Protein AF-0000000079827276 (afdb_homodimer)

Structure (mmCIF, N/CA/C/O backbone):
data_AF-0000000079827276-model_v1
#
loop_
_entity.id
_entity.type
_entity.pdbx_description
1 polymer 'Leucine rich repeat containing 24'
#
loop_
_atom_site.group_PDB
_atom_site.id
_atom_site.type_symbol
_atom_site.label_atom_id
_atom_site.label_alt_id
_atom_site.label_comp_id
_atom_site.label_asym_id
_atom_site.label_entity_id
_atom_site.label_seq_id
_atom_site.pdbx_PDB_ins_code
_atom_site.Cartn_x
_atom_site.Cartn_y
_atom_site.Cartn_z
_atom_site.occupancy
_atom_site.B_iso_or_equiv
_atom_site.auth_seq_id
_atom_site.auth_comp_id
_atom_site.auth_asym_id
_atom_site.auth_atom_id
_atom_site.pdbx_PDB_model_num
ATOM 1 N N . MET A 1 1 ? -15.25 110.125 53.156 1 31.41 1 MET A N 1
ATOM 2 C CA . MET A 1 1 ? -14.461 109.688 52 1 31.41 1 MET A CA 1
ATOM 3 C C . MET A 1 1 ? -13.805 108.312 52.281 1 31.41 1 MET A C 1
ATOM 5 O O . MET A 1 1 ? -13.383 107.625 51.344 1 31.41 1 MET A O 1
ATOM 9 N N . ALA A 1 2 ? -13.516 108.062 53.594 1 39.53 2 ALA A N 1
ATOM 10 C CA . ALA A 1 2 ? -12.688 106.938 53.969 1 39.53 2 ALA A CA 1
ATOM 11 C C . ALA A 1 2 ? -13.453 105.625 53.844 1 39.53 2 ALA A C 1
ATOM 13 O O . ALA A 1 2 ? -12.859 104.562 53.562 1 39.53 2 ALA A O 1
ATOM 14 N N . VAL A 1 3 ? -14.758 105.562 54.125 1 43.97 3 VAL A N 1
ATOM 15 C CA . VAL A 1 3 ? -15.516 104.312 54.219 1 43.97 3 VAL A CA 1
ATOM 16 C C . VAL A 1 3 ? -15.672 103.688 52.844 1 43.97 3 VAL A C 1
ATOM 18 O O . VAL A 1 3 ? -15.922 102.5 52.719 1 43.97 3 VAL A O 1
ATOM 21 N N . MET A 1 4 ? -15.609 104.562 51.75 1 40.81 4 MET A N 1
ATOM 22 C CA . MET A 1 4 ? -15.891 104.062 50.438 1 40.81 4 MET A CA 1
ATOM 23 C C . MET A 1 4 ? -14.734 103.188 49.938 1 40.81 4 MET A C 1
ATOM 25 O O . MET A 1 4 ? -14.852 102.5 48.906 1 40.81 4 MET A O 1
ATOM 29 N N . LEU A 1 5 ? -13.492 103.438 50.5 1 40.62 5 LEU A N 1
ATOM 30 C CA . LEU A 1 5 ? -12.336 102.75 49.906 1 40.62 5 LEU A CA 1
ATOM 31 C C . LEU A 1 5 ? -12.289 101.312 50.344 1 40.62 5 LEU A C 1
ATOM 33 O O . LEU A 1 5 ? -11.688 100.438 49.656 1 40.62 5 LEU A O 1
ATOM 37 N N . VAL A 1 6 ? -12.844 101 51.562 1 41.75 6 VAL A N 1
ATOM 38 C CA . VAL A 1 6 ? -12.57 99.625 52.094 1 41.75 6 VAL A CA 1
ATOM 39 C C . VAL A 1 6 ? -13.344 98.625 51.281 1 41.75 6 VAL A C 1
ATOM 41 O O . VAL A 1 6 ? -12.914 97.438 51.188 1 41.75 6 VAL A O 1
ATOM 44 N N . LEU A 1 7 ? -14.562 99 50.75 1 37.12 7 LEU A N 1
ATOM 45 C CA . LEU A 1 7 ? -15.391 97.938 50.188 1 37.12 7 LEU A CA 1
ATOM 46 C C . LEU A 1 7 ? -14.812 97.438 48.875 1 37.12 7 LEU A C 1
ATOM 48 O O . LEU A 1 7 ? -15.305 96.438 48.312 1 37.12 7 LEU A O 1
ATOM 52 N N . LEU A 1 8 ? -13.984 98.312 48.188 1 38.62 8 LEU A N 1
ATOM 53 C CA . LEU A 1 8 ? -13.57 97.875 46.875 1 38.62 8 LEU A CA 1
ATOM 54 C C . LEU A 1 8 ? -12.547 96.75 46.969 1 38.62 8 LEU A C 1
ATOM 56 O O . LEU A 1 8 ? -12.07 96.25 45.969 1 38.62 8 LEU A O 1
ATOM 60 N N . LEU A 1 9 ? -11.945 96.562 48.188 1 39.47 9 LEU A N 1
ATOM 61 C CA . LEU A 1 9 ? -10.859 95.625 48.188 1 39.47 9 LEU A CA 1
ATOM 62 C C . LEU A 1 9 ? -11.391 94.188 48.062 1 39.47 9 LEU A C 1
ATOM 64 O O . LEU A 1 9 ? -10.617 93.25 48 1 39.47 9 LEU A O 1
ATOM 68 N N . SER A 1 10 ? -12.625 94 48.531 1 36.31 10 SER A N 1
ATOM 69 C CA . SER A 1 10 ? -12.906 92.562 48.812 1 36.31 10 SER A CA 1
ATOM 70 C C . SER A 1 10 ? -12.852 91.75 47.562 1 36.31 10 SER A C 1
ATOM 72 O O . SER A 1 10 ? -12.406 90.562 47.594 1 36.31 10 SER A O 1
ATOM 74 N N . THR A 1 11 ? -13.719 92.062 46.625 1 41.22 11 THR A N 1
ATOM 75 C CA . THR A 1 11 ? -14.172 90.938 45.844 1 41.22 11 THR A CA 1
ATOM 76 C C . THR A 1 11 ? -13.117 90.5 44.812 1 41.22 11 THR A C 1
ATOM 78 O O . THR A 1 11 ? -13.219 90.812 43.625 1 41.22 11 THR A O 1
ATOM 81 N N . LEU A 1 12 ? -11.859 90.875 45.031 1 39.84 12 LEU A N 1
ATOM 82 C CA . LEU A 1 12 ? -11.047 90.188 44.031 1 39.84 12 LEU A CA 1
ATOM 83 C C . LEU A 1 12 ? -11.234 88.688 44.125 1 39.84 12 LEU A C 1
ATOM 85 O O . LEU A 1 12 ? -10.766 88 45.062 1 39.84 12 LEU A O 1
ATOM 89 N N . LEU A 1 13 ? -12.516 88.188 43.938 1 37.62 13 LEU A N 1
ATOM 90 C CA . LEU A 1 13 ? -12.734 86.812 43.688 1 37.62 13 LEU A CA 1
ATOM 91 C C . LEU A 1 13 ? -11.68 86.25 42.719 1 37.62 13 LEU A C 1
ATOM 93 O O . LEU A 1 13 ? -11.609 86.688 41.562 1 37.62 13 LEU A O 1
ATOM 97 N N . VAL A 1 14 ? -10.484 85.938 43.25 1 43.59 14 VAL A N 1
ATOM 98 C CA . VAL A 1 14 ? -9.57 85.062 42.531 1 43.59 14 VAL A CA 1
ATOM 99 C C . VAL A 1 14 ? -10.344 83.875 41.906 1 43.59 14 VAL A C 1
ATOM 101 O O . VAL A 1 14 ? -10.867 83.062 42.625 1 43.59 14 VAL A O 1
ATOM 104 N N . SER A 1 15 ? -11.109 84.188 40.844 1 41.59 15 SER A N 1
ATOM 105 C CA . SER A 1 15 ? -11.523 83.062 40.031 1 41.59 15 SER A CA 1
ATOM 106 C C . SER A 1 15 ? -10.367 82.062 39.812 1 41.59 15 SER A C 1
ATOM 108 O O . SER A 1 15 ? -9.43 82.375 39.094 1 41.59 15 SER A O 1
ATOM 110 N N . ILE A 1 16 ? -10.008 81.375 40.844 1 42.72 16 ILE A N 1
ATOM 111 C CA . ILE A 1 16 ? -9.219 80.188 40.594 1 42.72 16 ILE A CA 1
ATOM 112 C C . ILE A 1 16 ? -9.812 79.438 39.406 1 42.72 16 ILE A C 1
ATOM 114 O O . ILE A 1 16 ? -10.906 78.875 39.5 1 42.72 16 ILE A O 1
ATOM 118 N N . HIS A 1 17 ? -9.625 80 38.188 1 42.53 17 HIS A N 1
ATOM 119 C CA . HIS A 1 17 ? -9.828 79.125 37.062 1 42.53 17 HIS A CA 1
ATOM 120 C C . HIS A 1 17 ? -9.266 77.75 37.344 1 42.53 17 HIS A C 1
ATOM 122 O O . HIS A 1 17 ? -8.07 77.562 37.625 1 42.53 17 HIS A O 1
ATOM 128 N N . THR A 1 18 ? -10.016 76.875 38.125 1 45.19 18 THR A N 1
ATOM 129 C CA . THR A 1 18 ? -9.648 75.5 38.094 1 45.19 18 THR A CA 1
ATOM 130 C C . THR A 1 18 ? -9.195 75.062 36.719 1 45.19 18 THR A C 1
ATOM 132 O O . THR A 1 18 ? -9.875 75.312 35.719 1 45.19 18 THR A O 1
ATOM 135 N N . PRO A 1 19 ? -7.922 75 36.469 1 43.31 19 PRO A N 1
ATOM 136 C CA . PRO A 1 19 ? -7.609 74.375 35.188 1 43.31 19 PRO A CA 1
ATOM 137 C C . PRO A 1 19 ? -8.578 73.312 34.781 1 43.31 19 PRO A C 1
ATOM 139 O O . PRO A 1 19 ? -8.93 72.438 35.625 1 43.31 19 PRO A O 1
ATOM 142 N N . GLY A 1 20 ? -9.688 73.625 34.094 1 41.31 20 GLY A N 1
ATOM 143 C CA . GLY A 1 20 ? -10.453 72.562 33.5 1 41.31 20 GLY A CA 1
ATOM 144 C C . GLY A 1 20 ? -9.633 71.312 33.281 1 41.31 20 GLY A C 1
ATOM 145 O O . GLY A 1 20 ? -8.453 71.375 32.906 1 41.31 20 GLY A O 1
ATOM 146 N N . ARG A 1 21 ? -9.805 70.312 34.062 1 44.25 21 ARG A N 1
ATOM 147 C CA . ARG A 1 21 ? -9.289 69 33.75 1 44.25 21 ARG A CA 1
ATOM 148 C C . ARG A 1 21 ? -9.148 68.812 32.25 1 44.25 21 ARG A C 1
ATOM 150 O O . ARG A 1 21 ? -10.125 68.938 31.5 1 44.25 21 ARG A O 1
ATOM 157 N N . ALA A 1 22 ? -8.102 69.188 31.641 1 44.5 22 ALA A N 1
ATOM 158 C CA . ALA A 1 22 ? -7.758 68.875 30.266 1 44.5 22 ALA A CA 1
ATOM 159 C C . ALA A 1 22 ? -8.344 67.5 29.891 1 44.5 22 ALA A C 1
ATOM 161 O O . ALA A 1 22 ? -8.18 66.5 30.609 1 44.5 22 ALA A O 1
ATOM 162 N N . SER A 1 23 ? -9.57 67.375 29.422 1 50 23 SER A N 1
ATOM 163 C CA . SER A 1 23 ? -10.117 66.188 28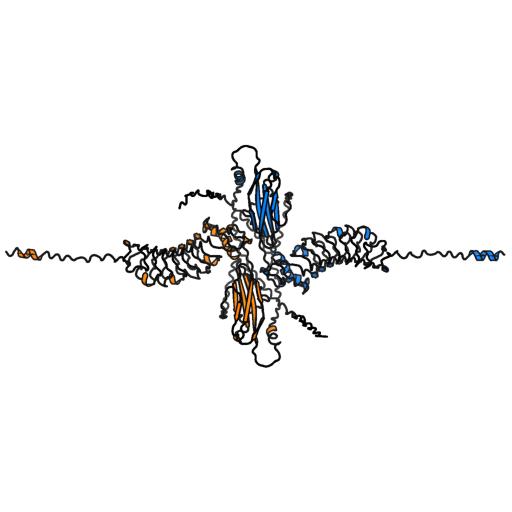.812 1 50 23 SER A CA 1
ATOM 164 C C . SER A 1 23 ? -9.008 65.312 28.219 1 50 23 SER A C 1
ATOM 166 O O . SER A 1 23 ? -8.078 65.812 27.609 1 50 23 SER A O 1
ATOM 168 N N . PRO A 1 24 ? -8.586 64.188 28.844 1 58.78 24 PRO A N 1
ATOM 169 C CA . PRO A 1 24 ? -7.555 63.344 28.234 1 58.78 24 PRO A CA 1
ATOM 170 C C . PRO A 1 24 ? -7.59 63.406 26.703 1 58.78 24 PRO A C 1
ATOM 172 O O . PRO A 1 24 ? -8.664 63.531 26.109 1 58.78 24 PRO A O 1
ATOM 175 N N . SER A 1 25 ? -6.559 64 26.062 1 77.25 25 SER A N 1
ATOM 176 C CA . SER A 1 25 ? -6.398 64.188 24.625 1 77.25 25 SER A CA 1
ATOM 177 C C . SER A 1 25 ? -6.707 62.906 23.859 1 77.25 25 SER A C 1
ATOM 179 O O . SER A 1 25 ? -6.242 61.812 24.25 1 77.25 25 SER A O 1
ATOM 181 N N . CYS A 1 26 ? -7.828 62.812 23.266 1 89 26 CYS A N 1
ATOM 182 C CA . CYS A 1 26 ? -8.258 61.781 22.344 1 89 26 CYS A CA 1
ATOM 183 C C . CYS A 1 26 ? -7.672 62.031 20.953 1 89 26 CYS A C 1
ATOM 185 O O . CYS A 1 26 ? -7.676 63.156 20.453 1 89 26 CYS A O 1
ATOM 187 N N . PRO A 1 27 ? -7.121 61.062 20.516 1 90.38 27 PRO A N 1
ATOM 188 C CA . PRO A 1 27 ? -6.57 61.25 19.156 1 90.38 27 PRO A CA 1
ATOM 189 C C . PRO A 1 27 ? -7.609 61.719 18.156 1 90.38 27 PRO A C 1
ATOM 191 O O . PRO A 1 27 ? -8.789 61.406 18.281 1 90.38 27 PRO A O 1
ATOM 194 N N . VAL A 1 28 ? -7.258 62.562 17.188 1 84.94 28 VAL A N 1
ATOM 195 C CA . VAL A 1 28 ? -8.117 63.344 16.297 1 84.94 28 VAL A CA 1
ATOM 196 C C . VAL A 1 28 ? -9.055 62.406 15.539 1 84.94 28 VAL A C 1
ATOM 198 O O . VAL A 1 28 ? -10.258 62.688 15.445 1 84.94 28 VAL A O 1
ATOM 201 N N . SER A 1 29 ? -8.727 61.156 15.062 1 88.38 29 SER A N 1
ATOM 202 C CA . SER A 1 29 ? -9.531 60.281 14.219 1 88.38 29 SER A CA 1
ATOM 203 C C . SER A 1 29 ? -10.227 59.188 15.047 1 88.38 29 SER A C 1
ATOM 205 O O . SER A 1 29 ? -10.883 58.312 14.492 1 88.38 29 SER A O 1
ATOM 207 N N . CYS A 1 30 ? -10.297 59.438 16.312 1 94.75 30 CYS A N 1
ATOM 208 C CA . CYS A 1 30 ? -10.852 58.406 17.188 1 94.75 30 CYS A CA 1
ATOM 209 C C . CYS A 1 30 ? -11.953 58.969 18.062 1 94.75 30 CYS A C 1
ATOM 211 O O . CYS A 1 30 ? -12.117 60.188 18.156 1 94.75 30 CYS A O 1
ATOM 213 N N . ARG A 1 31 ? -12.758 58.062 18.531 1 94.44 31 ARG A N 1
ATOM 214 C CA . ARG A 1 31 ? -13.758 58.406 19.531 1 94.44 31 ARG A CA 1
ATOM 215 C C . ARG A 1 31 ? -13.398 57.781 20.875 1 94.44 31 ARG A C 1
ATOM 217 O O . ARG A 1 31 ? -13.148 56.562 20.969 1 94.44 31 ARG A O 1
ATOM 224 N N . CYS A 1 32 ? -13.352 58.688 21.922 1 92.88 32 CYS A N 1
ATOM 225 C CA . CYS A 1 32 ? -12.961 58.188 23.234 1 92.88 32 CYS A CA 1
ATOM 226 C C . CYS A 1 32 ? -14.125 58.281 24.219 1 92.88 32 CYS A C 1
ATOM 228 O O . CYS A 1 32 ? -14.812 59.312 24.281 1 92.88 32 CYS A O 1
ATOM 230 N N . TYR A 1 33 ? -14.422 57.094 24.766 1 89.75 33 TYR A N 1
ATOM 231 C CA . TYR A 1 33 ? -15.438 57 25.797 1 89.75 33 TYR A CA 1
ATOM 232 C C . TYR A 1 33 ? -14.875 56.375 27.062 1 89.75 33 TYR A C 1
ATOM 234 O O . TYR A 1 33 ? -14.672 55.156 27.094 1 89.75 33 TYR A O 1
ATOM 242 N N . SER A 1 34 ? -14.602 57.094 28.141 1 88.94 34 SER A N 1
ATOM 243 C CA . SER A 1 34 ? -14.133 56.531 29.406 1 88.94 34 SER A CA 1
ATOM 244 C C . SER A 1 34 ? -12.898 55.656 29.188 1 88.94 34 SER A C 1
ATOM 246 O O . SER A 1 34 ? -11.812 56.156 28.891 1 88.94 34 SER A O 1
ATOM 248 N N . LEU A 1 35 ? -13.156 54.281 29.203 1 94.38 35 LEU A N 1
ATOM 249 C CA . LEU A 1 35 ? -12.031 53.344 29.141 1 94.38 35 LEU A CA 1
ATOM 250 C C . LEU A 1 35 ? -11.93 52.688 27.781 1 94.38 35 LEU A C 1
ATOM 252 O O . LEU A 1 35 ? -11.148 51.75 27.578 1 94.38 35 LEU A O 1
ATOM 256 N N . THR A 1 36 ? -12.656 53.188 26.781 1 96.5 36 THR A N 1
ATOM 257 C CA . THR A 1 36 ? -12.711 52.594 25.453 1 96.5 36 THR A CA 1
ATOM 258 C C . THR A 1 36 ? -12.359 53.656 24.391 1 96.5 36 THR A C 1
ATOM 260 O O . THR A 1 36 ? -12.789 54.812 24.484 1 96.5 36 THR A O 1
ATOM 263 N N . VAL A 1 37 ? -11.5 53.281 23.438 1 96.19 37 VAL A N 1
ATOM 264 C CA . VAL A 1 37 ? -11.156 54.125 22.297 1 96.19 37 VAL A CA 1
ATOM 265 C C . VAL A 1 37 ? -11.531 53.438 21 1 96.19 37 VAL A C 1
ATOM 267 O O . VAL A 1 37 ? -11.172 52.281 20.766 1 96.19 37 VAL A O 1
ATOM 270 N N . GLU A 1 38 ? -12.352 54.094 20.156 1 96.75 38 GLU A N 1
ATOM 271 C CA . GLU A 1 38 ? -12.797 53.531 18.875 1 96.75 38 GLU A CA 1
ATOM 272 C C . GLU A 1 38 ? -12.156 54.281 17.703 1 96.75 38 GLU A C 1
ATOM 274 O O . GLU A 1 38 ? -12.43 55.469 17.5 1 96.75 38 GLU A O 1
ATOM 279 N N . CYS A 1 39 ? -11.344 53.625 16.984 1 96.81 39 CYS A N 1
ATOM 280 C CA . CYS A 1 39 ? -10.633 54.219 15.867 1 96.81 39 CYS A CA 1
ATOM 281 C C . CYS A 1 39 ? -10.836 53.438 14.594 1 96.81 39 CYS A C 1
ATOM 283 O O . CYS A 1 39 ? -10.031 53.5 13.664 1 96.81 39 CYS A O 1
ATOM 285 N N . GLY A 1 40 ? -11.867 52.625 14.539 1 97.06 40 GLY A N 1
ATOM 286 C CA . GLY A 1 40 ? -12.117 51.75 13.391 1 97.06 40 GLY A CA 1
ATOM 287 C C . GLY A 1 40 ? -12.516 52.531 12.141 1 97.06 40 GLY A C 1
ATOM 288 O O . GLY A 1 40 ? -13.172 53.562 12.234 1 97.06 40 GLY A O 1
ATOM 289 N N . SER A 1 41 ? -12.141 52.031 10.992 1 96.38 41 SER A N 1
ATOM 290 C CA . SER A 1 41 ? -12.562 52.531 9.68 1 96.38 41 SER A CA 1
ATOM 291 C C . SER A 1 41 ? -12.25 54 9.531 1 96.38 41 SER A C 1
ATOM 293 O O . SER A 1 41 ? -13.109 54.781 9.109 1 96.38 41 SER A O 1
ATOM 295 N N . THR A 1 42 ? -11.078 54.406 9.984 1 95.31 42 THR A N 1
ATOM 296 C CA . THR A 1 42 ? -10.68 55.781 9.898 1 95.31 42 THR A CA 1
ATOM 297 C C . THR A 1 42 ? -9.445 55.938 9.016 1 95.31 42 THR A C 1
ATOM 299 O O . THR A 1 42 ? -8.781 57 9.047 1 95.31 42 THR A O 1
ATOM 302 N N . ALA A 1 43 ? -9.117 54.875 8.281 1 95 43 ALA A N 1
ATOM 303 C CA . ALA A 1 43 ? -8.023 54.844 7.309 1 95 43 ALA A CA 1
ATOM 304 C C . ALA A 1 43 ? -6.68 55.094 7.996 1 95 43 ALA A C 1
ATOM 306 O O . ALA A 1 43 ? -5.809 55.781 7.453 1 95 43 ALA A O 1
ATOM 307 N N . LEU A 1 44 ? -6.574 54.531 9.234 1 95.75 44 LEU A N 1
ATOM 308 C CA . LEU A 1 44 ? -5.32 54.656 9.969 1 95.75 44 LEU A CA 1
ATOM 309 C C . LEU A 1 44 ? -4.23 53.812 9.32 1 95.75 44 LEU A C 1
ATOM 311 O O . LEU A 1 44 ? -4.484 52.688 8.875 1 95.75 44 LEU A O 1
ATOM 315 N N . ARG A 1 45 ? -3.059 54.344 9.234 1 96.19 45 ARG A N 1
ATOM 316 C CA . ARG A 1 45 ? -1.911 53.625 8.711 1 96.19 45 ARG A CA 1
ATOM 317 C C . ARG A 1 45 ? -1.01 53.125 9.836 1 96.19 45 ARG A C 1
ATOM 319 O O . ARG A 1 45 ? -0.196 52.219 9.633 1 96.19 45 ARG A O 1
ATOM 326 N N . ASP A 1 46 ? -1.202 53.844 10.938 1 95.06 46 ASP A N 1
ATOM 327 C CA . ASP A 1 46 ? -0.451 53.469 12.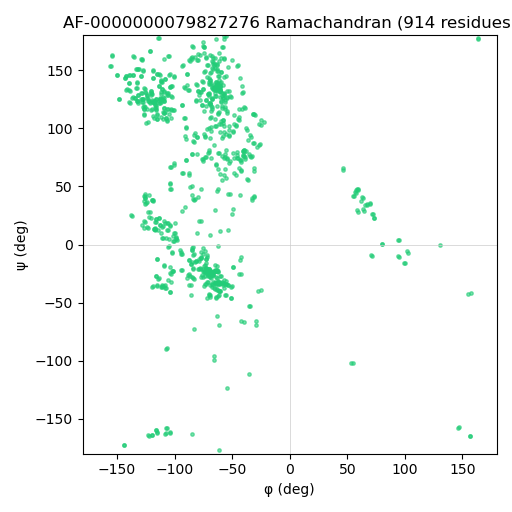133 1 95.06 46 ASP A CA 1
ATOM 328 C C . ASP A 1 46 ? -1.351 53.469 13.367 1 95.06 46 ASP A C 1
ATOM 330 O O . ASP A 1 46 ? -2.441 54.062 13.344 1 95.06 46 ASP A O 1
ATOM 334 N N . ILE A 1 47 ? -0.874 52.812 14.305 1 95.06 47 ILE A N 1
ATOM 335 C CA . ILE A 1 47 ? -1.579 52.906 15.578 1 95.06 47 ILE A CA 1
ATOM 336 C C . ILE A 1 47 ? -1.525 54.312 16.125 1 95.06 47 ILE A C 1
ATOM 338 O O . ILE A 1 47 ? -0.455 54.938 16.172 1 95.06 47 ILE A O 1
ATOM 342 N N . PRO A 1 48 ? -2.66 54.844 16.453 1 93.19 48 PRO A N 1
ATOM 343 C CA . PRO A 1 48 ? -2.711 56.25 16.875 1 93.19 48 PRO A CA 1
ATOM 344 C C . PRO A 1 48 ? -1.861 56.531 18.109 1 93.19 48 PRO A C 1
ATOM 346 O O . PRO A 1 48 ? -1.786 55.688 19.016 1 93.19 48 PRO A O 1
ATOM 349 N N . LYS A 1 49 ? -1.334 57.781 18.141 1 89.19 49 LYS A N 1
ATOM 350 C CA . LYS A 1 49 ? -0.545 58.25 19.266 1 89.19 49 LYS A CA 1
ATOM 351 C C . LYS A 1 49 ? -1.423 58.969 20.297 1 89.19 49 LYS A C 1
ATOM 353 O O . LYS A 1 49 ? -2.551 59.375 19.984 1 89.19 49 LYS A O 1
ATOM 358 N N . HIS A 1 50 ? -1.038 59 21.5 1 87.94 50 HIS A N 1
ATOM 359 C CA . HIS A 1 50 ? -1.634 59.781 22.578 1 87.94 50 HIS A CA 1
ATOM 360 C C . HIS A 1 50 ? -2.99 59.219 22.984 1 87.94 50 HIS A C 1
ATOM 362 O O . HIS A 1 50 ? -3.936 59.969 23.219 1 87.94 50 HIS A O 1
ATOM 368 N N . VAL A 1 51 ? -3.109 57.969 22.75 1 92.5 51 VAL A N 1
ATOM 369 C CA . VAL A 1 51 ? -4.254 57.281 23.359 1 92.5 51 VAL A CA 1
ATOM 370 C C . VAL A 1 51 ? -4.16 57.406 24.891 1 92.5 51 VAL A C 1
ATOM 372 O O . VAL A 1 51 ? -3.08 57.219 25.453 1 92.5 51 VAL A O 1
ATOM 375 N N . PRO A 1 52 ? -5.242 57.75 25.516 1 92.38 52 PRO A N 1
ATOM 376 C CA . PRO A 1 52 ? -5.188 57.844 26.969 1 92.38 52 PRO A CA 1
ATOM 377 C C . PRO A 1 52 ? -4.637 56.562 27.625 1 92.38 52 PRO A C 1
ATOM 379 O O . PRO A 1 52 ? -5.055 55.469 27.281 1 92.38 52 PRO A O 1
ATOM 382 N N . PRO A 1 53 ? -3.713 56.688 28.531 1 91.94 53 PRO A N 1
ATOM 383 C CA . PRO A 1 53 ? -3.062 55.5 29.141 1 91.94 53 PRO A CA 1
ATOM 384 C C . PRO A 1 53 ? -4.031 54.656 29.953 1 91.94 53 PRO A C 1
ATOM 386 O O . PRO A 1 53 ? -3.738 53.5 30.234 1 91.94 53 PRO A O 1
ATOM 389 N N . SER A 1 54 ? -5.184 55.125 30.359 1 92.31 54 SER A N 1
ATOM 390 C CA . SER A 1 54 ? -6.156 54.406 31.172 1 92.31 54 SER A CA 1
ATOM 391 C C . SER A 1 54 ? -7.047 53.531 30.297 1 92.31 54 SER A C 1
ATOM 393 O O . SER A 1 54 ? -7.859 52.75 30.828 1 92.31 54 SER A O 1
ATOM 395 N N . THR A 1 55 ? -6.812 53.625 28.969 1 95 55 THR A N 1
ATOM 396 C CA . THR A 1 55 ? -7.664 52.906 28.031 1 95 55 THR A CA 1
ATOM 397 C C . THR A 1 55 ? -7.566 51.406 28.266 1 95 55 THR A C 1
ATOM 399 O O . THR A 1 55 ? -6.473 50.875 28.469 1 95 55 THR A O 1
ATOM 402 N N . GLN A 1 56 ? -8.742 50.688 28.219 1 97.56 56 GLN A N 1
ATOM 403 C CA . GLN A 1 56 ? -8.789 49.25 28.453 1 97.56 56 GLN A CA 1
ATOM 404 C C . GLN A 1 56 ? -9.203 48.5 27.188 1 97.56 56 GLN A C 1
ATOM 406 O O . GLN A 1 56 ? -8.906 47.312 27.047 1 97.56 56 GLN A O 1
ATOM 411 N N . THR A 1 57 ? -9.977 49.156 26.375 1 97.88 57 THR A N 1
ATOM 412 C CA . THR A 1 57 ? -10.43 48.562 25.109 1 97.88 57 THR A CA 1
ATOM 413 C C . THR A 1 57 ? -10.133 49.5 23.953 1 97.88 57 THR A C 1
ATOM 415 O O . THR A 1 57 ? -10.477 50.688 24 1 97.88 57 THR A O 1
ATOM 418 N N . ILE A 1 58 ? -9.414 49 22.938 1 96.75 58 ILE A N 1
ATOM 419 C CA . ILE A 1 58 ? -9.156 49.812 21.75 1 96.75 58 ILE A CA 1
ATOM 420 C C . ILE A 1 58 ? -9.648 49.062 20.5 1 96.75 58 ILE A C 1
ATOM 422 O O . ILE A 1 58 ? -9.375 47.875 20.328 1 96.75 58 ILE A O 1
ATOM 426 N N . PHE A 1 59 ? -10.422 49.719 19.719 1 97.69 59 PHE A N 1
ATOM 427 C CA . PHE A 1 59 ? -10.891 49.188 18.422 1 97.69 59 PHE A CA 1
ATOM 428 C C . PHE A 1 59 ? -10.133 49.875 17.281 1 97.69 59 PHE A C 1
ATOM 430 O O . PHE A 1 59 ? -10.273 51.062 17.047 1 97.69 59 PHE A O 1
ATOM 437 N N . LEU A 1 60 ? -9.328 49.125 16.609 1 97.81 60 LEU A N 1
ATOM 438 C CA . LEU A 1 60 ? -8.523 49.625 15.5 1 97.81 60 LEU A CA 1
ATOM 439 C C . LEU A 1 60 ? -8.82 48.844 14.211 1 97.81 60 LEU A C 1
ATOM 441 O O . LEU A 1 60 ? -7.98 48.812 13.312 1 97.81 60 LEU A O 1
ATOM 445 N N . GLN A 1 61 ? -9.984 48.219 14.078 1 98.19 61 GLN A N 1
ATOM 446 C CA . GLN A 1 61 ? -10.328 47.344 12.969 1 98.19 61 GLN A CA 1
ATOM 447 C C . GLN A 1 61 ? -10.578 48.125 11.688 1 98.19 61 GLN A C 1
ATOM 449 O O . GLN A 1 61 ? -10.844 49.344 11.75 1 98.19 61 GLN A O 1
ATOM 454 N N . ASP A 1 62 ? -10.523 47.469 10.531 1 98.06 62 ASP A N 1
ATOM 455 C CA . ASP A 1 62 ? -10.891 48 9.219 1 98.06 62 ASP A CA 1
ATOM 456 C C . ASP A 1 62 ? -10.094 49.281 8.891 1 98.06 62 ASP A C 1
ATOM 458 O O . ASP A 1 62 ? -10.672 50.281 8.5 1 98.06 62 ASP A O 1
ATOM 462 N N . ASN A 1 63 ? -8.812 49.219 9.148 1 98.25 63 ASN A N 1
ATOM 463 C CA . ASN A 1 63 ? -7.871 50.25 8.734 1 98.25 63 ASN A CA 1
ATOM 464 C C . ASN A 1 63 ? -6.793 49.688 7.812 1 98.25 63 ASN A C 1
ATOM 466 O O . ASN A 1 63 ? -6.996 48.656 7.168 1 98.25 63 ASN A O 1
ATOM 470 N N . VAL A 1 64 ? -5.695 50.375 7.594 1 98.12 64 VAL A N 1
ATOM 471 C CA . VAL A 1 64 ? -4.621 49.938 6.719 1 98.12 64 VAL A CA 1
ATOM 472 C C . VAL A 1 64 ? -3.295 49.938 7.473 1 98.12 64 VAL A C 1
ATOM 474 O O . VAL A 1 64 ? -2.264 50.344 6.922 1 98.12 64 VAL A O 1
ATOM 477 N N . ILE A 1 65 ? -3.428 49.594 8.742 1 97.75 65 ILE A N 1
ATOM 478 C CA . ILE A 1 65 ? -2.225 49.5 9.57 1 97.75 65 ILE A CA 1
ATOM 479 C C . ILE A 1 65 ? -1.306 48.406 9.039 1 97.75 65 ILE A C 1
ATOM 481 O O . ILE A 1 65 ? -1.745 47.281 8.82 1 97.75 65 ILE A O 1
ATOM 485 N N . GLY A 1 66 ? -0.021 48.688 8.906 1 97.44 66 GLY A N 1
ATOM 486 C CA . GLY A 1 66 ? 0.866 47.75 8.219 1 97.44 66 GLY A CA 1
ATOM 487 C C . GLY A 1 66 ? 1.734 46.938 9.172 1 97.44 66 GLY A C 1
ATOM 488 O O . GLY A 1 66 ? 2.219 45.875 8.82 1 97.44 66 GLY A O 1
ATOM 489 N N . GLN A 1 67 ? 1.938 47.562 10.32 1 96.56 67 GLN A N 1
ATOM 490 C CA . GLN A 1 67 ? 2.84 46.906 11.266 1 96.56 67 GLN A CA 1
ATOM 491 C C . GLN A 1 67 ? 2.549 47.344 12.695 1 96.56 67 GLN A C 1
ATOM 493 O O . GLN A 1 67 ? 1.974 48.406 12.922 1 96.56 67 GLN A O 1
ATOM 498 N N . ILE A 1 68 ? 2.902 46.438 13.594 1 96.38 68 ILE A N 1
ATOM 499 C CA . ILE A 1 68 ? 2.871 46.812 15.008 1 96.38 68 ILE A CA 1
ATOM 500 C C . ILE A 1 68 ? 4.297 46.938 15.539 1 96.38 68 ILE A C 1
ATOM 502 O O . ILE A 1 68 ? 5.09 46 15.461 1 96.38 68 ILE A O 1
ATOM 506 N N . ARG A 1 69 ? 4.59 48.062 16.062 1 94.69 69 ARG A N 1
ATOM 507 C CA . ARG A 1 69 ? 5.926 48.375 16.562 1 94.69 69 ARG A CA 1
ATOM 508 C C . ARG A 1 69 ? 5.945 48.344 18.094 1 94.69 69 ARG A C 1
ATOM 510 O O . ARG A 1 69 ? 4.902 48.5 18.734 1 94.69 69 ARG A O 1
ATOM 517 N N . ARG A 1 70 ? 7.102 48.25 18.625 1 92.12 70 ARG A N 1
ATOM 518 C CA . ARG A 1 70 ? 7.297 48.156 20.062 1 92.12 70 ARG A CA 1
ATOM 519 C C . ARG A 1 70 ? 6.801 49.438 20.766 1 92.12 70 ARG A C 1
ATOM 521 O O . ARG A 1 70 ? 6.23 49.375 21.859 1 92.12 70 ARG A O 1
ATOM 528 N N . GLN A 1 71 ? 6.926 50.594 20.109 1 92.88 71 GLN A N 1
ATOM 529 C CA . GLN A 1 71 ? 6.613 51.875 20.719 1 92.88 71 GLN A CA 1
ATOM 530 C C . GLN A 1 71 ? 5.113 52.156 20.688 1 92.88 71 GLN A C 1
ATOM 532 O O . GLN A 1 71 ? 4.625 53.031 21.406 1 92.88 71 GLN A O 1
ATOM 537 N N . ASP A 1 72 ? 4.41 51.406 19.906 1 94.5 72 ASP A N 1
ATOM 538 C CA . ASP A 1 72 ? 3.01 51.719 19.641 1 94.5 72 ASP A CA 1
ATOM 539 C C . ASP A 1 72 ? 2.164 51.531 20.906 1 94.5 72 ASP A C 1
ATOM 541 O O . ASP A 1 72 ? 1.242 52.312 21.172 1 94.5 72 ASP A O 1
ATOM 545 N N . LEU A 1 73 ? 2.553 50.469 21.703 1 94.19 73 LEU A N 1
ATOM 546 C CA . LEU A 1 73 ? 1.665 50.094 22.797 1 94.19 73 LEU A CA 1
ATOM 547 C C . LEU A 1 73 ? 2.35 50.281 24.141 1 94.19 73 LEU A C 1
ATOM 549 O O . LEU A 1 73 ? 1.819 49.875 25.172 1 94.19 73 LEU A O 1
ATOM 553 N N . ILE A 1 74 ? 3.438 50.938 24.219 1 92 74 ILE A N 1
ATOM 554 C CA . ILE A 1 74 ? 4.301 51.031 25.391 1 92 74 ILE A CA 1
ATOM 555 C C . ILE A 1 74 ? 3.562 51.719 26.531 1 92 74 ILE A C 1
ATOM 557 O O . ILE A 1 74 ? 3.717 51.375 27.703 1 92 74 ILE A O 1
ATOM 561 N N . LEU A 1 75 ? 2.699 52.688 26.266 1 90.5 75 LEU A N 1
ATOM 562 C CA . LEU A 1 75 ? 2.066 53.5 27.281 1 90.5 75 LEU A CA 1
ATOM 563 C C . LEU A 1 75 ? 0.704 52.938 27.672 1 90.5 75 LEU A C 1
ATOM 565 O O . LEU A 1 75 ? 0.083 53.406 28.625 1 90.5 75 LEU A O 1
ATOM 569 N N . LEU A 1 76 ? 0.297 51.969 26.984 1 93.25 76 LEU A N 1
ATOM 570 C CA . LEU A 1 76 ? -1.037 51.438 27.203 1 93.25 76 LEU A CA 1
ATOM 571 C C . LEU A 1 76 ? -0.972 50.156 28.062 1 93.25 76 LEU A C 1
ATOM 573 O O . LEU A 1 76 ? -1.338 49.094 27.609 1 93.25 76 LEU A O 1
ATOM 577 N N . ARG A 1 77 ? -0.659 50.219 29.266 1 93.75 77 ARG A N 1
ATOM 578 C CA . ARG A 1 77 ? -0.355 49.094 30.141 1 93.75 77 ARG A CA 1
ATOM 579 C C . ARG A 1 77 ? -1.632 48.5 30.703 1 93.75 77 ARG A C 1
ATOM 581 O O . ARG A 1 77 ? -1.605 47.375 31.25 1 93.75 77 ARG A O 1
ATOM 588 N N . HIS A 1 78 ? -2.818 49.094 30.531 1 95.12 78 HIS A N 1
ATOM 589 C CA . HIS A 1 78 ? -4.055 48.625 31.156 1 95.12 78 HIS A CA 1
ATOM 590 C C . HIS A 1 78 ? -5.004 48.031 30.109 1 95.12 78 HIS A C 1
ATOM 592 O O . HIS A 1 78 ? -6.188 47.812 30.406 1 95.12 78 HIS A O 1
ATOM 598 N N . LEU A 1 79 ? -4.438 47.75 28.938 1 96.5 79 LEU A N 1
ATOM 599 C CA . LEU A 1 79 ? -5.285 47.219 27.875 1 96.5 79 LEU A CA 1
ATOM 600 C C . LEU A 1 79 ? -5.777 45.812 28.219 1 96.5 79 LEU A C 1
ATOM 602 O O . LEU A 1 79 ? -5.004 44.969 28.688 1 96.5 79 LEU A O 1
ATOM 606 N N . HIS A 1 80 ? -7.082 45.5 28.031 1 98.25 80 HIS A N 1
ATOM 607 C CA . HIS A 1 80 ? -7.695 44.188 28.156 1 98.25 80 HIS A CA 1
ATOM 608 C C . HIS A 1 80 ? -8.086 43.625 26.797 1 98.25 80 HIS A C 1
ATOM 610 O O . HIS A 1 80 ? -8.031 42.406 26.594 1 98.25 80 HIS A O 1
ATOM 616 N N . TYR A 1 81 ? -8.484 44.5 25.969 1 98.31 81 TYR A N 1
ATOM 617 C CA . TYR A 1 81 ? -9 44.125 24.656 1 98.31 81 TYR A CA 1
ATOM 618 C C . TYR A 1 81 ? -8.367 44.969 23.547 1 98.31 81 TYR A C 1
ATOM 620 O O . TYR A 1 81 ? -8.43 46.188 23.578 1 98.31 81 TYR A O 1
ATOM 628 N N . LEU A 1 82 ? -7.746 44.312 22.625 1 98.12 82 LEU A N 1
ATOM 629 C CA . LEU A 1 82 ? -7.121 44.969 21.5 1 98.12 82 LEU A CA 1
ATOM 630 C C . LEU A 1 82 ? -7.613 44.375 20.172 1 98.12 82 LEU A C 1
ATOM 632 O O . LEU A 1 82 ? -7.301 43.25 19.859 1 98.12 82 LEU A O 1
ATOM 636 N N . TYR A 1 83 ? -8.352 45.125 19.375 1 98.62 83 TYR A N 1
ATOM 637 C CA . TYR A 1 83 ? -8.969 44.625 18.156 1 98.62 83 TYR A CA 1
ATOM 638 C C . TYR A 1 83 ? -8.32 45.25 16.922 1 98.62 83 TYR A C 1
ATOM 640 O O . TYR A 1 83 ? -8.484 46.469 16.688 1 98.62 83 TYR A O 1
ATOM 648 N N . LEU A 1 84 ? -7.594 44.5 16.188 1 98.38 84 LEU A N 1
ATOM 649 C CA . LEU A 1 84 ? -6.84 44.969 15.031 1 98.38 84 LEU A CA 1
ATOM 650 C C . LEU A 1 84 ? -7.242 44.188 13.781 1 98.38 84 LEU A C 1
ATOM 652 O O . LEU A 1 84 ? -6.43 44 12.867 1 98.38 84 LEU A O 1
ATOM 656 N N . GLN A 1 85 ? -8.469 43.688 13.711 1 98.31 85 GLN A N 1
ATOM 657 C CA . GLN A 1 85 ? -8.906 42.844 12.594 1 98.31 85 GLN A CA 1
ATOM 658 C C . GLN A 1 85 ? -8.977 43.656 11.297 1 98.31 85 GLN A C 1
ATOM 660 O O . GLN A 1 85 ? -9.234 44.875 11.328 1 98.31 85 GLN A O 1
ATOM 665 N N . ASN A 1 86 ? -8.789 43 10.164 1 98.38 86 ASN A N 1
ATOM 666 C CA . ASN A 1 86 ? -8.969 43.562 8.82 1 98.38 86 ASN A CA 1
ATOM 667 C C . ASN A 1 86 ? -8.109 44.781 8.594 1 98.38 86 ASN A C 1
ATOM 669 O O . ASN A 1 86 ? -8.617 45.844 8.188 1 98.38 86 ASN A O 1
ATOM 673 N N . ASN A 1 87 ? -6.891 44.688 8.945 1 98.56 87 ASN A N 1
ATOM 674 C CA . ASN A 1 87 ? -5.844 45.625 8.539 1 98.56 87 ASN A CA 1
ATOM 675 C C . ASN A 1 87 ? -4.91 45 7.5 1 98.56 87 ASN A C 1
ATOM 677 O O . ASN A 1 87 ? -5.312 44.125 6.758 1 98.56 87 ASN A O 1
ATOM 681 N N . THR A 1 88 ? -3.697 45.5 7.348 1 98.25 88 THR A N 1
ATOM 682 C CA . THR A 1 88 ? -2.697 44.938 6.438 1 98.25 88 THR A CA 1
ATOM 683 C C . THR A 1 88 ? -1.403 44.625 7.18 1 98.25 88 THR A C 1
ATOM 685 O O . THR A 1 88 ? -0.31 44.812 6.641 1 98.25 88 THR A O 1
ATOM 688 N N . ILE A 1 89 ? -1.579 44.188 8.414 1 98.19 89 ILE A N 1
ATOM 689 C CA . ILE A 1 89 ? -0.423 43.969 9.273 1 98.19 89 ILE A CA 1
ATOM 690 C C . ILE A 1 89 ? 0.373 42.781 8.75 1 98.19 89 ILE A C 1
ATOM 692 O O . ILE A 1 89 ? -0.152 41.656 8.656 1 98.19 89 ILE A O 1
ATOM 696 N N . SER A 1 90 ? 1.596 42.969 8.43 1 96.69 90 SER A N 1
ATOM 697 C CA . SER A 1 90 ? 2.434 41.906 7.887 1 96.69 90 SER A CA 1
ATOM 698 C C . SER A 1 90 ? 3.479 41.469 8.906 1 96.69 90 SER A C 1
ATOM 700 O O . SER A 1 90 ? 4.047 40.375 8.781 1 96.69 90 SER A O 1
ATOM 702 N N . ALA A 1 91 ? 3.666 42.344 9.891 1 93.25 91 ALA A N 1
ATOM 703 C CA . ALA A 1 91 ? 4.707 42.031 10.859 1 93.25 91 ALA A CA 1
ATOM 704 C C . ALA A 1 91 ? 4.391 42.594 12.234 1 93.25 91 ALA A C 1
ATOM 706 O O . ALA A 1 91 ? 3.797 43.688 12.328 1 93.25 91 ALA A O 1
ATOM 707 N N . VAL A 1 92 ? 4.789 41.875 13.195 1 94.88 92 VAL A N 1
ATOM 708 C CA . VAL A 1 92 ? 4.742 42.312 14.586 1 94.88 92 VAL A CA 1
ATOM 709 C C . VAL A 1 92 ? 6.148 42.312 15.18 1 94.88 92 VAL A C 1
ATOM 711 O O . VAL A 1 92 ? 6.793 41.25 15.25 1 94.88 92 VAL A O 1
ATOM 714 N N . GLU A 1 93 ? 6.609 43.438 15.531 1 94.19 93 GLU A N 1
ATOM 715 C CA . GLU A 1 93 ? 7.945 43.531 16.109 1 94.19 93 GLU A CA 1
ATOM 716 C C . GLU A 1 93 ? 8.031 42.781 17.438 1 94.19 93 GLU A C 1
ATOM 718 O O . GLU A 1 93 ? 7.129 42.875 18.266 1 94.19 93 GLU A O 1
ATOM 723 N N . PRO A 1 94 ? 9.148 42.031 17.609 1 92 94 PRO A N 1
ATOM 724 C CA . PRO A 1 94 ? 9.312 41.344 18.891 1 92 94 PRO A CA 1
ATOM 725 C C . PRO A 1 94 ? 9.281 42.312 20.078 1 92 94 PRO A C 1
ATOM 727 O O . PRO A 1 94 ? 9.891 43.375 20.031 1 92 94 PRO A O 1
ATOM 730 N N . GLY A 1 95 ? 8.477 42 20.984 1 91.12 95 GLY A N 1
ATOM 731 C CA . GLY A 1 95 ? 8.398 42.812 22.188 1 91.12 95 GLY A CA 1
ATOM 732 C C . GLY A 1 95 ? 7.305 43.875 22.125 1 91.12 95 GLY A C 1
ATOM 733 O O . GLY A 1 95 ? 7.156 44.656 23.047 1 91.12 95 GLY A O 1
ATOM 734 N N . SER A 1 96 ? 6.566 43.875 21.109 1 94.44 96 SER A N 1
ATOM 735 C CA . SER A 1 96 ? 5.52 44.875 20.938 1 94.44 96 SER A CA 1
ATOM 736 C C . SER A 1 96 ? 4.477 44.781 22.047 1 94.44 96 SER A C 1
ATOM 738 O O . SER A 1 96 ? 3.846 45.781 22.406 1 94.44 96 SER A O 1
ATOM 740 N N . PHE A 1 97 ? 4.387 43.594 22.641 1 96.06 97 PHE A N 1
ATOM 741 C CA . PHE A 1 97 ? 3.363 43.375 23.656 1 96.06 97 PHE A CA 1
ATOM 742 C C . PHE A 1 97 ? 3.996 43.188 25.031 1 96.06 97 PHE A C 1
ATOM 744 O O . PHE A 1 97 ? 3.357 42.656 25.953 1 96.06 97 PHE A O 1
ATOM 751 N N . GLN A 1 98 ? 5.16 43.531 25.234 1 93.38 98 GLN A N 1
ATOM 752 C CA . GLN A 1 98 ? 5.93 43.25 26.438 1 93.38 98 GLN A CA 1
ATOM 753 C C . GLN A 1 98 ? 5.234 43.844 27.672 1 93.38 98 GLN A C 1
ATOM 755 O O . GLN A 1 98 ? 5.285 43.25 28.75 1 93.38 98 GLN A O 1
ATOM 760 N N . ASN A 1 99 ? 4.523 44.969 27.562 1 92 99 ASN A N 1
ATOM 761 C CA . ASN A 1 99 ? 3.895 45.625 28.688 1 92 99 ASN A CA 1
ATOM 762 C C . ASN A 1 99 ? 2.389 45.375 28.719 1 92 99 ASN A C 1
ATOM 764 O O . ASN A 1 99 ? 1.652 46.094 29.422 1 92 99 ASN A O 1
ATOM 768 N N . GLN A 1 100 ? 1.997 44.406 27.984 1 94.69 100 GLN A N 1
ATOM 769 C CA . GLN A 1 100 ? 0.564 44.156 27.906 1 94.69 100 GLN A CA 1
ATOM 770 C C . GLN A 1 100 ? 0.171 42.938 28.734 1 94.69 100 GLN A C 1
ATOM 772 O O . GLN A 1 100 ? -0.508 42.031 28.234 1 94.69 100 GLN A O 1
ATOM 777 N N . GLY A 1 101 ? 0.543 42.906 30 1 95.06 101 GLY A N 1
ATOM 778 C CA . GLY A 1 101 ? 0.314 41.781 30.891 1 95.06 101 GLY A CA 1
ATOM 779 C C . GLY A 1 101 ? -1.141 41.625 31.297 1 95.06 101 GLY A C 1
ATOM 780 O O . GLY A 1 101 ? -1.537 40.594 31.797 1 95.06 101 GLY A O 1
ATOM 781 N N . GLN A 1 102 ? -1.998 42.625 30.953 1 96.5 102 GLN A N 1
ATOM 782 C CA . GLN A 1 102 ? -3.402 42.562 31.344 1 96.5 102 GLN A CA 1
ATOM 783 C C . GLN A 1 102 ? -4.293 42.219 30.156 1 96.5 102 GLN A C 1
ATOM 785 O O . GLN A 1 102 ? -5.508 42.094 30.297 1 96.5 102 GLN A O 1
ATOM 790 N N . LEU A 1 103 ? -3.621 42.094 29.031 1 98 103 LEU A N 1
ATOM 791 C CA . LEU A 1 103 ? -4.391 41.875 27.828 1 98 103 LEU A CA 1
ATOM 792 C C . LEU A 1 103 ? -5.078 40.5 27.891 1 98 103 LEU A C 1
ATOM 794 O O . LEU A 1 103 ? -4.445 39.5 28.203 1 98 103 LEU A O 1
ATOM 798 N N . LEU A 1 104 ? -6.402 40.375 27.547 1 98.56 104 LEU A N 1
ATOM 799 C CA . LEU A 1 104 ? -7.207 39.156 27.609 1 98.56 104 LEU A CA 1
ATOM 800 C C . LEU A 1 104 ? -7.57 38.688 26.219 1 98.56 104 LEU A C 1
ATOM 802 O O . LEU A 1 104 ? -7.676 37.469 25.984 1 98.56 104 LEU A O 1
ATOM 806 N N . GLU A 1 105 ? -7.805 39.594 25.375 1 98.75 105 GLU A N 1
ATOM 807 C CA . GLU A 1 105 ? -8.234 39.281 24.016 1 98.75 105 GLU A CA 1
ATOM 808 C C . GLU A 1 105 ? -7.469 40.094 22.984 1 98.75 105 GLU A C 1
ATOM 810 O O . GLU A 1 105 ? -7.352 41.312 23.109 1 98.75 105 GLU A O 1
ATOM 815 N N . LEU A 1 106 ? -6.891 39.438 22.047 1 98.56 106 LEU A N 1
ATOM 816 C CA . LEU A 1 106 ? -6.152 40.031 20.953 1 98.56 106 LEU A CA 1
ATOM 817 C C . LEU A 1 106 ? -6.684 39.594 19.609 1 98.56 106 LEU A C 1
ATOM 819 O O . LEU A 1 106 ? -6.641 38.375 19.297 1 98.56 106 LEU A O 1
ATOM 823 N N . ALA A 1 107 ? -7.195 40.438 18.797 1 98.75 107 ALA A N 1
ATOM 824 C CA . ALA A 1 107 ? -7.75 40.125 17.484 1 98.75 107 ALA A CA 1
ATOM 825 C C . ALA A 1 107 ? -6.828 40.594 16.375 1 98.75 107 ALA A C 1
ATOM 827 O O . ALA A 1 107 ? -6.715 41.781 16.109 1 98.75 107 ALA A O 1
ATOM 828 N N . LEU A 1 108 ? -6.188 39.688 15.75 1 98.44 108 LEU A N 1
ATOM 829 C CA . LEU A 1 108 ? -5.293 39.969 14.641 1 98.44 108 LEU A CA 1
ATOM 830 C C . LEU A 1 108 ? -5.781 39.312 13.359 1 98.44 108 LEU A C 1
ATOM 832 O O . LEU A 1 108 ? -5.004 39.094 12.422 1 98.44 108 LEU A O 1
ATOM 836 N N . ASN A 1 109 ? -7.031 38.812 13.273 1 98.62 109 ASN A N 1
ATOM 837 C CA . ASN A 1 109 ? -7.574 38.125 12.109 1 98.62 109 ASN A CA 1
ATOM 838 C C . ASN A 1 109 ? -7.699 39.062 10.914 1 98.62 109 ASN A C 1
ATOM 840 O O . ASN A 1 109 ? -7.836 40.281 11.078 1 98.62 109 ASN A O 1
ATOM 844 N N . GLY A 1 110 ? -7.676 38.562 9.766 1 98.5 110 GLY A N 1
ATOM 845 C CA . GLY A 1 110 ? -7.844 39.344 8.539 1 98.5 110 GLY A CA 1
ATOM 846 C C . GLY A 1 110 ? -6.676 40.25 8.25 1 98.5 110 GLY A C 1
ATOM 847 O O . GLY A 1 110 ? -6.867 41.406 7.859 1 98.5 110 GLY A O 1
ATOM 848 N N . ASN A 1 111 ? -5.461 39.875 8.531 1 98.62 111 ASN A N 1
ATOM 849 C CA . ASN A 1 111 ? -4.242 40.594 8.219 1 98.62 111 ASN A CA 1
ATOM 850 C C . ASN A 1 111 ? -3.348 39.844 7.254 1 98.62 111 ASN A C 1
ATOM 852 O O . ASN A 1 111 ? -3.834 39.031 6.445 1 98.62 111 ASN A O 1
ATOM 856 N N . ARG A 1 112 ? -2.035 40.188 7.223 1 98.38 112 ARG A N 1
ATOM 857 C CA . ARG A 1 112 ? -1.114 39.562 6.285 1 98.38 112 ARG A CA 1
ATOM 858 C C . ARG A 1 112 ? 0.098 38.969 7.008 1 98.38 112 ARG A C 1
ATOM 860 O O . ARG A 1 112 ? 1.227 39.094 6.523 1 98.38 112 ARG A O 1
ATOM 867 N N . ILE A 1 113 ? -0.174 38.375 8.148 1 97.38 113 ILE A N 1
ATOM 868 C CA . ILE A 1 113 ? 0.913 37.812 8.938 1 97.38 113 ILE A CA 1
ATOM 869 C C . ILE A 1 113 ? 1.355 36.5 8.336 1 97.38 113 ILE A C 1
ATOM 871 O O . ILE A 1 113 ? 0.529 35.625 8.078 1 97.38 113 ILE A O 1
ATOM 875 N N . HIS A 1 114 ? 2.646 36.312 8.148 1 95.44 114 HIS A N 1
ATOM 876 C CA . HIS A 1 114 ? 3.158 35.125 7.496 1 95.44 114 HIS A CA 1
ATOM 877 C C . HIS A 1 114 ? 3.855 34.188 8.5 1 95.44 114 HIS A C 1
ATOM 879 O O . HIS A 1 114 ? 3.818 32.969 8.359 1 95.44 114 HIS A O 1
ATOM 885 N N . LEU A 1 115 ? 4.52 34.844 9.398 1 91.62 115 LEU A N 1
ATOM 886 C CA . LEU A 1 115 ? 5.305 34.094 10.367 1 91.62 115 LEU A CA 1
ATOM 887 C C . LEU A 1 115 ? 4.918 34.469 11.797 1 91.62 115 LEU A C 1
ATOM 889 O O . LEU A 1 115 ? 4.785 35.625 12.117 1 91.62 115 LEU A O 1
ATOM 893 N N . VAL A 1 116 ? 4.68 33.438 12.562 1 94.06 116 VAL A N 1
ATOM 894 C CA . VAL A 1 116 ? 4.379 33.625 13.977 1 94.06 116 VAL A CA 1
ATOM 895 C C . VAL A 1 116 ? 5.449 32.938 14.828 1 94.06 116 VAL A C 1
ATOM 897 O O . VAL A 1 116 ? 5.73 31.766 14.664 1 94.06 116 VAL A O 1
ATOM 900 N N . THR A 1 117 ? 6.09 33.688 15.664 1 93.62 117 THR A N 1
ATOM 901 C CA . THR A 1 117 ? 7.129 33.156 16.547 1 93.62 117 THR A CA 1
ATOM 902 C C . THR A 1 117 ? 6.777 33.406 18 1 93.62 117 THR A C 1
ATOM 904 O O . THR A 1 117 ? 5.906 34.219 18.312 1 93.62 117 THR A O 1
ATOM 907 N N . ALA A 1 118 ? 7.477 32.75 18.859 1 93.81 118 ALA A N 1
ATOM 908 C CA . ALA A 1 118 ? 7.223 32.875 20.297 1 93.81 118 ALA A CA 1
ATOM 909 C C . ALA A 1 118 ? 7.508 34.281 20.797 1 93.81 118 ALA A C 1
ATOM 911 O O . ALA A 1 118 ? 6.816 34.781 21.688 1 93.81 118 ALA A O 1
ATOM 912 N N . ASP A 1 119 ? 8.469 34.938 20.219 1 93 119 ASP A N 1
ATOM 913 C CA . ASP A 1 119 ? 8.898 36.25 20.641 1 93 119 ASP A CA 1
ATOM 914 C C . ASP A 1 119 ? 7.805 37.281 20.391 1 93 119 ASP A C 1
ATOM 916 O O . ASP A 1 119 ? 7.754 38.312 21.078 1 93 119 ASP A O 1
ATOM 920 N N . MET A 1 120 ? 6.992 37.031 19.484 1 92.62 120 MET A N 1
ATOM 921 C CA . MET A 1 120 ? 5.902 37.938 19.141 1 92.62 120 MET A CA 1
ATOM 922 C C . MET A 1 120 ? 4.914 38.062 20.297 1 92.62 120 MET A C 1
ATOM 924 O O . MET A 1 120 ? 4.23 39.094 20.438 1 92.62 120 MET A O 1
ATOM 928 N N . PHE A 1 121 ? 4.879 37.062 21.203 1 94.69 121 PHE A N 1
ATOM 929 C CA . PHE A 1 121 ? 3.826 37 22.219 1 94.69 121 PHE A CA 1
ATOM 930 C C . PHE A 1 121 ? 4.398 37.25 23.609 1 94.69 121 PHE A C 1
ATOM 932 O O . PHE A 1 121 ? 3.715 37 24.609 1 94.69 121 PHE A O 1
ATOM 939 N N . HIS A 1 122 ? 5.617 37.656 23.578 1 94 122 HIS A N 1
ATOM 940 C CA . HIS A 1 122 ? 6.203 38 24.875 1 94 122 HIS A CA 1
ATOM 941 C C . HIS A 1 122 ? 5.406 39.094 25.594 1 94 122 HIS A C 1
ATOM 943 O O . HIS A 1 122 ? 5.121 40.125 25 1 94 122 HIS A O 1
ATOM 949 N N . GLY A 1 123 ? 5.012 38.812 26.828 1 94.5 123 GLY A N 1
ATOM 950 C CA . GLY A 1 123 ? 4.266 39.781 27.609 1 94.5 123 GLY A CA 1
ATOM 951 C C . GLY A 1 123 ? 2.781 39.5 27.672 1 94.5 123 GLY A C 1
ATOM 952 O O . GLY A 1 123 ? 2.043 40.156 28.406 1 94.5 123 GLY A O 1
ATOM 953 N N . LEU A 1 124 ? 2.34 38.531 26.953 1 96.75 124 LEU A N 1
ATOM 954 C CA . LEU A 1 124 ? 0.916 38.219 26.875 1 96.75 124 LEU A CA 1
ATOM 955 C C . LEU A 1 124 ? 0.575 37 27.703 1 96.75 124 LEU A C 1
ATOM 957 O O . LEU A 1 124 ? -0.145 36.125 27.25 1 96.75 124 LEU A O 1
ATOM 961 N N . GLU A 1 125 ? 1.027 36.938 28.891 1 95 125 GLU A N 1
ATOM 962 C CA . GLU A 1 125 ? 0.885 35.75 29.75 1 95 125 GLU A CA 1
ATOM 963 C C . GLU A 1 125 ? -0.565 35.562 30.188 1 95 125 GLU A C 1
ATOM 965 O O . GLU A 1 125 ? -0.974 34.469 30.516 1 95 125 GLU A O 1
ATOM 970 N N . HIS A 1 126 ? -1.421 36.625 30.156 1 97 126 HIS A N 1
ATOM 971 C CA . HIS A 1 126 ? -2.789 36.531 30.656 1 97 126 HIS A CA 1
ATOM 972 C C . HIS A 1 126 ? -3.789 36.469 29.5 1 97 126 HIS A C 1
ATOM 974 O O . HIS A 1 126 ? -5 36.5 29.734 1 97 126 HIS A O 1
ATOM 980 N N . LEU A 1 127 ? -3.203 36.406 28.312 1 98.31 127 LEU A N 1
ATOM 981 C CA . LEU A 1 127 ? -4.074 36.375 27.156 1 98.31 127 LEU A CA 1
ATOM 982 C C . LEU A 1 127 ? -4.996 35.156 27.203 1 98.31 127 LEU A C 1
ATOM 984 O O . LEU A 1 127 ? -4.555 34.062 27.531 1 98.31 127 LEU A O 1
ATOM 988 N N . ARG A 1 128 ? -6.297 35.281 26.828 1 98.75 128 ARG A N 1
ATOM 989 C CA . ARG A 1 128 ? -7.285 34.219 26.891 1 98.75 128 ARG A CA 1
ATOM 990 C C . ARG A 1 128 ? -7.773 33.844 25.5 1 98.75 128 ARG A C 1
ATOM 992 O O . ARG A 1 128 ? -8.062 32.656 25.219 1 98.75 128 ARG A O 1
ATOM 999 N N . ILE A 1 129 ? -7.883 34.781 24.641 1 98.81 129 ILE A N 1
ATOM 1000 C CA . ILE A 1 129 ? -8.391 34.562 23.297 1 98.81 129 ILE A CA 1
ATOM 1001 C C . ILE A 1 129 ? -7.465 35.219 22.281 1 98.81 129 ILE A C 1
ATOM 1003 O O . ILE A 1 129 ? -7.109 36.375 22.406 1 98.81 129 ILE A O 1
ATOM 1007 N N . LEU A 1 130 ? -7.039 34.5 21.297 1 98.75 130 LEU A N 1
ATOM 1008 C CA . LEU A 1 130 ? -6.188 35 20.219 1 98.75 130 LEU A CA 1
ATOM 1009 C C . LEU A 1 130 ? -6.797 34.688 18.859 1 98.75 130 LEU A C 1
ATOM 1011 O O . LEU A 1 130 ? -7.012 33.5 18.516 1 98.75 130 LEU A O 1
ATOM 1015 N N . TYR A 1 131 ? -7.098 35.688 18.094 1 98.81 131 TYR A N 1
ATOM 1016 C CA . TYR A 1 131 ? -7.637 35.531 16.734 1 98.81 131 TYR A CA 1
ATOM 1017 C C . TYR A 1 131 ? -6.547 35.75 15.688 1 98.81 131 TYR A C 1
ATOM 1019 O O . TYR A 1 131 ? -6.016 36.844 15.547 1 98.81 131 TYR A O 1
ATOM 1027 N N . LEU A 1 132 ? -6.258 34.75 14.984 1 98.56 132 LEU A N 1
ATOM 1028 C CA . LEU A 1 132 ? -5.246 34.844 13.938 1 98.56 132 LEU A CA 1
ATOM 1029 C C . LEU A 1 132 ? -5.797 34.312 12.609 1 98.56 132 LEU A C 1
ATOM 1031 O O . LEU A 1 132 ? -5.035 34.031 11.688 1 98.56 132 LEU A O 1
ATOM 1035 N N . ALA A 1 133 ? -7.105 34.188 12.492 1 98.75 133 ALA A N 1
ATOM 1036 C CA . ALA A 1 133 ? -7.754 33.656 11.289 1 98.75 133 ALA A CA 1
ATOM 1037 C C . ALA A 1 133 ? -7.516 34.594 10.102 1 98.75 133 ALA A C 1
ATOM 1039 O O . ALA A 1 133 ? -7.422 35.812 10.266 1 98.75 133 ALA A O 1
ATOM 1040 N N . GLY A 1 134 ? -7.508 34.062 8.961 1 98.5 134 GLY A N 1
ATOM 1041 C CA . GLY A 1 134 ? -7.473 34.844 7.738 1 98.5 134 GLY A CA 1
ATOM 1042 C C . GLY A 1 134 ? -6.164 35.594 7.555 1 98.5 134 GLY A C 1
ATOM 1043 O O . GLY A 1 134 ? -6.16 36.75 7.152 1 98.5 134 GLY A O 1
ATOM 1044 N N . ASN A 1 135 ? -5.043 35.062 7.961 1 98.56 135 ASN A N 1
ATOM 1045 C CA . ASN A 1 135 ? -3.701 35.562 7.672 1 98.56 135 ASN A CA 1
ATOM 1046 C C . ASN A 1 135 ? -3.006 34.719 6.609 1 98.56 135 ASN A C 1
ATOM 1048 O O . ASN A 1 135 ? -3.664 34.062 5.82 1 98.56 135 ASN A O 1
ATOM 1052 N N . ASP A 1 136 ? -1.663 34.812 6.496 1 98.06 136 ASP A N 1
ATOM 1053 C CA . ASP A 1 136 ? -0.895 34.062 5.504 1 98.06 136 ASP A CA 1
ATOM 1054 C C . ASP A 1 136 ? 0.108 33.125 6.18 1 98.06 136 ASP A C 1
ATOM 1056 O O . ASP A 1 136 ? 1.231 32.969 5.695 1 98.06 136 ASP A O 1
ATOM 1060 N N . ILE A 1 137 ? -0.345 32.562 7.277 1 98.12 137 ILE A N 1
ATOM 1061 C CA . ILE A 1 137 ? 0.55 31.703 8.039 1 98.12 137 ILE A CA 1
ATOM 1062 C C . ILE A 1 137 ? 0.7 30.359 7.324 1 98.12 137 ILE A C 1
ATOM 1064 O O . ILE A 1 137 ? -0.292 29.75 6.922 1 98.12 137 ILE A O 1
ATOM 1068 N N . THR A 1 138 ? 1.952 29.844 7.184 1 97.31 138 THR A N 1
ATOM 1069 C CA . THR A 1 138 ? 2.17 28.625 6.422 1 97.31 138 THR A CA 1
ATOM 1070 C C . THR A 1 138 ? 2.697 27.516 7.324 1 97.31 138 THR A C 1
ATOM 1072 O O . THR A 1 138 ? 2.488 26.328 7.051 1 97.31 138 THR A O 1
ATOM 1075 N N . ARG A 1 139 ? 3.381 27.938 8.398 1 96.88 139 ARG A N 1
ATOM 1076 C CA . ARG A 1 139 ? 3.992 26.938 9.266 1 96.88 139 ARG A CA 1
ATOM 1077 C C . ARG A 1 139 ? 3.896 27.359 10.734 1 96.88 139 ARG A C 1
ATOM 1079 O O . ARG A 1 139 ? 3.965 28.547 11.047 1 96.88 139 ARG A O 1
ATOM 1086 N N . LEU A 1 140 ? 3.721 26.406 11.562 1 97.06 140 LEU A N 1
ATOM 1087 C CA . LEU A 1 140 ? 3.82 26.594 13.008 1 97.06 140 LEU A CA 1
ATOM 1088 C C . LEU A 1 140 ? 4.992 25.797 13.578 1 97.06 140 LEU A C 1
ATOM 1090 O O . LEU A 1 140 ? 4.953 24.562 13.602 1 97.06 140 LEU A O 1
ATOM 1094 N N . LEU A 1 141 ? 5.961 26.516 14.016 1 96.31 141 LEU A N 1
ATOM 1095 C CA . LEU A 1 141 ? 7.188 25.906 14.508 1 96.31 141 LEU A CA 1
ATOM 1096 C C . LEU A 1 141 ? 7.039 25.484 15.969 1 96.31 141 LEU A C 1
ATOM 1098 O O . LEU A 1 141 ? 6.055 25.828 16.625 1 96.31 141 LEU A O 1
ATOM 1102 N N . ASP A 1 142 ? 8.008 24.75 16.422 1 96.88 142 ASP A N 1
ATOM 1103 C CA . ASP A 1 142 ? 7.996 24.297 17.812 1 96.88 142 ASP A CA 1
ATOM 1104 C C . ASP A 1 142 ? 8 25.469 18.781 1 96.88 142 ASP A C 1
ATOM 1106 O O . ASP A 1 142 ? 8.695 26.469 18.562 1 96.88 142 ASP A O 1
ATOM 1110 N N . TYR A 1 143 ? 7.117 25.438 19.766 1 96.81 143 TYR A N 1
ATOM 1111 C CA . TYR A 1 143 ? 7.094 26.328 20.938 1 96.81 143 TYR A CA 1
ATOM 1112 C C . TYR A 1 143 ? 6.625 27.719 20.547 1 96.81 143 TYR A C 1
ATOM 1114 O O . TYR A 1 143 ? 6.977 28.703 21.188 1 96.81 143 TYR A O 1
ATOM 1122 N N . THR A 1 144 ? 5.934 27.781 19.484 1 96.44 144 THR A N 1
ATOM 1123 C CA . THR A 1 144 ? 5.422 29.062 19 1 96.44 144 THR A CA 1
ATOM 1124 C C . THR A 1 144 ? 4.559 29.734 20.047 1 96.44 144 THR A C 1
ATOM 1126 O O . THR A 1 144 ? 4.625 30.953 20.219 1 96.44 144 THR A O 1
ATOM 1129 N N . PHE A 1 145 ? 3.793 29 20.875 1 97.25 145 PHE A N 1
ATOM 1130 C CA . PHE A 1 145 ? 2.832 29.578 21.797 1 97.25 145 PHE A CA 1
ATOM 1131 C C . PHE A 1 145 ? 3.217 29.266 23.25 1 97.25 145 PHE A C 1
ATOM 1133 O O . PHE A 1 145 ? 2.365 29.266 24.141 1 97.25 145 PHE A O 1
ATOM 1140 N N . ARG A 1 146 ? 4.355 28.938 23.531 1 95.31 146 ARG A N 1
ATOM 1141 C CA . ARG A 1 146 ? 4.824 28.438 24.812 1 95.31 146 ARG A CA 1
ATOM 1142 C C . ARG A 1 146 ? 4.516 29.438 25.938 1 95.31 146 ARG A C 1
ATOM 1144 O O . ARG A 1 146 ? 4.227 29.031 27.062 1 95.31 146 ARG A O 1
ATOM 1151 N N . GLY A 1 147 ? 4.496 30.703 25.656 1 94.06 147 GLY A N 1
ATOM 1152 C CA . GLY A 1 147 ? 4.293 31.719 26.656 1 94.06 147 GLY A CA 1
ATOM 1153 C C . GLY A 1 147 ? 2.83 32 26.953 1 94.06 147 GLY A C 1
ATOM 1154 O O . GLY A 1 147 ? 2.502 32.75 27.875 1 94.06 147 GLY A O 1
ATOM 1155 N N . LEU A 1 148 ? 1.927 31.406 26.266 1 97.19 148 LEU A N 1
ATOM 1156 C CA . LEU A 1 148 ? 0.504 31.703 26.406 1 97.19 148 LEU A CA 1
ATOM 1157 C C . LEU A 1 148 ? -0.198 30.609 27.203 1 97.19 148 LEU A C 1
ATOM 1159 O O . LEU A 1 148 ? -1.131 29.969 26.719 1 97.19 148 LEU A O 1
ATOM 1163 N N . GLN A 1 149 ? 0.127 30.5 28.438 1 96 149 GLN A N 1
ATOM 1164 C CA . GLN A 1 149 ? -0.299 29.391 29.281 1 96 149 GLN A CA 1
ATOM 1165 C C . GLN A 1 149 ? -1.771 29.516 29.656 1 96 149 GLN A C 1
ATOM 1167 O O . GLN A 1 149 ? -2.43 28.516 29.969 1 96 149 GLN A O 1
ATOM 1172 N N . ARG A 1 150 ? -2.297 30.688 29.625 1 97.94 150 ARG A N 1
ATOM 1173 C CA . ARG A 1 150 ? -3.674 30.906 30.062 1 97.94 150 ARG A CA 1
ATOM 1174 C C . ARG A 1 150 ? -4.613 31 28.859 1 97.94 150 ARG A C 1
ATOM 1176 O O . ARG A 1 150 ? -5.809 31.266 29.016 1 97.94 150 ARG A O 1
ATOM 1183 N N . LEU A 1 151 ? -4.039 30.812 27.656 1 98.56 151 LEU A N 1
ATOM 1184 C CA . LEU A 1 151 ? -4.848 30.922 26.453 1 98.56 151 LEU A CA 1
ATOM 1185 C C . LEU A 1 151 ? -5.973 29.891 26.453 1 98.56 151 LEU A C 1
ATOM 1187 O O . LEU A 1 151 ? -5.73 28.703 26.703 1 98.56 151 LEU A O 1
ATOM 1191 N N . GLN A 1 152 ? -7.223 30.297 26.125 1 98.62 152 GLN A N 1
ATOM 1192 C CA . GLN A 1 152 ? -8.391 29.422 26.141 1 98.62 152 GLN A CA 1
ATOM 1193 C C . GLN A 1 152 ? -8.898 29.156 24.734 1 98.62 152 GLN A C 1
ATOM 1195 O O . GLN A 1 152 ? -9.383 28.062 24.438 1 98.62 152 GLN A O 1
ATOM 1200 N N . GLU A 1 153 ? -8.82 30.156 23.891 1 98.75 153 GLU A N 1
ATOM 1201 C CA . GLU A 1 153 ? -9.258 30.016 22.516 1 98.75 153 GLU A CA 1
ATOM 1202 C C . GLU A 1 153 ? -8.18 30.469 21.531 1 98.75 153 GLU A C 1
ATOM 1204 O O . GLU A 1 153 ? -7.621 31.562 21.688 1 98.75 153 GLU A O 1
ATOM 1209 N N . LEU A 1 154 ? -7.887 29.672 20.562 1 98.69 154 LEU A N 1
ATOM 1210 C CA . LEU A 1 154 ? -6.945 29.984 19.5 1 98.69 154 LEU A CA 1
ATOM 1211 C C . LEU A 1 154 ? -7.59 29.781 18.125 1 98.69 154 LEU A C 1
ATOM 1213 O O . LEU A 1 154 ? -7.957 28.656 17.766 1 98.69 154 LEU A O 1
ATOM 1217 N N . HIS A 1 155 ? -7.723 30.812 17.375 1 98.75 155 HIS A N 1
ATOM 1218 C CA . HIS A 1 155 ? -8.375 30.781 16.062 1 98.75 155 HIS A CA 1
ATOM 1219 C C . HIS A 1 155 ? -7.355 30.922 14.938 1 98.75 155 HIS A C 1
ATOM 1221 O O . HIS A 1 155 ? -6.82 32 14.711 1 98.75 155 HIS A O 1
ATOM 1227 N N . LEU A 1 156 ? -7.141 29.859 14.242 1 98.62 156 LEU A N 1
ATOM 1228 C CA . LEU A 1 156 ? -6.129 29.844 13.188 1 98.62 156 LEU A CA 1
ATOM 1229 C C . LEU A 1 156 ? -6.742 29.453 11.852 1 98.62 156 LEU A C 1
ATOM 1231 O O . LEU A 1 156 ? -6.023 29.078 10.914 1 98.62 156 LEU A O 1
ATOM 1235 N N . GLN A 1 157 ? -8.062 29.469 11.734 1 98.12 157 GLN A N 1
ATOM 1236 C CA . GLN A 1 157 ? -8.727 29.031 10.508 1 98.12 157 GLN A CA 1
ATOM 1237 C C . GLN A 1 157 ? -8.422 29.969 9.344 1 98.12 157 GLN A C 1
ATOM 1239 O O . GLN A 1 157 ? -8.023 31.109 9.555 1 98.12 157 GLN A O 1
ATOM 1244 N N . HIS A 1 158 ? -8.539 29.531 8.156 1 98.31 158 HIS A N 1
ATOM 1245 C CA . HIS A 1 158 ? -8.406 30.312 6.926 1 98.31 158 HIS A CA 1
ATOM 1246 C C . HIS A 1 158 ? -7 30.875 6.781 1 98.31 158 HIS A C 1
ATOM 1248 O O . HIS A 1 158 ? -6.832 32.062 6.465 1 98.31 158 HIS A O 1
ATOM 1254 N N . ASN A 1 159 ? -6.012 30.125 7.117 1 98.56 159 ASN A N 1
ATOM 1255 C CA . ASN A 1 159 ? -4.617 30.344 6.754 1 98.56 159 ASN A CA 1
ATOM 1256 C C . ASN A 1 159 ? -4.145 29.344 5.707 1 98.56 159 ASN A C 1
ATOM 1258 O O . ASN A 1 159 ? -4.953 28.781 4.969 1 98.56 159 ASN A O 1
ATOM 1262 N N . SER A 1 160 ? -2.867 29.141 5.504 1 98.19 160 SER A N 1
ATOM 1263 C CA . SER A 1 160 ? -2.295 28.156 4.594 1 98.19 160 SER A CA 1
ATOM 1264 C C . SER A 1 160 ? -1.286 27.266 5.309 1 98.19 160 SER A C 1
ATOM 1266 O O . SER A 1 160 ? -0.217 26.969 4.766 1 98.19 160 SER A O 1
ATOM 1268 N N . ILE A 1 161 ? -1.725 26.938 6.496 1 98.12 161 ILE A N 1
ATOM 1269 C CA . ILE A 1 161 ? -0.8 26.156 7.305 1 98.12 161 ILE A CA 1
ATOM 1270 C C . ILE A 1 161 ? -0.655 24.75 6.711 1 98.12 161 ILE A C 1
ATOM 1272 O O . ILE A 1 161 ? -1.644 24.031 6.555 1 98.12 161 ILE A O 1
ATOM 1276 N N . ASP A 1 162 ? 0.538 24.375 6.355 1 96.5 162 ASP A N 1
ATOM 1277 C CA . ASP A 1 162 ? 0.771 23.062 5.758 1 96.5 162 ASP A CA 1
ATOM 1278 C C . ASP A 1 162 ? 1.65 22.203 6.66 1 96.5 162 ASP A C 1
ATOM 1280 O O . ASP A 1 162 ? 1.773 21 6.441 1 96.5 162 ASP A O 1
ATOM 1284 N N . MET A 1 163 ? 2.246 22.891 7.652 1 94.19 163 MET A N 1
ATOM 1285 C CA . MET A 1 163 ? 3.117 22.141 8.555 1 94.19 163 MET A CA 1
ATOM 1286 C C . MET A 1 163 ? 2.869 22.547 10.008 1 94.19 163 MET A C 1
ATOM 1288 O O . MET A 1 163 ? 2.889 23.734 10.336 1 94.19 163 MET A O 1
ATOM 1292 N N . LEU A 1 164 ? 2.617 21.625 10.812 1 96.12 164 LEU A N 1
ATOM 1293 C CA . LEU A 1 164 ? 2.477 21.75 12.258 1 96.12 164 LEU A CA 1
ATOM 1294 C C . LEU A 1 164 ? 3.525 20.922 12.992 1 96.12 164 LEU A C 1
ATOM 1296 O O . LEU A 1 164 ? 3.453 19.703 13 1 96.12 164 LEU A O 1
ATOM 1300 N N . ALA A 1 165 ? 4.445 21.625 13.57 1 95.88 165 ALA A N 1
ATOM 1301 C CA . ALA A 1 165 ? 5.496 20.922 14.289 1 95.88 165 ALA A CA 1
ATOM 1302 C C . ALA A 1 165 ? 4.926 20.172 15.5 1 95.88 165 ALA A C 1
ATOM 1304 O O . ALA A 1 165 ? 3.873 20.547 16.016 1 95.88 165 ALA A O 1
ATOM 1305 N N . ASP A 1 166 ? 5.613 19.203 16.031 1 94.88 166 ASP A N 1
ATOM 1306 C CA . ASP A 1 166 ? 5.156 18.312 17.094 1 94.88 166 ASP A CA 1
ATOM 1307 C C . ASP A 1 166 ? 4.93 19.094 18.391 1 94.88 166 ASP A C 1
ATOM 1309 O O . ASP A 1 166 ? 3.979 18.828 19.125 1 94.88 166 ASP A O 1
ATOM 1313 N N . GLN A 1 167 ? 5.77 20.141 18.578 1 96.81 167 GLN A N 1
ATOM 1314 C CA . GLN A 1 167 ? 5.676 20.891 19.828 1 96.81 167 GLN A CA 1
ATOM 1315 C C . GLN A 1 167 ? 5.191 22.312 19.562 1 96.81 167 GLN A C 1
ATOM 1317 O O . GLN A 1 167 ? 5.484 23.219 20.344 1 96.81 167 GLN A O 1
ATOM 1322 N N . ALA A 1 168 ? 4.535 22.469 18.469 1 97.12 168 ALA A N 1
ATOM 1323 C CA . ALA A 1 168 ? 4.078 23.812 18.094 1 97.12 168 ALA A CA 1
ATOM 1324 C C . ALA A 1 168 ? 3.111 24.359 19.141 1 97.12 168 ALA A C 1
ATOM 1326 O O . ALA A 1 168 ? 3.105 25.562 19.422 1 97.12 168 ALA A O 1
ATOM 1327 N N . LEU A 1 169 ? 2.32 23.469 19.781 1 97.88 169 LEU A N 1
ATOM 1328 C CA . LEU A 1 169 ? 1.264 23.906 20.688 1 97.88 169 LEU A CA 1
ATOM 1329 C C . LEU A 1 169 ? 1.656 23.641 22.141 1 97.88 169 LEU A C 1
ATOM 1331 O O . LEU A 1 169 ? 0.805 23.656 23.031 1 97.88 169 LEU A O 1
ATOM 1335 N N . ALA A 1 170 ? 2.904 23.453 22.312 1 97.06 170 ALA A N 1
ATOM 1336 C CA . ALA A 1 170 ? 3.396 23.25 23.672 1 97.06 170 ALA A CA 1
ATOM 1337 C C . ALA A 1 170 ? 3.1 24.469 24.547 1 97.06 170 ALA A C 1
ATOM 1339 O O . ALA A 1 170 ? 3.236 25.609 24.109 1 97.06 170 ALA A O 1
ATOM 1340 N N . GLY A 1 171 ? 2.627 24.234 25.812 1 95.56 171 GLY A N 1
ATOM 1341 C CA . GLY A 1 171 ? 2.355 25.312 26.75 1 95.56 171 GLY A CA 1
ATOM 1342 C C . GLY A 1 171 ? 0.887 25.688 26.828 1 95.56 171 GLY A C 1
ATOM 1343 O O . GLY A 1 171 ? 0.462 26.359 27.766 1 95.56 171 GLY A O 1
ATOM 1344 N N . LEU A 1 172 ? 0.123 25.25 25.859 1 97.75 172 LEU A N 1
ATOM 1345 C CA . LEU A 1 172 ? -1.285 25.625 25.797 1 97.75 172 LEU A CA 1
ATOM 1346 C C . LEU A 1 172 ? -2.139 24.656 26.609 1 97.75 172 LEU A C 1
ATOM 1348 O O . LEU A 1 172 ? -3.088 24.078 26.078 1 97.75 172 LEU A O 1
ATOM 1352 N N . THR A 1 173 ? -1.888 24.547 27.859 1 96.75 173 THR A N 1
ATOM 1353 C CA . THR A 1 173 ? -2.549 23.594 28.75 1 96.75 173 THR A CA 1
ATOM 1354 C C . THR A 1 173 ? -3.977 24.031 29.047 1 96.75 173 THR A C 1
ATOM 1356 O O . THR A 1 173 ? -4.836 23.203 29.359 1 96.75 173 THR A O 1
ATOM 1359 N N . SER A 1 174 ? -4.27 25.328 28.922 1 97.88 174 SER A N 1
ATOM 1360 C CA . SER A 1 174 ? -5.586 25.859 29.266 1 97.88 174 SER A CA 1
ATOM 1361 C C . SER A 1 174 ? -6.461 26.016 28.031 1 97.88 174 SER A C 1
ATOM 1363 O O . SER A 1 174 ? -7.598 26.484 28.125 1 97.88 174 SER A O 1
ATOM 1365 N N . LEU A 1 175 ? -5.941 25.594 26.906 1 97.88 175 LEU A N 1
ATOM 1366 C CA . LEU A 1 175 ? -6.656 25.812 25.656 1 97.88 175 LEU A CA 1
ATOM 1367 C C . LEU A 1 175 ? -7.934 24.984 25.609 1 97.88 175 LEU A C 1
ATOM 1369 O O . LEU A 1 175 ? -7.895 23.766 25.766 1 97.88 175 LEU A O 1
ATOM 1373 N N . ALA A 1 176 ? -9.07 25.656 25.375 1 96.94 176 ALA A N 1
ATOM 1374 C CA . ALA A 1 176 ? -10.367 24.984 25.312 1 96.94 176 ALA A CA 1
ATOM 1375 C C . ALA A 1 176 ? -10.844 24.828 23.859 1 96.94 176 ALA A C 1
ATOM 1377 O O . ALA A 1 176 ? -11.547 23.875 23.531 1 96.94 176 ALA A O 1
ATOM 1378 N N . LEU A 1 177 ? -10.492 25.75 23.031 1 96.81 177 LEU A N 1
ATOM 1379 C CA . LEU A 1 177 ? -10.93 25.734 21.641 1 96.81 177 LEU A CA 1
ATOM 1380 C C . LEU A 1 177 ? -9.758 25.984 20.703 1 96.81 177 LEU A C 1
ATOM 1382 O O . LEU A 1 177 ? -9.047 26.984 20.844 1 96.81 177 LEU A O 1
ATOM 1386 N N . LEU A 1 178 ? -9.531 25.078 19.797 1 96.81 178 LEU A N 1
ATOM 1387 C CA . LEU A 1 178 ? -8.547 25.219 18.734 1 96.81 178 LEU A CA 1
ATOM 1388 C C . LEU A 1 178 ? -9.211 25.094 17.359 1 96.81 178 LEU A C 1
ATOM 1390 O O . LEU A 1 178 ? -9.828 24.062 17.062 1 96.81 178 LEU A O 1
ATOM 1394 N N . ASP A 1 179 ? -9.055 26.078 16.578 1 97.19 179 ASP A N 1
ATOM 1395 C CA . ASP A 1 179 ? -9.625 26.047 15.234 1 97.19 179 ASP A CA 1
ATOM 1396 C C . ASP A 1 179 ? -8.531 26.062 14.172 1 97.19 179 ASP A C 1
ATOM 1398 O O . ASP A 1 179 ? -7.891 27.094 13.945 1 97.19 179 ASP A O 1
ATOM 1402 N N . LEU A 1 180 ? -8.344 25.016 13.562 1 96.88 180 LEU A N 1
ATOM 1403 C CA . LEU A 1 180 ? -7.367 24.859 12.492 1 96.88 180 LEU A CA 1
ATOM 1404 C C . LEU A 1 180 ? -8.055 24.531 11.172 1 96.88 180 LEU A C 1
ATOM 1406 O O . LEU A 1 180 ? -7.441 23.953 10.266 1 96.88 180 LEU A O 1
ATOM 1410 N N . SER A 1 181 ? -9.328 24.844 11.008 1 96.06 181 SER A N 1
ATOM 1411 C CA . SER A 1 181 ? -10.078 24.516 9.797 1 96.06 181 SER A CA 1
ATOM 1412 C C . SER A 1 181 ? -9.641 25.375 8.617 1 96.06 181 SER A C 1
ATOM 1414 O O . SER A 1 181 ? -9.055 26.438 8.805 1 96.06 181 SER A O 1
ATOM 1416 N N . ARG A 1 182 ? -9.828 24.891 7.438 1 97 182 ARG A N 1
ATOM 1417 C CA . ARG A 1 182 ? -9.586 25.625 6.195 1 97 182 ARG A CA 1
ATOM 1418 C C . ARG A 1 182 ? -8.133 26.078 6.098 1 97 182 ARG A C 1
ATOM 1420 O O . ARG A 1 182 ? -7.863 27.25 5.871 1 97 182 ARG A O 1
ATOM 1427 N N . ASN A 1 183 ? -7.227 25.172 6.367 1 98.12 183 ASN A N 1
ATOM 1428 C CA . ASN A 1 183 ? -5.793 25.297 6.125 1 98.12 183 ASN A CA 1
ATOM 1429 C C . ASN A 1 183 ? -5.305 24.297 5.082 1 98.12 183 ASN A C 1
ATOM 1431 O O . ASN A 1 183 ? -6.062 23.906 4.195 1 98.12 183 ASN A O 1
ATOM 1435 N N . ASN A 1 184 ? -4.012 24.031 5.035 1 98.12 184 ASN A N 1
ATOM 1436 C CA . ASN A 1 184 ? -3.434 23.109 4.07 1 98.12 184 ASN A CA 1
ATOM 1437 C C . ASN A 1 184 ? -2.738 21.938 4.766 1 98.12 184 ASN A C 1
ATOM 1439 O O . ASN A 1 184 ? -1.668 21.5 4.336 1 98.12 184 ASN A O 1
ATOM 1443 N N . LEU A 1 185 ? -3.359 21.516 5.816 1 97.19 185 LEU A N 1
ATOM 1444 C CA . LEU A 1 185 ? -2.785 20.406 6.559 1 97.19 185 LEU A CA 1
ATOM 1445 C C . LEU A 1 185 ? -3.104 19.078 5.879 1 97.19 185 LEU A C 1
ATOM 1447 O O . LEU A 1 185 ? -4.258 18.812 5.531 1 97.19 185 LEU A O 1
ATOM 1451 N N . HIS A 1 186 ? -2.051 18.25 5.723 1 96.44 186 HIS A N 1
ATOM 1452 C CA . HIS A 1 186 ? -2.244 16.922 5.137 1 96.44 186 HIS A CA 1
ATOM 1453 C C . HIS A 1 186 ? -2.264 15.844 6.215 1 96.44 186 HIS A C 1
ATOM 1455 O O . HIS A 1 186 ? -2.717 14.719 5.965 1 96.44 186 HIS A O 1
ATOM 1461 N N . THR A 1 187 ? -1.707 16.156 7.262 1 95.62 187 THR A N 1
ATOM 1462 C CA . THR A 1 187 ? -1.615 15.211 8.367 1 95.62 187 THR A CA 1
ATOM 1463 C C . THR A 1 187 ? -1.487 15.945 9.695 1 95.62 187 THR A C 1
ATOM 1465 O O . THR A 1 187 ? -1.237 17.141 9.727 1 95.62 187 THR A O 1
ATOM 1468 N N . ILE A 1 188 ? -1.752 15.211 10.82 1 94.56 188 ILE A N 1
ATOM 1469 C CA . ILE A 1 188 ? -1.573 15.711 12.18 1 94.56 188 ILE A CA 1
ATOM 1470 C C . ILE A 1 188 ? -1.187 14.57 13.109 1 94.56 188 ILE A C 1
ATOM 1472 O O . ILE A 1 188 ? -1.817 13.508 13.094 1 94.56 188 ILE A O 1
ATOM 1476 N N . GLY A 1 189 ? -0.109 14.758 13.781 1 93.44 189 GLY A N 1
ATOM 1477 C CA . GLY A 1 189 ? 0.35 13.719 14.688 1 93.44 189 GLY A CA 1
ATOM 1478 C C . GLY A 1 189 ? -0.25 13.828 16.078 1 93.44 189 GLY A C 1
ATOM 1479 O O . GLY A 1 189 ? -0.713 14.898 16.469 1 93.44 189 GLY A O 1
ATOM 1480 N N . PRO A 1 190 ? -0.241 12.719 16.797 1 92.31 190 PRO A N 1
ATOM 1481 C CA . PRO A 1 190 ? -0.761 12.75 18.172 1 92.31 190 PRO A CA 1
ATOM 1482 C C . PRO A 1 190 ? 0.055 13.648 19.094 1 92.31 190 PRO A C 1
ATOM 1484 O O . PRO A 1 190 ? -0.492 14.234 20.031 1 92.31 190 PRO A O 1
ATOM 1487 N N . ALA A 1 191 ? 1.313 13.812 18.812 1 94.31 191 ALA A N 1
ATOM 1488 C CA . ALA A 1 191 ? 2.199 14.617 19.641 1 94.31 191 ALA A CA 1
ATOM 1489 C C . ALA A 1 191 ? 1.746 16.078 19.672 1 94.31 191 ALA A C 1
ATOM 1491 O O . ALA A 1 191 ? 1.904 16.766 20.688 1 94.31 191 ALA A O 1
ATOM 1492 N N . SER A 1 192 ? 1.177 16.531 18.625 1 93.06 192 SER A N 1
ATOM 1493 C CA . SER A 1 192 ? 0.77 17.938 18.516 1 93.06 192 SER A CA 1
ATOM 1494 C C . SER A 1 192 ? -0.398 18.234 19.438 1 93.06 192 SER A C 1
ATOM 1496 O O . SER A 1 192 ? -0.566 19.391 19.875 1 93.06 192 SER A O 1
ATOM 1498 N N . LEU A 1 193 ? -1.204 17.234 19.797 1 91.19 193 LEU A N 1
ATOM 1499 C CA . LEU A 1 193 ? -2.406 17.484 20.578 1 91.19 193 LEU A CA 1
ATOM 1500 C C . LEU A 1 193 ? -2.182 17.109 22.047 1 91.19 193 LEU A C 1
ATOM 1502 O O . LEU A 1 193 ? -2.994 17.453 22.906 1 91.19 193 LEU A O 1
ATOM 1506 N N . ARG A 1 194 ? -1.118 16.531 22.359 1 92.56 194 ARG A N 1
ATOM 1507 C CA . ARG A 1 194 ? -0.831 16.016 23.688 1 92.56 194 ARG A CA 1
ATOM 1508 C C . ARG A 1 194 ? -0.849 17.125 24.734 1 92.56 194 ARG A C 1
ATOM 1510 O O . ARG A 1 194 ? -1.421 16.953 25.812 1 92.56 194 ARG A O 1
ATOM 1517 N N . PRO A 1 195 ? -0.313 18.281 24.391 1 94.31 195 PRO A N 1
ATOM 1518 C CA . PRO A 1 195 ? -0.257 19.328 25.406 1 94.31 195 PRO A CA 1
ATOM 1519 C C . PRO A 1 195 ? -1.626 19.938 25.703 1 94.31 195 PRO A C 1
ATOM 1521 O O . PRO A 1 195 ? -1.784 20.672 26.688 1 94.31 195 PRO A O 1
ATOM 1524 N N . LEU A 1 196 ? -2.598 19.672 24.891 1 94.12 196 LEU A N 1
ATOM 1525 C CA . LEU A 1 196 ? -3.896 20.328 25 1 94.12 196 LEU A CA 1
ATOM 1526 C C . LEU A 1 196 ? -4.832 19.547 25.906 1 94.12 196 LEU A C 1
ATOM 1528 O O . LEU A 1 196 ? -5.875 19.047 25.469 1 94.12 196 LEU A O 1
ATOM 1532 N N . VAL A 1 197 ? -4.605 19.562 27.219 1 92.94 197 VAL A N 1
ATOM 1533 C CA . VAL A 1 197 ? -5.289 18.719 28.188 1 92.94 197 VAL A CA 1
ATOM 1534 C C . VAL A 1 197 ? -6.695 19.266 28.438 1 92.94 197 VAL A C 1
ATOM 1536 O O . VAL A 1 197 ? -7.613 18.5 28.734 1 92.94 197 VAL A O 1
ATOM 1539 N N . SER A 1 198 ? -6.91 20.578 28.25 1 94.44 198 SER A N 1
ATOM 1540 C CA . SER A 1 198 ? -8.203 21.188 28.562 1 94.44 198 SER A CA 1
ATOM 1541 C C . SER A 1 198 ? -9.039 21.375 27.297 1 94.44 198 SER A C 1
ATOM 1543 O O . SER A 1 198 ? -10.07 22.047 27.328 1 94.44 198 SER A O 1
ATOM 1545 N N . LEU A 1 199 ? -8.578 20.812 26.25 1 92.69 199 LEU A N 1
ATOM 1546 C CA . LEU A 1 199 ? -9.234 21.031 24.953 1 92.69 199 LEU A CA 1
ATOM 1547 C C . LEU A 1 199 ? -10.664 20.484 24.984 1 92.69 199 LEU A C 1
ATOM 1549 O O . LEU A 1 199 ? -10.898 19.359 25.422 1 92.69 199 LEU A O 1
ATOM 1553 N N . GLN A 1 200 ? -11.617 21.297 24.484 1 90.38 200 GLN A N 1
ATOM 1554 C CA . GLN A 1 200 ? -13.023 20.922 24.438 1 90.38 200 GLN A CA 1
ATOM 1555 C C . GLN A 1 200 ? -13.539 20.891 23 1 90.38 200 GLN A C 1
ATOM 1557 O O . GLN A 1 200 ? -14.391 20.062 22.656 1 90.38 200 GLN A O 1
ATOM 1562 N N . VAL A 1 201 ? -13.031 21.797 22.266 1 91.56 201 VAL A N 1
ATOM 1563 C CA . VAL A 1 201 ? -13.469 21.891 20.875 1 91.56 201 VAL A CA 1
ATOM 1564 C C . VAL A 1 201 ? -12.25 21.922 19.953 1 91.56 201 VAL A C 1
ATOM 1566 O O . VAL A 1 201 ? -11.352 22.734 20.109 1 91.56 201 VAL A O 1
ATOM 1569 N N . LEU A 1 202 ? -12.242 21.016 19.016 1 92.5 202 LEU A N 1
ATOM 1570 C CA . LEU A 1 202 ? -11.219 20.953 17.984 1 92.5 202 LEU A CA 1
ATOM 1571 C C . LEU A 1 202 ? -11.852 21.031 16.594 1 92.5 202 LEU A C 1
ATOM 1573 O O . LEU A 1 202 ? -12.727 20.219 16.266 1 92.5 202 LEU A O 1
ATOM 1577 N N . ARG A 1 203 ? -11.422 22 15.812 1 93.62 203 ARG A N 1
ATOM 1578 C CA . ARG A 1 203 ? -11.898 22.125 14.445 1 93.62 203 ARG A CA 1
ATOM 1579 C C . ARG A 1 203 ? -10.766 21.938 13.445 1 93.62 203 ARG A C 1
ATOM 1581 O O . ARG A 1 203 ? -9.82 22.734 13.406 1 93.62 203 ARG A O 1
ATOM 1588 N N . ILE A 1 204 ? -10.867 20.938 12.656 1 93.5 204 ILE A N 1
ATOM 1589 C CA . ILE A 1 204 ? -9.789 20.641 11.711 1 93.5 204 ILE A CA 1
ATOM 1590 C C . ILE A 1 204 ? -10.391 20.266 10.359 1 93.5 204 ILE A C 1
ATOM 1592 O O . ILE A 1 204 ? -9.734 19.609 9.547 1 93.5 204 ILE A O 1
ATOM 1596 N N . THR A 1 205 ? -11.562 20.688 10.016 1 93.38 205 THR A N 1
ATOM 1597 C CA . THR A 1 205 ? -12.227 20.344 8.766 1 93.38 205 THR A CA 1
ATOM 1598 C C . THR A 1 205 ? -11.68 21.188 7.613 1 93.38 205 THR A C 1
ATOM 1600 O O . THR A 1 205 ? -10.953 22.156 7.84 1 93.38 205 THR A O 1
ATOM 1603 N N . ASP A 1 206 ? -11.953 20.766 6.445 1 94.38 206 ASP A N 1
ATOM 1604 C CA . ASP A 1 206 ? -11.633 21.484 5.219 1 94.38 206 ASP A CA 1
ATOM 1605 C C . ASP A 1 206 ? -10.117 21.641 5.051 1 94.38 206 ASP A C 1
ATOM 1607 O O . ASP A 1 206 ? -9.633 22.719 4.711 1 94.38 206 ASP A O 1
ATOM 1611 N N . ASN A 1 207 ? -9.383 20.766 5.52 1 96.44 207 ASN A N 1
ATOM 1612 C CA . ASN A 1 207 ? -7.977 20.531 5.184 1 96.44 207 ASN A CA 1
ATOM 1613 C C . ASN A 1 207 ? -7.812 19.375 4.203 1 96.44 207 ASN A C 1
ATOM 1615 O O . ASN A 1 207 ? -8.648 18.484 4.156 1 96.44 207 ASN A O 1
ATOM 1619 N N . PRO A 1 208 ? -6.863 19.5 3.32 1 96.94 208 PRO A N 1
ATOM 1620 C CA . PRO A 1 208 ? -6.656 18.391 2.379 1 96.94 208 PRO A CA 1
ATOM 1621 C C . PRO A 1 208 ? -6.008 17.172 3.033 1 96.94 208 PRO A C 1
ATOM 1623 O O . PRO A 1 208 ? -4.875 16.812 2.693 1 96.94 208 PRO A O 1
ATOM 1626 N N . TRP A 1 209 ? -6.734 16.453 3.775 1 96.5 209 TRP A N 1
ATOM 1627 C CA . TRP A 1 209 ? -6.246 15.352 4.586 1 96.5 209 TRP A CA 1
ATOM 1628 C C . TRP A 1 209 ? -5.828 14.172 3.705 1 96.5 209 TRP A C 1
ATOM 1630 O O . TRP A 1 209 ? -6.547 13.805 2.773 1 96.5 209 TRP A O 1
ATOM 1640 N N . ARG A 1 210 ? -4.652 13.688 3.963 1 97.06 210 ARG A N 1
ATOM 1641 C CA . ARG A 1 210 ? -4.188 12.438 3.367 1 97.06 210 ARG A CA 1
ATOM 1642 C C . ARG A 1 210 ? -4.52 11.25 4.262 1 97.06 210 ARG A C 1
ATOM 1644 O O . ARG A 1 210 ? -3.895 11.055 5.309 1 97.06 210 ARG A O 1
ATOM 1651 N N . CYS A 1 211 ? -5.441 10.453 3.846 1 96.19 211 CYS A N 1
ATOM 1652 C CA . CYS A 1 211 ? -5.926 9.344 4.656 1 96.19 211 CYS A CA 1
ATOM 1653 C C . CYS A 1 211 ? -5.043 8.117 4.48 1 96.19 211 CYS A C 1
ATOM 1655 O O . CYS A 1 211 ? -5.422 7.164 3.793 1 96.19 211 CYS A O 1
ATOM 1657 N N . ASP A 1 212 ? -3.951 8.156 5.117 1 95.69 212 ASP A N 1
ATOM 1658 C CA . ASP A 1 212 ? -2.969 7.074 5.117 1 95.69 212 ASP A CA 1
ATOM 1659 C C . ASP A 1 212 ? -2.697 6.578 6.535 1 95.69 212 ASP A C 1
ATOM 1661 O O . ASP A 1 212 ? -3.48 6.84 7.453 1 95.69 212 ASP A O 1
ATOM 1665 N N . CYS A 1 213 ? -1.591 5.828 6.68 1 94.94 213 CYS A N 1
ATOM 1666 C CA . CYS A 1 213 ? -1.312 5.18 7.957 1 94.94 213 CYS A CA 1
ATOM 1667 C C . CYS A 1 213 ? -1.026 6.211 9.039 1 94.94 213 CYS A C 1
ATOM 1669 O O . CYS A 1 213 ? -1.206 5.938 10.227 1 94.94 213 CYS A O 1
ATOM 1671 N N . ALA A 1 214 ? -0.568 7.379 8.68 1 95.5 214 ALA A N 1
ATOM 1672 C CA . ALA A 1 214 ? -0.234 8.422 9.641 1 95.5 214 ALA A CA 1
ATOM 1673 C C . ALA A 1 214 ? -1.481 8.914 10.375 1 95.5 214 ALA A C 1
ATOM 1675 O O . ALA A 1 214 ? -1.387 9.477 11.469 1 95.5 214 ALA A O 1
ATOM 1676 N N . LEU A 1 215 ? -2.65 8.742 9.805 1 95.31 215 LEU A N 1
ATOM 1677 C CA . LEU A 1 215 ? -3.889 9.234 10.398 1 95.31 215 LEU A CA 1
ATOM 1678 C C . LEU A 1 215 ? -4.621 8.117 11.133 1 95.31 215 LEU A C 1
ATOM 1680 O O . LEU A 1 215 ? -5.777 8.289 11.531 1 95.31 215 LEU A O 1
ATOM 1684 N N . HIS A 1 216 ? -3.998 6.938 11.242 1 94 216 HIS A N 1
ATOM 1685 C CA . HIS A 1 216 ? -4.582 5.836 11.992 1 94 216 HIS A CA 1
ATOM 1686 C C . HIS A 1 216 ? -5 6.281 13.391 1 94 216 HIS A C 1
ATOM 1688 O O . HIS A 1 216 ? -6.113 5.992 13.836 1 94 216 HIS A O 1
ATOM 1694 N N . TRP A 1 217 ? -4.148 6.992 14.078 1 92.56 217 TRP A N 1
ATOM 1695 C CA . TRP A 1 217 ? -4.398 7.438 15.445 1 92.56 217 TRP A CA 1
ATOM 1696 C C . TRP A 1 217 ? -5.617 8.352 15.516 1 92.56 217 TRP A C 1
ATOM 1698 O O . TRP A 1 217 ? -6.434 8.242 16.438 1 92.56 217 TRP A O 1
ATOM 1708 N N . LEU A 1 218 ? -5.652 9.242 14.555 1 91.81 218 LEU A N 1
ATOM 1709 C CA . LEU A 1 218 ? -6.75 10.203 14.539 1 91.81 218 LEU A CA 1
ATOM 1710 C C . LEU A 1 218 ? -8.086 9.5 14.328 1 91.81 218 LEU A C 1
ATOM 1712 O O . LEU A 1 218 ? -9.078 9.828 14.984 1 91.81 218 LEU A O 1
ATOM 1716 N N . ARG A 1 219 ? -8.094 8.578 13.344 1 91.25 219 ARG A N 1
ATOM 1717 C CA . ARG A 1 219 ? -9.297 7.789 13.094 1 91.25 219 ARG A CA 1
ATOM 1718 C C . ARG A 1 219 ? -9.758 7.062 14.352 1 91.25 219 ARG A C 1
ATOM 1720 O O . ARG A 1 219 ? -10.945 7.043 14.664 1 91.25 219 ARG A O 1
ATOM 1727 N N . SER A 1 220 ? -8.867 6.484 15.07 1 88.88 220 SER A N 1
ATOM 1728 C CA . SER A 1 220 ? -9.164 5.773 16.312 1 88.88 220 SER A CA 1
ATOM 1729 C C . SER A 1 220 ? -9.578 6.738 17.406 1 88.88 220 SER A C 1
ATOM 1731 O O . SER A 1 220 ? -10.492 6.445 18.188 1 88.88 220 SER A O 1
ATOM 1733 N N . TRP A 1 221 ? -8.867 7.793 17.469 1 87.25 221 TRP A N 1
ATOM 1734 C CA . TRP A 1 221 ? -9.133 8.82 18.469 1 87.25 221 TRP A CA 1
ATOM 1735 C C . TRP A 1 221 ? -10.539 9.391 18.312 1 87.25 221 TRP A C 1
ATOM 1737 O O . TRP A 1 221 ? -11.227 9.648 19.297 1 87.25 221 TRP A O 1
ATOM 1747 N N . ILE A 1 222 ? -10.984 9.594 17.109 1 84.56 222 ILE A N 1
ATOM 1748 C CA . ILE A 1 222 ? -12.312 10.125 16.828 1 84.56 222 ILE A CA 1
ATOM 1749 C C . ILE A 1 222 ? -13.375 9.156 17.344 1 84.56 222 ILE A C 1
ATOM 1751 O O . ILE A 1 222 ? -14.406 9.586 17.859 1 84.56 222 ILE A O 1
ATOM 1755 N N . ASP A 1 223 ? -13.125 7.941 17.203 1 80.06 223 ASP A N 1
ATOM 1756 C CA . ASP A 1 223 ? -14.07 6.918 17.641 1 80.06 223 ASP A CA 1
ATOM 1757 C C . ASP A 1 223 ? -14.148 6.863 19.156 1 80.06 223 ASP A C 1
ATOM 1759 O O . ASP A 1 223 ? -15.164 6.445 19.719 1 80.06 223 ASP A O 1
ATOM 1763 N N . GLU A 1 224 ? -13.172 7.285 19.781 1 81.69 224 GLU A N 1
ATOM 1764 C CA . GLU A 1 224 ? -13.102 7.184 21.234 1 81.69 224 GLU A CA 1
ATOM 1765 C C . GLU A 1 224 ? -13.305 8.547 21.891 1 81.69 224 GLU A C 1
ATOM 1767 O O . GLU A 1 224 ? -14.438 9.008 22.031 1 81.69 224 GLU A O 1
ATOM 1772 N N . ALA A 1 225 ? -12.164 9.281 22.078 1 66.88 225 ALA A N 1
ATOM 1773 C CA . ALA A 1 225 ? -12.109 10.547 22.812 1 66.88 225 ALA A CA 1
ATOM 1774 C C . ALA A 1 225 ? -12.586 11.711 21.938 1 66.88 225 ALA A C 1
ATOM 1776 O O . ALA A 1 225 ? -13.086 12.711 22.453 1 66.88 225 ALA A O 1
ATOM 1777 N N . GLY A 1 226 ? -12.555 11.531 20.719 1 67.69 226 GLY A N 1
ATOM 1778 C CA . GLY A 1 226 ? -12.812 12.617 19.797 1 67.69 226 GLY A CA 1
ATOM 1779 C C . GLY A 1 226 ? -14.289 12.938 19.641 1 67.69 226 GLY A C 1
ATOM 1780 O O . GLY A 1 226 ? -14.648 14.039 19.234 1 67.69 226 GLY A O 1
ATOM 1781 N N . GLN A 1 227 ? -15.062 12.039 19.969 1 68.06 227 GLN A N 1
ATOM 1782 C CA . GLN A 1 227 ? -16.5 12.266 19.812 1 68.06 227 GLN A CA 1
ATOM 1783 C C . GLN A 1 227 ? -16.953 13.461 20.641 1 68.06 227 GLN A C 1
ATOM 1785 O O . GLN A 1 227 ? -17.859 14.195 20.234 1 68.06 227 GLN A O 1
ATOM 1790 N N . ARG A 1 228 ? -16.219 13.703 21.703 1 68.56 228 ARG A N 1
ATOM 1791 C CA . ARG A 1 228 ? -16.594 14.805 22.578 1 68.56 228 ARG A CA 1
ATOM 1792 C C . ARG A 1 228 ? -16.047 16.125 22.047 1 68.56 228 ARG A C 1
ATOM 1794 O O . ARG A 1 228 ? -16.656 17.188 22.25 1 68.56 228 ARG A O 1
ATOM 1801 N N . LEU A 1 229 ? -15 16.047 21.406 1 71.88 229 LEU A N 1
ATOM 1802 C CA . LEU A 1 229 ? -14.273 17.25 21.031 1 71.88 229 LEU A CA 1
ATOM 1803 C C . LEU A 1 229 ? -14.672 17.703 19.625 1 71.88 229 LEU A C 1
ATOM 1805 O O . LEU A 1 229 ? -14.516 18.875 19.281 1 71.88 229 LEU A O 1
ATOM 1809 N N . LEU A 1 230 ? -15.188 16.766 18.859 1 71.69 230 LEU A N 1
ATOM 1810 C CA . LEU A 1 230 ? -15.555 17.078 17.484 1 71.69 230 LEU A CA 1
ATOM 1811 C C . LEU A 1 230 ? -17.062 17.172 17.328 1 71.69 230 LEU A C 1
ATOM 1813 O O . LEU A 1 230 ? -17.797 16.297 17.797 1 71.69 230 LEU A O 1
ATOM 1817 N N . SER A 1 231 ? -17.469 18.375 16.969 1 66.75 231 SER A N 1
ATOM 1818 C CA . SER A 1 231 ? -18.875 18.469 16.641 1 66.75 231 SER A CA 1
ATOM 1819 C C . SER A 1 231 ? -19.266 17.5 15.539 1 66.75 231 SER A C 1
ATOM 1821 O O . SER A 1 231 ? -18.391 16.938 14.867 1 66.75 231 SER A O 1
ATOM 1823 N N . SER A 1 232 ? -20.562 17.203 15.43 1 62.75 232 SER A N 1
ATOM 1824 C CA . SER A 1 232 ? -21.062 16.297 14.406 1 62.75 232 SER A CA 1
ATOM 1825 C C . SER A 1 232 ? -20.562 16.688 13.023 1 62.75 232 SER A C 1
ATOM 1827 O O . SER A 1 232 ? -20.234 15.828 12.203 1 62.75 232 SER A O 1
ATOM 1829 N N . ALA A 1 233 ? -20.484 17.969 12.852 1 58.75 233 ALA A N 1
ATOM 1830 C CA . ALA A 1 233 ? -20.016 18.484 11.57 1 58.75 233 ALA A CA 1
ATOM 1831 C C . ALA A 1 233 ? -18.516 18.266 11.406 1 58.75 233 ALA A C 1
ATOM 1833 O O . ALA A 1 233 ? -18.047 17.984 10.305 1 58.75 233 ALA A O 1
ATOM 1834 N N . GLU A 1 234 ? -17.906 18.375 12.547 1 63.19 234 GLU A N 1
ATOM 1835 C CA . GLU A 1 234 ? -16.453 18.312 12.5 1 63.19 234 GLU A CA 1
ATOM 1836 C C . GLU A 1 234 ? -15.969 16.875 12.367 1 63.19 234 GLU A C 1
ATOM 1838 O O . GLU A 1 234 ? -14.844 16.625 11.938 1 63.19 234 GLU A O 1
ATOM 1843 N N . ARG A 1 235 ? -16.875 16.094 12.602 1 64.56 235 ARG A N 1
ATOM 1844 C CA . ARG A 1 235 ? -16.516 14.68 12.484 1 64.56 235 ARG A CA 1
ATOM 1845 C C . ARG A 1 235 ? -16.406 14.258 11.023 1 64.56 235 ARG A C 1
ATOM 1847 O O . ARG A 1 235 ? -15.812 13.234 10.703 1 64.56 235 ARG A O 1
ATOM 1854 N N . ARG A 1 236 ? -16.828 15.203 10.234 1 77.44 236 ARG A N 1
ATOM 1855 C CA . ARG A 1 236 ? -16.781 14.852 8.82 1 77.44 236 ARG A CA 1
ATOM 1856 C C . ARG A 1 236 ? -15.477 15.305 8.18 1 77.44 236 ARG A C 1
ATOM 1858 O O . ARG A 1 236 ? -15.461 16.219 7.355 1 77.44 236 ARG A O 1
ATOM 1865 N N . LEU A 1 237 ? -14.383 14.805 8.641 1 89.81 237 LEU A N 1
ATOM 1866 C CA . LEU A 1 237 ? -13.086 14.984 8.016 1 89.81 237 LEU A CA 1
ATOM 1867 C C . LEU A 1 237 ? -13.016 14.242 6.684 1 89.81 237 LEU A C 1
ATOM 1869 O O . LEU A 1 237 ? -13.023 13.008 6.652 1 89.81 237 LEU A O 1
ATOM 1873 N N . VAL A 1 238 ? -12.992 15.008 5.629 1 94.5 238 VAL A N 1
ATOM 1874 C CA . VAL A 1 238 ? -13.062 14.406 4.301 1 94.5 238 VAL A CA 1
ATOM 1875 C C . VAL A 1 238 ? -11.648 14.148 3.775 1 94.5 238 VAL A C 1
ATOM 1877 O O . VAL A 1 238 ? -10.789 15.031 3.838 1 94.5 238 VAL A O 1
ATOM 1880 N N . CYS A 1 239 ? -11.5 12.969 3.227 1 95.75 239 CYS A N 1
ATOM 1881 C CA . CYS A 1 239 ? -10.203 12.578 2.672 1 95.75 239 CYS A CA 1
ATOM 1882 C C . CYS A 1 239 ? -10.016 13.156 1.277 1 95.75 239 CYS A C 1
ATOM 1884 O O . CYS A 1 239 ? -10.945 13.18 0.473 1 95.75 239 CYS A O 1
ATOM 1886 N N . THR A 1 240 ? -8.781 13.641 1.074 1 96.69 240 THR A N 1
ATOM 1887 C CA . THR A 1 240 ? -8.414 14.133 -0.252 1 96.69 240 THR A CA 1
ATOM 1888 C C . THR A 1 240 ? -7.516 13.133 -0.97 1 96.69 240 THR A C 1
ATOM 1890 O O . THR A 1 240 ? -7.641 12.938 -2.18 1 96.69 240 THR A O 1
ATOM 1893 N N . GLU A 1 241 ? -6.582 12.57 -0.172 1 95.25 241 GLU A N 1
ATOM 1894 C CA . GLU A 1 241 ? -5.68 11.523 -0.657 1 95.25 241 GLU A CA 1
ATOM 1895 C C . GLU A 1 241 ? -5.703 10.305 0.26 1 95.25 241 GLU A C 1
ATOM 1897 O O . GLU A 1 241 ? -5.973 10.43 1.457 1 95.25 241 GLU A O 1
ATOM 1902 N N . PRO A 1 242 ? -5.441 9.156 -0.497 1 94.56 242 PRO A N 1
ATOM 1903 C CA . PRO A 1 242 ? -5.215 8.82 -1.904 1 94.56 242 PRO A CA 1
ATOM 1904 C C . PRO A 1 242 ? -6.496 8.859 -2.734 1 94.56 242 PRO A C 1
ATOM 1906 O O . PRO A 1 242 ? -7.594 8.93 -2.178 1 94.56 242 PRO A O 1
ATOM 1909 N N . PRO A 1 243 ? -6.363 8.773 -4.047 1 92.25 243 PRO A N 1
ATOM 1910 C CA . PRO A 1 243 ? -7.535 8.883 -4.922 1 92.25 243 PRO A CA 1
ATOM 1911 C C . PRO A 1 243 ? -8.625 7.871 -4.578 1 92.25 243 PRO A C 1
ATOM 1913 O O . PRO A 1 243 ? -9.812 8.195 -4.625 1 92.25 243 PRO A O 1
ATOM 1916 N N . ARG A 1 244 ? -8.289 6.73 -4.156 1 90.5 244 ARG A N 1
ATOM 1917 C CA . ARG A 1 244 ? -9.273 5.688 -3.875 1 90.5 244 ARG A CA 1
ATOM 1918 C C . ARG A 1 244 ? -10.141 6.055 -2.672 1 90.5 244 ARG A C 1
ATOM 1920 O O . ARG A 1 244 ? -11.25 5.543 -2.518 1 90.5 244 ARG A O 1
ATOM 1927 N N . LEU A 1 245 ? -9.625 6.914 -1.821 1 93.5 245 LEU A N 1
ATOM 1928 C CA . LEU A 1 245 ? -10.352 7.281 -0.609 1 93.5 245 LEU A CA 1
ATOM 1929 C C . LEU A 1 245 ? -10.836 8.719 -0.685 1 93.5 245 LEU A C 1
ATOM 1931 O O . LEU A 1 245 ? -11.406 9.242 0.281 1 93.5 245 LEU A O 1
ATOM 1935 N N . SER A 1 246 ? -10.633 9.328 -1.813 1 93.06 246 SER A N 1
ATOM 1936 C CA . SER A 1 246 ? -11 10.734 -1.97 1 93.06 246 SER A CA 1
ATOM 1937 C C . SER A 1 246 ? -12.5 10.938 -1.763 1 93.06 246 SER A C 1
ATOM 1939 O O . SER A 1 246 ? -13.305 10.117 -2.193 1 93.06 246 SER A O 1
ATOM 1941 N N . HIS A 1 247 ? -12.898 11.992 -0.999 1 91.56 247 HIS A N 1
ATOM 1942 C CA . HIS A 1 247 ? -14.266 12.453 -0.775 1 91.56 247 HIS A CA 1
ATOM 1943 C C . HIS A 1 247 ? -14.969 11.609 0.281 1 91.56 247 HIS A C 1
ATOM 1945 O O . HIS A 1 247 ? -16.125 11.859 0.609 1 91.56 247 HIS A O 1
ATOM 1951 N N . LEU A 1 248 ? -14.25 10.648 0.808 1 89.81 248 LEU A N 1
ATOM 1952 C CA . LEU A 1 248 ? -14.812 9.898 1.924 1 89.81 248 LEU A CA 1
ATOM 1953 C C . LEU A 1 248 ? -14.469 10.555 3.254 1 89.81 248 LEU A C 1
ATOM 1955 O O . LEU A 1 248 ? -13.383 11.125 3.402 1 89.81 248 LEU A O 1
ATOM 1959 N N . SER A 1 249 ? -15.383 10.414 4.137 1 91.38 249 SER A N 1
ATOM 1960 C CA . SER A 1 249 ? -15.086 10.883 5.484 1 91.38 249 SER A CA 1
ATOM 1961 C C . SER A 1 249 ? -14.156 9.914 6.211 1 91.38 249 SER A C 1
ATOM 1963 O O . SER A 1 249 ? -14.297 8.695 6.082 1 91.38 249 SER A O 1
ATOM 1965 N N . LEU A 1 250 ? -13.258 10.383 6.938 1 91.81 250 LEU A N 1
ATOM 1966 C CA . LEU A 1 250 ? -12.289 9.562 7.656 1 91.81 250 LEU A CA 1
ATOM 1967 C C . LEU A 1 250 ? -12.992 8.523 8.516 1 91.81 250 LEU A C 1
ATOM 1969 O O . LEU A 1 250 ? -12.516 7.395 8.664 1 91.81 250 LEU A O 1
ATOM 1973 N N . VAL A 1 251 ? -14.141 8.891 9.07 1 87.94 251 VAL A N 1
ATOM 1974 C CA . VAL A 1 251 ? -14.867 8.008 9.977 1 87.94 251 VAL A CA 1
ATOM 1975 C C . VAL A 1 251 ? -15.445 6.828 9.195 1 87.94 251 VAL A C 1
ATOM 1977 O O . VAL A 1 251 ? -15.656 5.75 9.758 1 87.94 251 VAL A O 1
ATOM 1980 N N . GLU A 1 252 ? -15.633 7.02 7.898 1 86.25 252 GLU A N 1
ATOM 1981 C CA . GLU A 1 252 ? -16.188 5.973 7.047 1 86.25 252 GLU A CA 1
ATOM 1982 C C . GLU A 1 252 ? -15.094 5.031 6.547 1 86.25 252 GLU A C 1
ATOM 1984 O O . GLU A 1 252 ? -15.383 3.934 6.07 1 86.25 252 GLU A O 1
ATOM 1989 N N . VAL A 1 253 ? -13.906 5.422 6.625 1 88.94 253 VAL A N 1
ATOM 1990 C CA . VAL A 1 253 ? -12.789 4.641 6.102 1 88.94 253 VAL A CA 1
ATOM 1991 C C . VAL A 1 253 ? -12.398 3.564 7.109 1 88.94 253 VAL A C 1
ATOM 1993 O O . VAL A 1 253 ? -12.102 3.869 8.266 1 88.94 253 VAL A O 1
ATOM 1996 N N . PRO A 1 254 ? -12.406 2.359 6.668 1 87.75 254 PRO A N 1
ATOM 1997 C CA . PRO A 1 254 ? -11.914 1.32 7.578 1 87.75 254 PRO A CA 1
ATOM 1998 C C . PRO A 1 254 ? -10.438 1.506 7.938 1 87.75 254 PRO A C 1
ATOM 2000 O O . PRO A 1 254 ? -9.648 1.949 7.105 1 87.75 254 PRO A O 1
ATOM 2003 N N . LEU A 1 255 ? -10.078 1.094 9.117 1 89.94 255 LEU A N 1
ATOM 2004 C CA . LEU A 1 255 ? -8.727 1.282 9.633 1 89.94 255 LEU A CA 1
ATOM 2005 C C . LEU A 1 255 ? -7.703 0.563 8.758 1 89.94 255 LEU A C 1
ATOM 2007 O O . LEU A 1 255 ? -6.605 1.074 8.531 1 89.94 255 LEU A O 1
ATOM 2011 N N . ASN A 1 256 ? -8.039 -0.504 8.211 1 88.19 256 ASN A N 1
ATOM 2012 C CA . ASN A 1 256 ? -7.094 -1.288 7.418 1 88.19 256 ASN A CA 1
ATOM 2013 C C . ASN A 1 256 ? -6.887 -0.68 6.035 1 88.19 256 ASN A C 1
ATOM 2015 O O . ASN A 1 256 ? -5.961 -1.064 5.316 1 88.19 256 ASN A O 1
ATOM 2019 N N . SER A 1 257 ? -7.727 0.258 5.715 1 91.31 257 SER A N 1
ATOM 2020 C CA . SER A 1 257 ? -7.598 0.921 4.422 1 91.31 257 SER A CA 1
ATOM 2021 C C . SER A 1 257 ? -6.637 2.105 4.504 1 91.31 257 SER A C 1
ATOM 2023 O O . SER A 1 257 ? -6.234 2.654 3.477 1 91.31 257 SER A O 1
ATOM 2025 N N . LEU A 1 258 ? -6.34 2.467 5.723 1 94.38 258 LEU A N 1
ATOM 2026 C CA . LEU A 1 258 ? -5.328 3.5 5.91 1 94.38 258 LEU A CA 1
ATOM 2027 C C . LEU A 1 258 ? -3.924 2.914 5.801 1 94.38 258 LEU A C 1
ATOM 2029 O O . LEU A 1 258 ? -3.332 2.514 6.805 1 94.38 258 LEU A O 1
ATOM 2033 N N . VAL A 1 259 ? -3.43 2.99 4.578 1 93.44 259 VAL A N 1
ATOM 2034 C CA . VAL A 1 259 ? -2.227 2.217 4.289 1 93.44 259 VAL A CA 1
ATOM 2035 C C . VAL A 1 259 ? -1.093 3.156 3.887 1 93.44 259 VAL A C 1
ATOM 2037 O O . VAL A 1 259 ? -1.322 4.164 3.213 1 93.44 259 VAL A O 1
ATOM 2040 N N . CYS A 1 260 ? 0.083 2.793 4.309 1 95 260 CYS A N 1
ATOM 2041 C CA . CYS A 1 260 ? 1.316 3.4 3.822 1 95 260 CYS A CA 1
ATOM 2042 C C . CYS A 1 260 ? 2.203 2.363 3.141 1 95 260 CYS A C 1
ATOM 2044 O O . CYS A 1 260 ? 2.064 1.164 3.385 1 95 260 CYS A O 1
ATOM 2046 N N . ILE A 1 261 ? 2.955 2.818 2.203 1 94.38 261 ILE A N 1
ATOM 2047 C CA . ILE A 1 261 ? 3.971 2 1.548 1 94.38 261 ILE A CA 1
ATOM 2048 C C . ILE A 1 261 ? 5.363 2.479 1.957 1 94.38 261 ILE A C 1
ATOM 2050 O O . ILE A 1 261 ? 5.746 3.613 1.662 1 94.38 261 ILE A O 1
ATOM 2054 N N . PRO A 1 262 ? 6.098 1.638 2.6 1 93.44 262 PRO A N 1
ATOM 2055 C CA . PRO A 1 262 ? 7.426 2.059 3.053 1 93.44 262 PRO A CA 1
ATOM 2056 C C . PRO A 1 262 ? 8.359 2.414 1.896 1 93.44 262 PRO A C 1
ATOM 2058 O O . PRO A 1 262 ? 8.172 1.937 0.775 1 93.44 262 PRO A O 1
ATOM 2061 N N . PRO A 1 263 ? 9.305 3.25 2.225 1 92.94 263 PRO A N 1
ATOM 2062 C CA . PRO A 1 263 ? 10.211 3.68 1.156 1 92.94 263 PRO A CA 1
ATOM 2063 C C . PRO A 1 263 ? 11.133 2.557 0.672 1 92.94 263 PRO A C 1
ATOM 2065 O O . PRO A 1 263 ? 11.555 1.716 1.468 1 92.94 263 PRO A O 1
ATOM 2068 N N . LEU A 1 264 ? 11.359 2.529 -0.567 1 90.62 264 LEU A N 1
ATOM 2069 C CA . LEU A 1 264 ? 12.398 1.751 -1.227 1 90.62 264 LEU A CA 1
ATOM 2070 C C . LEU A 1 264 ? 13.406 2.666 -1.922 1 90.62 264 LEU A C 1
ATOM 2072 O O . LEU A 1 264 ? 13.016 3.523 -2.721 1 90.62 264 LEU A O 1
ATOM 2076 N N . VAL A 1 265 ? 14.641 2.5 -1.553 1 90.06 265 VAL A N 1
ATOM 2077 C CA . VAL A 1 265 ? 15.656 3.408 -2.074 1 90.06 265 VAL A CA 1
ATOM 2078 C C . VAL A 1 265 ? 16.547 2.668 -3.062 1 90.06 265 VAL A C 1
ATOM 2080 O O . VAL A 1 265 ? 16.969 1.535 -2.807 1 90.06 265 VAL A O 1
ATOM 2083 N N . GLN A 1 266 ? 16.703 3.318 -4.145 1 85.19 266 GLN A N 1
ATOM 2084 C CA . GLN A 1 266 ? 17.609 2.816 -5.164 1 85.19 266 GLN A CA 1
ATOM 2085 C C . GLN A 1 266 ? 18.719 3.824 -5.449 1 85.19 266 GLN A C 1
ATOM 2087 O O . GLN A 1 266 ? 18.469 5.023 -5.582 1 85.19 266 GLN A O 1
ATOM 2092 N N . LEU A 1 267 ? 19.875 3.324 -5.395 1 87.81 267 LEU A N 1
ATOM 2093 C CA . LEU A 1 267 ? 21.047 4.168 -5.609 1 87.81 267 LEU A CA 1
ATOM 2094 C C . LEU A 1 267 ? 21.906 3.627 -6.75 1 87.81 267 LEU A C 1
ATOM 2096 O O . LEU A 1 267 ? 22.234 2.438 -6.773 1 87.81 267 LEU A O 1
ATOM 2100 N N . GLU A 1 268 ? 22.141 4.469 -7.684 1 81.44 268 GLU A N 1
ATOM 2101 C CA . GLU A 1 268 ? 23.047 4.121 -8.781 1 81.44 268 GLU A CA 1
ATOM 2102 C C . GLU A 1 268 ? 23.953 5.289 -9.141 1 81.44 268 GLU A C 1
ATOM 2104 O O . GLU A 1 268 ? 23.484 6.363 -9.516 1 81.44 268 GLU A O 1
ATOM 2109 N N . PRO A 1 269 ? 25.188 5.098 -9.062 1 86.06 269 PRO A N 1
ATOM 2110 C CA . PRO A 1 269 ? 25.938 3.924 -8.617 1 86.06 269 PRO A CA 1
ATOM 2111 C C . PRO A 1 269 ? 26.125 3.869 -7.105 1 86.06 269 PRO A C 1
ATOM 2113 O O . PRO A 1 269 ? 25.969 4.887 -6.426 1 86.06 269 PRO A O 1
ATOM 2116 N N . ARG A 1 270 ? 26.422 2.73 -6.637 1 87.75 270 ARG A N 1
ATOM 2117 C CA . ARG A 1 270 ? 26.625 2.555 -5.203 1 87.75 270 ARG A CA 1
ATOM 2118 C C . ARG A 1 270 ? 28.062 2.9 -4.812 1 87.75 270 ARG A C 1
ATOM 2120 O O . ARG A 1 270 ? 28.344 3.221 -3.656 1 87.75 270 ARG A O 1
ATOM 2127 N N . ARG A 1 271 ? 28.875 2.713 -5.762 1 91 271 ARG A N 1
ATOM 2128 C CA . ARG A 1 271 ? 30.281 3.029 -5.574 1 91 271 ARG A CA 1
ATOM 2129 C C . ARG A 1 271 ? 30.828 3.836 -6.75 1 91 271 ARG A C 1
ATOM 2131 O O . ARG A 1 271 ? 30.453 3.592 -7.902 1 91 271 ARG A O 1
ATOM 2138 N N . LEU A 1 272 ? 31.578 4.883 -6.344 1 90.81 272 LEU A N 1
ATOM 2139 C CA . LEU A 1 272 ? 32.156 5.707 -7.395 1 90.81 272 LEU A CA 1
ATOM 2140 C C . LEU A 1 272 ? 33.562 6.16 -7.02 1 90.81 272 LEU A C 1
ATOM 2142 O O . LEU A 1 272 ? 33.844 6.48 -5.859 1 90.81 272 LEU A O 1
ATOM 2146 N N . ALA A 1 273 ? 34.469 6.027 -7.93 1 91.19 273 ALA A N 1
ATOM 2147 C CA . ALA A 1 273 ? 35.812 6.562 -7.781 1 91.19 273 ALA A CA 1
ATOM 2148 C C . ALA A 1 273 ? 36.031 7.754 -8.711 1 91.19 273 ALA A C 1
ATOM 2150 O O . ALA A 1 273 ? 35.812 7.66 -9.914 1 91.19 273 ALA A O 1
ATOM 2151 N N . VAL A 1 274 ? 36.469 8.883 -8.062 1 90.62 274 VAL A N 1
ATOM 2152 C CA . VAL A 1 274 ? 36.656 10.086 -8.867 1 90.62 274 VAL A CA 1
ATOM 2153 C C . VAL A 1 274 ? 38.031 10.664 -8.617 1 90.62 274 VAL A C 1
ATOM 2155 O O . VAL A 1 274 ? 38.688 10.352 -7.605 1 90.62 274 VAL A O 1
ATOM 2158 N N . ARG A 1 275 ? 38.469 11.477 -9.562 1 91.62 275 ARG A N 1
ATOM 2159 C CA . ARG A 1 275 ? 39.75 12.141 -9.406 1 91.62 275 ARG A CA 1
ATOM 2160 C C . ARG A 1 275 ? 39.625 13.438 -8.617 1 91.62 275 ARG A C 1
ATOM 2162 O O . ARG A 1 275 ? 38.531 14 -8.531 1 91.62 275 ARG A O 1
ATOM 2169 N N . LEU A 1 276 ? 40.781 13.82 -8.125 1 90.06 276 LEU A N 1
ATOM 2170 C CA . LEU A 1 276 ? 40.812 15.062 -7.363 1 90.06 276 LEU A CA 1
ATOM 2171 C C . LEU A 1 276 ? 40.375 16.25 -8.234 1 90.06 276 LEU A C 1
ATOM 2173 O O . LEU A 1 276 ? 40.812 16.359 -9.383 1 90.06 276 LEU A O 1
ATOM 2177 N N . GLY A 1 277 ? 39.469 17.078 -7.746 1 90.12 277 GLY A N 1
ATOM 2178 C CA . GLY A 1 277 ? 39.031 18.281 -8.438 1 90.12 277 GLY A CA 1
ATOM 2179 C C . GLY A 1 277 ? 37.781 18.062 -9.281 1 90.12 277 GLY A C 1
ATOM 2180 O O . GLY A 1 277 ? 37.219 19.031 -9.797 1 90.12 277 GLY A O 1
ATOM 2181 N N . GLU A 1 278 ? 37.406 16.891 -9.43 1 90.75 278 GLU A N 1
ATOM 2182 C CA . GLU A 1 278 ? 36.25 16.578 -10.25 1 90.75 278 GLU A CA 1
ATOM 2183 C C . GLU A 1 278 ? 34.938 16.812 -9.477 1 90.75 278 GLU A C 1
ATOM 2185 O O . GLU A 1 278 ? 34.969 17.016 -8.266 1 90.75 278 GLU A O 1
ATOM 2190 N N . SER A 1 279 ? 33.875 16.984 -10.305 1 90.62 279 SER A N 1
ATOM 2191 C CA . SER A 1 279 ? 32.562 17.094 -9.703 1 90.62 279 SER A CA 1
ATOM 2192 C C . SER A 1 279 ? 31.719 15.836 -9.977 1 90.62 279 SER A C 1
ATOM 2194 O O . SER A 1 279 ? 31.922 15.164 -10.992 1 90.62 279 SER A O 1
ATOM 2196 N N . LEU A 1 280 ? 30.938 15.453 -8.969 1 88.25 280 LEU A N 1
ATOM 2197 C CA . LEU A 1 280 ? 30.109 14.266 -9.164 1 88.25 280 LEU A CA 1
ATOM 2198 C C . LEU A 1 280 ? 28.672 14.531 -8.734 1 88.25 280 LEU A C 1
ATOM 2200 O O . LEU A 1 280 ? 28.422 15.445 -7.945 1 88.25 280 LEU A O 1
ATOM 2204 N N . ARG A 1 281 ? 27.828 13.828 -9.391 1 88.25 281 ARG A N 1
ATOM 2205 C CA . ARG A 1 281 ? 26.406 13.82 -9.055 1 88.25 281 ARG A CA 1
ATOM 2206 C C . ARG A 1 281 ? 25.891 12.398 -8.867 1 88.25 281 ARG A C 1
ATOM 2208 O O . ARG A 1 281 ? 26.109 11.539 -9.719 1 88.25 281 ARG A O 1
ATOM 2215 N N . VAL A 1 282 ? 25.344 12.156 -7.695 1 89.25 282 VAL A N 1
ATOM 2216 C CA . VAL A 1 282 ? 24.766 10.852 -7.402 1 89.25 282 VAL A CA 1
ATOM 2217 C C . VAL A 1 282 ? 23.281 11.016 -7.059 1 89.25 282 VAL A C 1
ATOM 2219 O O . VAL A 1 282 ? 22.922 11.867 -6.246 1 89.25 282 VAL A O 1
ATOM 2222 N N . SER A 1 283 ? 22.453 10.227 -7.695 1 88.25 283 SER A N 1
ATOM 2223 C CA . SER A 1 283 ? 21 10.344 -7.488 1 88.25 283 SER A CA 1
ATOM 2224 C C . SER A 1 283 ? 20.469 9.195 -6.648 1 88.25 283 SER A C 1
ATOM 2226 O O . SER A 1 283 ? 20.797 8.031 -6.898 1 88.25 283 SER A O 1
ATOM 2228 N N . CYS A 1 284 ? 19.781 9.547 -5.688 1 89.88 284 CYS A N 1
ATOM 2229 C CA . CYS A 1 284 ? 19.078 8.602 -4.824 1 89.88 284 CYS A CA 1
ATOM 2230 C C . CYS A 1 284 ? 17.578 8.68 -5.055 1 89.88 284 CYS A C 1
ATOM 2232 O O . CYS A 1 284 ? 16.953 9.695 -4.746 1 89.88 284 CYS A O 1
ATOM 2234 N N . HIS A 1 285 ? 17.047 7.57 -5.598 1 88.5 285 HIS A N 1
ATOM 2235 C CA . HIS A 1 285 ? 15.617 7.531 -5.902 1 88.5 285 HIS A CA 1
ATOM 2236 C C . HIS A 1 285 ? 14.852 6.727 -4.855 1 88.5 285 HIS A C 1
ATOM 2238 O O . HIS A 1 285 ? 15.266 5.625 -4.488 1 88.5 285 HIS A O 1
ATOM 2244 N N . ALA A 1 286 ? 13.828 7.395 -4.34 1 90.88 286 ALA A N 1
ATOM 2245 C CA . ALA A 1 286 ? 13.016 6.719 -3.332 1 90.88 286 ALA A CA 1
ATOM 2246 C C . ALA A 1 286 ? 11.562 6.602 -3.783 1 90.88 286 ALA A C 1
ATOM 2248 O O . ALA A 1 286 ? 11.016 7.535 -4.371 1 90.88 286 ALA A O 1
ATOM 2249 N N . SER A 1 287 ? 11.023 5.379 -3.637 1 90.38 287 SER A N 1
ATOM 2250 C CA . SER A 1 287 ? 9.609 5.16 -3.922 1 90.38 287 SER A CA 1
ATOM 2251 C C . SER A 1 287 ? 8.844 4.762 -2.664 1 90.38 287 SER A C 1
ATOM 2253 O O . SER A 1 287 ? 9.43 4.207 -1.728 1 90.38 287 SER A O 1
ATOM 2255 N N . GLY A 1 288 ? 7.543 5.199 -2.604 1 92.62 288 GLY A N 1
ATOM 2256 C CA . GLY A 1 288 ? 6.68 4.914 -1.47 1 92.62 288 GLY A CA 1
ATOM 2257 C C . GLY A 1 288 ? 5.453 5.809 -1.414 1 92.62 288 GLY A C 1
ATOM 2258 O O . GLY A 1 288 ? 5.289 6.695 -2.254 1 92.62 288 GLY A O 1
ATOM 2259 N N . TYR A 1 289 ? 4.668 5.469 -0.388 1 92.94 289 TYR A N 1
ATOM 2260 C CA . TYR A 1 289 ? 3.496 6.305 -0.156 1 92.94 289 TYR A CA 1
ATOM 2261 C C . TYR A 1 289 ? 3.279 6.539 1.335 1 92.94 289 TYR A C 1
ATOM 2263 O O . TYR A 1 289 ? 3.195 5.586 2.113 1 92.94 289 TYR A O 1
ATOM 2271 N N . PRO A 1 290 ? 3.049 7.727 1.746 1 93.69 290 PRO A N 1
ATOM 2272 C CA . PRO A 1 290 ? 3.221 8.914 0.912 1 93.69 290 PRO A CA 1
ATOM 2273 C C . PRO A 1 290 ? 4.641 9.062 0.371 1 93.69 290 PRO A C 1
ATOM 2275 O O . PRO A 1 290 ? 5.535 8.305 0.765 1 93.69 290 PRO A O 1
ATOM 2278 N N . ARG A 1 291 ? 4.809 10.008 -0.571 1 92.62 291 ARG A N 1
ATOM 2279 C CA . ARG A 1 291 ? 6.125 10.203 -1.168 1 92.62 291 ARG A CA 1
ATOM 2280 C C . ARG A 1 291 ? 7.184 10.445 -0.095 1 92.62 291 ARG A C 1
ATOM 2282 O O . ARG A 1 291 ? 7.047 11.352 0.725 1 92.62 291 ARG A O 1
ATOM 2289 N N . PRO A 1 292 ? 8.258 9.641 -0.144 1 92.94 292 PRO A N 1
ATOM 2290 C CA . PRO A 1 292 ? 9.266 9.766 0.904 1 92.94 292 PRO A CA 1
ATOM 2291 C C . PRO A 1 292 ? 10.133 11.016 0.74 1 92.94 292 PRO A C 1
ATOM 2293 O O . PRO A 1 292 ? 10.336 11.484 -0.383 1 92.94 292 PRO A O 1
ATOM 2296 N N . GLN A 1 293 ? 10.555 11.516 1.899 1 90.56 293 GLN A N 1
ATOM 2297 C CA . GLN A 1 293 ? 11.562 12.57 1.908 1 90.56 293 GLN A CA 1
ATOM 2298 C C . GLN A 1 293 ? 12.969 11.984 1.907 1 90.56 293 GLN A C 1
ATOM 2300 O O . GLN A 1 293 ? 13.25 11.031 2.635 1 90.56 293 GLN A O 1
ATOM 2305 N N . VAL A 1 294 ? 13.852 12.531 1.009 1 92.06 294 VAL A N 1
ATOM 2306 C CA . VAL A 1 294 ? 15.18 11.969 0.837 1 92.06 294 VAL A CA 1
ATOM 2307 C C . VAL A 1 294 ? 16.234 12.945 1.363 1 92.06 294 VAL A C 1
ATOM 2309 O O . VAL A 1 294 ? 16.172 14.141 1.066 1 92.06 294 VAL A O 1
ATOM 2312 N N . THR A 1 295 ? 17.109 12.445 2.184 1 89.88 295 THR A N 1
ATOM 2313 C CA . THR A 1 295 ? 18.203 13.25 2.713 1 89.88 295 THR A CA 1
ATOM 2314 C C . THR A 1 295 ? 19.531 12.5 2.598 1 89.88 295 THR A C 1
ATOM 2316 O O . THR A 1 295 ? 19.562 11.273 2.52 1 89.88 295 THR A O 1
ATOM 2319 N N . TRP A 1 296 ? 20.656 13.312 2.463 1 90.69 296 TRP A N 1
ATOM 2320 C CA . TRP A 1 296 ? 22 12.742 2.402 1 90.69 296 TRP A CA 1
ATOM 2321 C C . TRP A 1 296 ? 22.797 13.094 3.654 1 90.69 296 TRP A C 1
ATOM 2323 O O . TRP A 1 296 ? 22.703 14.211 4.172 1 90.69 296 TRP A O 1
ATOM 2333 N N . ARG A 1 297 ? 23.547 12.102 4.121 1 88.38 297 ARG A N 1
ATOM 2334 C CA . ARG A 1 297 ? 24.438 12.336 5.246 1 88.38 297 ARG A CA 1
ATOM 2335 C C . ARG A 1 297 ? 25.766 11.617 5.047 1 88.38 297 ARG A C 1
ATOM 2337 O O . ARG A 1 297 ? 25.812 10.523 4.473 1 88.38 297 ARG A O 1
ATOM 2344 N N . LYS A 1 298 ? 26.812 12.289 5.391 1 87.56 298 LYS A N 1
ATOM 2345 C CA . LYS A 1 298 ? 28.109 11.602 5.371 1 87.56 298 LYS A CA 1
ATOM 2346 C C . LYS A 1 298 ? 28.25 10.672 6.57 1 87.56 298 LYS A C 1
ATOM 2348 O O . LYS A 1 298 ? 27.969 11.062 7.707 1 87.56 298 LYS A O 1
ATOM 2353 N N . ALA A 1 299 ? 28.438 9.391 6.25 1 80.12 299 ALA A N 1
ATOM 2354 C CA . ALA A 1 299 ? 28.484 8.375 7.297 1 80.12 299 ALA A CA 1
ATOM 2355 C C . ALA A 1 299 ? 29.781 8.461 8.078 1 80.12 299 ALA A C 1
ATOM 2357 O O . ALA A 1 299 ? 30.844 8.734 7.512 1 80.12 299 ALA A O 1
ATOM 2358 N N . SER A 1 300 ? 29.609 8.609 9.367 1 69.56 300 SER A N 1
ATOM 2359 C CA . SER A 1 300 ? 30.828 8.547 10.172 1 69.56 300 SER A CA 1
ATOM 2360 C C . SER A 1 300 ? 31.406 7.133 10.203 1 69.56 300 SER A C 1
ATOM 2362 O O . SER A 1 300 ? 30.656 6.156 10.078 1 69.56 300 SER A O 1
ATOM 2364 N N . GLN A 1 301 ? 32.719 6.906 9.875 1 57.12 301 GLN A N 1
ATOM 2365 C CA . GLN A 1 301 ? 33.5 5.676 9.734 1 57.12 301 GLN A CA 1
ATOM 2366 C C . GLN A 1 301 ? 32.906 4.551 10.57 1 57.12 301 GLN A C 1
ATOM 2368 O O . GLN A 1 301 ? 32.906 3.391 10.148 1 57.12 301 GLN A O 1
ATOM 2373 N N . GLY A 1 302 ? 32.469 4.652 11.609 1 52.12 302 GLY A N 1
ATOM 2374 C CA . GLY A 1 302 ? 32.188 3.51 12.453 1 52.12 302 GLY A CA 1
ATOM 2375 C C . GLY A 1 302 ? 30.797 2.951 12.227 1 52.12 302 GLY A C 1
ATOM 2376 O O . GLY A 1 302 ? 30.469 1.852 12.695 1 52.12 302 GLY A O 1
ATOM 2377 N N . LYS A 1 303 ? 29.875 3.648 11.805 1 50.22 303 LYS A N 1
ATOM 2378 C CA . LYS A 1 303 ? 28.484 3.221 11.945 1 50.22 303 LYS A CA 1
ATOM 2379 C C . LYS A 1 303 ? 27.906 2.826 10.586 1 50.22 303 LYS A C 1
ATOM 2381 O O . LYS A 1 303 ? 26.688 2.805 10.422 1 50.22 303 LYS A O 1
ATOM 2386 N N . VAL A 1 304 ? 28.719 2.516 9.609 1 51.16 304 VAL A N 1
ATOM 2387 C CA . VAL A 1 304 ? 28.125 2.316 8.289 1 51.16 304 VAL A CA 1
ATOM 2388 C C . VAL A 1 304 ? 27.594 0.89 8.172 1 51.16 304 VAL A C 1
ATOM 2390 O O . VAL A 1 304 ? 28.344 -0.074 8.305 1 51.16 304 VAL A O 1
ATOM 2393 N N . VAL A 1 305 ? 26.438 0.67 8.531 1 46.78 305 VAL A N 1
ATOM 2394 C CA . VAL A 1 305 ? 25.812 -0.614 8.234 1 46.78 305 VAL A CA 1
ATOM 2395 C C . VAL A 1 305 ? 25.469 -0.687 6.742 1 46.78 305 VAL A C 1
ATOM 2397 O O . VAL A 1 305 ? 24.734 0.16 6.227 1 46.78 305 VAL A O 1
ATOM 2400 N N . LEU A 1 306 ? 26.375 -1.223 6.023 1 44.81 306 LEU A N 1
ATOM 2401 C CA . LEU A 1 306 ? 26.141 -1.419 4.598 1 44.81 306 LEU A CA 1
ATOM 2402 C C . LEU A 1 306 ? 24.844 -2.199 4.359 1 44.81 306 LEU A C 1
ATOM 2404 O O . LEU A 1 306 ? 24.75 -3.371 4.727 1 44.81 306 LEU A O 1
ATOM 2408 N N . ALA A 1 307 ? 23.844 -1.547 4.559 1 47.94 307 ALA A N 1
ATOM 2409 C CA . ALA A 1 307 ? 22.641 -2.289 4.184 1 47.94 307 ALA A CA 1
ATOM 2410 C C . ALA A 1 307 ? 22.609 -2.566 2.684 1 47.94 307 ALA A C 1
ATOM 2412 O O . ALA A 1 307 ? 22.875 -1.674 1.875 1 47.94 307 ALA A O 1
ATOM 2413 N N . PRO A 1 308 ? 22.953 -3.816 2.26 1 44.66 308 PRO A N 1
ATOM 2414 C CA . PRO A 1 308 ? 23.203 -4.121 0.848 1 44.66 308 PRO A CA 1
ATOM 2415 C C . PRO A 1 308 ? 22.391 -3.232 -0.094 1 44.66 308 PRO A C 1
ATOM 2417 O O . PRO A 1 308 ? 22.922 -2.738 -1.093 1 44.66 308 PRO A O 1
ATOM 2420 N N . ARG A 1 309 ? 21.172 -3.24 -0.284 1 48.31 309 ARG A N 1
ATOM 2421 C CA . ARG A 1 309 ? 20.422 -2.588 -1.352 1 48.31 309 ARG A CA 1
ATOM 2422 C C . ARG A 1 309 ? 19.375 -1.626 -0.782 1 48.31 309 ARG A C 1
ATOM 2424 O O . ARG A 1 309 ? 18.328 -1.418 -1.383 1 48.31 309 ARG A O 1
ATOM 2431 N N . GLY A 1 310 ? 19.812 -0.783 0.34 1 45.34 310 GLY A N 1
ATOM 2432 C CA . GLY A 1 310 ? 19 0.355 0.739 1 45.34 310 GLY A CA 1
ATOM 2433 C C . GLY A 1 310 ? 17.703 -0.046 1.429 1 45.34 310 GLY A C 1
ATOM 2434 O O . GLY A 1 310 ? 16.797 0.773 1.585 1 45.34 310 GLY A O 1
ATOM 2435 N N . LEU A 1 311 ? 17.344 -1.377 1.42 1 48.97 311 LEU A N 1
ATOM 2436 C CA . LEU A 1 311 ? 16.016 -1.681 1.931 1 48.97 311 LEU A CA 1
ATOM 2437 C C . LEU A 1 311 ? 16.031 -1.824 3.449 1 48.97 311 LEU A C 1
ATOM 2439 O O . LEU A 1 311 ? 16.266 -2.916 3.971 1 48.97 311 LEU A O 1
ATOM 2443 N N . VAL A 1 312 ? 16.766 -0.909 4.207 1 46.62 312 VAL A N 1
ATOM 2444 C CA . VAL A 1 312 ? 16.719 -1.136 5.648 1 46.62 312 VAL A CA 1
ATOM 2445 C C . VAL A 1 312 ? 15.445 -0.507 6.219 1 46.62 312 VAL A C 1
ATOM 2447 O O . VAL A 1 312 ? 15.156 0.665 5.969 1 46.62 312 VAL A O 1
ATOM 2450 N N . GLN A 1 313 ? 14.43 -1.167 6.363 1 47.5 313 GLN A N 1
ATOM 2451 C CA . GLN A 1 313 ? 13.273 -0.484 6.941 1 47.5 313 GLN A CA 1
ATOM 2452 C C . GLN A 1 313 ? 13.273 -0.603 8.461 1 47.5 313 GLN A C 1
ATOM 2454 O O . GLN A 1 313 ? 13.367 -1.706 9.008 1 47.5 313 GLN A O 1
ATOM 2459 N N . GLU A 1 314 ? 13.867 0.311 9.258 1 43.31 314 GLU A N 1
ATOM 2460 C CA . GLU A 1 314 ? 13.461 0.398 10.656 1 43.31 314 GLU A CA 1
ATOM 2461 C C . GLU A 1 314 ? 11.969 0.687 10.789 1 43.31 314 GLU A C 1
ATOM 2463 O O . GLU A 1 314 ? 11.453 1.615 10.156 1 43.31 314 GLU A O 1
ATOM 2468 N N . LEU A 1 315 ? 11.289 -0.32 11.18 1 37.47 315 LEU A N 1
ATOM 2469 C CA . LEU A 1 315 ? 9.883 -0.133 11.508 1 37.47 315 LEU A CA 1
ATOM 2470 C C . LEU A 1 315 ? 9.711 0.927 12.594 1 37.47 315 LEU A C 1
ATOM 2472 O O . LEU A 1 315 ? 10.375 0.868 13.633 1 37.47 315 LEU A O 1
ATOM 2476 N N . GLY A 1 316 ? 9.391 1.991 12.461 1 32.16 316 GLY A N 1
ATOM 2477 C CA . GLY A 1 316 ? 9 2.934 13.5 1 32.16 316 GLY A CA 1
ATOM 2478 C C . GLY A 1 316 ? 8.055 2.338 14.523 1 32.16 316 GLY A C 1
ATOM 2479 O O . GLY A 1 316 ? 7.129 1.604 14.164 1 32.16 316 GLY A O 1
ATOM 2480 N N . ALA A 1 317 ? 8.539 2.041 15.922 1 30.55 317 ALA A N 1
ATOM 2481 C CA . ALA A 1 317 ? 7.887 1.567 17.141 1 30.55 317 ALA A CA 1
ATOM 2482 C C . ALA A 1 317 ? 6.543 2.264 17.344 1 30.55 317 ALA A C 1
ATOM 2484 O O . ALA A 1 317 ? 6.492 3.395 17.828 1 30.55 317 ALA A O 1
ATOM 2485 N N . GLY A 1 318 ? 5.543 2.27 16.719 1 26.34 318 GLY A N 1
ATOM 2486 C CA . GLY A 1 318 ? 4.395 2.801 17.422 1 26.34 318 GLY A CA 1
ATOM 2487 C C . GLY A 1 318 ? 4.141 2.104 18.75 1 26.34 318 GLY A C 1
ATOM 2488 O O . GLY A 1 318 ? 4.719 2.477 19.781 1 26.34 318 GLY A O 1
ATOM 2489 N N . ALA A 1 319 ? 2.895 1.481 19.062 1 24.67 319 ALA A N 1
ATOM 2490 C CA . ALA A 1 319 ? 2.033 1.605 20.25 1 24.67 319 ALA A CA 1
ATOM 2491 C C . ALA A 1 319 ? 2.504 0.686 21.359 1 24.67 319 ALA A C 1
ATOM 2493 O O . ALA A 1 319 ? 2.492 1.072 22.531 1 24.67 319 ALA A O 1
ATOM 2494 N N . GLY A 1 320 ? 2.389 -0.713 21.406 1 23.09 320 GLY A N 1
ATOM 2495 C CA . GLY A 1 320 ? 1.713 -1.314 22.547 1 23.09 320 GLY A CA 1
ATOM 2496 C C . GLY A 1 320 ? 2.65 -1.628 23.703 1 23.09 320 GLY A C 1
ATOM 2497 O O . GLY A 1 320 ? 2.242 -2.236 24.688 1 23.09 320 GLY A O 1
ATOM 2498 N N . GLY A 1 321 ? 3.979 -1.929 23.562 1 22.41 321 GLY A N 1
ATOM 2499 C CA . GLY A 1 321 ? 4.379 -2.721 24.719 1 22.41 321 GLY A CA 1
ATOM 2500 C C . GLY A 1 321 ? 4.285 -1.961 26.031 1 22.41 321 GLY A C 1
ATOM 2501 O O . GLY A 1 321 ? 4.227 -0.729 26.031 1 22.41 321 GLY A O 1
ATOM 2502 N N . VAL A 1 322 ? 3.811 -2.688 27.062 1 24.61 322 VAL A N 1
ATOM 2503 C CA . VAL A 1 322 ? 3.725 -2.564 28.516 1 24.61 322 VAL A CA 1
ATOM 2504 C C . VAL A 1 322 ? 5.027 -1.988 29.062 1 24.61 322 VAL A C 1
ATOM 2506 O O . VAL A 1 322 ? 6.086 -2.131 28.453 1 24.61 322 VAL A O 1
ATOM 2509 N N . GLY A 1 323 ? 4.887 -1.044 30 1 20.88 323 GLY A N 1
ATOM 2510 C CA . GLY A 1 323 ? 5.648 -0.154 30.859 1 20.88 323 GLY A CA 1
ATOM 2511 C C . GLY A 1 323 ? 6.684 -0.877 31.703 1 20.88 323 GLY A C 1
ATOM 2512 O O . GLY A 1 323 ? 7.145 -0.351 32.719 1 20.88 323 GLY A O 1
ATOM 2513 N N . VAL A 1 324 ? 7.023 -2.211 31.438 1 22.98 324 VAL A N 1
ATOM 2514 C CA . VAL A 1 324 ? 7.73 -2.494 32.688 1 22.98 324 VAL A CA 1
ATOM 2515 C C . VAL A 1 324 ? 8.898 -1.525 32.844 1 22.98 324 VAL A C 1
ATOM 2517 O O . VAL A 1 324 ? 9.641 -1.27 31.891 1 22.98 324 VAL A O 1
ATOM 2520 N N . ALA A 1 325 ? 8.82 -0.758 33.938 1 23.38 325 ALA A N 1
ATOM 2521 C CA . ALA A 1 325 ? 9.703 0.217 34.562 1 23.38 325 ALA A CA 1
ATOM 2522 C C . ALA A 1 325 ? 11.117 -0.329 34.719 1 23.38 325 ALA A C 1
ATOM 2524 O O . ALA A 1 325 ? 11.414 -1.058 35.656 1 23.38 325 ALA A O 1
ATOM 2525 N N . GLU A 1 326 ? 11.609 -1.225 33.844 1 23.48 326 GLU A N 1
ATOM 2526 C CA . GLU A 1 326 ? 12.914 -1.55 34.406 1 23.48 326 GLU A CA 1
ATOM 2527 C C . GLU A 1 326 ? 13.711 -0.286 34.719 1 23.48 326 GLU A C 1
ATOM 2529 O O . GLU A 1 326 ? 13.547 0.742 34.062 1 23.48 326 GLU A O 1
ATOM 2534 N N . GLU A 1 327 ? 14.164 -0.222 35.969 1 24.25 327 GLU A N 1
ATOM 2535 C CA . GLU A 1 327 ? 14.984 0.775 36.656 1 24.25 327 GLU A CA 1
ATOM 2536 C C . GLU A 1 327 ? 16.125 1.257 35.75 1 24.25 327 GLU A C 1
ATOM 2538 O O . GLU A 1 327 ? 16.719 0.467 35.031 1 24.25 327 GLU A O 1
ATOM 2543 N N . PRO A 1 328 ? 16.016 2.564 35.469 1 24.66 328 PRO A N 1
ATOM 2544 C CA . PRO A 1 328 ? 16.984 3.312 34.656 1 24.66 328 PRO A CA 1
ATOM 2545 C C . PRO A 1 328 ? 18.438 3.072 35.094 1 24.66 328 PRO A C 1
ATOM 2547 O O . PRO A 1 328 ? 18.766 3.314 36.281 1 24.66 328 PRO A O 1
ATOM 2550 N N . SER A 1 329 ? 18.922 1.753 35 1 25.47 329 SER A N 1
ATOM 2551 C CA . SER A 1 329 ? 20.312 1.757 35.438 1 25.47 329 SER A CA 1
ATOM 2552 C C . SER A 1 329 ? 21.047 2.984 34.906 1 25.47 329 SER A C 1
ATOM 2554 O O . SER A 1 329 ? 20.703 3.523 33.844 1 25.47 329 SER A O 1
ATOM 2556 N N . GLU A 1 330 ? 21.797 3.76 35.75 1 22.42 330 GLU A N 1
ATOM 2557 C CA . GLU A 1 330 ? 22.547 5.008 35.75 1 22.42 330 GLU A CA 1
ATOM 2558 C C . GLU A 1 330 ? 23.5 5.078 34.562 1 22.42 330 GLU A C 1
ATOM 2560 O O . GLU A 1 330 ? 24.25 6.039 34.406 1 22.42 330 GLU A O 1
ATOM 2565 N N . GLU A 1 331 ? 23.781 3.852 34 1 24.53 331 GLU A N 1
ATOM 2566 C CA . GLU A 1 331 ? 25.109 3.982 33.438 1 24.53 331 GLU A CA 1
ATOM 2567 C C . GLU A 1 331 ? 25.188 5.133 32.438 1 24.53 331 GLU A C 1
ATOM 2569 O O . GLU A 1 331 ? 24.156 5.57 31.906 1 24.53 331 GLU A O 1
ATOM 2574 N N . GLY A 1 332 ? 26.469 5.418 31.844 1 23.38 332 GLY A N 1
ATOM 2575 C CA . GLY A 1 332 ? 27.188 6.539 31.266 1 23.38 332 GLY A CA 1
ATOM 2576 C C . GLY A 1 332 ? 26.594 7.004 29.953 1 23.38 332 GLY A C 1
ATOM 2577 O O . GLY A 1 332 ? 26.266 6.188 29.078 1 23.38 332 GLY A O 1
ATOM 2578 N N . ARG A 1 333 ? 25.812 8.086 29.938 1 25.55 333 ARG A N 1
ATOM 2579 C CA . ARG A 1 333 ? 25.359 9.047 28.938 1 25.55 333 ARG A CA 1
ATOM 2580 C C . ARG A 1 333 ? 26.422 9.273 27.875 1 25.55 333 ARG A C 1
ATOM 2582 O O . ARG A 1 333 ? 27.297 10.133 28.031 1 25.55 333 ARG A O 1
ATOM 2589 N N . VAL A 1 334 ? 27.141 8.188 27.469 1 25.8 334 VAL A N 1
ATOM 2590 C CA . VAL A 1 334 ? 28.062 8.641 26.422 1 25.8 334 VAL A CA 1
ATOM 2591 C C . VAL A 1 334 ? 27.297 9.461 25.391 1 25.8 334 VAL A C 1
ATOM 2593 O O . VAL A 1 334 ? 26.266 9.016 24.859 1 25.8 334 VAL A O 1
ATOM 2596 N N . SER A 1 335 ? 27.344 10.766 25.516 1 23.58 335 SER A N 1
ATOM 2597 C CA . SER A 1 335 ? 27.047 11.859 24.594 1 23.58 335 SER A CA 1
ATOM 2598 C C . SER A 1 335 ? 27.469 11.516 23.172 1 23.58 335 SER A C 1
ATOM 2600 O O . SER A 1 335 ? 28.656 11.5 22.859 1 23.58 335 SER A O 1
ATOM 2602 N N . LEU A 1 336 ? 27 10.461 22.688 1 26.28 336 LEU A N 1
ATOM 2603 C CA . LEU A 1 336 ? 27.312 10.398 21.266 1 26.28 336 LEU A CA 1
ATOM 2604 C C . LEU A 1 336 ? 27.156 11.766 20.609 1 26.28 336 LEU A C 1
ATOM 2606 O O . LEU A 1 336 ? 26.047 12.312 20.547 1 26.28 336 LEU A O 1
ATOM 2610 N N . GLN A 1 337 ? 28.078 12.602 20.812 1 25.3 337 GLN A N 1
ATOM 2611 C CA . GLN A 1 337 ? 28.328 13.805 20.031 1 25.3 337 GLN A CA 1
ATOM 2612 C C . GLN A 1 337 ? 27.953 13.586 18.562 1 25.3 337 GLN A C 1
ATOM 2614 O O . GLN A 1 337 ? 28.594 12.773 17.875 1 25.3 337 GLN A O 1
ATOM 2619 N N . LYS A 1 338 ? 26.688 13.586 18.234 1 32.78 338 LYS A N 1
ATOM 2620 C CA . LYS A 1 338 ? 26.25 13.758 16.844 1 32.78 338 LYS A CA 1
ATOM 2621 C C . LYS A 1 338 ? 27.234 14.641 16.062 1 32.78 338 LYS A C 1
ATOM 2623 O O . LYS A 1 338 ? 27.328 15.836 16.328 1 32.78 338 LYS A O 1
ATOM 2628 N N . THR A 1 339 ? 28.453 14.211 15.898 1 32.38 339 THR A N 1
ATOM 2629 C CA . THR A 1 339 ? 29.297 14.953 14.969 1 32.38 339 THR A CA 1
ATOM 2630 C C . THR A 1 339 ? 28.469 15.555 13.844 1 32.38 339 THR A C 1
ATOM 2632 O O . THR A 1 339 ? 27.562 14.906 13.312 1 32.38 339 THR A O 1
ATOM 2635 N N . GLU A 1 340 ? 28.328 16.922 13.766 1 33.94 340 GLU A N 1
ATOM 2636 C CA . GLU A 1 340 ? 27.812 17.797 12.711 1 33.94 340 GLU A CA 1
ATOM 2637 C C . GLU A 1 340 ? 28.078 17.203 11.328 1 33.94 340 GLU A C 1
ATOM 2639 O O . GLU A 1 340 ? 29.141 17.422 10.75 1 33.94 340 GLU A O 1
ATOM 2644 N N . GLY A 1 341 ? 27.906 15.977 11.164 1 39.97 341 GLY A N 1
ATOM 2645 C CA . GLY A 1 341 ? 28.078 15.617 9.758 1 39.97 341 GLY A CA 1
ATOM 2646 C C . GLY A 1 341 ? 27.5 16.656 8.812 1 39.97 341 GLY A C 1
ATOM 2647 O O . GLY A 1 341 ? 26.547 17.359 9.148 1 39.97 341 GLY A O 1
ATOM 2648 N N . GLU A 1 342 ? 28.312 17.266 7.996 1 46.19 342 GLU A N 1
ATOM 2649 C CA . GLU A 1 342 ? 27.953 18.25 6.984 1 46.19 342 GLU A CA 1
ATOM 2650 C C . GLU A 1 342 ? 26.656 17.875 6.281 1 46.19 342 GLU A C 1
ATOM 2652 O O . GLU A 1 342 ? 26.578 16.828 5.625 1 46.19 342 GLU A O 1
ATOM 2657 N N . ARG A 1 343 ? 25.594 18.188 6.922 1 46.72 343 ARG A N 1
ATOM 2658 C CA . ARG A 1 343 ? 24.328 18.078 6.219 1 46.72 343 ARG A CA 1
ATOM 2659 C C . ARG A 1 343 ? 24.359 18.828 4.891 1 46.72 343 ARG A C 1
ATOM 2661 O O . ARG A 1 343 ? 24.797 19.984 4.844 1 46.72 343 ARG A O 1
ATOM 2668 N N . PHE A 1 344 ? 24.672 18.156 3.887 1 48.34 344 PHE A N 1
ATOM 2669 C CA . PHE A 1 344 ? 24.516 18.781 2.578 1 48.34 344 PHE A CA 1
ATOM 2670 C C . PHE A 1 344 ? 23.078 19.234 2.373 1 48.34 344 PHE A C 1
ATOM 2672 O O . PHE A 1 344 ? 22.156 18.703 3 1 48.34 344 PHE A O 1
ATOM 2679 N N . ASP A 1 345 ? 23 20.406 1.987 1 43.12 345 ASP A N 1
ATOM 2680 C CA . ASP A 1 345 ? 21.688 21 1.718 1 43.12 345 ASP A CA 1
ATOM 2681 C C . ASP A 1 345 ? 20.719 19.953 1.17 1 43.12 345 ASP A C 1
ATOM 2683 O O . ASP A 1 345 ? 20.984 19.328 0.138 1 43.12 345 ASP A O 1
ATOM 2687 N N . PRO A 1 346 ? 20.062 19.406 1.984 1 43.38 346 PRO A N 1
ATOM 2688 C CA . PRO A 1 346 ? 19.031 18.469 1.512 1 43.38 346 PRO A CA 1
ATOM 2689 C C . PRO A 1 346 ? 18.266 19 0.303 1 43.38 346 PRO A C 1
ATOM 2691 O O . PRO A 1 346 ? 17.656 20.078 0.377 1 43.38 346 PRO A O 1
ATOM 2694 N N . ASP A 1 347 ? 18.797 19.219 -0.785 1 42.53 347 ASP A N 1
ATOM 2695 C CA . ASP A 1 347 ? 17.781 19.422 -1.803 1 42.53 347 ASP A CA 1
ATOM 2696 C C . ASP A 1 347 ? 16.562 18.547 -1.537 1 42.53 347 ASP A C 1
ATOM 2698 O O . ASP A 1 347 ? 16.625 17.312 -1.673 1 42.53 347 ASP A O 1
ATOM 2702 N N . THR A 1 348 ? 15.719 18.766 -0.698 1 43.59 348 THR A N 1
ATOM 2703 C CA . THR A 1 348 ? 14.391 18.297 -0.311 1 43.59 348 THR A CA 1
ATOM 2704 C C . THR A 1 348 ? 13.539 18.016 -1.542 1 43.59 348 THR A C 1
ATOM 2706 O O . THR A 1 348 ? 13.227 18.938 -2.309 1 43.59 348 THR A O 1
ATOM 2709 N N . GLY A 1 349 ? 13.727 16.969 -2.312 1 54.47 349 GLY A N 1
ATOM 2710 C CA . GLY A 1 349 ? 12.844 16.5 -3.369 1 54.47 349 GLY A CA 1
ATOM 2711 C C . GLY A 1 349 ? 13.555 15.641 -4.395 1 54.47 349 GLY A C 1
ATOM 2712 O O . GLY A 1 349 ? 13.008 14.633 -4.855 1 54.47 349 GLY A O 1
ATOM 2713 N N . SER A 1 350 ? 14.773 16.109 -4.746 1 62.75 350 SER A N 1
ATOM 2714 C CA . SER A 1 350 ? 15.32 15.438 -5.922 1 62.75 350 SER A CA 1
ATOM 2715 C C . SER A 1 350 ? 16.219 14.273 -5.527 1 62.75 350 SER A C 1
ATOM 2717 O O . SER A 1 350 ? 16.562 13.43 -6.363 1 62.75 350 SER A O 1
ATOM 2719 N N . GLY A 1 351 ? 16.625 13.984 -4.219 1 80.88 351 GLY A N 1
ATOM 2720 C CA . GLY A 1 351 ? 17.484 12.898 -3.781 1 80.88 351 GLY A CA 1
ATOM 2721 C C . GLY A 1 351 ? 18.859 12.922 -4.418 1 80.88 351 GLY A C 1
ATOM 2722 O O . GLY A 1 351 ? 19.5 11.883 -4.578 1 80.88 351 GLY A O 1
ATOM 2723 N N . MET A 1 352 ? 19.406 14.148 -4.82 1 86.69 352 MET A N 1
ATOM 2724 C CA . MET A 1 352 ? 20.672 14.234 -5.539 1 86.69 352 MET A CA 1
ATOM 2725 C C . MET A 1 352 ? 21.797 14.664 -4.605 1 86.69 352 MET A C 1
ATOM 2727 O O . MET A 1 352 ? 21.641 15.594 -3.814 1 86.69 352 MET A O 1
ATOM 2731 N N . LEU A 1 353 ? 22.906 14.047 -4.691 1 87.25 353 LEU A N 1
ATOM 2732 C CA . LEU A 1 353 ? 24.156 14.438 -4.047 1 87.25 353 LEU A CA 1
ATOM 2733 C C . LEU A 1 353 ? 25.109 15.086 -5.051 1 87.25 353 LEU A C 1
ATOM 2735 O O . LEU A 1 353 ? 25.469 14.461 -6.055 1 87.25 353 LEU A O 1
ATOM 2739 N N . PHE A 1 354 ? 25.359 16.297 -4.812 1 88.19 354 PHE A N 1
ATOM 2740 C CA . PHE A 1 354 ? 26.281 17 -5.707 1 88.19 354 PHE A CA 1
ATOM 2741 C C . PHE A 1 354 ? 27.531 17.438 -4.965 1 88.19 354 PHE A C 1
ATOM 2743 O O . PHE A 1 354 ? 27.453 18.141 -3.953 1 88.19 354 PHE A O 1
ATOM 2750 N N . LEU A 1 355 ? 28.625 16.938 -5.395 1 88 355 LEU A N 1
ATOM 2751 C CA . LEU A 1 355 ? 29.922 17.344 -4.855 1 88 355 LEU A CA 1
ATOM 2752 C C . LEU A 1 355 ? 30.781 18 -5.926 1 88 355 LEU A C 1
ATOM 2754 O O . LEU A 1 355 ? 30.984 17.438 -7.004 1 88 355 LEU A O 1
ATOM 2758 N N . SER A 1 356 ? 31.094 19.156 -5.633 1 88.94 356 SER A N 1
ATOM 2759 C CA . SER A 1 356 ? 31.953 19.875 -6.57 1 88.94 356 SER A CA 1
ATOM 2760 C C . SER A 1 356 ? 33.375 19.953 -6.059 1 88.94 356 SER A C 1
ATOM 2762 O O . SER A 1 356 ? 33.625 20.062 -4.852 1 88.94 356 SER A O 1
ATOM 2764 N N . ASN A 1 357 ? 34.375 19.922 -6.969 1 89.69 357 ASN A N 1
ATOM 2765 C CA . ASN A 1 357 ? 35.781 20.016 -6.641 1 89.69 357 ASN A CA 1
ATOM 2766 C C . ASN A 1 357 ? 36.156 19.109 -5.477 1 89.69 357 ASN A C 1
ATOM 2768 O O . ASN A 1 357 ? 36.594 19.578 -4.422 1 89.69 357 ASN A O 1
ATOM 2772 N N . VAL A 1 358 ? 36 17.906 -5.777 1 90.12 358 VAL A N 1
ATOM 2773 C CA . VAL A 1 358 ? 36.125 16.891 -4.734 1 90.12 358 VAL A CA 1
ATOM 2774 C C . VAL A 1 358 ? 37.562 16.875 -4.203 1 90.12 358 VAL A C 1
ATOM 2776 O O . VAL A 1 358 ? 38.531 16.969 -4.977 1 90.12 358 VAL A O 1
ATOM 2779 N N . THR A 1 359 ? 37.719 16.844 -2.857 1 90.25 359 THR A N 1
ATOM 2780 C CA . THR A 1 359 ? 39 16.734 -2.15 1 90.25 359 THR A CA 1
ATOM 2781 C C . THR A 1 359 ? 39.062 15.398 -1.411 1 90.25 359 THR A C 1
ATOM 2783 O O . THR A 1 359 ? 38.125 14.602 -1.448 1 90.25 359 THR A O 1
ATOM 2786 N N . VAL A 1 360 ? 40.219 15.156 -0.756 1 88.62 360 VAL A N 1
ATOM 2787 C CA . VAL A 1 360 ? 40.438 13.906 -0.026 1 88.62 360 VAL A CA 1
ATOM 2788 C C . VAL A 1 360 ? 39.469 13.797 1.13 1 88.62 360 VAL A C 1
ATOM 2790 O O . VAL A 1 360 ? 39.062 12.695 1.523 1 88.62 360 VAL A O 1
ATOM 2793 N N . ALA A 1 361 ? 38.969 14.961 1.533 1 86.38 361 ALA A N 1
ATOM 2794 C CA . ALA A 1 361 ? 38.031 14.977 2.666 1 86.38 361 ALA A CA 1
ATOM 2795 C C . ALA A 1 361 ? 36.656 14.406 2.273 1 86.38 361 ALA A C 1
ATOM 2797 O O . ALA A 1 361 ? 35.906 13.938 3.129 1 86.38 361 ALA A O 1
ATOM 2798 N N . HIS A 1 362 ? 36.469 14.414 1.023 1 89.25 362 HIS A N 1
ATOM 2799 C CA . HIS A 1 362 ? 35.156 13.969 0.543 1 89.25 362 HIS A CA 1
ATOM 2800 C C . HIS A 1 362 ? 35.125 12.453 0.419 1 89.25 362 HIS A C 1
ATOM 2802 O O . HIS A 1 362 ? 34.031 11.867 0.288 1 89.25 362 HIS A O 1
ATOM 2808 N N . ALA A 1 363 ? 36.25 11.828 0.438 1 89.06 363 ALA A N 1
ATOM 2809 C CA . ALA A 1 363 ? 36.281 10.367 0.34 1 89.06 363 ALA A CA 1
ATOM 2810 C C . ALA A 1 363 ? 35.594 9.734 1.548 1 89.06 363 ALA A C 1
ATOM 2812 O O . ALA A 1 363 ? 35.688 10.242 2.666 1 89.06 363 ALA A O 1
ATOM 2813 N N . GLY A 1 364 ? 34.844 8.766 1.323 1 89.38 364 GLY A N 1
ATOM 2814 C CA . GLY A 1 364 ? 34.219 8.062 2.422 1 89.38 364 GLY A CA 1
ATOM 2815 C C . GLY A 1 364 ? 32.812 7.543 2.072 1 89.38 364 GLY A C 1
ATOM 2816 O O . GLY A 1 364 ? 32.531 7.238 0.911 1 89.38 364 GLY A O 1
ATOM 2817 N N . PHE A 1 365 ? 32.094 7.348 3.188 1 90.06 365 PHE A N 1
ATOM 2818 C CA . PHE A 1 365 ? 30.766 6.77 3.035 1 90.06 365 PHE A CA 1
ATOM 2819 C C . PHE A 1 365 ? 29.688 7.828 3.232 1 90.06 365 PHE A C 1
ATOM 2821 O O . PHE A 1 365 ? 29.797 8.672 4.125 1 90.06 365 PHE A O 1
ATOM 2828 N N . TYR A 1 366 ? 28.812 7.809 2.275 1 90.12 366 TYR A N 1
ATOM 2829 C CA . TYR A 1 366 ? 27.625 8.656 2.365 1 90.12 366 TYR A CA 1
ATOM 2830 C C . TYR A 1 366 ? 26.375 7.809 2.498 1 90.12 366 TYR A C 1
ATOM 2832 O O . TYR A 1 366 ? 26.297 6.711 1.948 1 90.12 366 TYR A O 1
ATOM 2840 N N . GLU A 1 367 ? 25.438 8.312 3.207 1 90.62 367 GLU A N 1
ATOM 2841 C CA . GLU A 1 367 ? 24.188 7.594 3.408 1 90.62 367 GLU A CA 1
ATOM 2842 C C . GLU A 1 367 ? 23 8.383 2.859 1 90.62 367 GLU A C 1
ATOM 2844 O O . GLU A 1 367 ? 22.844 9.562 3.172 1 90.62 367 GLU A O 1
ATOM 2849 N N . CYS A 1 368 ? 22.328 7.77 2.002 1 91.19 368 CYS A N 1
ATOM 2850 C CA . CYS A 1 368 ? 21.047 8.305 1.533 1 91.19 368 CYS A CA 1
ATOM 2851 C C . CYS A 1 368 ? 19.891 7.73 2.336 1 91.19 368 CYS A C 1
ATOM 2853 O O . CYS A 1 368 ? 19.703 6.516 2.383 1 91.19 368 CYS A O 1
ATOM 2855 N N . GLU A 1 369 ? 19.172 8.594 2.965 1 91.81 369 GLU A N 1
ATOM 2856 C CA . GLU A 1 369 ? 18.062 8.172 3.809 1 91.81 369 GLU A CA 1
ATOM 2857 C C . GLU A 1 369 ? 16.734 8.688 3.266 1 91.81 369 GLU A C 1
ATOM 2859 O O . GLU A 1 369 ? 16.594 9.875 2.959 1 91.81 369 GLU A O 1
ATOM 2864 N N . ALA A 1 370 ? 15.805 7.758 3.053 1 91.88 370 ALA A N 1
ATOM 2865 C CA . ALA A 1 370 ? 14.43 8.109 2.678 1 91.88 370 ALA A CA 1
ATOM 2866 C C . ALA A 1 370 ? 13.453 7.734 3.783 1 91.88 370 ALA A C 1
ATOM 2868 O O . ALA A 1 370 ? 13.562 6.664 4.387 1 91.88 370 ALA A O 1
ATOM 2869 N N . TRP A 1 371 ? 12.5 8.703 4.035 1 92.75 371 TRP A N 1
ATOM 2870 C CA . TRP A 1 371 ? 11.57 8.391 5.117 1 92.75 371 TRP A CA 1
ATOM 2871 C C . TRP A 1 371 ? 10.172 8.898 4.789 1 92.75 371 TRP A C 1
ATOM 2873 O O . TRP A 1 371 ? 10.008 9.906 4.102 1 92.75 371 TRP A O 1
ATOM 2883 N N . ASN A 1 372 ? 9.211 8.164 5.168 1 92.06 372 ASN A N 1
ATOM 2884 C CA . ASN A 1 372 ? 7.801 8.547 5.195 1 92.06 372 ASN A CA 1
ATOM 2885 C C . ASN A 1 372 ? 7.074 7.938 6.391 1 92.06 372 ASN A C 1
ATOM 2887 O O . ASN A 1 372 ? 7.711 7.402 7.301 1 92.06 372 ASN A O 1
ATOM 2891 N N . ALA A 1 373 ? 5.766 8.109 6.418 1 92.38 373 ALA A N 1
ATOM 2892 C CA . ALA A 1 373 ? 4.98 7.633 7.559 1 92.38 373 ALA A CA 1
ATOM 2893 C C . ALA A 1 373 ? 5.082 6.117 7.703 1 92.38 373 ALA A C 1
ATOM 2895 O O . ALA A 1 373 ? 4.852 5.574 8.789 1 92.38 373 ALA A O 1
ATOM 2896 N N . GLY A 1 374 ? 5.426 5.488 6.566 1 91.56 374 GLY A N 1
ATOM 2897 C CA . GLY A 1 374 ? 5.48 4.035 6.582 1 91.56 374 GLY A CA 1
ATOM 2898 C C . GLY A 1 374 ? 6.801 3.494 7.094 1 91.56 374 GLY A C 1
ATOM 2899 O O . GLY A 1 374 ? 6.906 2.312 7.434 1 91.56 374 GLY A O 1
ATOM 2900 N N . GLY A 1 375 ? 7.832 4.414 7.02 1 91.62 375 GLY A N 1
ATOM 2901 C CA . GLY A 1 375 ? 9.109 3.926 7.508 1 91.62 375 GLY A CA 1
ATOM 2902 C C . GLY A 1 375 ? 10.297 4.68 6.93 1 91.62 375 GLY A C 1
ATOM 2903 O O . GLY A 1 375 ? 10.164 5.828 6.504 1 91.62 375 GLY A O 1
ATOM 2904 N N . VAL A 1 376 ? 11.445 3.949 7.172 1 92.56 376 VAL A N 1
ATOM 2905 C CA . VAL A 1 376 ? 12.695 4.555 6.742 1 92.56 376 VAL A CA 1
ATOM 2906 C C . VAL A 1 376 ? 13.531 3.531 5.98 1 92.56 376 VAL A C 1
ATOM 2908 O O . VAL A 1 376 ? 13.5 2.338 6.293 1 92.56 376 VAL A O 1
ATOM 2911 N N . ALA A 1 377 ? 14.141 3.961 4.949 1 90.81 377 ALA A N 1
ATOM 2912 C CA . ALA A 1 377 ? 15.086 3.145 4.191 1 90.81 377 ALA A CA 1
ATOM 2913 C C . ALA A 1 377 ? 16.406 3.889 3.975 1 90.81 377 ALA A C 1
ATOM 2915 O O . ALA A 1 377 ? 16.406 5.109 3.799 1 90.81 377 ALA A O 1
ATOM 2916 N N . ARG A 1 378 ? 17.469 3.119 3.998 1 90.81 378 ARG A N 1
ATOM 2917 C CA . ARG A 1 378 ? 18.781 3.725 3.854 1 90.81 378 ARG A CA 1
ATOM 2918 C C . ARG A 1 378 ? 19.656 2.914 2.904 1 90.81 378 ARG A C 1
ATOM 2920 O O . ARG A 1 378 ? 19.5 1.693 2.803 1 90.81 378 ARG A O 1
ATOM 2927 N N . VAL A 1 379 ? 20.469 3.635 2.195 1 88.94 379 VAL A N 1
ATOM 2928 C CA . VAL A 1 379 ? 21.453 3.002 1.333 1 88.94 379 VAL A CA 1
ATOM 2929 C C . VAL A 1 379 ? 22.781 3.756 1.428 1 88.94 379 VAL A C 1
ATOM 2931 O O . VAL A 1 379 ? 22.797 4.977 1.596 1 88.94 379 VAL A O 1
ATOM 2934 N N . THR A 1 380 ? 23.828 3.012 1.327 1 90.06 380 THR A N 1
ATOM 2935 C CA . THR A 1 380 ? 25.141 3.621 1.488 1 90.06 380 THR A CA 1
ATOM 2936 C C . THR A 1 380 ? 25.828 3.795 0.135 1 90.06 380 THR A C 1
ATOM 2938 O O . THR A 1 380 ? 25.719 2.932 -0.738 1 90.06 380 THR A O 1
ATOM 2941 N N . PHE A 1 381 ? 26.391 4.934 -0.028 1 90.44 381 PHE A N 1
ATOM 2942 C CA . PHE A 1 381 ? 27.203 5.281 -1.182 1 90.44 381 PHE A CA 1
ATOM 2943 C C . PHE A 1 381 ? 28.672 5.434 -0.78 1 90.44 381 PHE A C 1
ATOM 2945 O O . PHE A 1 381 ? 28.984 6.094 0.214 1 90.44 381 PHE A O 1
ATOM 2952 N N . GLN A 1 382 ? 29.5 4.809 -1.631 1 91.56 382 GLN A N 1
ATOM 2953 C CA . GLN A 1 382 ? 30.922 4.887 -1.34 1 91.56 382 GLN A CA 1
ATOM 2954 C C . GLN A 1 382 ? 31.656 5.715 -2.395 1 91.56 382 GLN A C 1
ATOM 2956 O O . GLN A 1 382 ? 31.562 5.434 -3.59 1 91.56 382 GLN A O 1
ATOM 2961 N N . LEU A 1 383 ? 32.375 6.73 -1.886 1 91.19 383 LEU A N 1
ATOM 2962 C CA . LEU A 1 383 ? 33.188 7.578 -2.775 1 91.19 383 LEU A CA 1
ATOM 2963 C C . LEU A 1 383 ? 34.656 7.391 -2.523 1 91.19 383 LEU A C 1
ATOM 2965 O O . LEU A 1 383 ? 35.125 7.527 -1.389 1 91.19 383 LEU A O 1
ATOM 2969 N N . ALA A 1 384 ? 35.344 7.008 -3.555 1 92.06 384 ALA A N 1
ATOM 2970 C CA . ALA A 1 384 ? 36.812 6.898 -3.504 1 92.06 384 ALA A CA 1
ATOM 2971 C C . ALA A 1 384 ? 37.469 7.953 -4.387 1 92.06 384 ALA A C 1
ATOM 2973 O O . ALA A 1 384 ? 36.906 8.328 -5.43 1 92.06 384 ALA A O 1
ATOM 2974 N N . ILE A 1 385 ? 38.562 8.523 -3.924 1 89.19 385 ILE A N 1
ATOM 2975 C CA . ILE A 1 385 ? 39.281 9.539 -4.68 1 89.19 385 ILE A CA 1
ATOM 2976 C C . ILE A 1 385 ? 40.625 8.984 -5.141 1 89.19 385 ILE A C 1
ATOM 2978 O O . ILE A 1 385 ? 41.406 8.461 -4.332 1 89.19 385 ILE A O 1
ATOM 2982 N N . ASN A 1 386 ? 40.844 9.062 -6.375 1 82.94 386 ASN A N 1
ATOM 2983 C CA . ASN A 1 386 ? 42.125 8.641 -6.965 1 82.94 386 ASN A CA 1
ATOM 2984 C C . ASN A 1 386 ? 43.125 9.797 -7.027 1 82.94 386 ASN A C 1
ATOM 2986 O O . ASN A 1 386 ? 42.812 10.859 -7.574 1 82.94 386 ASN A O 1
ATOM 2990 N N . SER A 1 387 ? 44.094 9.961 -6.156 1 69.56 387 SER A N 1
ATOM 2991 C CA . SER A 1 387 ? 45.156 10.945 -6.254 1 69.56 387 SER A CA 1
ATOM 2992 C C . SER A 1 387 ? 46.094 10.641 -7.418 1 69.56 387 SER A C 1
ATOM 2994 O O . SER A 1 387 ? 46.344 9.469 -7.738 1 69.56 387 SER A O 1
ATOM 2996 N N . SER A 1 388 ? 46.188 11.453 -8.359 1 54.66 388 SER A N 1
ATOM 2997 C CA . SER A 1 388 ? 47.125 11.32 -9.477 1 54.66 388 SER A CA 1
ATOM 2998 C C . SER A 1 388 ? 48.5 10.883 -9 1 54.66 388 SER A C 1
ATOM 3000 O O . SER A 1 388 ? 49.5 11.023 -9.734 1 54.66 388 SER A O 1
ATOM 3002 N N . THR A 1 389 ? 49.062 10.828 -7.82 1 46.22 389 THR A N 1
ATOM 3003 C CA . THR A 1 389 ? 50.5 10.609 -8.07 1 46.22 389 THR A CA 1
ATOM 3004 C C . THR A 1 389 ? 50.688 9.531 -9.141 1 46.22 389 THR A C 1
ATOM 3006 O O . THR A 1 389 ? 49.875 8.617 -9.266 1 46.22 389 THR A O 1
ATOM 3009 N N . SER A 1 390 ? 51.969 9.539 -9.969 1 38.72 390 SER A N 1
ATOM 3010 C CA . SER A 1 390 ? 52.469 8.859 -11.156 1 38.72 390 SER A CA 1
ATOM 3011 C C . SER A 1 390 ? 52.125 7.375 -11.141 1 38.72 390 SER A C 1
ATOM 3013 O O . SER A 1 390 ? 52.219 6.699 -12.172 1 38.72 390 SER A O 1
ATOM 3015 N N . SER A 1 391 ? 52.719 6.488 -10.133 1 37.06 391 SER A N 1
ATOM 3016 C CA . SER A 1 391 ? 53.125 5.191 -10.68 1 37.06 391 SER A CA 1
ATOM 3017 C C . SER A 1 391 ? 51.906 4.391 -11.141 1 37.06 391 SER A C 1
ATOM 3019 O O . SER A 1 391 ? 50.844 4.516 -10.57 1 37.06 391 SER A O 1
ATOM 3021 N N . SER A 1 392 ? 51.938 3.734 -12.344 1 37 392 SER A N 1
ATOM 3022 C CA . SER A 1 392 ? 51.188 2.871 -13.234 1 37 392 SER A CA 1
ATOM 3023 C C . SER A 1 392 ? 50.312 1.88 -12.453 1 37 392 SER A C 1
ATOM 3025 O O . SER A 1 392 ? 49.469 1.198 -13.023 1 37 392 SER A O 1
ATOM 3027 N N . SER A 1 393 ? 51.031 1.107 -11.445 1 33.97 393 SER A N 1
ATOM 3028 C CA . SER A 1 393 ? 50.625 -0.287 -11.352 1 33.97 393 SER A CA 1
ATOM 3029 C C . SER A 1 393 ? 49.188 -0.398 -10.852 1 33.97 393 SER A C 1
ATOM 3031 O O . SER A 1 393 ? 48.375 -1.102 -11.453 1 33.97 393 SER A O 1
ATOM 3033 N N . SER A 1 394 ? 49 -0.709 -9.398 1 33.34 394 SER A N 1
ATOM 3034 C CA . SER A 1 394 ? 48.031 -1.614 -8.789 1 33.34 394 SER A CA 1
ATOM 3035 C C . SER A 1 394 ? 46.688 -0.922 -8.562 1 33.34 394 SER A C 1
ATOM 3037 O O . SER A 1 394 ? 46.5 -0.255 -7.543 1 33.34 394 SER A O 1
ATOM 3039 N N . SER A 1 395 ? 46.125 -0.306 -9.438 1 37.16 395 SER A N 1
ATOM 3040 C CA . SER A 1 395 ? 44.75 0.223 -9.391 1 37.16 395 SER A CA 1
ATOM 3041 C C . SER A 1 395 ? 43.781 -0.788 -8.773 1 37.16 395 SER A C 1
ATOM 3043 O O . SER A 1 395 ? 42.594 -0.538 -8.703 1 37.16 395 SER A O 1
ATOM 3045 N N . SER A 1 396 ? 44.156 -2.191 -8.867 1 37.31 396 SER A N 1
ATOM 3046 C CA . SER A 1 396 ? 43.281 -3.246 -8.391 1 37.31 396 SER A CA 1
ATOM 3047 C C . SER A 1 396 ? 43.094 -3.172 -6.875 1 37.31 396 SER A C 1
ATOM 3049 O O . SER A 1 396 ? 42.312 -3.932 -6.293 1 37.31 396 SER A O 1
ATOM 3051 N N . SER A 1 397 ? 44.062 -2.51 -6.02 1 37.09 397 SER A N 1
ATOM 3052 C CA . SER A 1 397 ? 44.312 -2.756 -4.605 1 37.09 397 SER A CA 1
ATOM 3053 C C . SER A 1 397 ? 43.344 -1.94 -3.727 1 37.09 397 SER A C 1
ATOM 3055 O O . SER A 1 397 ? 43.188 -2.242 -2.543 1 37.09 397 SER A O 1
ATOM 3057 N N . ILE A 1 398 ? 43 -0.781 -4.156 1 37.59 398 ILE A N 1
ATOM 3058 C CA . ILE A 1 398 ? 42.375 -0.001 -3.098 1 37.59 398 ILE A CA 1
ATOM 3059 C C . ILE A 1 398 ? 41.031 -0.63 -2.723 1 37.59 398 ILE A C 1
ATOM 3061 O O . ILE A 1 398 ? 40.625 -0.59 -1.559 1 37.59 398 ILE A O 1
ATOM 3065 N N . TRP A 1 399 ? 40.344 -1.192 -3.637 1 38.41 399 TRP A N 1
ATOM 3066 C CA . TRP A 1 399 ? 39.062 -1.798 -3.287 1 38.41 399 TRP A CA 1
ATOM 3067 C C . TRP A 1 399 ? 39.281 -3.078 -2.486 1 38.41 399 TRP A C 1
ATOM 3069 O O . TRP A 1 399 ? 38.312 -3.607 -1.897 1 38.41 399 TRP A O 1
ATOM 3079 N N . ALA A 1 400 ? 40.562 -3.832 -2.52 1 36.41 400 ALA A N 1
ATOM 3080 C CA . ALA A 1 400 ? 40.781 -5.082 -1.805 1 36.41 400 ALA A CA 1
ATOM 3081 C C . ALA A 1 400 ? 40.844 -4.852 -0.297 1 36.41 400 ALA A C 1
ATOM 3083 O O . ALA A 1 400 ? 40.5 -5.75 0.484 1 36.41 400 ALA A O 1
ATOM 3084 N N . SER A 1 401 ? 41.562 -3.793 0.211 1 33.78 401 SER A N 1
ATOM 3085 C CA . SER A 1 401 ? 41.75 -3.703 1.658 1 33.78 401 SER A CA 1
ATOM 3086 C C . SER A 1 401 ? 40.406 -3.473 2.355 1 33.78 401 SER A C 1
ATOM 3088 O O . SER A 1 401 ? 40.25 -3.764 3.545 1 33.78 401 SER A O 1
ATOM 3090 N N . TRP A 1 402 ? 39.594 -2.732 1.792 1 32.75 402 TRP A N 1
ATOM 3091 C CA . TRP A 1 402 ? 38.375 -2.502 2.562 1 32.75 402 TRP A CA 1
ATOM 3092 C C . TRP A 1 402 ? 37.5 -3.734 2.543 1 32.75 402 TRP A C 1
ATOM 3094 O O . TRP A 1 402 ? 36.375 -3.699 3.049 1 32.75 402 TRP A O 1
ATOM 3104 N N . SER A 1 403 ? 37.969 -4.766 1.717 1 33.5 403 SER A N 1
ATOM 3105 C CA . SER A 1 403 ? 37.125 -5.973 1.719 1 33.5 403 SER A CA 1
ATOM 3106 C C . SER A 1 403 ? 37.25 -6.703 3.051 1 33.5 403 SER A C 1
ATOM 3108 O O . SER A 1 403 ? 36.594 -7.73 3.252 1 33.5 403 SER A O 1
ATOM 3110 N N . GLN A 1 404 ? 38.438 -6.543 3.785 1 29.47 404 GLN A N 1
ATOM 3111 C CA . GLN A 1 404 ? 38.688 -7.473 4.883 1 29.47 404 GLN A CA 1
ATOM 3112 C C . GLN A 1 404 ? 37.719 -7.223 6.035 1 29.47 404 GLN A C 1
ATOM 3114 O O . GLN A 1 404 ? 37.812 -7.875 7.078 1 29.47 404 GLN A O 1
ATOM 3119 N N . VAL A 1 405 ? 37.281 -6.07 6.172 1 28.38 405 VAL A N 1
ATOM 3120 C CA . VAL A 1 405 ? 36.531 -6.023 7.418 1 28.38 405 VAL A CA 1
ATOM 3121 C C . VAL A 1 405 ? 35.344 -6.969 7.332 1 28.38 405 VAL A C 1
ATOM 3123 O O . VAL A 1 405 ? 34.312 -6.621 6.75 1 28.38 405 VAL A O 1
ATOM 3126 N N . SER A 1 406 ? 35.625 -8.234 6.863 1 27.08 406 SER A N 1
ATOM 3127 C CA . SER A 1 406 ? 34.688 -9.336 6.949 1 27.08 406 SER A CA 1
ATOM 3128 C C . SER A 1 406 ? 34.281 -9.625 8.398 1 27.08 406 SER A C 1
ATOM 3130 O O . SER A 1 406 ? 35.125 -10.125 9.172 1 27.08 406 SER A O 1
ATOM 3132 N N . SER A 1 407 ? 33.75 -8.664 9.203 1 26.11 407 SER A N 1
ATOM 3133 C CA . SER A 1 407 ? 33.375 -9.18 10.523 1 26.11 407 SER A CA 1
ATOM 3134 C C . SER A 1 407 ? 32.656 -10.531 10.406 1 26.11 407 SER A C 1
ATOM 3136 O O . SER A 1 407 ? 31.812 -10.719 9.531 1 26.11 407 SER A O 1
ATOM 3138 N N . PRO A 1 408 ? 33.438 -11.555 10.805 1 25.25 408 PRO A N 1
ATOM 3139 C CA . PRO A 1 408 ? 32.875 -12.898 10.938 1 25.25 408 PRO A CA 1
ATOM 3140 C C . PRO A 1 408 ? 31.562 -12.93 11.734 1 25.25 408 PRO A C 1
ATOM 3142 O O . PRO A 1 408 ? 31.547 -12.516 12.898 1 25.25 408 PRO A O 1
ATOM 3145 N N . TYR A 1 409 ? 30.469 -12.477 11.125 1 22.81 409 TYR A N 1
ATOM 3146 C CA . TYR A 1 409 ? 29.188 -12.586 11.805 1 22.81 409 TYR A CA 1
ATOM 3147 C C . TYR A 1 409 ? 28.938 -14.016 12.281 1 22.81 409 TYR A C 1
ATOM 3149 O O . TYR A 1 409 ? 28.781 -14.93 11.469 1 22.81 409 TYR A O 1
ATOM 3157 N N . SER A 1 410 ? 29.719 -14.398 13.344 1 20.88 410 SER A N 1
ATOM 3158 C CA . SER A 1 410 ? 29.328 -15.641 14.008 1 20.88 410 SER A CA 1
ATOM 3159 C C . SER A 1 410 ? 27.891 -15.562 14.523 1 20.88 410 SER A C 1
ATOM 3161 O O . SER A 1 410 ? 27.547 -14.672 15.305 1 20.88 410 SER A O 1
ATOM 3163 N N . PRO A 1 411 ? 26.969 -16.016 13.742 1 21.36 411 PRO A N 1
ATOM 3164 C CA . PRO A 1 411 ? 25.562 -15.977 14.133 1 21.36 411 PRO A CA 1
ATOM 3165 C C . PRO A 1 411 ? 25.297 -16.672 15.461 1 21.36 411 PRO A C 1
ATOM 3167 O O . PRO A 1 411 ? 25.656 -17.844 15.641 1 21.36 411 PRO A O 1
ATOM 3170 N N . ALA A 1 412 ? 25.562 -15.953 16.578 1 21.53 412 ALA A N 1
ATOM 3171 C CA . ALA A 1 412 ? 25.266 -16.547 17.875 1 21.53 412 ALA A CA 1
ATOM 3172 C C . ALA A 1 412 ? 23.812 -16.984 17.953 1 21.53 412 ALA A C 1
ATOM 3174 O O . ALA A 1 412 ? 22.906 -16.188 17.688 1 21.53 412 ALA A O 1
ATOM 3175 N N . TRP A 1 413 ? 23.531 -18.234 17.672 1 19.5 413 TRP A N 1
ATOM 3176 C CA . TRP A 1 413 ? 22.266 -18.953 17.688 1 19.5 413 TRP A CA 1
ATOM 3177 C C . TRP A 1 413 ? 21.641 -18.906 19.078 1 19.5 413 TRP A C 1
ATOM 3179 O O . TRP A 1 413 ? 22.234 -19.391 20.047 1 19.5 413 TRP A O 1
ATOM 3189 N N . PRO A 1 414 ? 21.062 -17.734 19.422 1 20.39 414 PRO A N 1
ATOM 3190 C CA . PRO A 1 414 ? 20.547 -17.844 20.781 1 20.39 414 PRO A CA 1
ATOM 3191 C C . PRO A 1 414 ? 19.562 -19.016 20.938 1 20.39 414 PRO A C 1
ATOM 3193 O O . PRO A 1 414 ? 18.938 -19.438 19.969 1 20.39 414 PRO A O 1
ATOM 3196 N N . ARG A 1 415 ? 19.844 -19.859 21.844 1 20.28 415 ARG A N 1
ATOM 3197 C CA . ARG A 1 415 ? 19.141 -21.031 22.375 1 20.28 415 ARG A CA 1
ATOM 3198 C C . ARG A 1 415 ? 17.719 -20.656 22.797 1 20.28 415 ARG A C 1
ATOM 3200 O O . ARG A 1 415 ? 17.531 -19.703 23.562 1 20.28 415 ARG A O 1
ATOM 3207 N N . LEU A 1 416 ? 16.828 -20.969 21.859 1 18.86 416 LEU A N 1
ATOM 3208 C CA . LEU A 1 416 ? 15.383 -20.828 22 1 18.86 416 LEU A CA 1
ATOM 3209 C C . LEU A 1 416 ? 14.922 -21.375 23.344 1 18.86 416 LEU A C 1
ATOM 3211 O O . LEU A 1 416 ? 15.062 -22.562 23.625 1 18.86 416 LEU A O 1
ATOM 3215 N N . ARG A 1 417 ? 15.109 -20.531 24.391 1 20.53 417 ARG A N 1
ATOM 3216 C CA . ARG A 1 417 ? 14.562 -20.984 25.672 1 20.53 417 ARG A CA 1
ATOM 3217 C C . ARG A 1 417 ? 13.07 -21.281 25.547 1 20.53 417 ARG A C 1
ATOM 3219 O O . ARG A 1 417 ? 12.312 -20.5 24.984 1 20.53 417 ARG A O 1
ATOM 3226 N N . ASN A 1 418 ? 12.656 -22.531 25.75 1 18.03 418 ASN A N 1
ATOM 3227 C CA . ASN A 1 418 ? 11.406 -23.281 25.812 1 18.03 418 ASN A CA 1
ATOM 3228 C C . ASN A 1 418 ? 10.43 -22.656 26.812 1 18.03 418 ASN A C 1
ATOM 3230 O O . ASN A 1 418 ? 10.602 -22.781 28.016 1 18.03 418 ASN A O 1
ATOM 3234 N N . HIS A 1 419 ? 10.32 -21.25 26.766 1 18.12 419 HIS A N 1
ATOM 3235 C CA . HIS A 1 419 ? 9.469 -20.797 27.859 1 18.12 419 HIS A CA 1
ATOM 3236 C C . HIS A 1 419 ? 8.086 -21.438 27.781 1 18.12 419 HIS A C 1
ATOM 3238 O O . HIS A 1 419 ? 7.625 -21.797 26.688 1 18.12 419 HIS A O 1
ATOM 3244 N N . GLY A 1 420 ? 7.578 -21.859 28.953 1 18.53 420 GLY A N 1
ATOM 3245 C CA . GLY A 1 420 ? 6.469 -22.641 29.469 1 18.53 420 GLY A CA 1
ATOM 3246 C C . GLY A 1 420 ? 5.109 -22.062 29.125 1 18.53 420 GLY A C 1
ATOM 3247 O O . GLY A 1 420 ? 5.02 -20.938 28.625 1 18.53 420 GLY A O 1
ATOM 3248 N N . PRO A 1 421 ? 4.004 -22.641 29.594 1 19.55 421 PRO A N 1
ATOM 3249 C CA . PRO A 1 421 ? 2.609 -22.891 29.219 1 19.55 421 PRO A CA 1
ATOM 3250 C C . PRO A 1 421 ? 1.698 -21.703 29.516 1 19.55 421 PRO A C 1
ATOM 3252 O O . PRO A 1 421 ? 0.476 -21.797 29.391 1 19.55 421 PRO A O 1
ATOM 3255 N N . ALA A 1 422 ? 2.1 -20.391 29.328 1 18.47 422 ALA A N 1
ATOM 3256 C CA . ALA A 1 422 ? 1.212 -19.516 30.078 1 18.47 422 ALA A CA 1
ATOM 3257 C C . ALA A 1 422 ? -0.23 -19.641 29.594 1 18.47 422 ALA A C 1
ATOM 3259 O O . ALA A 1 422 ? -0.476 -19.922 28.422 1 18.47 422 ALA A O 1
ATOM 3260 N N . LEU A 1 423 ? -1.29 -19.531 30.531 1 17.81 423 LEU A N 1
ATOM 3261 C CA . LEU A 1 423 ? -2.695 -19.828 30.781 1 17.81 423 LEU A CA 1
ATOM 3262 C C . LEU A 1 423 ? -3.6 -18.875 30 1 17.81 423 LEU A C 1
ATOM 3264 O O . LEU A 1 423 ? -3.164 -17.797 29.594 1 17.81 423 LEU A O 1
ATOM 3268 N N . GLY A 1 424 ? -4.984 -19.016 29.969 1 18.28 424 GLY A N 1
ATOM 3269 C CA . GLY A 1 424 ? -6.258 -19.031 29.266 1 18.28 424 GLY A CA 1
ATOM 3270 C C . GLY A 1 424 ? -6.965 -17.688 29.281 1 18.28 424 GLY A C 1
ATOM 3271 O O . GLY A 1 424 ? -8.141 -17.594 28.938 1 18.28 424 GLY A O 1
ATOM 3272 N N . SER A 1 425 ? -6.277 -16.438 29.359 1 18.06 425 SER A N 1
ATOM 3273 C CA . SER A 1 425 ? -7.199 -15.43 29.891 1 18.06 425 SER A CA 1
ATOM 3274 C C . SER A 1 425 ? -8.281 -15.086 28.875 1 18.06 425 SER A C 1
ATOM 3276 O O . SER A 1 425 ? -8.039 -15.141 27.656 1 18.06 425 SER A O 1
ATOM 3278 N N . ASP A 1 426 ? -9.617 -14.875 29.25 1 19.23 426 ASP A N 1
ATOM 3279 C CA . ASP A 1 426 ? -11.031 -14.805 28.891 1 19.23 426 ASP A CA 1
ATOM 3280 C C . ASP A 1 426 ? -11.375 -13.469 28.25 1 19.23 426 ASP A C 1
ATOM 3282 O O . ASP A 1 426 ? -11.242 -12.414 28.875 1 19.23 426 ASP A O 1
ATOM 3286 N N . VAL A 1 427 ? -11.047 -13.258 26.984 1 19.2 427 VAL A N 1
ATOM 3287 C CA . VAL A 1 427 ? -11.172 -12.023 26.219 1 19.2 427 VAL A CA 1
ATOM 3288 C C . VAL A 1 427 ? -12.641 -11.609 26.141 1 19.2 427 VAL A C 1
ATOM 3290 O O . VAL A 1 427 ? -13.484 -12.375 25.656 1 19.2 427 VAL A O 1
ATOM 3293 N N . SER A 1 428 ? -13.047 -10.562 26.953 1 17.73 428 SER A N 1
ATOM 3294 C CA . SER A 1 428 ? -14.383 -10.016 27.156 1 17.73 428 SER A CA 1
ATOM 3295 C C . SER A 1 428 ? -14.891 -9.312 25.906 1 17.73 428 SER A C 1
ATOM 3297 O O . SER A 1 428 ? -14.133 -8.586 25.25 1 17.73 428 SER A O 1
ATOM 3299 N N . ARG A 1 429 ? -16.016 -9.727 25.266 1 19.56 429 ARG A N 1
ATOM 3300 C CA . ARG A 1 429 ? -16.828 -9.523 24.078 1 19.56 429 ARG A CA 1
ATOM 3301 C C . ARG A 1 429 ? -17.422 -8.117 24.047 1 19.56 429 ARG A C 1
ATOM 3303 O O . ARG A 1 429 ? -18.312 -7.801 24.844 1 19.56 429 ARG A O 1
ATOM 3310 N N . GLU A 1 430 ? -16.641 -6.953 23.859 1 17.73 430 GLU A N 1
ATOM 3311 C CA . GLU A 1 430 ? -17.281 -5.648 24.016 1 17.73 430 GLU A CA 1
ATOM 3312 C C . GLU A 1 430 ? -18.297 -5.398 22.906 1 17.73 430 GLU A C 1
ATOM 3314 O O . GLU A 1 430 ? -18.016 -5.652 21.719 1 17.73 430 GLU A O 1
ATOM 3319 N N . PRO A 1 431 ? -19.656 -5.062 23.219 1 18.81 431 PRO A N 1
ATOM 3320 C CA . PRO A 1 431 ? -20.906 -5 22.453 1 18.81 431 PRO A CA 1
ATOM 3321 C C . PRO A 1 431 ? -20.922 -3.844 21.453 1 18.81 431 PRO A C 1
ATOM 3323 O O . PRO A 1 431 ? -20.203 -2.854 21.641 1 18.81 431 PRO A O 1
ATOM 3326 N N . LEU A 1 432 ? -21.5 -3.979 20.234 1 18.16 432 LEU A N 1
ATOM 3327 C CA . LEU A 1 432 ? -21.688 -3.441 18.891 1 18.16 432 LEU A CA 1
ATOM 3328 C C . LEU A 1 432 ? -22.531 -2.174 18.938 1 18.16 432 LEU A C 1
ATOM 3330 O O . LEU A 1 432 ? -23.688 -2.201 19.391 1 18.16 432 LEU A O 1
ATOM 3334 N N . TYR A 1 433 ? -21.984 -0.946 19.25 1 17.06 433 TYR A N 1
ATOM 3335 C CA . TYR A 1 433 ? -22.734 0.296 19.391 1 17.06 433 TYR A CA 1
ATOM 3336 C C . TYR A 1 433 ? -23.469 0.647 18.109 1 17.06 433 TYR A C 1
ATOM 3338 O O . TYR A 1 433 ? -22.922 0.446 17.016 1 17.06 433 TYR A O 1
ATOM 3346 N N . ALA A 1 434 ? -24.875 0.853 18.094 1 18.31 434 ALA A N 1
ATOM 3347 C CA . ALA A 1 434 ? -25.969 1.035 17.141 1 18.31 434 ALA A CA 1
ATOM 3348 C C . ALA A 1 434 ? -25.953 2.441 16.547 1 18.31 434 ALA A C 1
ATOM 3350 O O . ALA A 1 434 ? -26.125 3.428 17.266 1 18.31 434 ALA A O 1
ATOM 3351 N N . LEU A 1 435 ? -25.094 2.926 15.633 1 17.36 435 LEU A N 1
ATOM 3352 C CA . LEU A 1 435 ? -25 4.281 15.094 1 17.36 435 LEU A CA 1
ATOM 3353 C C . LEU A 1 435 ? -26.281 4.66 14.352 1 17.36 435 LEU A C 1
ATOM 3355 O O . LEU A 1 435 ? -26.781 3.877 13.547 1 17.36 435 LEU A O 1
ATOM 3359 N N . GLY A 1 436 ? -27.109 5.672 14.852 1 17.38 436 GLY A N 1
ATOM 3360 C CA . GLY A 1 436 ? -28.375 6.32 14.531 1 17.38 436 GLY A CA 1
ATOM 3361 C C . GLY A 1 436 ? -28.375 6.969 13.164 1 17.38 436 GLY A C 1
ATOM 3362 O O . GLY A 1 436 ? -27.328 7.172 12.555 1 17.38 436 GLY A O 1
ATOM 3363 N N . SER A 1 437 ? -29.609 7.305 12.445 1 18.05 437 SER A N 1
ATOM 3364 C CA . SER A 1 437 ? -30.359 7.426 11.203 1 18.05 437 SER A CA 1
ATOM 3365 C C . SER A 1 437 ? -30.219 8.82 10.594 1 18.05 437 SER A C 1
ATOM 3367 O O . SER A 1 437 ? -30.984 9.195 9.711 1 18.05 437 SER A O 1
ATOM 3369 N N . MET A 1 438 ? -29.203 9.656 10.625 1 16.83 438 MET A N 1
ATOM 3370 C CA . MET A 1 438 ? -29.5 11.047 10.32 1 16.83 438 MET A CA 1
ATOM 3371 C C . MET A 1 438 ? -29.875 11.219 8.852 1 16.83 438 MET A C 1
ATOM 3373 O O . MET A 1 438 ? -29.234 10.633 7.973 1 16.83 438 MET A O 1
ATOM 3377 N N . ALA A 1 439 ? -31.125 11.773 8.469 1 17.3 439 ALA A N 1
ATOM 3378 C CA . ALA A 1 439 ? -32 12.023 7.332 1 17.3 439 ALA A CA 1
ATOM 3379 C C . ALA A 1 439 ? -31.438 13.117 6.43 1 17.3 439 ALA A C 1
ATOM 3381 O O . ALA A 1 439 ? -31.281 14.258 6.855 1 17.3 439 ALA A O 1
ATOM 3382 N N . PHE A 1 440 ? -30.5 12.961 5.574 1 16.69 440 PHE A N 1
ATOM 3383 C CA . PHE A 1 440 ? -29.906 14.016 4.762 1 16.69 440 PHE A CA 1
ATOM 3384 C C . PHE A 1 440 ? -30.906 14.523 3.723 1 16.69 440 PHE A C 1
ATOM 3386 O O . PHE A 1 440 ? -31.406 13.742 2.908 1 16.69 440 PHE A O 1
ATOM 3393 N N . ARG A 1 441 ? -31.734 15.586 3.996 1 17.33 441 ARG A N 1
ATOM 3394 C CA . ARG A 1 441 ? -32.719 16.234 3.141 1 17.33 441 ARG A CA 1
ATOM 3395 C C . ARG A 1 441 ? -32.062 16.859 1.911 1 17.33 441 ARG A C 1
ATOM 3397 O O . ARG A 1 441 ? -31.047 17.547 2.025 1 17.33 441 ARG A O 1
ATOM 3404 N N . LEU A 1 442 ? -32.281 16.391 0.675 1 18.05 442 LEU A N 1
ATOM 3405 C CA . LEU A 1 442 ? -31.922 16.625 -0.721 1 18.05 442 LEU A CA 1
ATOM 3406 C C . LEU A 1 442 ? -32.375 18.016 -1.159 1 18.05 442 LEU A C 1
ATOM 3408 O O . LEU A 1 442 ? -33.562 18.344 -1.1 1 18.05 442 LEU A O 1
ATOM 3412 N N . TRP A 1 443 ? -31.656 19.172 -0.824 1 18.7 443 TRP A N 1
ATOM 3413 C CA . TRP A 1 443 ? -32.031 20.516 -1.213 1 18.7 443 TRP A CA 1
ATOM 3414 C C . TRP A 1 443 ? -32.219 20.625 -2.725 1 18.7 443 TRP A C 1
ATOM 3416 O O . TRP A 1 443 ? -31.375 20.125 -3.488 1 18.7 443 TRP A O 1
ATOM 3426 N N . GLU A 1 444 ? -33.438 20.859 -3.285 1 19.73 444 GLU A N 1
ATOM 3427 C CA . GLU A 1 444 ? -34.094 21 -4.578 1 19.73 444 GLU A CA 1
ATOM 3428 C C . GLU A 1 444 ? -33.562 22.219 -5.332 1 19.73 444 GLU A C 1
ATOM 3430 O O . GLU A 1 444 ? -33.719 23.359 -4.871 1 19.73 444 GLU A O 1
ATOM 3435 N N . LEU A 1 445 ? -32.344 22.312 -5.828 1 19.02 445 LEU A N 1
ATOM 3436 C CA . LEU A 1 445 ? -31.953 23.516 -6.535 1 19.02 445 LEU A CA 1
ATOM 3437 C C . LEU A 1 445 ? -32.906 23.797 -7.699 1 19.02 445 LEU A C 1
ATOM 3439 O O . LEU A 1 445 ? -33.219 22.906 -8.477 1 19.02 445 LEU A O 1
ATOM 3443 N N . PRO A 1 446 ? -33.656 24.969 -7.715 1 20.84 446 PRO A N 1
ATOM 3444 C CA . PRO A 1 446 ? -34.719 25.422 -8.633 1 20.84 446 PRO A CA 1
ATOM 3445 C C . PRO A 1 446 ? -34.188 25.734 -10.031 1 20.84 446 PRO A C 1
ATOM 3447 O O . PRO A 1 446 ? -33.156 26.422 -10.172 1 20.84 446 PRO A O 1
ATOM 3450 N N . LEU A 1 447 ? -34.219 24.969 -11.031 1 19.52 447 LEU A N 1
ATOM 3451 C CA . LEU A 1 447 ? -33.812 25.094 -12.43 1 19.52 447 LEU A CA 1
ATOM 3452 C C . LEU A 1 447 ? -34.656 26.156 -13.148 1 19.52 447 LEU A C 1
ATOM 3454 O O . LEU A 1 447 ? -35.469 25.812 -14.008 1 19.52 447 LEU A O 1
ATOM 3458 N N . ARG A 1 448 ? -35.25 27.281 -12.617 1 18.66 448 ARG A N 1
ATOM 3459 C CA . ARG A 1 448 ? -36.219 27.844 -13.547 1 18.66 448 ARG A CA 1
ATOM 3460 C C . ARG A 1 448 ? -35.562 28.312 -14.828 1 18.66 448 ARG A C 1
ATOM 3462 O O . ARG A 1 448 ? -34.438 28.859 -14.781 1 18.66 448 ARG A O 1
ATOM 3469 N N . PRO A 1 449 ? -36.125 28.109 -16.125 1 21.97 449 PRO A N 1
ATOM 3470 C CA . PRO A 1 449 ? -35.812 28.266 -17.547 1 21.97 449 PRO A CA 1
ATOM 3471 C C . PRO A 1 449 ? -35.875 29.734 -18 1 21.97 449 PRO A C 1
ATOM 3473 O O . PRO A 1 449 ? -36.906 30.391 -17.781 1 21.97 449 PRO A O 1
ATOM 3476 N N . PRO A 1 450 ? -34.969 30.734 -17.688 1 20.44 450 PRO A N 1
ATOM 3477 C CA . PRO A 1 450 ? -35.531 32.031 -18.062 1 20.44 450 PRO A CA 1
ATOM 3478 C C . PRO A 1 450 ? -36 32.094 -19.516 1 20.44 450 PRO A C 1
ATOM 3480 O O . PRO A 1 450 ? -35.531 31.281 -20.344 1 20.44 450 PRO A O 1
ATOM 3483 N N . SER A 1 451 ? -37.062 33 -19.891 1 19.61 451 SER A N 1
ATOM 3484 C CA . SER A 1 451 ? -38.031 33.375 -20.922 1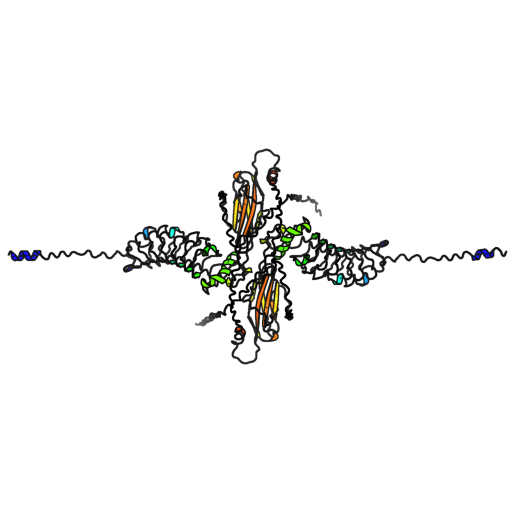 19.61 451 SER A CA 1
ATOM 3485 C C . SER A 1 451 ? -37.344 34 -22.125 1 19.61 451 SER A C 1
ATOM 3487 O O . SER A 1 451 ? -36.312 34.688 -21.969 1 19.61 451 SER A O 1
ATOM 3489 N N . LEU A 1 452 ? -37.594 33.562 -23.438 1 20.36 452 LEU A N 1
ATOM 3490 C CA . LEU A 1 452 ? -37.406 33.781 -24.859 1 20.36 452 LEU A CA 1
ATOM 3491 C C . LEU A 1 452 ? -37.906 35.188 -25.266 1 20.36 452 LEU A C 1
ATOM 3493 O O . LEU A 1 452 ? -39.094 35.438 -25.219 1 20.36 452 LEU A O 1
ATOM 3497 N N . TRP A 1 453 ? -37.312 36.344 -24.812 1 18.89 453 TRP A N 1
ATOM 3498 C CA . TRP A 1 453 ? -37.906 37.594 -25.312 1 18.89 453 TRP A CA 1
ATOM 3499 C C . TRP A 1 453 ? -37.906 37.625 -26.828 1 18.89 453 TRP A C 1
ATOM 3501 O O . TRP A 1 453 ? -36.875 37.375 -27.469 1 18.89 453 TRP A O 1
ATOM 3511 N N . ALA A 1 454 ? -39.094 37.781 -27.594 1 18.52 454 ALA A N 1
ATOM 3512 C CA . ALA A 1 454 ? -39.812 37.781 -28.859 1 18.52 454 ALA A CA 1
ATOM 3513 C C . ALA A 1 454 ? -39.469 39 -29.688 1 18.52 454 ALA A C 1
ATOM 3515 O O . ALA A 1 454 ? -39.688 39.031 -30.906 1 18.52 454 ALA A O 1
ATOM 3516 N N . SER A 1 455 ? -38.969 40.25 -29.297 1 21.55 455 SER A N 1
ATOM 3517 C CA . SER A 1 455 ? -39.719 41.281 -29.984 1 21.55 455 SER A CA 1
ATOM 3518 C C . SER A 1 455 ? -39.469 41.281 -31.484 1 21.55 455 SER A C 1
ATOM 3520 O O . SER A 1 455 ? -38.375 40.906 -31.922 1 21.55 455 SER A O 1
ATOM 3522 N N . PRO A 1 456 ? -40.406 41.969 -32.438 1 22.17 456 PRO A N 1
ATOM 3523 C CA . PRO A 1 456 ? -41.062 41.875 -33.781 1 22.17 456 PRO A CA 1
ATOM 3524 C C . PRO A 1 456 ? -40.156 42.406 -34.875 1 22.17 456 PRO A C 1
ATOM 3526 O O . PRO A 1 456 ? -39.125 43.031 -34.625 1 22.17 456 PRO A O 1
ATOM 3529 N N . CYS A 1 457 ? -40.844 42.719 -36.125 1 24.11 457 CYS A N 1
ATOM 3530 C CA . CYS A 1 457 ? -40.844 42.812 -37.594 1 24.11 457 CYS A CA 1
ATOM 3531 C C . CYS A 1 457 ? -40.281 44.156 -38.031 1 24.11 457 CYS A C 1
ATOM 3533 O O . CYS A 1 457 ? -39.719 44.25 -39.125 1 24.11 457 CYS A O 1
ATOM 3535 N N . TRP A 1 458 ? -40.688 45.312 -37.344 1 22.34 458 TRP A N 1
ATOM 3536 C CA . TRP A 1 458 ? -41.438 46.344 -38.031 1 22.34 458 TRP A CA 1
ATOM 3537 C C . TRP A 1 458 ? -40.531 47.156 -38.938 1 22.34 458 TRP A C 1
ATOM 3539 O O . TRP A 1 458 ? -39.344 47.312 -38.688 1 22.34 458 TRP A O 1
ATOM 3549 N N . LEU A 1 459 ? -41.375 48.062 -39.812 1 21.48 459 LEU A N 1
ATOM 3550 C CA . LEU A 1 459 ? -41.625 49.219 -40.688 1 21.48 459 LEU A CA 1
ATOM 3551 C C . LEU A 1 459 ? -40.938 50.469 -40.156 1 21.48 459 LEU A C 1
ATOM 3553 O O . LEU A 1 459 ? -41 50.75 -38.938 1 21.48 459 LEU A O 1
ATOM 3557 N N . MET B 1 1 ? 17.875 -112.688 -49.781 1 30.58 1 MET B N 1
ATOM 3558 C CA . MET B 1 1 ? 17.297 -111.438 -50.344 1 30.58 1 MET B CA 1
ATOM 3559 C C . MET B 1 1 ? 16.391 -110.75 -49.312 1 30.58 1 MET B C 1
ATOM 3561 O O . MET B 1 1 ? 15.828 -109.75 -49.594 1 30.58 1 MET B O 1
ATOM 3565 N N . ALA B 1 2 ? 16 -111.5 -48.281 1 39.69 2 ALA B N 1
ATOM 3566 C CA . ALA B 1 2 ? 15.109 -111.062 -47.219 1 39.69 2 ALA B CA 1
ATOM 3567 C C . ALA B 1 2 ? 15.773 -110 -46.344 1 39.69 2 ALA B C 1
ATOM 3569 O O . ALA B 1 2 ? 15.086 -109.25 -45.688 1 39.69 2 ALA B O 1
ATOM 3570 N N . VAL B 1 3 ? 17.109 -110.062 -46.25 1 43.47 3 VAL B N 1
ATOM 3571 C CA . VAL B 1 3 ? 17.812 -109.188 -45.281 1 43.47 3 VAL B CA 1
ATOM 3572 C C . VAL B 1 3 ? 17.797 -107.75 -45.719 1 43.47 3 VAL B C 1
ATOM 3574 O O . VAL B 1 3 ? 17.984 -106.812 -44.906 1 43.47 3 VAL B O 1
ATOM 3577 N N . MET B 1 4 ? 17.625 -107.5 -47.062 1 38.81 4 MET B N 1
ATOM 3578 C CA . MET B 1 4 ? 17.828 -106.125 -47.562 1 38.81 4 MET B CA 1
ATOM 3579 C C . MET B 1 4 ? 16.688 -105.188 -47.125 1 38.81 4 MET B C 1
ATOM 3581 O O . MET B 1 4 ? 16.891 -104 -46.906 1 38.81 4 MET B O 1
ATOM 3585 N N . LEU B 1 5 ? 15.367 -105.688 -47.281 1 38.88 5 LEU B N 1
ATOM 3586 C CA . LEU B 1 5 ? 14.273 -104.688 -47.312 1 38.88 5 LEU B CA 1
ATOM 3587 C C . LEU B 1 5 ? 13.961 -104.188 -45.906 1 38.88 5 LEU B C 1
ATOM 3589 O O . LEU B 1 5 ? 13.086 -103.375 -45.75 1 38.88 5 LEU B O 1
ATOM 3593 N N . VAL B 1 6 ? 14.5 -104.812 -44.844 1 40.34 6 VAL B N 1
ATOM 3594 C CA . VAL B 1 6 ? 14.141 -104.375 -43.5 1 40.34 6 VAL B CA 1
ATOM 3595 C C . VAL B 1 6 ? 14.766 -103 -43.219 1 40.34 6 VAL B C 1
ATOM 3597 O O . VAL B 1 6 ? 14.336 -102.312 -42.312 1 40.34 6 VAL B O 1
ATOM 3600 N N . LEU B 1 7 ? 15.883 -102.625 -44.031 1 36 7 LEU B N 1
ATOM 3601 C CA . LEU B 1 7 ? 16.609 -101.438 -43.656 1 36 7 LEU B CA 1
ATOM 3602 C C . LEU B 1 7 ? 15.789 -100.188 -43.938 1 36 7 LEU B C 1
ATOM 3604 O O . LEU B 1 7 ? 16.078 -99.125 -43.438 1 36 7 LEU B O 1
ATOM 3608 N N . LEU B 1 8 ? 14.938 -100.25 -45.031 1 38.5 8 LEU B N 1
ATOM 3609 C CA . LEU B 1 8 ? 14.438 -99 -45.531 1 38.5 8 LEU B CA 1
ATOM 3610 C C . LEU B 1 8 ? 13.375 -98.438 -44.594 1 38.5 8 LEU B C 1
ATOM 3612 O O . LEU B 1 8 ? 12.805 -97.375 -44.875 1 38.5 8 LEU B O 1
ATOM 3616 N N . LEU B 1 9 ? 12.805 -99.25 -43.719 1 39.09 9 LEU B N 1
ATOM 3617 C CA . LEU B 1 9 ? 11.664 -98.625 -43 1 39.09 9 LEU B CA 1
ATOM 3618 C C . LEU B 1 9 ? 12.125 -97.625 -41.969 1 39.09 9 LEU B C 1
ATOM 3620 O O . LEU B 1 9 ? 11.312 -97.062 -41.219 1 39.09 9 LEU B O 1
ATOM 3624 N N . SER B 1 10 ? 13.406 -97.688 -41.562 1 35.44 10 SER B N 1
ATOM 3625 C CA . SER B 1 10 ? 13.672 -96.938 -40.344 1 35.44 10 SER B CA 1
ATOM 3626 C C . SER B 1 10 ? 13.406 -95.438 -40.5 1 35.44 10 SER B C 1
ATOM 3628 O O . SER B 1 10 ? 12.875 -94.812 -39.594 1 35.44 10 SER B O 1
ATOM 3630 N N . THR B 1 11 ? 14.227 -94.75 -41.281 1 40.44 11 THR B N 1
ATOM 3631 C CA . THR B 1 11 ? 14.594 -93.438 -40.875 1 40.44 11 THR B CA 1
ATOM 3632 C C . THR B 1 11 ? 13.477 -92.438 -41.188 1 40.44 11 THR B C 1
ATOM 3634 O O . THR B 1 11 ? 13.523 -91.75 -42.219 1 40.44 11 THR B O 1
ATOM 3637 N N . LEU B 1 12 ? 12.234 -92.875 -41.375 1 40.31 12 LEU B N 1
ATOM 3638 C CA . LEU B 1 12 ? 11.375 -91.688 -41.5 1 40.31 12 LEU B CA 1
ATOM 3639 C C . LEU B 1 12 ? 11.508 -90.75 -40.281 1 40.31 12 LEU B C 1
ATOM 3641 O O . LEU B 1 12 ? 11.008 -91.062 -39.219 1 40.31 12 LEU B O 1
ATOM 3645 N N . LEU B 1 13 ? 12.766 -90.312 -40.031 1 38.06 13 LEU B N 1
ATOM 3646 C CA . LEU B 1 13 ? 12.914 -89.188 -39.094 1 38.06 13 LEU B CA 1
ATOM 3647 C C . LEU B 1 13 ? 11.883 -88.062 -39.375 1 38.06 13 LEU B C 1
ATOM 3649 O O . LEU B 1 13 ? 11.922 -87.438 -40.438 1 38.06 13 LEU B O 1
ATOM 3653 N N . VAL B 1 14 ? 10.617 -88.312 -39 1 43.84 14 VAL B N 1
ATOM 3654 C CA . VAL B 1 14 ? 9.68 -87.188 -38.906 1 43.84 14 VAL B CA 1
ATOM 3655 C C . VAL B 1 14 ? 10.367 -85.938 -38.281 1 43.84 14 VAL B C 1
ATOM 3657 O O . VAL B 1 14 ? 10.773 -86 -37.125 1 43.84 14 VAL B O 1
ATOM 3660 N N . SER B 1 15 ? 11.125 -85.188 -39.062 1 41.53 15 SER B N 1
ATOM 3661 C CA . SER B 1 15 ? 11.484 -83.812 -38.688 1 41.53 15 SER B CA 1
ATOM 3662 C C . SER B 1 15 ? 10.312 -83.125 -38.031 1 41.53 15 SER B C 1
ATOM 3664 O O . SER B 1 15 ? 9.336 -82.75 -38.719 1 41.53 15 SER B O 1
ATOM 3666 N N . ILE B 1 16 ? 10.016 -83.438 -36.812 1 42.88 16 ILE B N 1
ATOM 3667 C CA . ILE B 1 16 ? 9.203 -82.562 -36.031 1 42.88 16 ILE B CA 1
ATOM 3668 C C . ILE B 1 16 ? 9.711 -81.125 -36.219 1 42.88 16 ILE B C 1
ATOM 3670 O O . ILE B 1 16 ? 10.812 -80.812 -35.781 1 42.88 16 ILE B O 1
ATOM 3674 N N . HIS B 1 17 ? 9.438 -80.5 -37.406 1 42.75 17 HIS B N 1
ATOM 3675 C CA . HIS B 1 17 ? 9.555 -79.062 -37.438 1 42.75 17 HIS B CA 1
ATOM 3676 C C . HIS B 1 17 ? 9.047 -78.438 -36.125 1 42.75 17 HIS B C 1
ATOM 3678 O O . HIS B 1 17 ? 7.883 -78.625 -35.781 1 42.75 17 HIS B O 1
ATOM 3684 N N . THR B 1 18 ? 9.875 -78.438 -35.062 1 44.81 18 THR B N 1
ATOM 3685 C CA . THR B 1 18 ? 9.531 -77.562 -33.969 1 44.81 18 THR B CA 1
ATOM 3686 C C . THR B 1 18 ? 8.961 -76.25 -34.469 1 44.81 18 THR B C 1
ATOM 3688 O O . THR B 1 18 ? 9.531 -75.625 -35.375 1 44.81 18 THR B O 1
ATOM 3691 N N . PRO B 1 19 ? 7.672 -76.125 -34.438 1 43.47 19 PRO B N 1
ATOM 3692 C CA . PRO B 1 19 ? 7.25 -74.75 -34.781 1 43.47 19 PRO B CA 1
ATOM 3693 C C . PRO B 1 19 ? 8.219 -73.688 -34.25 1 43.47 19 PRO B C 1
ATOM 3695 O O . PRO B 1 19 ? 8.664 -73.75 -33.125 1 43.47 19 PRO B O 1
ATOM 3698 N N . GLY B 1 20 ? 9.25 -73.312 -35.062 1 41.53 20 GLY B N 1
ATOM 3699 C CA . GLY B 1 20 ? 10.008 -72.125 -34.656 1 41.53 20 GLY B CA 1
ATOM 3700 C C . GLY B 1 20 ? 9.211 -71.188 -33.781 1 41.53 20 GLY B C 1
ATOM 3701 O O . GLY B 1 20 ? 8.016 -71 -33.969 1 41.53 20 GLY B O 1
ATOM 3702 N N . ARG B 1 21 ? 9.492 -71.125 -32.531 1 44.72 21 ARG B N 1
ATOM 3703 C CA . ARG B 1 21 ? 8.992 -70.062 -31.672 1 44.72 21 ARG B CA 1
ATOM 3704 C C . ARG B 1 21 ? 8.742 -68.75 -32.469 1 44.72 21 ARG B C 1
ATOM 3706 O O . ARG B 1 21 ? 9.656 -68.25 -33.125 1 44.72 21 ARG B O 1
ATOM 3713 N N . ALA B 1 22 ? 7.625 -68.625 -33.094 1 45.09 22 ALA B N 1
ATOM 3714 C CA . ALA B 1 22 ? 7.184 -67.375 -33.656 1 45.09 22 ALA B CA 1
ATOM 3715 C C . ALA B 1 22 ? 7.793 -66.188 -32.938 1 45.09 22 ALA B C 1
ATOM 3717 O O . ALA B 1 22 ? 7.73 -66.062 -31.703 1 45.09 22 ALA B O 1
ATOM 3718 N N . SER B 1 23 ? 9 -65.688 -33.281 1 49.97 23 SER B N 1
ATOM 3719 C CA . SER B 1 23 ? 9.547 -64.438 -32.812 1 49.97 23 SER B CA 1
ATOM 3720 C C . SER B 1 23 ? 8.445 -63.438 -32.438 1 49.97 23 SER B C 1
ATOM 3722 O O . SER B 1 23 ? 7.441 -63.312 -33.156 1 49.97 23 SER B O 1
ATOM 3724 N N . PRO B 1 24 ? 8.125 -63.188 -31.125 1 58.62 24 PRO B N 1
ATOM 3725 C CA . PRO B 1 24 ? 7.082 -62.219 -30.797 1 58.62 24 PRO B CA 1
ATOM 3726 C C . PRO B 1 24 ? 6.988 -61.094 -31.828 1 58.62 24 PRO B C 1
ATOM 3728 O O . PRO B 1 24 ? 8.008 -60.688 -32.375 1 58.62 24 PRO B O 1
ATOM 3731 N N . SER B 1 25 ? 5.898 -61.031 -32.594 1 76.88 25 SER B N 1
ATOM 3732 C CA . SER B 1 25 ? 5.613 -60.062 -33.656 1 76.88 25 SER B CA 1
ATOM 3733 C C . SER B 1 25 ? 5.914 -58.625 -33.219 1 76.88 25 SER B C 1
ATOM 3735 O O . SER B 1 25 ? 5.531 -58.25 -32.094 1 76.88 25 SER B O 1
ATOM 3737 N N . CYS B 1 26 ? 6.992 -58.094 -33.625 1 89.06 26 CYS B N 1
ATOM 3738 C CA . CYS B 1 26 ? 7.391 -56.688 -33.469 1 89.06 26 CYS B CA 1
ATOM 3739 C C . CYS B 1 26 ? 6.672 -55.812 -34.5 1 89.06 26 CYS B C 1
ATOM 3741 O O . CYS B 1 26 ? 6.582 -56.156 -35.656 1 89.06 26 CYS B O 1
ATOM 3743 N N . PRO B 1 27 ? 5.996 -54.812 -33.969 1 89.94 27 PRO B N 1
ATOM 3744 C CA . PRO B 1 27 ? 5.281 -53.938 -34.875 1 89.94 27 PRO B CA 1
ATOM 3745 C C . PRO B 1 27 ? 6.172 -53.438 -36.031 1 89.94 27 PRO B C 1
ATOM 3747 O O . PRO B 1 27 ? 7.379 -53.25 -35.844 1 89.94 27 PRO B O 1
ATOM 3750 N N . VAL B 1 28 ? 5.285 -53.031 -37.094 1 83.38 28 VAL B N 1
ATOM 3751 C CA . VAL B 1 28 ? 5.934 -52.594 -38.344 1 83.38 28 VAL B CA 1
ATOM 3752 C C . VAL B 1 28 ? 6.586 -51.25 -38.125 1 83.38 28 VAL B C 1
ATOM 3754 O O . VAL B 1 28 ? 6.082 -50.406 -37.344 1 83.38 28 VAL B O 1
ATOM 3757 N N . SER B 1 29 ? 7.793 -50.781 -37.875 1 87.81 29 SER B N 1
ATOM 3758 C CA . SER B 1 29 ? 8.539 -49.531 -37.812 1 87.81 29 SER B CA 1
ATOM 3759 C C . SER B 1 29 ? 9.32 -49.438 -36.5 1 87.81 29 SER B C 1
ATOM 3761 O O . SER B 1 29 ? 9.953 -48.406 -36.25 1 87.81 29 SER B O 1
ATOM 3763 N N . CYS B 1 30 ? 9.125 -50.469 -35.781 1 94.75 30 CYS B N 1
ATOM 3764 C CA . CYS B 1 30 ? 9.797 -50.469 -34.469 1 94.75 30 CYS B CA 1
ATOM 3765 C C . CYS B 1 30 ? 10.938 -51.469 -34.438 1 94.75 30 CYS B C 1
ATOM 3767 O O . CYS B 1 30 ? 11.047 -52.312 -35.312 1 94.75 30 CYS B O 1
ATOM 3769 N N . ARG B 1 31 ? 11.789 -51.219 -33.5 1 94.5 31 ARG B N 1
ATOM 3770 C CA . ARG B 1 31 ? 12.852 -52.156 -33.188 1 94.5 31 ARG B CA 1
ATOM 3771 C C . ARG B 1 31 ? 12.641 -52.781 -31.797 1 94.5 31 ARG B C 1
ATOM 3773 O O . ARG B 1 31 ? 12.461 -52.094 -30.812 1 94.5 31 ARG B O 1
ATOM 3780 N N . CYS B 1 32 ? 12.617 -54.156 -31.828 1 92.88 32 CYS B N 1
ATOM 3781 C CA . CYS B 1 32 ? 12.367 -54.875 -30.578 1 92.88 32 CYS B CA 1
ATOM 3782 C C . CYS B 1 32 ? 13.609 -55.625 -30.125 1 92.88 32 CYS B C 1
ATOM 3784 O O . CYS B 1 32 ? 14.242 -56.344 -30.922 1 92.88 32 CYS B O 1
ATOM 3786 N N . TYR B 1 33 ? 14 -55.281 -28.906 1 89.75 33 TYR B N 1
ATOM 3787 C CA . TYR B 1 33 ? 15.109 -55.969 -28.266 1 89.75 33 TYR B CA 1
ATOM 3788 C C . TYR B 1 33 ? 14.688 -56.531 -26.906 1 89.75 33 TYR B C 1
ATOM 3790 O O . TYR B 1 33 ? 14.539 -55.781 -25.938 1 89.75 33 TYR B O 1
ATOM 3798 N N . SER B 1 34 ? 14.461 -57.844 -26.75 1 88.94 34 SER B N 1
ATOM 3799 C CA . SER B 1 34 ? 14.133 -58.438 -25.469 1 88.94 34 SER B CA 1
ATOM 3800 C C . SER B 1 34 ? 12.93 -57.781 -24.812 1 88.94 34 SER B C 1
ATOM 3802 O O . SER B 1 34 ? 11.805 -57.875 -25.297 1 88.94 34 SER B O 1
ATOM 3804 N N . LEU B 1 35 ? 13.25 -56.875 -23.766 1 94.38 35 LEU B N 1
ATOM 3805 C CA . LEU B 1 35 ? 12.172 -56.25 -23 1 94.38 35 LEU B CA 1
ATOM 3806 C C . LEU B 1 35 ? 11.984 -54.781 -23.359 1 94.38 35 LEU B C 1
ATOM 3808 O O . LEU B 1 35 ? 11.234 -54.062 -22.703 1 94.38 35 LEU B O 1
ATOM 3812 N N . THR B 1 36 ? 12.602 -54.344 -24.438 1 96.62 36 THR B N 1
ATOM 3813 C CA . THR B 1 36 ? 12.57 -52.938 -24.859 1 96.62 36 THR B CA 1
ATOM 3814 C C . THR B 1 36 ? 12.086 -52.812 -26.297 1 96.62 36 THR B C 1
ATOM 3816 O O . THR B 1 36 ? 12.469 -53.625 -27.156 1 96.62 36 THR B O 1
ATOM 3819 N N . VAL B 1 37 ? 11.164 -51.875 -26.547 1 96.19 37 VAL B N 1
ATOM 3820 C CA . VAL B 1 37 ? 10.68 -51.562 -27.891 1 96.19 37 VAL B CA 1
ATOM 3821 C C . VAL B 1 37 ? 10.977 -50.125 -28.25 1 96.19 37 VAL B C 1
ATOM 3823 O O . VAL B 1 37 ? 10.648 -49.219 -27.469 1 96.19 37 VAL B O 1
ATOM 3826 N N . GLU B 1 38 ? 11.688 -49.875 -29.344 1 96.81 38 GLU B N 1
ATOM 3827 C CA . GLU B 1 38 ? 12.047 -48.531 -29.812 1 96.81 38 GLU B CA 1
ATOM 3828 C C . GLU B 1 38 ? 11.281 -48.156 -31.062 1 96.81 38 GLU B C 1
ATOM 3830 O O . GLU B 1 38 ? 11.477 -48.75 -32.125 1 96.81 38 GLU B O 1
ATOM 3835 N N . CYS B 1 39 ? 10.445 -47.219 -30.953 1 96.81 39 CYS B N 1
ATOM 3836 C CA . CYS B 1 39 ? 9.617 -46.781 -32.062 1 96.81 39 CYS B CA 1
ATOM 3837 C C . CYS B 1 39 ? 9.742 -45.281 -32.281 1 96.81 39 CYS B C 1
ATOM 3839 O O . CYS B 1 39 ? 8.859 -44.656 -32.875 1 96.81 39 CYS B O 1
ATOM 3841 N N . GLY B 1 40 ? 10.789 -44.688 -31.797 1 97.06 40 GLY B N 1
ATOM 3842 C CA . GLY B 1 40 ? 10.977 -43.25 -31.906 1 97.06 40 GLY B CA 1
ATOM 3843 C C . GLY B 1 40 ? 11.227 -42.781 -33.312 1 97.06 40 GLY B C 1
ATOM 3844 O O . GLY B 1 40 ? 11.852 -43.469 -34.125 1 97.06 40 GLY B O 1
ATOM 3845 N N . SER B 1 41 ? 10.789 -41.562 -33.656 1 96.5 41 SER B N 1
ATOM 3846 C CA . SER B 1 41 ? 11.078 -40.875 -34.906 1 96.5 41 SER B CA 1
ATOM 3847 C C . SER B 1 41 ? 10.688 -41.719 -36.094 1 96.5 41 SER B C 1
ATOM 3849 O O . SER B 1 41 ? 11.469 -41.875 -37.031 1 96.5 41 SER B O 1
ATOM 3851 N N . THR B 1 42 ? 9.531 -42.375 -36 1 95.31 42 THR B N 1
ATOM 3852 C CA . THR B 1 42 ? 9.07 -43.219 -37.094 1 95.31 42 THR B CA 1
ATOM 3853 C C . THR B 1 42 ? 7.754 -42.688 -37.656 1 95.31 42 THR B C 1
ATOM 3855 O O . THR B 1 42 ? 7.051 -43.406 -38.375 1 95.31 42 THR B O 1
ATOM 3858 N N . ALA B 1 43 ? 7.414 -41.469 -37.281 1 95 43 ALA B N 1
ATOM 3859 C CA . ALA B 1 43 ? 6.246 -40.75 -37.812 1 95 43 ALA B CA 1
ATOM 3860 C C . ALA B 1 43 ? 4.957 -41.469 -37.406 1 95 43 ALA B C 1
ATOM 3862 O O . ALA B 1 43 ? 4.012 -41.531 -38.219 1 95 43 ALA B O 1
ATOM 3863 N N . LEU B 1 44 ? 4.98 -42.062 -36.219 1 95.81 44 LEU B N 1
ATOM 3864 C CA . LEU B 1 44 ? 3.793 -42.75 -35.719 1 95.81 44 LEU B CA 1
ATOM 3865 C C . LEU B 1 44 ? 2.686 -4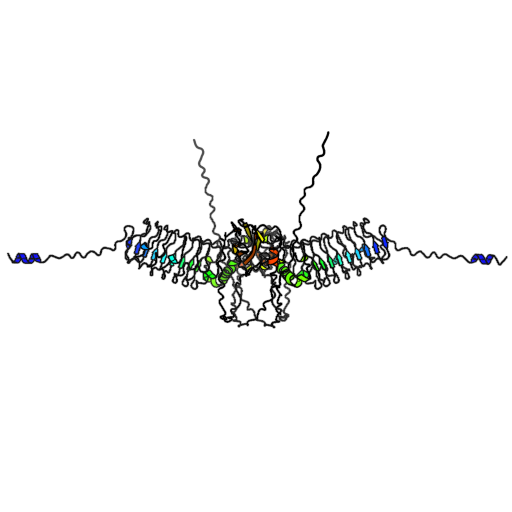1.75 -35.406 1 95.81 44 LEU B C 1
ATOM 3867 O O . LEU B 1 44 ? 2.949 -40.688 -34.844 1 95.81 44 LEU B O 1
ATOM 3871 N N . ARG B 1 45 ? 1.487 -42.094 -35.75 1 96.19 45 ARG B N 1
ATOM 3872 C CA . ARG B 1 45 ? 0.333 -41.25 -35.406 1 96.19 45 ARG B CA 1
ATOM 3873 C C . ARG B 1 45 ? -0.449 -41.844 -34.25 1 96.19 45 ARG B C 1
ATOM 3875 O O . ARG B 1 45 ? -1.241 -41.125 -33.625 1 96.19 45 ARG B O 1
ATOM 3882 N N . ASP B 1 46 ? -0.196 -43.125 -34.094 1 95 46 ASP B N 1
ATOM 3883 C CA . ASP B 1 46 ? -0.826 -43.812 -32.969 1 95 46 ASP B CA 1
ATOM 3884 C C . ASP B 1 46 ? 0.175 -44.719 -32.281 1 95 46 ASP B C 1
ATOM 3886 O O . ASP B 1 46 ? 1.233 -45.062 -32.812 1 95 46 ASP B O 1
ATOM 3890 N N . ILE B 1 47 ? -0.21 -45.031 -31.141 1 95.06 47 ILE B N 1
ATOM 3891 C CA . ILE B 1 47 ? 0.599 -46.031 -30.438 1 95.06 47 ILE B CA 1
ATOM 3892 C C . ILE B 1 47 ? 0.531 -47.375 -31.172 1 95.06 47 ILE B C 1
ATOM 3894 O O . ILE B 1 47 ? -0.555 -47.844 -31.516 1 95.06 47 ILE B O 1
ATOM 3898 N N . PRO B 1 48 ? 1.677 -47.906 -31.453 1 93.25 48 PRO B N 1
ATOM 3899 C CA . PRO B 1 48 ? 1.703 -49.125 -32.25 1 93.25 48 PRO B CA 1
ATOM 3900 C C . PRO B 1 48 ? 0.952 -50.281 -31.609 1 93.25 48 PRO B C 1
ATOM 3902 O O . PRO B 1 48 ? 0.989 -50.438 -30.375 1 93.25 48 PRO B O 1
ATOM 3905 N N . LYS B 1 49 ? 0.376 -51.156 -32.5 1 89.12 49 LYS B N 1
ATOM 3906 C CA . LYS B 1 49 ? -0.329 -52.344 -32.062 1 89.12 49 LYS B CA 1
ATOM 3907 C C . LYS B 1 49 ? 0.602 -53.562 -32.031 1 89.12 49 LYS B C 1
ATOM 3909 O O . LYS B 1 49 ? 1.679 -53.531 -32.625 1 89.12 49 LYS B O 1
ATOM 3914 N N . HIS B 1 50 ? 0.333 -54.5 -31.25 1 87.94 50 HIS B N 1
ATOM 3915 C CA . HIS B 1 50 ? 0.987 -55.812 -31.203 1 87.94 50 HIS B CA 1
ATOM 3916 C C . HIS B 1 50 ? 2.395 -55.719 -30.625 1 87.94 50 HIS B C 1
ATOM 3918 O O . HIS B 1 50 ? 3.326 -56.344 -31.125 1 87.94 50 HIS B O 1
ATOM 3924 N N . VAL B 1 51 ? 2.543 -54.719 -29.828 1 92.62 51 VAL B N 1
ATOM 3925 C CA . VAL B 1 51 ? 3.764 -54.719 -29.031 1 92.62 51 VAL B CA 1
ATOM 3926 C C . VAL B 1 51 ? 3.795 -55.938 -28.125 1 92.62 51 VAL B C 1
ATOM 3928 O O . VAL B 1 51 ? 2.777 -56.312 -27.531 1 92.62 51 VAL B O 1
ATOM 3931 N N . PRO B 1 52 ? 4.93 -56.594 -28.062 1 92.31 52 PRO B N 1
ATOM 3932 C CA . PRO B 1 52 ? 4.996 -57.781 -27.203 1 92.31 52 PRO B CA 1
ATOM 3933 C C . PRO B 1 52 ? 4.559 -57.469 -25.766 1 92.31 52 PRO B C 1
ATOM 3935 O O . PRO B 1 52 ? 4.992 -56.469 -25.188 1 92.31 52 PRO B O 1
ATOM 3938 N N . PRO B 1 53 ? 3.707 -58.25 -25.188 1 91.94 53 PRO B N 1
ATOM 3939 C CA . PRO B 1 53 ? 3.164 -58 -23.844 1 91.94 53 PRO B CA 1
ATOM 3940 C C . PRO B 1 53 ? 4.234 -58.031 -22.75 1 91.94 53 PRO B C 1
ATOM 3942 O O . PRO B 1 53 ? 4.02 -57.5 -21.656 1 91.94 53 PRO B O 1
ATOM 3945 N N . SER B 1 54 ? 5.395 -58.594 -22.969 1 92.31 54 SER B N 1
ATOM 3946 C CA . SER B 1 54 ? 6.465 -58.719 -21.984 1 92.31 54 SER B CA 1
ATOM 3947 C C . SER B 1 54 ? 7.316 -57.438 -21.953 1 92.31 54 SE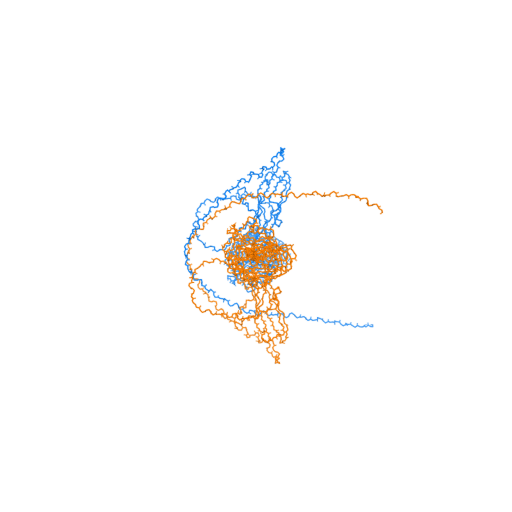R B C 1
ATOM 3949 O O . SER B 1 54 ? 8.211 -57.312 -21.109 1 92.31 54 SER B O 1
ATOM 3951 N N . THR B 1 55 ? 6.973 -56.5 -22.859 1 95 55 THR B N 1
ATOM 3952 C CA . THR B 1 55 ? 7.773 -55.281 -22.984 1 95 55 THR B CA 1
ATOM 3953 C C . THR B 1 55 ? 7.758 -54.5 -21.688 1 95 55 THR B C 1
ATOM 3955 O O . THR B 1 55 ? 6.711 -54.344 -21.047 1 95 55 THR B O 1
ATOM 3958 N N . GLN B 1 56 ? 8.953 -53.969 -21.281 1 97.5 56 GLN B N 1
ATOM 3959 C CA . GLN B 1 56 ? 9.078 -53.219 -20.031 1 97.5 56 GLN B CA 1
ATOM 3960 C C . GLN B 1 56 ? 9.414 -51.75 -20.312 1 97.5 56 GLN B C 1
ATOM 3962 O O . GLN B 1 56 ? 9.148 -50.875 -19.484 1 97.5 56 GLN B O 1
ATOM 3967 N N . THR B 1 57 ? 10.078 -51.5 -21.391 1 97.88 57 THR B N 1
ATOM 3968 C CA . THR B 1 57 ? 10.438 -50.156 -21.797 1 97.88 57 THR B CA 1
ATOM 3969 C C . THR B 1 57 ? 10 -49.875 -23.234 1 97.88 57 THR B C 1
ATOM 3971 O O . THR B 1 57 ? 10.289 -50.688 -24.125 1 97.88 57 THR B O 1
ATOM 3974 N N . ILE B 1 58 ? 9.234 -48.812 -23.438 1 96.75 58 ILE B N 1
ATOM 3975 C CA . ILE B 1 58 ? 8.836 -48.438 -24.781 1 96.75 58 ILE B CA 1
ATOM 3976 C C . ILE B 1 58 ? 9.25 -47 -25.062 1 96.75 58 ILE B C 1
ATOM 3978 O O . ILE B 1 58 ? 9.016 -46.094 -24.25 1 96.75 58 ILE B O 1
ATOM 3982 N N . PHE B 1 59 ? 9.93 -46.781 -26.141 1 97.75 59 PHE B N 1
ATOM 3983 C CA . PHE B 1 59 ? 10.305 -45.469 -26.625 1 97.75 59 PHE B CA 1
ATOM 3984 C C . PHE B 1 59 ? 9.43 -45.031 -27.797 1 97.75 59 PHE B C 1
ATOM 3986 O O . PHE B 1 59 ? 9.492 -45.625 -28.875 1 97.75 59 PHE B O 1
ATOM 3993 N N . LEU B 1 60 ? 8.594 -44.094 -27.578 1 97.81 60 LEU B N 1
ATOM 3994 C CA . LEU B 1 60 ? 7.676 -43.594 -28.594 1 97.81 60 LEU B CA 1
ATOM 3995 C C . LEU B 1 60 ? 7.891 -42.094 -28.859 1 97.81 60 LEU B C 1
ATOM 3997 O O . LEU B 1 60 ? 6.98 -41.406 -29.328 1 97.81 60 LEU B O 1
ATOM 4001 N N . GLN B 1 61 ? 9.062 -41.531 -28.562 1 98.12 61 GLN B N 1
ATOM 4002 C CA . GLN B 1 61 ? 9.352 -40.094 -28.641 1 98.12 61 GLN B CA 1
ATOM 4003 C C . GLN B 1 61 ? 9.453 -39.656 -30.094 1 98.12 61 GLN B C 1
ATOM 4005 O O . GLN B 1 61 ? 9.672 -40.469 -31 1 98.12 61 GLN B O 1
ATOM 4010 N N . ASP B 1 62 ? 9.32 -38.344 -30.344 1 98.06 62 ASP B N 1
ATOM 4011 C CA . ASP B 1 62 ? 9.555 -37.656 -31.609 1 98.06 62 ASP B CA 1
ATOM 4012 C C . ASP B 1 62 ? 8.68 -38.25 -32.719 1 98.06 62 ASP B C 1
ATOM 4014 O O . ASP B 1 62 ? 9.18 -38.594 -33.781 1 98.06 62 ASP B O 1
ATOM 4018 N N . ASN B 1 63 ? 7.434 -38.469 -32.375 1 98.25 63 ASN B N 1
ATOM 4019 C CA . ASN B 1 63 ? 6.418 -38.844 -33.375 1 98.25 63 ASN B CA 1
ATOM 4020 C C . ASN B 1 63 ? 5.289 -37.844 -33.438 1 98.25 63 ASN B C 1
ATOM 4022 O O . ASN B 1 63 ? 5.477 -36.656 -33.062 1 98.25 63 ASN B O 1
ATOM 4026 N N . VAL B 1 64 ? 4.141 -38.156 -34.031 1 98.12 64 VAL B N 1
ATOM 4027 C CA . VAL B 1 64 ? 3.02 -37.25 -34.125 1 98.12 64 VAL B CA 1
ATOM 4028 C C . VAL B 1 64 ? 1.761 -37.875 -33.531 1 98.12 64 VAL B C 1
ATOM 4030 O O . VAL B 1 64 ? 0.67 -37.75 -34.094 1 98.12 64 VAL B O 1
ATOM 4033 N N . ILE B 1 65 ? 2.018 -38.625 -32.469 1 97.75 65 ILE B N 1
ATOM 4034 C CA . ILE B 1 65 ? 0.895 -39.25 -31.781 1 97.75 65 ILE B CA 1
ATOM 4035 C C . ILE B 1 65 ? -0.019 -38.156 -31.203 1 97.75 65 ILE B C 1
ATOM 4037 O O . ILE B 1 65 ? 0.448 -37.25 -30.531 1 97.75 65 ILE B O 1
ATOM 4041 N N . GLY B 1 66 ? -1.329 -38.281 -31.375 1 97.44 66 GLY B N 1
ATOM 4042 C CA . GLY B 1 66 ? -2.232 -37.188 -31.016 1 97.44 66 GLY B CA 1
ATOM 4043 C C . GLY B 1 66 ? -2.977 -37.438 -29.719 1 97.44 66 GLY B C 1
ATOM 4044 O O . GLY B 1 66 ? -3.443 -36.5 -29.078 1 97.44 66 GLY B O 1
ATOM 4045 N N . GLN B 1 67 ? -3.102 -38.688 -29.422 1 96.56 67 GLN B N 1
ATOM 4046 C CA . GLN B 1 67 ? -3.887 -39.031 -28.234 1 96.56 67 GLN B CA 1
ATOM 4047 C C . GLN B 1 67 ? -3.494 -40.406 -27.672 1 96.56 67 GLN B C 1
ATOM 4049 O O . GLN B 1 67 ? -2.957 -41.25 -28.406 1 96.56 67 GLN B O 1
ATOM 4054 N N . ILE B 1 68 ? -3.727 -40.531 -26.391 1 96.31 68 ILE B N 1
ATOM 4055 C CA . ILE B 1 68 ? -3.588 -41.844 -25.766 1 96.31 68 ILE B CA 1
ATOM 4056 C C . ILE B 1 68 ? -4.969 -42.375 -25.391 1 96.31 68 ILE B C 1
ATOM 4058 O O . ILE B 1 68 ? -5.723 -41.75 -24.656 1 96.31 68 ILE B O 1
ATOM 4062 N N . ARG B 1 69 ? -5.262 -43.531 -25.906 1 94.62 69 ARG B N 1
ATOM 4063 C CA . ARG B 1 69 ? -6.562 -44.156 -25.672 1 94.62 69 ARG B CA 1
ATOM 4064 C C . ARG B 1 69 ? -6.453 -45.312 -24.688 1 94.62 69 ARG B C 1
ATOM 4066 O O . ARG B 1 69 ? -5.367 -45.844 -24.484 1 94.62 69 ARG B O 1
ATOM 4073 N N . ARG B 1 70 ? -7.547 -45.688 -24.156 1 92 70 ARG B N 1
ATOM 4074 C CA . ARG B 1 70 ? -7.617 -46.75 -23.141 1 92 70 ARG B CA 1
ATOM 4075 C C . ARG B 1 70 ? -7.117 -48.062 -23.719 1 92 70 ARG B C 1
ATOM 4077 O O . ARG B 1 70 ? -6.445 -48.812 -23.016 1 92 70 ARG B O 1
ATOM 4084 N N . GLN B 1 71 ? -7.344 -48.312 -25 1 92.88 71 GLN B N 1
ATOM 4085 C CA . GLN B 1 71 ? -7.039 -49.594 -25.625 1 92.88 71 GLN B CA 1
ATOM 4086 C C . GLN B 1 71 ? -5.562 -49.719 -26 1 92.88 71 GLN B C 1
ATOM 4088 O O . GLN B 1 71 ? -5.051 -50.781 -26.25 1 92.88 71 GLN B O 1
ATOM 4093 N N . ASP B 1 72 ? -4.902 -48.594 -25.984 1 94.44 72 ASP B N 1
ATOM 4094 C CA . ASP B 1 72 ? -3.545 -48.562 -26.531 1 94.44 72 ASP B CA 1
ATOM 4095 C C . ASP B 1 72 ? -2.582 -49.344 -25.641 1 94.44 72 ASP B C 1
ATOM 4097 O O . ASP B 1 72 ? -1.674 -50 -26.141 1 94.44 72 ASP B O 1
ATOM 4101 N N . LEU B 1 73 ? -2.852 -49.281 -24.281 1 94.12 73 LEU B N 1
ATOM 4102 C CA . LEU B 1 73 ? -1.854 -49.844 -23.375 1 94.12 73 LEU B CA 1
ATOM 4103 C C . LEU B 1 73 ? -2.426 -51.031 -22.594 1 94.12 73 LEU B C 1
ATOM 4105 O O . LEU B 1 73 ? -1.79 -51.531 -21.672 1 94.12 73 LEU B O 1
ATOM 4109 N N . ILE B 1 74 ? -3.535 -51.562 -22.969 1 91.88 74 ILE B N 1
ATOM 4110 C CA . ILE B 1 74 ? -4.293 -52.531 -22.188 1 91.88 74 ILE B CA 1
ATOM 4111 C C . ILE B 1 74 ? -3.494 -53.812 -22.078 1 91.88 74 ILE B C 1
ATOM 4113 O O . ILE B 1 74 ? -3.52 -54.469 -21.031 1 91.88 74 ILE B O 1
ATOM 4117 N N . LEU B 1 75 ? -2.689 -54.219 -23.047 1 90.38 75 LEU B N 1
ATOM 4118 C CA . LEU B 1 75 ? -2.006 -55.5 -23.062 1 90.38 75 LEU B CA 1
ATOM 4119 C C . LEU B 1 75 ? -0.594 -55.375 -22.516 1 90.38 75 LEU B C 1
ATOM 4121 O O . LEU B 1 75 ? 0.087 -56.375 -22.297 1 90.38 75 LEU B O 1
ATOM 4125 N N . LEU B 1 76 ? -0.214 -54.219 -22.234 1 93.12 76 LEU B N 1
ATOM 4126 C CA . LEU B 1 76 ? 1.156 -53.969 -21.797 1 93.12 76 LEU B CA 1
ATOM 4127 C C . LEU B 1 76 ? 1.221 -53.812 -20.281 1 93.12 76 LEU B C 1
ATOM 4129 O O . LEU B 1 76 ? 1.586 -52.75 -19.781 1 93.12 76 LEU B O 1
ATOM 4133 N N . ARG B 1 77 ? 1.012 -54.75 -19.531 1 93.69 77 ARG B N 1
ATOM 4134 C CA . ARG B 1 77 ? 0.834 -54.719 -18.078 1 93.69 77 ARG B CA 1
ATOM 4135 C C . ARG B 1 77 ? 2.182 -54.719 -17.359 1 93.69 77 ARG B C 1
ATOM 4137 O O . ARG B 1 77 ? 2.25 -54.438 -16.172 1 93.69 77 ARG B O 1
ATOM 4144 N N . HIS B 1 78 ? 3.328 -54.906 -18.047 1 95.12 78 HIS B N 1
ATOM 4145 C CA . HIS B 1 78 ? 4.633 -55.031 -17.406 1 95.12 78 HIS B CA 1
ATOM 4146 C C . HIS B 1 78 ? 5.516 -53.812 -17.703 1 95.12 78 HIS B C 1
ATOM 4148 O O . HIS B 1 78 ? 6.723 -53.844 -17.469 1 95.12 78 HIS B O 1
ATOM 4154 N N . LEU B 1 79 ? 4.863 -52.781 -18.188 1 96.56 79 LEU B N 1
ATOM 4155 C CA . LEU B 1 79 ? 5.637 -51.594 -18.547 1 96.56 79 LEU B CA 1
ATOM 4156 C C . LEU B 1 79 ? 6.219 -50.938 -17.297 1 96.56 79 LEU B C 1
ATOM 4158 O O . LEU B 1 79 ? 5.523 -50.75 -16.297 1 96.56 79 LEU B O 1
ATOM 4162 N N . HIS B 1 80 ? 7.504 -50.531 -17.312 1 98.25 80 HIS B N 1
ATOM 4163 C CA . HIS B 1 80 ? 8.188 -49.75 -16.266 1 98.25 80 HIS B CA 1
ATOM 4164 C C . HIS B 1 80 ? 8.477 -48.312 -16.75 1 98.25 80 HIS B C 1
ATOM 4166 O O . HIS B 1 80 ? 8.461 -47.375 -15.953 1 98.25 80 HIS B O 1
ATOM 4172 N N . TYR B 1 81 ? 8.766 -48.25 -17.984 1 98.31 81 TYR B N 1
ATOM 4173 C CA . TYR B 1 81 ? 9.18 -46.969 -18.578 1 98.31 81 TYR B CA 1
ATOM 4174 C C . TYR B 1 81 ? 8.422 -46.719 -19.859 1 98.31 81 TYR B C 1
ATOM 4176 O O . TYR B 1 81 ? 8.438 -47.531 -20.781 1 98.31 81 TYR B O 1
ATOM 4184 N N . LEU B 1 82 ? 7.754 -45.625 -19.922 1 98.12 82 LEU B N 1
ATOM 4185 C CA . LEU B 1 82 ? 7.004 -45.219 -21.094 1 98.12 82 LEU B CA 1
ATOM 4186 C C . LEU B 1 82 ? 7.402 -43.812 -21.531 1 98.12 82 LEU B C 1
ATOM 4188 O O . LEU B 1 82 ? 7.117 -42.844 -20.828 1 98.12 82 LEU B O 1
ATOM 4192 N N . TYR B 1 83 ? 8.047 -43.625 -22.656 1 98.62 83 TYR B N 1
ATOM 4193 C CA . TYR B 1 83 ? 8.57 -42.344 -23.141 1 98.62 83 TYR B CA 1
ATOM 4194 C C . TYR B 1 83 ? 7.793 -41.844 -24.344 1 98.62 83 TYR B C 1
ATOM 4196 O O . TYR B 1 83 ? 7.879 -42.438 -25.422 1 98.62 83 TYR B O 1
ATOM 4204 N N . LEU B 1 84 ? 7.027 -40.844 -24.172 1 98.38 84 LEU B N 1
ATOM 4205 C CA . LEU B 1 84 ? 6.16 -40.281 -25.203 1 98.38 84 LEU B CA 1
ATOM 4206 C C . LEU B 1 84 ? 6.48 -38.812 -25.453 1 98.38 84 LEU B C 1
ATOM 4208 O O . LEU B 1 84 ? 5.602 -38.031 -25.828 1 98.38 84 LEU B O 1
ATOM 4212 N N . GLN B 1 85 ? 7.723 -38.375 -25.219 1 98.31 85 GLN B N 1
ATOM 4213 C CA . GLN B 1 85 ? 8.094 -36.969 -25.344 1 98.31 85 GLN B CA 1
ATOM 4214 C C . GLN B 1 85 ? 8.016 -36.5 -26.797 1 98.31 85 GLN B C 1
ATOM 4216 O O . GLN B 1 85 ? 8.227 -37.281 -27.719 1 98.31 85 GLN B O 1
ATOM 4221 N N . ASN B 1 86 ? 7.746 -35.25 -27.016 1 98.38 86 ASN B N 1
ATOM 4222 C CA . ASN B 1 86 ? 7.793 -34.562 -28.312 1 98.38 86 ASN B CA 1
ATOM 4223 C C . ASN B 1 86 ? 6.863 -35.219 -29.328 1 98.38 86 ASN B C 1
ATOM 4225 O O . ASN B 1 86 ? 7.285 -35.562 -30.438 1 98.38 86 ASN B O 1
ATOM 4229 N N . ASN B 1 87 ? 5.684 -35.469 -28.922 1 98.56 87 ASN B N 1
ATOM 4230 C CA . ASN B 1 87 ? 4.57 -35.812 -29.797 1 98.56 87 ASN B CA 1
ATOM 4231 C C . ASN B 1 87 ? 3.576 -34.656 -29.906 1 98.56 87 ASN B C 1
ATOM 4233 O O . ASN B 1 87 ? 3.947 -33.5 -29.734 1 98.56 87 ASN B O 1
ATOM 4237 N N . THR B 1 88 ? 2.344 -34.906 -30.266 1 98.19 88 THR B N 1
ATOM 4238 C CA . THR B 1 88 ? 1.292 -33.875 -30.344 1 98.19 88 THR B CA 1
ATOM 4239 C C . THR B 1 88 ? 0.081 -34.312 -29.516 1 98.19 88 THR B C 1
ATOM 4241 O O . THR B 1 88 ? -1.061 -34.031 -29.906 1 98.19 88 THR B O 1
ATOM 4244 N N . ILE B 1 89 ? 0.374 -34.938 -28.406 1 98.19 89 ILE B N 1
ATOM 4245 C CA . ILE B 1 89 ? -0.692 -35.5 -27.578 1 98.19 89 ILE B CA 1
ATOM 4246 C C . ILE B 1 89 ? -1.48 -34.344 -26.938 1 98.19 89 ILE B C 1
ATOM 4248 O O . ILE B 1 89 ? -0.92 -33.531 -26.188 1 98.19 89 ILE B O 1
ATOM 4252 N N . SER B 1 90 ? -2.732 -34.281 -27.172 1 96.62 90 SER B N 1
ATOM 4253 C CA . SER B 1 90 ? -3.57 -33.219 -26.641 1 96.62 90 SER B CA 1
ATOM 4254 C C . SER B 1 90 ? -4.5 -33.75 -25.547 1 96.62 90 SER B C 1
ATOM 4256 O O . SER B 1 90 ? -5.027 -32.969 -24.75 1 96.62 90 SER B O 1
ATOM 4258 N N . ALA B 1 91 ? -4.637 -35.094 -25.578 1 93.25 91 ALA B N 1
ATOM 4259 C CA . ALA B 1 91 ? -5.574 -35.656 -24.625 1 93.25 91 ALA B CA 1
ATOM 4260 C C . ALA B 1 91 ? -5.164 -37.062 -24.219 1 93.25 91 ALA B C 1
ATOM 4262 O O . ALA B 1 91 ? -4.609 -37.812 -25.031 1 93.25 91 ALA B O 1
ATOM 4263 N N . VAL B 1 92 ? -5.445 -37.344 -22.984 1 94.94 92 VAL B N 1
ATOM 4264 C CA . VAL B 1 92 ? -5.297 -38.688 -22.438 1 94.94 92 VAL B CA 1
ATOM 4265 C C . VAL B 1 92 ? -6.645 -39.188 -21.938 1 94.94 92 VAL B C 1
ATOM 4267 O O . VAL B 1 92 ? -7.234 -38.594 -21.031 1 94.94 92 VAL B O 1
ATOM 4270 N N . GLU B 1 93 ? -7.117 -40.219 -22.547 1 94.06 93 GLU B N 1
ATOM 4271 C CA . GLU B 1 93 ? -8.406 -40.75 -22.125 1 94.06 93 GLU B CA 1
ATOM 4272 C C . GLU B 1 93 ? -8.336 -41.281 -20.688 1 94.06 93 GLU B C 1
ATOM 4274 O O . GLU B 1 93 ? -7.371 -41.938 -20.297 1 94.06 93 GLU B O 1
ATOM 4279 N N . PRO B 1 94 ? -9.414 -41 -19.922 1 91.81 94 PRO B N 1
ATOM 4280 C CA . PRO B 1 94 ? -9.438 -41.531 -18.562 1 91.81 94 PRO B CA 1
ATOM 4281 C C . PRO B 1 94 ? -9.336 -43.062 -18.531 1 91.81 94 PRO B C 1
ATOM 4283 O O . PRO B 1 94 ? -9.984 -43.719 -19.328 1 91.81 94 PRO B O 1
ATOM 4286 N N . GLY B 1 95 ? -8.438 -43.5 -17.781 1 90.94 95 GLY B N 1
ATOM 4287 C CA . GLY B 1 95 ? -8.281 -44.938 -17.641 1 90.94 95 GLY B CA 1
ATOM 4288 C C . GLY B 1 95 ? -7.246 -45.531 -18.578 1 90.94 95 GLY B C 1
ATOM 4289 O O . GLY B 1 95 ? -7.062 -46.75 -18.609 1 90.94 95 GLY B O 1
ATOM 4290 N N . SER B 1 96 ? -6.605 -44.75 -19.281 1 94.38 96 SER B N 1
ATOM 4291 C CA . SER B 1 96 ? -5.621 -45.219 -20.25 1 94.38 96 SER B CA 1
ATOM 4292 C C . SER B 1 96 ? -4.48 -45.938 -19.562 1 94.38 96 SER B C 1
ATOM 4294 O O . SER B 1 96 ? -3.865 -46.844 -20.156 1 94.38 96 SER B O 1
ATOM 4296 N N . PHE B 1 97 ? -4.293 -45.625 -18.266 1 96 97 PHE B N 1
ATOM 4297 C CA . PHE B 1 97 ? -3.174 -46.219 -17.547 1 96 97 PHE B CA 1
ATOM 4298 C C . PHE B 1 97 ? -3.676 -47.188 -16.469 1 96 97 PHE B C 1
ATOM 4300 O O . PHE B 1 97 ? -2.938 -47.5 -15.531 1 96 97 PHE B O 1
ATOM 4307 N N . GLN B 1 98 ? -4.828 -47.594 -16.516 1 93.25 98 GLN B N 1
ATOM 4308 C CA . GLN B 1 98 ? -5.477 -48.375 -15.469 1 93.25 98 GLN B CA 1
ATOM 4309 C C . GLN B 1 98 ? -4.707 -49.656 -15.18 1 93.25 98 GLN B C 1
ATOM 4311 O O . GLN B 1 98 ? -4.637 -50.125 -14.031 1 93.25 98 GLN B O 1
ATOM 4316 N N . ASN B 1 99 ? -4.055 -50.281 -16.172 1 91.94 99 ASN B N 1
ATOM 4317 C CA . ASN B 1 99 ? -3.355 -51.562 -16 1 91.94 99 ASN B CA 1
ATOM 4318 C C . ASN B 1 99 ? -1.845 -51.344 -15.93 1 91.94 99 ASN B C 1
ATOM 4320 O O . ASN B 1 99 ? -1.082 -52.312 -16.078 1 91.94 99 ASN B O 1
ATOM 4324 N N . GLN B 1 100 ? -1.484 -50.156 -15.688 1 94.56 100 GLN B N 1
ATOM 4325 C CA . GLN B 1 100 ? -0.056 -49.844 -15.68 1 94.56 100 GLN B CA 1
ATOM 4326 C C . GLN B 1 100 ? 0.457 -49.688 -14.25 1 94.56 100 GLN B C 1
ATOM 4328 O O . GLN B 1 100 ? 1.128 -48.688 -13.938 1 94.56 100 GLN B O 1
ATOM 4333 N N . GLY B 1 101 ? 0.203 -50.656 -13.398 1 94.94 101 GLY B N 1
ATOM 4334 C CA . GLY B 1 101 ? 0.554 -50.594 -11.992 1 94.94 101 GLY B CA 1
ATOM 4335 C C . GLY B 1 101 ? 2.043 -50.719 -11.742 1 94.94 101 GLY B C 1
ATOM 4336 O O . GLY B 1 101 ? 2.523 -50.438 -10.641 1 94.94 101 GLY B O 1
ATOM 4337 N N . GLN B 1 102 ? 2.83 -51.094 -12.773 1 96.44 102 GLN B N 1
ATOM 4338 C CA . GLN B 1 102 ? 4.266 -51.281 -12.594 1 96.44 102 GLN B CA 1
ATOM 4339 C C . GLN B 1 102 ? 5.059 -50.125 -13.195 1 96.44 102 GLN B C 1
ATOM 4341 O O . GLN B 1 102 ? 6.289 -50.094 -13.102 1 96.44 102 GLN B O 1
ATOM 4346 N N . LEU B 1 103 ? 4.297 -49.219 -13.766 1 98 103 LEU B N 1
ATOM 4347 C CA . LEU B 1 103 ? 4.969 -48.125 -14.422 1 98 103 LEU B CA 1
ATOM 4348 C C . LEU B 1 103 ? 5.715 -47.25 -13.406 1 98 103 LEU B C 1
ATOM 4350 O O . LEU B 1 103 ? 5.152 -46.875 -12.375 1 98 103 LEU B O 1
ATOM 4354 N N . LEU B 1 104 ? 7.012 -46.875 -13.648 1 98.56 104 LEU B N 1
ATOM 4355 C CA . LEU B 1 104 ? 7.871 -46.094 -12.75 1 98.56 104 LEU B CA 1
ATOM 4356 C C . LEU B 1 104 ? 8.133 -44.719 -13.312 1 98.56 104 LEU B C 1
ATOM 4358 O O . LEU B 1 104 ? 8.258 -43.75 -12.555 1 98.56 104 LEU B O 1
ATOM 4362 N N . GLU B 1 105 ? 8.25 -44.656 -14.562 1 98.75 105 GLU B N 1
ATOM 4363 C CA . GLU B 1 105 ? 8.578 -43.406 -15.219 1 98.75 105 GLU B CA 1
ATOM 4364 C C . GLU B 1 105 ? 7.691 -43.156 -16.438 1 98.75 105 GLU B C 1
ATOM 4366 O O . GLU B 1 105 ? 7.539 -44.062 -17.281 1 98.75 105 GLU B O 1
ATOM 4371 N N . LEU B 1 106 ? 7.062 -42.031 -16.484 1 98.56 106 LEU B N 1
ATOM 4372 C CA . LEU B 1 106 ? 6.207 -41.656 -17.594 1 98.56 106 LEU B CA 1
ATOM 4373 C C . LEU B 1 106 ? 6.641 -40.281 -18.156 1 98.56 106 LEU B C 1
ATOM 4375 O O . LEU B 1 106 ? 6.621 -39.281 -17.438 1 98.56 106 LEU B O 1
ATOM 4379 N N . ALA B 1 107 ? 7.043 -40.219 -19.391 1 98.75 107 ALA B N 1
ATOM 4380 C CA . ALA B 1 107 ? 7.492 -39 -20.031 1 98.75 107 ALA B CA 1
ATOM 4381 C C . ALA B 1 107 ? 6.457 -38.469 -21.016 1 98.75 107 ALA B C 1
ATOM 4383 O O . ALA B 1 107 ? 6.27 -39.062 -22.094 1 98.75 107 ALA B O 1
ATOM 4384 N N . LEU B 1 108 ? 5.801 -37.438 -20.656 1 98.44 108 LEU B N 1
ATOM 4385 C CA . LEU B 1 108 ? 4.801 -36.812 -21.516 1 98.44 108 LEU B CA 1
ATOM 4386 C C . LEU B 1 108 ? 5.199 -35.406 -21.875 1 98.44 108 LEU B C 1
ATOM 4388 O O . LEU B 1 108 ? 4.348 -34.594 -22.25 1 98.44 108 LEU B O 1
ATOM 4392 N N . ASN B 1 109 ? 6.461 -34.969 -21.672 1 98.62 109 ASN B N 1
ATOM 4393 C CA . ASN B 1 109 ? 6.93 -33.594 -21.938 1 98.62 109 ASN B CA 1
ATOM 4394 C C . ASN B 1 109 ? 6.91 -33.281 -23.422 1 98.62 109 ASN B C 1
ATOM 4396 O O . ASN B 1 109 ? 7.016 -34.188 -24.266 1 98.62 109 ASN B O 1
ATOM 4400 N N . GLY B 1 110 ? 6.812 -32.094 -23.781 1 98.5 110 GLY B N 1
ATOM 4401 C CA . GLY B 1 110 ? 6.844 -31.656 -25.172 1 98.5 110 GLY B CA 1
ATOM 4402 C C . GLY B 1 110 ? 5.613 -32.062 -25.953 1 98.5 110 GLY B C 1
ATOM 4403 O O . GLY B 1 110 ? 5.723 -32.5 -27.094 1 98.5 110 GLY B O 1
ATOM 4404 N N . ASN B 1 111 ? 4.449 -32.094 -25.359 1 98.62 111 ASN B N 1
ATOM 4405 C CA . ASN B 1 111 ? 3.178 -32.375 -26.016 1 98.62 111 ASN B CA 1
ATOM 4406 C C . ASN B 1 111 ? 2.232 -31.172 -25.969 1 98.62 111 ASN B C 1
ATOM 4408 O O . ASN B 1 111 ? 2.68 -30.031 -25.906 1 98.62 111 ASN B O 1
ATOM 4412 N N . ARG B 1 112 ? 0.916 -31.438 -26.156 1 98.38 112 ARG B N 1
ATOM 4413 C CA . ARG B 1 112 ? -0.054 -30.344 -26.203 1 98.38 112 ARG B CA 1
ATOM 4414 C C . ARG B 1 112 ? -1.174 -30.562 -25.188 1 98.38 112 ARG B C 1
ATOM 4416 O O . ARG B 1 112 ? -2.344 -30.312 -25.484 1 98.38 112 ARG B O 1
ATOM 4423 N N . ILE B 1 113 ? -0.782 -31.031 -24.031 1 97.44 113 ILE B N 1
ATOM 4424 C CA . ILE B 1 113 ? -1.771 -31.312 -23 1 97.44 113 ILE B CA 1
ATOM 4425 C C . ILE B 1 113 ? -2.209 -30.016 -22.328 1 97.44 113 ILE B C 1
ATOM 4427 O O . ILE B 1 113 ? -1.371 -29.219 -21.891 1 97.44 113 ILE B O 1
ATOM 4431 N N . HIS B 1 114 ? -3.504 -29.812 -22.203 1 95.44 114 HIS B N 1
ATOM 4432 C CA . HIS B 1 114 ? -4.02 -28.562 -21.656 1 95.44 114 HIS B CA 1
ATOM 4433 C C . HIS B 1 114 ? -4.586 -28.75 -20.25 1 95.44 114 HIS B C 1
ATOM 4435 O O . HIS B 1 114 ? -4.512 -27.844 -19.422 1 95.44 114 HIS B O 1
ATOM 4441 N N . LEU B 1 115 ? -5.199 -29.891 -20.109 1 91.62 115 LEU B N 1
ATOM 4442 C CA . LEU B 1 115 ? -5.859 -30.156 -18.844 1 91.62 115 LEU B CA 1
ATOM 4443 C C . LEU B 1 115 ? -5.367 -31.469 -18.25 1 91.62 115 LEU B C 1
ATOM 4445 O O . LEU B 1 115 ? -5.258 -32.469 -18.953 1 91.62 115 LEU B O 1
ATOM 4449 N N . VAL B 1 116 ? -5.023 -31.391 -16.984 1 94.06 116 VAL B N 1
ATOM 4450 C CA . VAL B 1 116 ? -4.605 -32.562 -16.25 1 94.06 116 VAL B CA 1
ATOM 4451 C C . VAL B 1 116 ? -5.574 -32.844 -15.102 1 94.06 116 VAL B C 1
ATOM 4453 O O . VAL B 1 116 ? -5.82 -31.953 -14.273 1 94.06 116 VAL B O 1
ATOM 4456 N N . THR B 1 117 ? -6.16 -33.969 -15.062 1 93.56 117 THR B N 1
ATOM 4457 C CA . THR B 1 117 ? -7.102 -34.344 -14.016 1 93.56 117 THR B CA 1
ATOM 4458 C C . THR B 1 117 ? -6.633 -35.594 -13.297 1 93.56 117 THR B C 1
ATOM 4460 O O . THR B 1 117 ? -5.77 -36.344 -13.805 1 93.56 117 THR B O 1
ATOM 4463 N N . ALA B 1 118 ? -7.23 -35.875 -12.18 1 93.81 118 ALA B N 1
ATOM 4464 C CA . ALA B 1 118 ? -6.863 -37.031 -11.367 1 93.81 118 ALA B CA 1
ATOM 4465 C C . ALA B 1 118 ? -7.164 -38.344 -12.102 1 93.81 118 ALA B C 1
ATOM 4467 O O . ALA B 1 118 ? -6.426 -39.312 -11.977 1 93.81 118 ALA B O 1
ATOM 4468 N N . ASP B 1 119 ? -8.188 -38.344 -12.898 1 92.88 119 ASP B N 1
ATOM 4469 C CA . ASP B 1 119 ? -8.633 -39.531 -13.594 1 92.88 119 ASP B CA 1
ATOM 4470 C C . ASP B 1 119 ? -7.609 -39.969 -14.641 1 92.88 119 ASP B C 1
ATOM 4472 O O . ASP B 1 119 ? -7.543 -41.156 -14.992 1 92.88 119 ASP B O 1
ATOM 4476 N N . MET B 1 120 ? -6.879 -39.094 -15.094 1 92.56 120 MET B N 1
ATOM 4477 C CA . MET B 1 120 ? -5.855 -39.375 -16.094 1 92.56 120 MET B CA 1
ATOM 4478 C C . MET B 1 120 ? -4.781 -40.281 -15.531 1 92.56 120 MET B C 1
ATOM 4480 O O . MET B 1 120 ? -4.129 -41.031 -16.281 1 92.56 120 MET B O 1
ATOM 4484 N N . PHE B 1 121 ? -4.625 -40.344 -14.188 1 94.62 121 PHE B N 1
ATOM 4485 C CA . PHE B 1 121 ? -3.486 -41.031 -13.586 1 94.62 121 PHE B CA 1
ATOM 4486 C C . PHE B 1 121 ? -3.945 -42.25 -12.812 1 94.62 121 PHE B C 1
ATOM 4488 O O . PHE B 1 121 ? -3.17 -42.844 -12.062 1 94.62 121 PHE B O 1
ATOM 4495 N N . HIS B 1 122 ? -5.18 -42.562 -13.062 1 93.94 122 HIS B N 1
ATOM 4496 C CA . HIS B 1 122 ? -5.66 -43.781 -12.422 1 93.94 122 HIS B CA 1
ATOM 4497 C C . HIS B 1 122 ? -4.852 -45 -12.867 1 93.94 122 HIS B C 1
ATOM 4499 O O . HIS B 1 122 ? -4.652 -45.219 -14.07 1 93.94 122 HIS B O 1
ATOM 4505 N N . GLY B 1 123 ? -4.336 -45.75 -11.891 1 94.5 123 GLY B N 1
ATOM 4506 C CA . GLY B 1 123 ? -3.572 -46.938 -12.203 1 94.5 123 GLY B CA 1
ATOM 4507 C C . GLY B 1 123 ? -2.074 -46.75 -12.07 1 94.5 123 GLY B C 1
ATOM 4508 O O . GLY B 1 123 ? -1.303 -47.688 -12.172 1 94.5 123 GLY B O 1
ATOM 4509 N N . LEU B 1 124 ? -1.663 -45.562 -11.852 1 96.75 124 LEU B N 1
ATOM 4510 C CA . LEU B 1 124 ? -0.24 -45.25 -11.797 1 96.75 124 LEU B CA 1
ATOM 4511 C C . LEU B 1 124 ? 0.225 -45.062 -10.352 1 96.75 124 LEU B C 1
ATOM 4513 O O . LEU B 1 124 ? 0.936 -44.125 -10.039 1 96.75 124 LEU B O 1
ATOM 4517 N N . GLU B 1 125 ? -0.114 -45.938 -9.508 1 95 125 GLU B N 1
ATOM 4518 C CA . GLU B 1 125 ? 0.152 -45.844 -8.078 1 95 125 GLU B CA 1
ATOM 4519 C C . GLU B 1 125 ? 1.641 -46 -7.777 1 95 125 GLU B C 1
ATOM 4521 O O . GLU B 1 125 ? 2.123 -45.531 -6.746 1 95 125 GLU B O 1
ATOM 4526 N N . HIS B 1 126 ? 2.449 -46.594 -8.664 1 97.06 126 HIS B N 1
ATOM 4527 C CA . HIS B 1 126 ? 3.857 -46.875 -8.398 1 97.06 126 HIS B CA 1
ATOM 4528 C C . HIS B 1 126 ? 4.758 -45.938 -9.188 1 97.06 126 HIS B C 1
ATOM 4530 O O . HIS B 1 126 ? 5.98 -46.062 -9.164 1 97.06 126 HIS B O 1
ATOM 4536 N N . LEU B 1 127 ? 4.066 -45 -9.836 1 98.31 127 LEU B N 1
ATOM 4537 C CA . LEU B 1 127 ? 4.832 -44.062 -10.633 1 98.31 127 LEU B CA 1
ATOM 4538 C C . LEU B 1 127 ? 5.805 -43.281 -9.758 1 98.31 127 LEU B C 1
ATOM 4540 O O . LEU B 1 127 ? 5.445 -42.844 -8.664 1 98.31 127 LEU B O 1
ATOM 4544 N N . ARG B 1 128 ? 7.07 -43.031 -10.203 1 98.75 128 ARG B N 1
ATOM 4545 C CA . ARG B 1 128 ? 8.102 -42.344 -9.438 1 98.75 128 ARG B CA 1
ATOM 4546 C C . ARG B 1 128 ? 8.484 -41.031 -10.094 1 98.75 128 ARG B C 1
ATOM 4548 O O . ARG B 1 128 ? 8.797 -40.031 -9.406 1 98.75 128 ARG B O 1
ATOM 4555 N N . ILE B 1 129 ? 8.484 -40.969 -11.375 1 98.81 129 ILE B N 1
ATOM 4556 C CA . ILE B 1 129 ? 8.883 -39.781 -12.109 1 98.81 129 ILE B CA 1
ATOM 4557 C C . ILE B 1 129 ? 7.84 -39.469 -13.18 1 98.81 129 ILE B C 1
ATOM 4559 O O . ILE B 1 129 ? 7.453 -40.344 -13.961 1 98.81 129 ILE B O 1
ATOM 4563 N N . LEU B 1 130 ? 7.367 -38.281 -13.234 1 98.75 130 LEU B N 1
ATOM 4564 C CA . LEU B 1 130 ? 6.402 -37.812 -14.219 1 98.75 130 LEU B CA 1
ATOM 4565 C C . LEU B 1 130 ? 6.898 -36.531 -14.914 1 98.75 130 LEU B C 1
ATOM 4567 O O . LEU B 1 130 ? 7.133 -35.531 -14.258 1 98.75 130 LEU B O 1
ATOM 4571 N N . TYR B 1 131 ? 7.09 -36.594 -16.203 1 98.81 131 TYR B N 1
ATOM 4572 C CA . TYR B 1 131 ? 7.512 -35.438 -17 1 98.81 131 TYR B CA 1
ATOM 4573 C C . TYR B 1 131 ? 6.328 -34.812 -17.734 1 98.81 131 TYR B C 1
ATOM 4575 O O . TYR B 1 131 ? 5.742 -35.438 -18.609 1 98.81 131 TYR B O 1
ATOM 4583 N N . LEU B 1 132 ? 6.02 -33.656 -17.406 1 98.56 132 LEU B N 1
ATOM 4584 C CA . LEU B 1 132 ? 4.918 -32.938 -18.047 1 98.56 132 LEU B CA 1
ATOM 4585 C C . LEU B 1 132 ? 5.375 -31.594 -18.562 1 98.56 132 LEU B C 1
ATOM 4587 O O . LEU B 1 132 ? 4.547 -30.719 -18.859 1 98.56 132 LEU B O 1
ATOM 4591 N N . ALA B 1 133 ? 6.672 -31.359 -18.641 1 98.75 133 ALA B N 1
ATOM 4592 C CA . ALA B 1 133 ? 7.234 -30.078 -19.078 1 98.75 133 ALA B CA 1
ATOM 4593 C C . ALA B 1 133 ? 6.855 -29.781 -20.531 1 98.75 133 ALA B C 1
ATOM 4595 O O . ALA B 1 133 ? 6.73 -30.703 -21.344 1 98.75 133 ALA B O 1
ATOM 4596 N N . GLY B 1 134 ? 6.773 -28.562 -20.844 1 98.5 134 GLY B N 1
ATOM 4597 C CA . GLY B 1 134 ? 6.594 -28.141 -22.234 1 98.5 134 GLY B CA 1
ATOM 4598 C C . GLY B 1 134 ? 5.246 -28.531 -22.797 1 98.5 134 GLY B C 1
ATOM 4599 O O . GLY B 1 134 ? 5.156 -28.984 -23.953 1 98.5 134 GLY B O 1
ATOM 4600 N N . ASN B 1 135 ? 4.188 -28.547 -22.047 1 98.56 135 ASN B N 1
ATOM 4601 C CA . ASN B 1 135 ? 2.809 -28.703 -22.5 1 98.56 135 ASN B CA 1
ATOM 4602 C C . ASN B 1 135 ? 2.057 -27.375 -22.469 1 98.56 135 ASN B C 1
ATOM 4604 O O . ASN B 1 135 ? 2.67 -26.312 -22.531 1 98.56 135 ASN B O 1
ATOM 4608 N N . ASP B 1 136 ? 0.708 -27.406 -22.484 1 98.06 136 ASP B N 1
ATOM 4609 C CA . ASP B 1 136 ? -0.114 -26.188 -22.484 1 98.06 136 ASP B CA 1
ATOM 4610 C C . ASP B 1 136 ? -1.019 -26.141 -21.25 1 98.06 136 ASP B C 1
ATOM 4612 O O . ASP B 1 136 ? -2.172 -25.719 -21.344 1 98.06 136 ASP B O 1
ATOM 4616 N N . ILE B 1 137 ? -0.445 -26.594 -20.156 1 98.12 137 ILE B N 1
ATOM 4617 C CA . ILE B 1 137 ? -1.234 -26.656 -18.938 1 98.12 137 ILE B CA 1
ATOM 4618 C C . ILE B 1 137 ? -1.392 -25.25 -18.359 1 98.12 137 ILE B C 1
ATOM 4620 O O . ILE B 1 137 ? -0.412 -24.516 -18.219 1 98.12 137 ILE B O 1
ATOM 4624 N N . THR B 1 138 ? -2.627 -24.875 -17.953 1 97.25 138 THR B N 1
ATOM 4625 C CA . THR B 1 138 ? -2.859 -23.5 -17.484 1 97.25 138 THR B CA 1
ATOM 4626 C C . THR B 1 138 ? -3.26 -23.5 -16.016 1 97.25 138 THR B C 1
ATOM 4628 O O . THR B 1 138 ? -3.025 -22.516 -15.305 1 97.25 138 THR B O 1
ATOM 4631 N N . ARG B 1 139 ? -3.861 -24.625 -15.602 1 96.88 139 ARG B N 1
ATOM 4632 C CA . ARG B 1 139 ? -4.352 -24.656 -14.227 1 96.88 139 ARG B CA 1
ATOM 4633 C C . ARG B 1 139 ? -4.148 -26.031 -13.609 1 96.88 139 ARG B C 1
ATOM 4635 O O . ARG B 1 139 ? -4.234 -27.047 -14.305 1 96.88 139 ARG B O 1
ATOM 4642 N N . LEU B 1 140 ? -3.869 -26.047 -12.367 1 97.12 140 LEU B N 1
ATOM 4643 C CA . LEU B 1 140 ? -3.85 -27.266 -11.57 1 97.12 140 LEU B CA 1
ATOM 4644 C C . LEU B 1 140 ? -4.934 -27.234 -10.5 1 97.12 140 LEU B C 1
ATOM 4646 O O . LEU B 1 140 ? -4.84 -26.453 -9.547 1 97.12 140 LEU B O 1
ATOM 4650 N N . LEU B 1 141 ? -5.879 -28.078 -10.68 1 96.31 141 LEU B N 1
ATOM 4651 C CA . LEU B 1 141 ? -7.031 -28.094 -9.781 1 96.31 141 LEU B CA 1
ATOM 4652 C C . LEU B 1 141 ? -6.742 -28.938 -8.539 1 96.31 141 LEU B C 1
ATOM 4654 O O . LEU B 1 141 ? -5.719 -29.609 -8.469 1 96.31 141 LEU B O 1
ATOM 4658 N N . ASP B 1 142 ? -7.637 -28.859 -7.605 1 96.88 142 ASP B N 1
ATOM 4659 C CA . ASP B 1 142 ? -7.488 -29.609 -6.367 1 96.88 142 ASP B CA 1
ATOM 4660 C C . ASP B 1 142 ? -7.453 -31.109 -6.641 1 96.88 142 ASP B C 1
ATOM 4662 O O . ASP B 1 142 ? -8.203 -31.609 -7.48 1 96.88 142 ASP B O 1
ATOM 4666 N N . TYR B 1 143 ? -6.488 -31.812 -6.066 1 96.88 143 TYR B N 1
ATOM 4667 C CA . TYR B 1 143 ? -6.398 -33.25 -5.996 1 96.88 143 TYR B CA 1
ATOM 4668 C C . TYR B 1 143 ? -6.023 -33.844 -7.352 1 96.88 143 TYR B C 1
ATOM 4670 O O . TYR B 1 143 ? -6.359 -35 -7.652 1 96.88 143 TYR B O 1
ATOM 4678 N N . THR B 1 144 ? -5.438 -33.062 -8.133 1 96.5 144 THR B N 1
ATOM 4679 C CA . THR B 1 144 ? -5.027 -33.5 -9.469 1 96.5 144 THR B CA 1
ATOM 4680 C C . THR B 1 144 ? -4.109 -34.688 -9.383 1 96.5 144 THR B C 1
ATOM 4682 O O . THR B 1 144 ? -4.211 -35.625 -10.195 1 96.5 144 THR B O 1
ATOM 4685 N N . PHE B 1 145 ? -3.234 -34.812 -8.375 1 97.25 145 PHE B N 1
ATOM 4686 C CA . PHE B 1 145 ? -2.221 -35.875 -8.297 1 97.25 145 PHE B CA 1
ATOM 4687 C C . PHE B 1 145 ? -2.467 -36.781 -7.098 1 97.25 145 PHE B C 1
ATOM 4689 O O . PHE B 1 145 ? -1.542 -37.406 -6.602 1 97.25 145 PHE B O 1
ATOM 4696 N N . ARG B 1 146 ? -3.562 -36.812 -6.555 1 95.31 146 ARG B N 1
ATOM 4697 C CA . ARG B 1 146 ? -3.896 -37.5 -5.309 1 95.31 146 ARG B CA 1
ATOM 4698 C C . ARG B 1 146 ? -3.531 -38.969 -5.375 1 95.31 146 ARG B C 1
ATOM 4700 O O . ARG B 1 146 ? -3.125 -39.562 -4.375 1 95.31 146 ARG B O 1
ATOM 4707 N N . GLY B 1 147 ? -3.586 -39.594 -6.527 1 94.12 147 GLY B N 1
ATOM 4708 C CA . GLY B 1 147 ? -3.338 -41 -6.676 1 94.12 147 GLY B CA 1
ATOM 4709 C C . GLY B 1 147 ? -1.867 -41.344 -6.832 1 94.12 147 GLY B C 1
ATOM 4710 O O . GLY B 1 147 ? -1.491 -42.531 -6.832 1 94.12 147 GLY B O 1
ATOM 4711 N N . LEU B 1 148 ? -1.011 -40.406 -6.906 1 97.12 148 LEU B N 1
ATOM 4712 C CA . LEU B 1 148 ? 0.406 -40.656 -7.164 1 97.12 148 LEU B CA 1
ATOM 4713 C C . LEU B 1 148 ? 1.219 -40.531 -5.879 1 97.12 148 LEU B C 1
ATOM 4715 O O . LEU B 1 148 ? 2.129 -39.719 -5.785 1 97.12 148 LEU B O 1
ATOM 4719 N N . GLN B 1 149 ? 1.012 -41.406 -4.973 1 96 149 GLN B N 1
ATOM 4720 C CA . GLN B 1 149 ? 1.552 -41.312 -3.621 1 96 149 GLN B CA 1
ATOM 4721 C C . GLN B 1 149 ? 3.043 -41.656 -3.604 1 96 149 GLN B C 1
ATOM 4723 O O . GLN B 1 149 ? 3.766 -41.219 -2.701 1 96 149 GLN B O 1
ATOM 4728 N N . ARG B 1 150 ? 3.518 -42.344 -4.562 1 97.94 150 ARG B N 1
ATOM 4729 C CA . ARG B 1 150 ? 4.914 -42.75 -4.574 1 97.94 150 ARG B CA 1
ATOM 4730 C C . ARG B 1 150 ? 5.746 -41.875 -5.504 1 97.94 150 ARG B C 1
ATOM 4732 O O . ARG B 1 150 ? 6.938 -42.125 -5.695 1 97.94 150 ARG B O 1
ATOM 4739 N N . LEU B 1 151 ? 5.074 -40.875 -6.078 1 98.56 151 LEU B N 1
ATOM 4740 C CA . LEU B 1 151 ? 5.77 -40 -7.008 1 98.56 151 LEU B CA 1
ATOM 4741 C C . LEU B 1 151 ? 6.93 -39.281 -6.316 1 98.56 151 LEU B C 1
ATOM 4743 O O . LEU B 1 151 ? 6.762 -38.719 -5.234 1 98.56 151 LEU B O 1
ATOM 4747 N N . GLN B 1 152 ? 8.141 -39.25 -6.945 1 98.62 152 GLN B N 1
ATOM 4748 C CA . GLN B 1 152 ? 9.336 -38.625 -6.375 1 98.62 152 GLN B CA 1
ATOM 4749 C C . GLN B 1 152 ? 9.734 -37.375 -7.125 1 98.62 152 GLN B C 1
ATOM 4751 O O . GLN B 1 152 ? 10.227 -36.406 -6.52 1 98.62 152 GLN B O 1
ATOM 4756 N N . GLU B 1 153 ? 9.531 -37.375 -8.406 1 98.75 153 GLU B N 1
ATOM 4757 C CA . GLU B 1 153 ? 9.859 -36.219 -9.219 1 98.75 153 GLU B CA 1
ATOM 4758 C C . GLU B 1 153 ? 8.688 -35.812 -10.109 1 98.75 153 GLU B C 1
ATOM 4760 O O . GLU B 1 153 ? 8.102 -36.656 -10.797 1 98.75 153 GLU B O 1
ATOM 4765 N N . LEU B 1 154 ? 8.336 -34.562 -10.094 1 98.69 154 LEU B N 1
ATOM 4766 C CA . LEU B 1 154 ? 7.297 -34 -10.938 1 98.69 154 LEU B CA 1
ATOM 4767 C C . LEU B 1 154 ? 7.824 -32.781 -11.711 1 98.69 154 LEU B C 1
ATOM 4769 O O . LEU B 1 154 ? 8.211 -31.781 -11.117 1 98.69 154 LEU B O 1
ATOM 4773 N N . HIS B 1 155 ? 7.848 -32.875 -12.992 1 98.75 155 HIS B N 1
ATOM 4774 C CA . HIS B 1 155 ? 8.383 -31.828 -13.867 1 98.75 155 HIS B CA 1
ATOM 4775 C C . HIS B 1 155 ? 7.27 -31.109 -14.609 1 98.75 155 HIS B C 1
ATOM 4777 O O . HIS B 1 155 ? 6.668 -31.656 -15.531 1 98.75 155 HIS B O 1
ATOM 4783 N N . LEU B 1 156 ? 7.039 -29.891 -14.234 1 98.62 156 LEU B N 1
ATOM 4784 C CA . LEU B 1 156 ? 5.945 -29.125 -14.805 1 98.62 156 LEU B CA 1
ATOM 4785 C C . LEU B 1 156 ? 6.457 -27.812 -15.414 1 98.62 156 LEU B C 1
ATOM 4787 O O . LEU B 1 156 ? 5.676 -26.906 -15.68 1 98.62 156 LEU B O 1
ATOM 4791 N N . GLN B 1 157 ? 7.77 -27.688 -15.617 1 98.12 157 GLN B N 1
ATOM 4792 C CA . GLN B 1 157 ? 8.336 -26.438 -16.125 1 98.12 157 GLN B CA 1
ATOM 4793 C C . GLN B 1 157 ? 7.898 -26.172 -17.562 1 98.12 157 GLN B C 1
ATOM 4795 O O . GLN B 1 157 ? 7.477 -27.094 -18.266 1 98.12 157 GLN B O 1
ATOM 4800 N N . HIS B 1 158 ? 7.918 -25 -18.016 1 98.31 158 HIS B N 1
ATOM 4801 C CA . HIS B 1 158 ? 7.648 -24.562 -19.375 1 98.31 158 HIS B CA 1
ATOM 4802 C C . HIS B 1 158 ? 6.211 -24.875 -19.781 1 98.31 158 HIS B C 1
ATOM 4804 O O . HIS B 1 158 ? 5.969 -25.406 -20.859 1 98.31 158 HIS B O 1
ATOM 4810 N N . ASN B 1 159 ? 5.285 -24.672 -18.906 1 98.56 159 ASN B N 1
ATOM 4811 C CA . ASN B 1 159 ? 3.855 -24.609 -19.172 1 98.56 159 ASN B CA 1
ATOM 4812 C C . ASN B 1 159 ? 3.334 -23.172 -19.047 1 98.56 159 ASN B C 1
ATOM 4814 O O . ASN B 1 159 ? 4.098 -22.219 -19.172 1 98.56 159 ASN B O 1
ATOM 4818 N N . SER B 1 160 ? 2.059 -22.938 -18.922 1 98.12 160 SER B N 1
ATOM 4819 C CA . SER B 1 160 ? 1.448 -21.625 -18.703 1 98.12 160 SER B CA 1
ATOM 4820 C C . SER B 1 160 ? 0.545 -21.641 -17.469 1 98.12 160 SER B C 1
ATOM 4822 O O . SER B 1 160 ? -0.547 -21.062 -17.5 1 98.12 160 SER B O 1
ATOM 4824 N N . ILE B 1 161 ? 1.104 -22.312 -16.5 1 98.12 161 ILE B N 1
ATOM 4825 C CA . ILE B 1 161 ? 0.29 -22.469 -15.305 1 98.12 161 ILE B CA 1
ATOM 4826 C C . ILE B 1 161 ? 0.152 -21.109 -14.609 1 98.12 161 ILE B C 1
ATOM 4828 O O . ILE B 1 161 ? 1.152 -20.484 -14.242 1 98.12 161 ILE B O 1
ATOM 4832 N N . ASP B 1 162 ? -1.053 -20.641 -14.445 1 96.56 162 ASP B N 1
ATOM 4833 C CA . ASP B 1 162 ? -1.282 -19.359 -13.805 1 96.56 162 ASP B CA 1
ATOM 4834 C C . ASP B 1 162 ? -2.045 -19.516 -12.492 1 96.56 162 ASP B C 1
ATOM 4836 O O . ASP B 1 162 ? -2.137 -18.578 -11.703 1 96.56 162 ASP B O 1
ATOM 4840 N N . MET B 1 163 ? -2.576 -20.734 -12.328 1 94.19 163 MET B N 1
ATOM 4841 C CA . MET B 1 163 ? -3.336 -20.984 -11.102 1 94.19 163 MET B CA 1
ATOM 4842 C C . MET B 1 163 ? -2.984 -22.344 -10.508 1 94.19 163 MET B C 1
ATOM 4844 O O . MET B 1 163 ? -3.025 -23.359 -11.195 1 94.19 163 MET B O 1
ATOM 4848 N N . LEU B 1 164 ? -2.619 -22.328 -9.297 1 96.12 164 LEU B N 1
ATOM 4849 C CA . LEU B 1 164 ? -2.359 -23.516 -8.492 1 96.12 164 LEU B CA 1
ATOM 4850 C C . LEU B 1 164 ? -3.305 -23.578 -7.297 1 96.12 164 LEU B C 1
ATOM 4852 O O . LEU B 1 164 ? -3.182 -22.797 -6.359 1 96.12 164 LEU B O 1
ATOM 4856 N N . ALA B 1 165 ? -4.199 -24.531 -7.371 1 95.88 165 ALA B N 1
ATOM 4857 C CA . ALA B 1 165 ? -5.152 -24.656 -6.273 1 95.88 165 ALA B CA 1
ATOM 4858 C C . ALA B 1 165 ? -4.449 -25.078 -4.984 1 95.88 165 ALA B C 1
ATOM 4860 O O . ALA B 1 165 ? -3.371 -25.672 -5.02 1 95.88 165 ALA B O 1
ATOM 4861 N N . ASP B 1 166 ? -5.051 -24.859 -3.857 1 94.88 166 ASP B N 1
ATOM 4862 C CA . ASP B 1 166 ? -4.465 -25.094 -2.539 1 94.88 166 ASP B CA 1
ATOM 4863 C C . ASP B 1 166 ? -4.16 -26.578 -2.32 1 94.88 166 ASP B C 1
ATOM 4865 O O . ASP B 1 166 ? -3.139 -26.922 -1.725 1 94.88 166 ASP B O 1
ATOM 4869 N N . GLN B 1 167 ? -5.02 -27.422 -2.91 1 96.81 167 GLN B N 1
ATOM 4870 C CA . GLN B 1 167 ? -4.852 -28.859 -2.691 1 96.81 167 GLN B CA 1
ATOM 4871 C C . GLN B 1 167 ? -4.453 -29.562 -3.982 1 96.81 167 GLN B C 1
ATOM 4873 O O . GLN B 1 167 ? -4.715 -30.766 -4.148 1 96.81 167 GLN B O 1
ATOM 4878 N N . ALA B 1 168 ? -3.9 -28.812 -4.871 1 97.12 168 ALA B N 1
ATOM 4879 C CA . ALA B 1 168 ? -3.529 -29.375 -6.164 1 97.12 168 ALA B CA 1
ATOM 4880 C C . ALA B 1 168 ? -2.504 -30.5 -6 1 97.12 168 ALA B C 1
ATOM 4882 O O . ALA B 1 168 ? -2.529 -31.484 -6.734 1 97.12 168 ALA B O 1
ATOM 4883 N N . LEU B 1 169 ? -1.622 -30.359 -4.984 1 97.88 169 LEU B N 1
ATOM 4884 C CA . LEU B 1 169 ? -0.51 -31.297 -4.82 1 97.88 169 LEU B CA 1
ATOM 4885 C C . LEU B 1 169 ? -0.767 -32.25 -3.658 1 97.88 169 LEU B C 1
ATOM 4887 O O . LEU B 1 169 ? 0.157 -32.906 -3.176 1 97.88 169 LEU B O 1
ATOM 4891 N N . ALA B 1 170 ? -1.992 -32.312 -3.301 1 97.06 170 ALA B N 1
ATOM 4892 C CA . ALA B 1 170 ? -2.357 -33.25 -2.234 1 97.06 170 ALA B CA 1
ATOM 4893 C C . ALA B 1 170 ? -2.035 -34.688 -2.625 1 97.06 170 ALA B C 1
ATOM 4895 O O . ALA B 1 170 ? -2.266 -35.094 -3.768 1 97.06 170 ALA B O 1
ATOM 4896 N N . GLY B 1 171 ? -1.444 -35.469 -1.681 1 95.56 171 GLY B N 1
ATOM 4897 C CA . GLY B 1 171 ? -1.135 -36.875 -1.917 1 95.56 171 GLY B CA 1
ATOM 4898 C C . GLY B 1 171 ? 0.321 -37.125 -2.273 1 95.56 171 GLY B C 1
ATOM 4899 O O . GLY B 1 171 ? 0.799 -38.25 -2.227 1 95.56 171 GLY B O 1
ATOM 4900 N N . LEU B 1 172 ? 1.014 -36.062 -2.641 1 97.75 172 LEU B N 1
ATOM 4901 C CA . LEU B 1 172 ? 2.396 -36.219 -3.082 1 97.75 172 LEU B CA 1
ATOM 4902 C C . LEU B 1 172 ? 3.354 -36.156 -1.896 1 97.75 172 LEU B C 1
ATOM 4904 O O . LEU B 1 172 ? 4.273 -35.344 -1.867 1 97.75 172 LEU B O 1
ATOM 4908 N N . THR B 1 173 ? 3.223 -37.062 -0.994 1 96.75 173 THR B N 1
ATOM 4909 C CA . THR B 1 173 ? 3.994 -37.094 0.244 1 96.75 173 THR B CA 1
ATOM 4910 C C . THR B 1 173 ? 5.426 -37.562 -0.017 1 96.75 173 THR B C 1
ATOM 4912 O O . THR B 1 173 ? 6.34 -37.219 0.741 1 96.75 173 THR B O 1
ATOM 4915 N N . SER B 1 174 ? 5.652 -38.281 -1.112 1 97.88 174 SER B N 1
ATOM 4916 C CA . SER B 1 174 ? 6.973 -38.812 -1.408 1 97.88 174 SER B CA 1
ATOM 4917 C C . SER B 1 174 ? 7.727 -37.938 -2.4 1 97.88 174 SER B C 1
ATOM 4919 O O . SER B 1 174 ? 8.844 -38.281 -2.801 1 97.88 174 SER B O 1
ATOM 4921 N N . LEU B 1 175 ? 7.129 -36.844 -2.746 1 97.94 175 LEU B N 1
ATOM 4922 C CA . LEU B 1 175 ? 7.723 -36 -3.783 1 97.94 175 LEU B CA 1
ATOM 4923 C C . LEU B 1 175 ? 9.023 -35.375 -3.297 1 97.94 175 LEU B C 1
ATOM 4925 O O . LEU B 1 175 ? 9.047 -34.719 -2.26 1 97.94 175 LEU B O 1
ATOM 4929 N N . ALA B 1 176 ? 10.109 -35.562 -4.055 1 96.94 176 ALA B N 1
ATOM 4930 C CA . ALA B 1 176 ? 11.422 -35.031 -3.695 1 96.94 176 ALA B CA 1
ATOM 4931 C C . ALA B 1 176 ? 11.773 -33.844 -4.551 1 96.94 176 ALA B C 1
ATOM 4933 O O . ALA B 1 176 ? 12.492 -32.938 -4.102 1 96.94 176 ALA B O 1
ATOM 4934 N N . LEU B 1 177 ? 11.312 -33.812 -5.754 1 96.81 177 LEU B N 1
ATOM 4935 C CA . LEU B 1 177 ? 11.625 -32.719 -6.676 1 96.81 177 LEU B CA 1
ATOM 4936 C C . LEU B 1 177 ? 10.367 -32.219 -7.367 1 96.81 177 LEU B C 1
ATOM 4938 O O . LEU B 1 177 ? 9.633 -33 -7.977 1 96.81 177 LEU B O 1
ATOM 4942 N N . LEU B 1 178 ? 10.102 -30.953 -7.234 1 96.81 178 LEU B N 1
ATOM 4943 C CA . LEU B 1 178 ? 9.023 -30.266 -7.934 1 96.81 178 LEU B CA 1
ATOM 4944 C C . LEU B 1 178 ? 9.57 -29.109 -8.773 1 96.81 178 LEU B C 1
ATOM 4946 O O . LEU B 1 178 ? 10.211 -28.203 -8.242 1 96.81 178 LEU B O 1
ATOM 4950 N N . ASP B 1 179 ? 9.312 -29.156 -10.023 1 97.19 179 ASP B N 1
ATOM 4951 C CA . ASP B 1 179 ? 9.773 -28.078 -10.914 1 97.19 179 ASP B CA 1
ATOM 4952 C C . ASP B 1 179 ? 8.586 -27.328 -11.516 1 97.19 179 ASP B C 1
ATOM 4954 O O . ASP B 1 179 ? 7.891 -27.859 -12.391 1 97.19 179 ASP B O 1
ATOM 4958 N N . LEU B 1 180 ? 8.383 -26.188 -11.086 1 96.81 180 LEU B N 1
ATOM 4959 C CA . LEU B 1 180 ? 7.324 -25.312 -11.57 1 96.81 180 LEU B CA 1
ATOM 4960 C C . LEU B 1 180 ? 7.914 -24.062 -12.227 1 96.81 180 LEU B C 1
ATOM 4962 O O . LEU B 1 180 ? 7.246 -23.031 -12.312 1 96.81 180 LEU B O 1
ATOM 4966 N N . SER B 1 181 ? 9.148 -24.094 -12.672 1 96.06 181 SER B N 1
ATOM 4967 C CA . SER B 1 181 ? 9.812 -22.938 -13.258 1 96.06 181 SER B CA 1
ATOM 4968 C C . SER B 1 181 ? 9.234 -22.609 -14.633 1 96.06 181 SER B C 1
ATOM 4970 O O . SER B 1 181 ? 8.625 -23.453 -15.281 1 96.06 181 SER B O 1
ATOM 4972 N N . ARG B 1 182 ? 9.344 -21.391 -15.039 1 96.94 182 ARG B N 1
ATOM 4973 C CA . ARG B 1 182 ? 8.969 -20.922 -16.375 1 96.94 182 ARG B CA 1
ATOM 4974 C C . ARG B 1 182 ? 7.492 -21.188 -16.656 1 96.94 182 ARG B C 1
ATOM 4976 O O . ARG B 1 182 ? 7.152 -21.781 -17.672 1 96.94 182 ARG B O 1
ATOM 4983 N N . ASN B 1 183 ? 6.641 -20.844 -15.711 1 98.12 183 ASN B N 1
ATOM 4984 C CA . ASN B 1 183 ? 5.188 -20.812 -15.836 1 98.12 183 ASN B CA 1
ATOM 4985 C C . ASN B 1 183 ? 4.652 -19.391 -15.703 1 98.12 183 ASN B C 1
ATOM 4987 O O . ASN B 1 183 ? 5.348 -18.422 -16.031 1 98.12 183 ASN B O 1
ATOM 4991 N N . ASN B 1 184 ? 3.371 -19.234 -15.43 1 98.12 184 ASN B N 1
ATOM 4992 C CA . ASN B 1 184 ? 2.752 -17.922 -15.289 1 98.12 184 ASN B CA 1
ATOM 4993 C C . ASN B 1 184 ? 2.168 -17.719 -13.891 1 98.12 184 ASN B C 1
ATOM 4995 O O . ASN B 1 184 ? 1.084 -17.156 -13.742 1 98.12 184 ASN B O 1
ATOM 4999 N N . LEU B 1 185 ? 2.898 -18.219 -12.953 1 97.25 185 LEU B N 1
ATOM 5000 C CA . LEU B 1 185 ? 2.438 -18.094 -11.578 1 97.25 185 LEU B CA 1
ATOM 5001 C C . LEU B 1 185 ? 2.748 -16.703 -11.031 1 97.25 185 LEU B C 1
ATOM 5003 O O . LEU B 1 185 ? 3.875 -16.219 -11.148 1 97.25 185 LEU B O 1
ATOM 5007 N N . HIS B 1 186 ? 1.721 -16.094 -10.398 1 96.5 186 HIS B N 1
ATOM 5008 C CA . HIS B 1 186 ? 1.916 -14.781 -9.781 1 96.5 186 HIS B CA 1
ATOM 5009 C C . HIS B 1 186 ? 2.072 -14.906 -8.266 1 96.5 186 HIS B C 1
ATOM 5011 O O . HIS B 1 186 ? 2.549 -13.977 -7.609 1 96.5 186 HIS B O 1
ATOM 5017 N N . THR B 1 187 ? 1.597 -15.93 -7.789 1 95.75 187 THR B N 1
ATOM 5018 C CA . THR B 1 187 ? 1.637 -16.156 -6.352 1 95.75 187 THR B CA 1
ATOM 5019 C C . THR B 1 187 ? 1.598 -17.656 -6.047 1 95.75 187 THR B C 1
ATOM 5021 O O . THR B 1 187 ? 1.297 -18.469 -6.926 1 95.75 187 THR B O 1
ATOM 5024 N N . ILE B 1 188 ? 1.994 -18.016 -4.797 1 94.56 188 ILE B N 1
ATOM 5025 C CA . ILE B 1 188 ? 1.916 -19.391 -4.293 1 94.56 188 ILE B CA 1
ATOM 5026 C C . ILE B 1 188 ? 1.659 -19.375 -2.789 1 94.56 188 ILE B C 1
ATOM 5028 O O . ILE B 1 188 ? 2.33 -18.656 -2.047 1 94.56 188 ILE B O 1
ATOM 5032 N N . GLY B 1 189 ? 0.631 -20.047 -2.402 1 93.44 189 GLY B N 1
ATOM 5033 C CA . GLY B 1 189 ? 0.294 -20.094 -0.988 1 93.44 189 GLY B CA 1
ATOM 5034 C C . GLY B 1 189 ? 1.006 -21.203 -0.232 1 93.44 189 GLY B C 1
ATOM 5035 O O . GLY B 1 189 ? 1.461 -22.172 -0.832 1 93.44 189 GLY B O 1
ATOM 5036 N N . PRO B 1 190 ? 1.11 -21.031 1.07 1 92.31 190 PRO B N 1
ATOM 5037 C CA . PRO B 1 190 ? 1.743 -22.078 1.883 1 92.31 190 PRO B CA 1
ATOM 5038 C C . PRO B 1 190 ? 0.975 -23.391 1.854 1 92.31 190 PRO B C 1
ATOM 5040 O O . PRO B 1 190 ? 1.576 -24.469 1.963 1 92.31 190 PRO B O 1
ATOM 5043 N N . ALA B 1 191 ? -0.308 -23.328 1.661 1 94.38 191 ALA B N 1
ATOM 5044 C CA . ALA B 1 191 ? -1.15 -24.531 1.655 1 94.38 191 ALA B CA 1
ATOM 5045 C C . ALA B 1 191 ? -0.759 -25.469 0.521 1 94.38 191 ALA B C 1
ATOM 5047 O O . ALA B 1 191 ? -0.862 -26.688 0.656 1 94.38 191 ALA B O 1
ATOM 5048 N N . SER B 1 192 ? -0.3 -24.953 -0.548 1 93.25 192 SER B N 1
ATOM 5049 C CA . SER B 1 192 ? 0.038 -25.75 -1.721 1 93.25 192 SER B CA 1
ATOM 5050 C C . SER B 1 192 ? 1.266 -26.609 -1.464 1 93.25 192 SER B C 1
ATOM 5052 O O . SER B 1 192 ? 1.424 -27.672 -2.076 1 93.25 192 SER B O 1
ATOM 5054 N N . LEU B 1 193 ? 2.143 -26.203 -0.541 1 91.25 193 LEU B N 1
ATOM 5055 C CA . LEU B 1 193 ? 3.393 -26.922 -0.329 1 91.25 193 LEU B CA 1
ATOM 5056 C C . LEU B 1 193 ? 3.311 -27.797 0.913 1 91.25 193 LEU B C 1
ATOM 5058 O O . LEU B 1 193 ? 4.184 -28.641 1.143 1 91.25 193 LEU B O 1
ATOM 5062 N N . ARG B 1 194 ? 2.291 -27.719 1.643 1 92.62 194 ARG B N 1
ATOM 5063 C CA . ARG B 1 194 ? 2.137 -28.406 2.922 1 92.62 194 ARG B CA 1
ATOM 5064 C C . ARG B 1 194 ? 2.201 -29.906 2.744 1 92.62 194 ARG B C 1
ATOM 5066 O O . ARG B 1 194 ? 2.869 -30.609 3.516 1 92.62 194 ARG B O 1
ATOM 5073 N N . PRO B 1 195 ? 1.596 -30.422 1.688 1 94.25 195 PRO B N 1
ATOM 5074 C CA . PRO B 1 195 ? 1.586 -31.875 1.544 1 94.25 195 PRO B CA 1
ATOM 5075 C C . PRO B 1 195 ? 2.951 -32.438 1.153 1 94.25 195 PRO B C 1
ATOM 5077 O O . PRO B 1 195 ? 3.164 -33.656 1.219 1 94.25 195 PRO B O 1
ATOM 5080 N N . LEU B 1 196 ? 3.855 -31.609 0.757 1 94.19 196 LEU B N 1
ATOM 5081 C CA . LEU B 1 196 ? 5.133 -32.062 0.211 1 94.19 196 LEU B CA 1
ATOM 5082 C C . LEU B 1 196 ? 6.172 -32.219 1.315 1 94.19 196 LEU B C 1
ATOM 5084 O O . LEU B 1 196 ? 7.191 -31.516 1.315 1 94.19 196 LEU B O 1
ATOM 5088 N N . VAL B 1 197 ? 6.062 -33.219 2.15 1 92.94 197 VAL B N 1
ATOM 5089 C CA . VAL B 1 197 ? 6.863 -33.406 3.359 1 92.94 197 VAL B CA 1
ATOM 5090 C C . VAL B 1 197 ? 8.266 -33.875 2.988 1 92.94 197 VAL B C 1
ATOM 5092 O O . VAL B 1 197 ? 9.234 -33.562 3.689 1 92.94 197 VAL B O 1
ATOM 5095 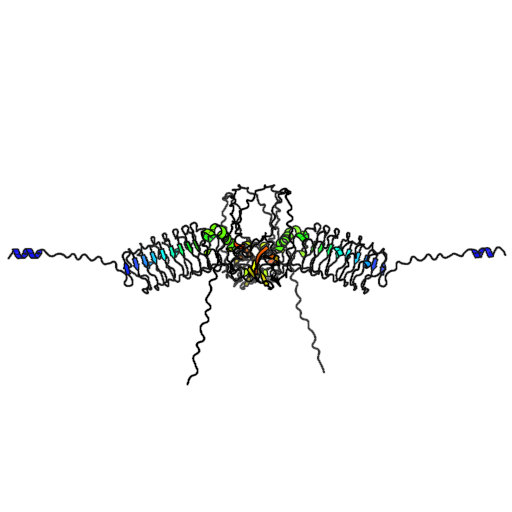N N . SER B 1 198 ? 8.414 -34.562 1.85 1 94.38 198 SER B N 1
ATOM 5096 C CA . SER B 1 198 ? 9.695 -35.156 1.47 1 94.38 198 SER B CA 1
ATOM 5097 C C . SER B 1 198 ? 10.406 -34.281 0.44 1 94.38 198 SER B C 1
ATOM 5099 O O . SER B 1 198 ? 11.406 -34.688 -0.151 1 94.38 198 SER B O 1
ATOM 5101 N N . LEU B 1 199 ? 9.883 -33.125 0.238 1 92.69 199 LEU B N 1
ATOM 5102 C CA . LEU B 1 199 ? 10.422 -32.25 -0.807 1 92.69 199 LEU B CA 1
ATOM 5103 C C . LEU B 1 199 ? 11.867 -31.891 -0.51 1 92.69 199 LEU B C 1
ATOM 5105 O O . LEU B 1 199 ? 12.188 -31.484 0.609 1 92.69 199 LEU B O 1
ATOM 5109 N N . GLN B 1 200 ? 12.742 -31.984 -1.532 1 90.31 200 GLN B N 1
ATOM 5110 C CA . GLN B 1 200 ? 14.156 -31.656 -1.396 1 90.31 200 GLN B CA 1
ATOM 5111 C C . GLN B 1 200 ? 14.547 -30.516 -2.342 1 90.31 200 GLN B C 1
ATOM 5113 O O . GLN B 1 200 ? 15.398 -29.688 -2.008 1 90.31 200 GLN B O 1
ATOM 5118 N N . VAL B 1 201 ? 13.938 -30.562 -3.465 1 91.5 201 VAL B N 1
ATOM 5119 C CA . VAL B 1 201 ? 14.25 -29.547 -4.465 1 91.5 201 VAL B CA 1
ATOM 5120 C C . VAL B 1 201 ? 12.961 -28.906 -4.969 1 91.5 201 VAL B C 1
ATOM 5122 O O . VAL B 1 201 ? 12.039 -29.594 -5.41 1 91.5 201 VAL B O 1
ATOM 5125 N N . LEU B 1 202 ? 12.906 -27.609 -4.883 1 92.44 202 LEU B N 1
ATOM 5126 C CA . LEU B 1 202 ? 11.805 -26.812 -5.41 1 92.44 202 LEU B CA 1
ATOM 5127 C C . LEU B 1 202 ? 12.312 -25.781 -6.406 1 92.44 202 LEU B C 1
ATOM 5129 O O . LEU B 1 202 ? 13.195 -24.984 -6.086 1 92.44 202 LEU B O 1
ATOM 5133 N N . ARG B 1 203 ? 11.773 -25.828 -7.598 1 93.56 203 ARG B N 1
ATOM 5134 C CA . ARG B 1 203 ? 12.117 -24.859 -8.625 1 93.56 203 ARG B CA 1
ATOM 5135 C C . ARG B 1 203 ? 10.906 -24.016 -9.016 1 93.56 203 ARG B C 1
ATOM 5137 O O . ARG B 1 203 ? 9.945 -24.531 -9.578 1 93.56 203 ARG B O 1
ATOM 5144 N N . ILE B 1 204 ? 10.992 -22.766 -8.758 1 93.44 204 ILE B N 1
ATOM 5145 C CA . ILE B 1 204 ? 9.852 -21.891 -9.055 1 93.44 204 ILE B CA 1
ATOM 5146 C C . ILE B 1 204 ? 10.344 -20.594 -9.695 1 93.44 204 ILE B C 1
ATOM 5148 O O . ILE B 1 204 ? 9.641 -19.578 -9.664 1 93.44 204 ILE B O 1
ATOM 5152 N N . THR B 1 205 ? 11.469 -20.562 -10.32 1 93.38 205 THR B N 1
ATOM 5153 C CA . THR B 1 205 ? 12.039 -19.359 -10.93 1 93.38 205 THR B CA 1
ATOM 5154 C C . THR B 1 205 ? 11.359 -19.047 -12.258 1 93.38 205 THR B C 1
ATOM 5156 O O . THR B 1 205 ? 10.609 -19.875 -12.789 1 93.38 205 THR B O 1
ATOM 5159 N N . ASP B 1 206 ? 11.539 -17.875 -12.703 1 94.38 206 ASP B N 1
ATOM 5160 C CA . ASP B 1 206 ? 11.086 -17.422 -14.016 1 94.38 206 ASP B CA 1
ATOM 5161 C C . ASP B 1 206 ? 9.562 -17.438 -14.109 1 94.38 206 ASP B C 1
ATOM 5163 O O . ASP B 1 206 ? 9 -17.906 -15.109 1 94.38 206 ASP B O 1
ATOM 5167 N N . ASN B 1 207 ? 8.898 -17.266 -13.078 1 96.44 207 ASN B N 1
ATOM 5168 C CA . ASN B 1 207 ? 7.48 -16.922 -13 1 96.44 207 ASN B CA 1
ATOM 5169 C C . ASN B 1 207 ? 7.281 -15.438 -12.734 1 96.44 207 ASN B C 1
ATOM 5171 O O . ASN B 1 207 ? 8.141 -14.789 -12.148 1 96.44 207 ASN B O 1
ATOM 5175 N N . PRO B 1 208 ? 6.25 -14.875 -13.305 1 96.94 208 PRO B N 1
ATOM 5176 C CA . PRO B 1 208 ? 6.008 -13.453 -13.047 1 96.94 208 PRO B CA 1
ATOM 5177 C C . PRO B 1 208 ? 5.465 -13.188 -11.641 1 96.94 208 PRO B C 1
ATOM 5179 O O . PRO B 1 208 ? 4.324 -12.75 -11.492 1 96.94 208 PRO B O 1
ATOM 5182 N N . TRP B 1 209 ? 6.293 -13.258 -10.695 1 96.5 209 TRP B N 1
ATOM 5183 C CA . TRP B 1 209 ? 5.922 -13.172 -9.281 1 96.5 209 TRP B CA 1
ATOM 5184 C C . TRP B 1 209 ? 5.477 -11.766 -8.914 1 96.5 209 TRP B C 1
ATOM 5186 O O . TRP B 1 209 ? 6.129 -10.781 -9.289 1 96.5 209 TRP B O 1
ATOM 5196 N N . ARG B 1 210 ? 4.348 -11.695 -8.281 1 97.12 210 ARG B N 1
ATOM 5197 C CA . ARG B 1 210 ? 3.885 -10.453 -7.668 1 97.12 210 ARG B CA 1
ATOM 5198 C C . ARG B 1 210 ? 4.34 -10.352 -6.215 1 97.12 210 ARG B C 1
ATOM 5200 O O . ARG B 1 210 ? 3.818 -11.062 -5.348 1 97.12 210 ARG B O 1
ATOM 5207 N N . CYS B 1 211 ? 5.254 -9.484 -5.957 1 96.25 211 CYS B N 1
ATOM 5208 C CA . CYS B 1 211 ? 5.852 -9.359 -4.633 1 96.25 211 CYS B CA 1
ATOM 5209 C C . CYS B 1 211 ? 5.004 -8.469 -3.732 1 96.25 211 CYS B C 1
ATOM 5211 O O . CYS B 1 211 ? 5.355 -7.316 -3.484 1 96.25 211 CYS B O 1
ATOM 5213 N N . ASP B 1 212 ? 3.977 -9.039 -3.254 1 95.69 212 ASP B N 1
ATOM 5214 C CA . ASP B 1 212 ? 3.041 -8.375 -2.35 1 95.69 212 ASP B CA 1
ATOM 5215 C C . ASP B 1 212 ? 2.91 -9.148 -1.038 1 95.69 212 ASP B C 1
ATOM 5217 O O . ASP B 1 212 ? 3.764 -9.977 -0.712 1 95.69 212 ASP B O 1
ATOM 5221 N N . CYS B 1 213 ? 1.85 -8.828 -0.273 1 94.88 213 CYS B N 1
ATOM 5222 C CA . CYS B 1 213 ? 1.706 -9.391 1.062 1 94.88 213 CYS B CA 1
ATOM 5223 C C . CYS B 1 213 ? 1.478 -10.898 0.993 1 94.88 213 CYS B C 1
ATOM 5225 O O . CYS B 1 213 ? 1.771 -11.617 1.947 1 94.88 213 CYS B O 1
ATOM 5227 N N . ALA B 1 214 ? 0.941 -11.383 -0.091 1 95.5 214 ALA B N 1
ATOM 5228 C CA . ALA B 1 214 ? 0.653 -12.805 -0.244 1 95.5 214 ALA B CA 1
ATOM 5229 C C . ALA B 1 214 ? 1.938 -13.625 -0.255 1 95.5 214 ALA B C 1
ATOM 5231 O O . ALA B 1 214 ? 1.92 -14.828 0.035 1 95.5 214 ALA B O 1
ATOM 5232 N N . LEU B 1 215 ? 3.061 -13.047 -0.585 1 95.31 215 LEU B N 1
ATOM 5233 C CA . LEU B 1 215 ? 4.324 -13.766 -0.689 1 95.31 215 LEU B CA 1
ATOM 5234 C C . LEU B 1 215 ? 5.164 -13.578 0.572 1 95.31 215 LEU B C 1
ATOM 5236 O O . LEU B 1 215 ? 6.34 -13.945 0.602 1 95.31 215 LEU B O 1
ATOM 5240 N N . HIS B 1 216 ? 4.594 -12.914 1.597 1 94 216 HIS B N 1
ATOM 5241 C CA . HIS B 1 216 ? 5.281 -12.75 2.873 1 94 216 HIS B CA 1
ATOM 5242 C C . HIS B 1 216 ? 5.801 -14.086 3.391 1 94 216 HIS B C 1
ATOM 5244 O O . HIS B 1 216 ? 6.961 -14.195 3.801 1 94 216 HIS B O 1
ATOM 5250 N N . TRP B 1 217 ? 4.992 -15.117 3.361 1 92.44 217 TRP B N 1
ATOM 5251 C CA . TRP B 1 217 ? 5.344 -16.438 3.883 1 92.44 217 TRP B CA 1
ATOM 5252 C C . TRP B 1 217 ? 6.527 -17.016 3.123 1 92.44 217 TRP B C 1
ATOM 5254 O O . TRP B 1 217 ? 7.422 -17.625 3.725 1 92.44 217 TRP B O 1
ATOM 5264 N N . LEU B 1 218 ? 6.453 -16.875 1.828 1 91.81 218 LEU B N 1
ATOM 5265 C CA . LEU B 1 218 ? 7.508 -17.438 0.993 1 91.81 218 LEU B CA 1
ATOM 5266 C C . LEU B 1 218 ? 8.844 -16.766 1.275 1 91.81 218 LEU B C 1
ATOM 5268 O O . LEU B 1 218 ? 9.875 -17.438 1.359 1 91.81 218 LEU B O 1
ATOM 5272 N N . ARG B 1 219 ? 8.797 -15.406 1.355 1 91.12 219 ARG B N 1
ATOM 5273 C CA . ARG B 1 219 ? 10 -14.656 1.687 1 91.12 219 ARG B CA 1
ATOM 5274 C C . ARG B 1 219 ? 10.594 -15.125 3.01 1 91.12 219 ARG B C 1
ATOM 5276 O O . ARG B 1 219 ? 11.812 -15.305 3.121 1 91.12 219 ARG B O 1
ATOM 5283 N N . SER B 1 220 ? 9.789 -15.344 3.982 1 88.62 220 SER B N 1
ATOM 5284 C CA . SER B 1 220 ? 10.219 -15.82 5.293 1 88.62 220 SER B CA 1
ATOM 5285 C C . SER B 1 220 ? 10.695 -17.266 5.234 1 88.62 220 SER B C 1
ATOM 5287 O O . SER B 1 220 ? 11.68 -17.625 5.871 1 88.62 220 SER B O 1
ATOM 5289 N N . TRP B 1 221 ? 9.953 -18.016 4.52 1 87.19 221 TRP B N 1
ATOM 5290 C CA . TRP B 1 221 ? 10.258 -19.438 4.359 1 87.19 221 TRP B CA 1
ATOM 5291 C C . TRP B 1 221 ? 11.617 -19.625 3.703 1 87.19 221 TRP B C 1
ATOM 5293 O O . TRP B 1 221 ? 12.375 -20.531 4.082 1 87.19 221 TRP B O 1
ATOM 5303 N N . ILE B 1 222 ? 11.953 -18.812 2.73 1 84.44 222 ILE B N 1
ATOM 5304 C CA . ILE B 1 222 ? 13.234 -18.906 2.031 1 84.44 222 ILE B CA 1
ATOM 5305 C C . ILE B 1 222 ? 14.375 -18.641 3.008 1 84.44 222 ILE B C 1
ATOM 5307 O O . ILE B 1 222 ? 15.43 -19.266 2.926 1 84.44 222 ILE B O 1
ATOM 5311 N N . ASP B 1 223 ? 14.164 -17.734 3.855 1 79.56 223 ASP B N 1
ATOM 5312 C CA . ASP B 1 223 ? 15.188 -17.375 4.832 1 79.56 223 ASP B CA 1
ATOM 5313 C C . ASP B 1 223 ? 15.398 -18.5 5.848 1 79.56 223 ASP B C 1
ATOM 5315 O O . ASP B 1 223 ? 16.469 -18.609 6.445 1 79.56 223 ASP B O 1
ATOM 5319 N N . GLU B 1 224 ? 14.461 -19.281 5.996 1 81.5 224 GLU B N 1
ATOM 5320 C CA . GLU B 1 224 ? 14.523 -20.328 7.012 1 81.5 224 GLU B CA 1
ATOM 5321 C C . GLU B 1 224 ? 14.727 -21.703 6.379 1 81.5 224 GLU B C 1
ATOM 5323 O O . GLU B 1 224 ? 15.844 -22.062 5.996 1 81.5 224 GLU B O 1
ATOM 5328 N N . ALA B 1 225 ? 13.586 -22.375 6.059 1 66.69 225 ALA B N 1
ATOM 5329 C CA . ALA B 1 225 ? 13.539 -23.75 5.57 1 66.69 225 ALA B CA 1
ATOM 5330 C C . ALA B 1 225 ? 13.883 -23.812 4.086 1 66.69 225 ALA B C 1
ATOM 5332 O O . ALA B 1 225 ? 14.383 -24.828 3.604 1 66.69 225 ALA B O 1
ATOM 5333 N N . GLY B 1 226 ? 13.742 -22.766 3.441 1 67.31 226 GLY B N 1
ATOM 5334 C CA . GLY B 1 226 ? 13.883 -22.75 1.993 1 67.31 226 GLY B CA 1
ATOM 5335 C C . GLY B 1 226 ? 15.32 -22.781 1.526 1 67.31 226 GLY B C 1
ATOM 5336 O O . GLY B 1 226 ? 15.602 -23.156 0.386 1 67.31 226 GLY B O 1
ATOM 5337 N N . GLN B 1 227 ? 16.156 -22.422 2.354 1 67.88 227 GLN B N 1
ATOM 5338 C CA . GLN B 1 227 ? 17.562 -22.391 1.955 1 67.88 227 GLN B CA 1
ATOM 5339 C C . GLN B 1 227 ? 18.047 -23.781 1.535 1 67.88 227 GLN B C 1
ATOM 5341 O O . GLN B 1 227 ? 18.875 -23.906 0.628 1 67.88 227 GLN B O 1
ATOM 5346 N N . ARG B 1 228 ? 17.406 -24.766 2.084 1 68.31 228 ARG B N 1
ATOM 5347 C CA . ARG B 1 228 ? 17.812 -26.141 1.767 1 68.31 228 ARG B CA 1
ATOM 5348 C C . ARG B 1 228 ? 17.156 -26.609 0.472 1 68.31 228 ARG B C 1
ATOM 5350 O O . ARG B 1 228 ? 17.734 -27.422 -0.261 1 68.31 228 ARG B O 1
ATOM 5357 N N . LEU B 1 229 ? 16.062 -26.109 0.207 1 71.88 229 LEU B N 1
ATOM 5358 C CA . LEU B 1 229 ? 15.266 -26.625 -0.896 1 71.88 229 LEU B CA 1
ATOM 5359 C C . LEU B 1 229 ? 15.531 -25.844 -2.176 1 71.88 229 LEU B C 1
ATOM 5361 O O . LEU B 1 229 ? 15.297 -26.344 -3.277 1 71.88 229 LEU B O 1
ATOM 5365 N N . LEU B 1 230 ? 16.016 -24.641 -1.982 1 71.38 230 LEU B N 1
ATOM 5366 C CA . LEU B 1 230 ? 16.25 -23.781 -3.137 1 71.38 230 LEU B CA 1
ATOM 5367 C C . LEU B 1 230 ? 17.734 -23.672 -3.447 1 71.38 230 LEU B C 1
ATOM 5369 O O . LEU B 1 230 ? 18.547 -23.422 -2.551 1 71.38 230 LEU B O 1
ATOM 5373 N N . SER B 1 231 ? 18.047 -24.156 -4.613 1 66.06 231 SER B N 1
ATOM 5374 C CA . SER B 1 231 ? 19.422 -23.938 -5.027 1 66.06 231 SER B CA 1
ATOM 5375 C C . SER B 1 231 ? 19.75 -22.438 -5.031 1 66.06 231 SER B C 1
ATOM 5377 O O . SER B 1 231 ? 18.859 -21.594 -4.965 1 66.06 231 SER B O 1
ATOM 5379 N N . SER B 1 232 ? 21.062 -22.109 -4.98 1 62.19 232 SER B N 1
ATOM 5380 C CA . SER B 1 232 ? 21.516 -20.734 -5.004 1 6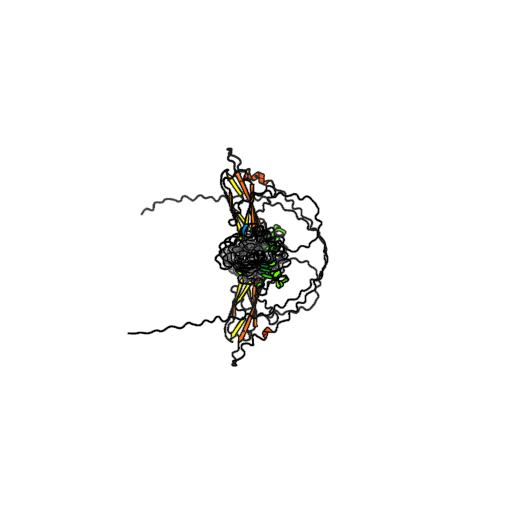2.19 232 SER B CA 1
ATOM 5381 C C . SER B 1 232 ? 20.891 -19.953 -6.152 1 62.19 232 SER B C 1
ATOM 5383 O O . SER B 1 232 ? 20.531 -18.781 -5.996 1 62.19 232 SER B O 1
ATOM 5385 N N . ALA B 1 233 ? 20.734 -20.656 -7.215 1 58.62 233 ALA B N 1
ATOM 5386 C CA . ALA B 1 233 ? 20.141 -20.031 -8.398 1 58.62 233 ALA B CA 1
ATOM 5387 C C . ALA B 1 233 ? 18.641 -19.828 -8.219 1 58.62 233 ALA B C 1
ATOM 5389 O O . ALA B 1 233 ? 18.094 -18.828 -8.672 1 58.62 233 ALA B O 1
ATOM 5390 N N . GLU B 1 234 ? 18.125 -20.781 -7.516 1 62.91 234 GLU B N 1
ATOM 5391 C CA . GLU B 1 234 ? 16.672 -20.75 -7.363 1 62.91 234 GLU B CA 1
ATOM 5392 C C . GLU B 1 234 ? 16.234 -19.734 -6.312 1 62.91 234 GLU B C 1
ATOM 5394 O O . GLU B 1 234 ? 15.086 -19.281 -6.297 1 62.91 234 GLU B O 1
ATOM 5399 N N . ARG B 1 235 ? 17.188 -19.344 -5.656 1 64.38 235 ARG B N 1
ATOM 5400 C CA . ARG B 1 235 ? 16.875 -18.359 -4.629 1 64.38 235 ARG B CA 1
ATOM 5401 C C . ARG B 1 235 ? 16.672 -16.984 -5.238 1 64.38 235 ARG B C 1
ATOM 5403 O O . ARG B 1 235 ? 16.094 -16.094 -4.598 1 64.38 235 ARG B O 1
ATOM 5410 N N . ARG B 1 236 ? 16.953 -16.984 -6.508 1 77.44 236 ARG B N 1
ATOM 5411 C CA . ARG B 1 236 ? 16.812 -15.688 -7.141 1 77.44 236 ARG B CA 1
ATOM 5412 C C . ARG B 1 236 ? 15.422 -15.539 -7.766 1 77.44 236 ARG B C 1
ATOM 5414 O O . ARG B 1 236 ? 15.289 -15.5 -8.992 1 77.44 236 ARG B O 1
ATOM 5421 N N . LEU B 1 237 ? 14.406 -15.594 -6.98 1 89.81 237 LEU B N 1
ATOM 5422 C CA . LEU B 1 237 ? 13.039 -15.281 -7.395 1 89.81 237 LEU B CA 1
ATOM 5423 C C . LEU B 1 237 ? 12.883 -13.789 -7.676 1 89.81 237 LEU B C 1
ATOM 5425 O O . LEU B 1 237 ? 12.938 -12.977 -6.754 1 89.81 237 LEU B O 1
ATOM 5429 N N . VAL B 1 238 ? 12.75 -13.484 -8.93 1 94.44 238 VAL B N 1
ATOM 5430 C CA . VAL B 1 238 ? 12.727 -12.078 -9.336 1 94.44 238 VAL B CA 1
ATOM 5431 C C . VAL B 1 238 ? 11.289 -11.57 -9.352 1 94.44 238 VAL B C 1
ATOM 5433 O O . VAL B 1 238 ? 10.398 -12.219 -9.906 1 94.44 238 VAL B O 1
ATOM 5436 N N . CYS B 1 239 ? 11.125 -10.391 -8.789 1 95.75 239 CYS B N 1
ATOM 5437 C CA . CYS B 1 239 ? 9.812 -9.766 -8.734 1 95.75 239 CYS B CA 1
ATOM 5438 C C . CYS B 1 239 ? 9.469 -9.086 -10.055 1 95.75 239 CYS B C 1
ATOM 5440 O O . CYS B 1 239 ? 10.328 -8.445 -10.664 1 95.75 239 CYS B O 1
ATOM 5442 N N . THR B 1 240 ? 8.211 -9.297 -10.453 1 96.75 240 THR B N 1
ATOM 5443 C CA . THR B 1 240 ? 7.715 -8.617 -11.641 1 96.75 240 THR B CA 1
ATOM 5444 C C . THR B 1 240 ? 6.797 -7.461 -11.266 1 96.75 240 THR B C 1
ATOM 5446 O O . THR B 1 240 ? 6.824 -6.406 -11.898 1 96.75 240 THR B O 1
ATOM 5449 N N . GLU B 1 241 ? 5.957 -7.75 -10.242 1 95.25 241 GLU B N 1
ATOM 5450 C CA . GLU B 1 241 ? 5.059 -6.746 -9.688 1 95.25 241 GLU B CA 1
ATOM 5451 C C . GLU B 1 241 ? 5.211 -6.652 -8.172 1 95.25 241 GLU B C 1
ATOM 5453 O O . GLU B 1 241 ? 5.578 -7.629 -7.516 1 95.25 241 GLU B O 1
ATOM 5458 N N . PRO B 1 242 ? 4.941 -5.34 -7.758 1 94.69 242 PRO B N 1
ATOM 5459 C CA . PRO B 1 242 ? 4.605 -4.062 -8.391 1 94.69 242 PRO B CA 1
ATOM 5460 C C . PRO B 1 242 ? 5.809 -3.406 -9.07 1 94.69 242 PRO B C 1
ATOM 5462 O O . PRO B 1 242 ? 6.949 -3.828 -8.852 1 94.69 242 PRO B O 1
ATOM 5465 N N . PRO B 1 243 ? 5.574 -2.359 -9.836 1 92.44 243 PRO B N 1
ATOM 5466 C CA . PRO B 1 243 ? 6.66 -1.716 -10.578 1 92.44 243 PRO B CA 1
ATOM 5467 C C . PRO B 1 243 ? 7.812 -1.277 -9.68 1 92.44 243 PRO B C 1
ATOM 5469 O O . PRO B 1 243 ? 8.984 -1.405 -10.055 1 92.44 243 PRO B O 1
ATOM 5472 N N . ARG B 1 244 ? 7.559 -0.87 -8.508 1 90.56 244 ARG B N 1
ATOM 5473 C CA . ARG B 1 244 ? 8.602 -0.368 -7.613 1 90.56 244 ARG B CA 1
ATOM 5474 C C . ARG B 1 244 ? 9.547 -1.486 -7.191 1 90.56 244 ARG B C 1
ATOM 5476 O O . ARG B 1 244 ? 10.688 -1.226 -6.797 1 90.56 244 ARG B O 1
ATOM 5483 N N . LEU B 1 245 ? 9.078 -2.709 -7.258 1 93.5 245 LEU B N 1
ATOM 5484 C CA . LEU B 1 245 ? 9.891 -3.84 -6.82 1 93.5 245 LEU B CA 1
ATOM 5485 C C . LEU B 1 245 ? 10.312 -4.699 -8.008 1 93.5 245 LEU B C 1
ATOM 5487 O O . LEU B 1 245 ? 10.938 -5.75 -7.832 1 93.5 245 LEU B O 1
ATOM 5491 N N . SER B 1 246 ? 10 -4.246 -9.18 1 93.12 246 SER B N 1
ATOM 5492 C CA . SER B 1 246 ? 10.297 -5.023 -10.375 1 93.12 246 SER B CA 1
ATOM 5493 C C . SER B 1 246 ? 11.789 -5.258 -10.531 1 93.12 246 SER B C 1
ATOM 5495 O O . SER B 1 246 ? 12.594 -4.367 -10.25 1 93.12 246 SER B O 1
ATOM 5497 N N . HIS B 1 247 ? 12.211 -6.488 -10.883 1 91.62 247 HIS B N 1
ATOM 5498 C CA . HIS B 1 247 ? 13.57 -6.902 -11.211 1 91.62 247 HIS B CA 1
ATOM 5499 C C . HIS B 1 247 ? 14.398 -7.137 -9.945 1 91.62 247 HIS B C 1
ATOM 5501 O O . HIS B 1 247 ? 15.57 -7.512 -10.023 1 91.62 247 HIS B O 1
ATOM 5507 N N . LEU B 1 248 ? 13.758 -6.945 -8.812 1 89.94 248 LEU B N 1
ATOM 5508 C CA . LEU B 1 248 ? 14.445 -7.289 -7.566 1 89.94 248 LEU B CA 1
ATOM 5509 C C . LEU B 1 248 ? 14.18 -8.742 -7.184 1 89.94 248 LEU B C 1
ATOM 5511 O O . LEU B 1 248 ? 13.094 -9.266 -7.434 1 89.94 248 LEU B O 1
ATOM 5515 N N . SER B 1 249 ? 15.172 -9.289 -6.598 1 91.31 249 SER B N 1
ATOM 5516 C CA . SER B 1 249 ? 14.969 -10.625 -6.059 1 91.31 249 SER B CA 1
ATOM 5517 C C . SER B 1 249 ? 14.156 -10.594 -4.773 1 91.31 249 SER B C 1
ATOM 5519 O O . SER B 1 249 ? 14.336 -9.703 -3.941 1 91.31 249 SER B O 1
ATOM 5521 N N . LEU B 1 250 ? 13.297 -11.484 -4.594 1 91.81 250 LEU B N 1
ATOM 5522 C CA . LEU B 1 250 ? 12.43 -11.539 -3.422 1 91.81 250 LEU B CA 1
ATOM 5523 C C . LEU B 1 250 ? 13.25 -11.5 -2.137 1 91.81 250 LEU B C 1
ATOM 5525 O O . LEU B 1 250 ? 12.828 -10.898 -1.146 1 91.81 250 LEU B O 1
ATOM 5529 N N . VAL B 1 251 ? 14.422 -12.109 -2.154 1 87.94 251 VAL B N 1
ATOM 5530 C CA . VAL B 1 251 ? 15.258 -12.203 -0.962 1 87.94 251 VAL B CA 1
ATOM 5531 C C . VAL B 1 251 ? 15.812 -10.82 -0.61 1 87.94 251 VAL B C 1
ATOM 5533 O O . VAL B 1 251 ? 16.109 -10.547 0.552 1 87.94 251 VAL B O 1
ATOM 5536 N N . GLU B 1 252 ? 15.883 -9.945 -1.609 1 86.19 252 GLU B N 1
ATOM 5537 C CA . GLU B 1 252 ? 16.406 -8.602 -1.406 1 86.19 252 GLU B CA 1
ATOM 5538 C C . GLU B 1 252 ? 15.312 -7.652 -0.918 1 86.19 252 GLU B C 1
ATOM 5540 O O . GLU B 1 252 ? 15.602 -6.566 -0.412 1 86.19 252 GLU B O 1
ATOM 5545 N N . VAL B 1 253 ? 14.117 -8.016 -1.067 1 88.94 253 VAL B N 1
ATOM 5546 C CA . VAL B 1 253 ? 12.992 -7.156 -0.71 1 88.94 253 VAL B CA 1
ATOM 5547 C C . VAL B 1 253 ? 12.734 -7.242 0.792 1 88.94 253 VAL B C 1
ATOM 5549 O O . VAL B 1 253 ? 12.531 -8.336 1.328 1 88.94 253 VAL B O 1
ATOM 5552 N N . PRO B 1 254 ? 12.758 -6.121 1.427 1 87.69 254 PRO B N 1
ATOM 5553 C CA . PRO B 1 254 ? 12.383 -6.164 2.842 1 87.69 254 PRO B CA 1
ATOM 5554 C C . PRO B 1 254 ? 10.938 -6.621 3.059 1 87.69 254 PRO B C 1
ATOM 5556 O O . PRO B 1 254 ? 10.062 -6.305 2.254 1 87.69 254 PRO B O 1
ATOM 5559 N N . LEU B 1 255 ? 10.695 -7.266 4.156 1 90 255 LEU B N 1
ATOM 5560 C CA . LEU B 1 255 ? 9.383 -7.832 4.461 1 90 255 LEU B CA 1
ATOM 5561 C C . LEU B 1 255 ? 8.32 -6.742 4.535 1 90 255 LEU B C 1
ATOM 5563 O O . LEU B 1 255 ? 7.188 -6.941 4.094 1 90 255 LEU B O 1
ATOM 5567 N N . ASN B 1 256 ? 8.648 -5.613 4.977 1 88.25 256 ASN B N 1
ATOM 5568 C CA . ASN B 1 256 ? 7.68 -4.539 5.145 1 88.25 256 ASN B CA 1
ATOM 5569 C C . ASN B 1 256 ? 7.328 -3.891 3.807 1 88.25 256 ASN B C 1
ATOM 5571 O O . ASN B 1 256 ? 6.359 -3.135 3.715 1 88.25 256 ASN B O 1
ATOM 5575 N N . SER B 1 257 ? 8.094 -4.219 2.812 1 91.38 257 SER B N 1
ATOM 5576 C CA . SER B 1 257 ? 7.824 -3.67 1.488 1 91.38 257 SER B CA 1
ATOM 5577 C C . SER B 1 257 ? 6.832 -4.535 0.721 1 91.38 257 SER B C 1
ATOM 5579 O O . SER B 1 257 ? 6.32 -4.125 -0.323 1 91.38 257 SER B O 1
ATOM 5581 N N . LEU B 1 258 ? 6.629 -5.711 1.258 1 94.38 258 LEU B N 1
ATOM 5582 C CA . LEU B 1 258 ? 5.594 -6.562 0.681 1 94.38 258 LEU B CA 1
ATOM 5583 C C . LEU B 1 258 ? 4.211 -6.156 1.181 1 94.38 258 LEU B C 1
ATOM 5585 O O . LEU B 1 258 ? 3.73 -6.688 2.186 1 94.38 258 LEU B O 1
ATOM 5589 N N . VAL B 1 259 ? 3.611 -5.293 0.383 1 93.38 259 VAL B N 1
ATOM 5590 C CA . VAL B 1 259 ? 2.42 -4.625 0.89 1 93.38 259 VAL B CA 1
ATOM 5591 C C . VAL B 1 259 ? 1.22 -4.965 0.01 1 93.38 259 VAL B C 1
ATOM 5593 O O . VAL B 1 259 ? 1.353 -5.094 -1.209 1 93.38 259 VAL B O 1
ATOM 5596 N N . CYS B 1 260 ? 0.093 -5.105 0.665 1 95 260 CYS B N 1
ATOM 5597 C CA . CYS B 1 260 ? -1.199 -5.176 -0.006 1 95 260 CYS B CA 1
ATOM 5598 C C . CYS B 1 260 ? -2.102 -4.027 0.42 1 95 260 CYS B C 1
ATOM 5600 O O . CYS B 1 260 ? -1.9 -3.434 1.481 1 95 260 CYS B O 1
ATOM 5602 N N . ILE B 1 261 ? -2.939 -3.633 -0.475 1 94.31 261 ILE B N 1
ATOM 5603 C CA . ILE B 1 261 ? -3.975 -2.646 -0.187 1 94.31 261 ILE B CA 1
ATOM 5604 C C . ILE B 1 261 ? -5.344 -3.322 -0.172 1 94.31 261 ILE B C 1
ATOM 5606 O O . ILE B 1 261 ? -5.797 -3.846 -1.193 1 94.31 261 ILE B O 1
ATOM 5610 N N . PRO B 1 262 ? -5.996 -3.297 0.946 1 93.44 262 PRO B N 1
ATOM 5611 C CA . PRO B 1 262 ? -7.293 -3.967 1.029 1 93.44 262 PRO B CA 1
ATOM 5612 C C . PRO B 1 262 ? -8.336 -3.354 0.094 1 93.44 262 PRO B C 1
ATOM 5614 O O . PRO B 1 262 ? -8.227 -2.184 -0.278 1 93.44 262 PRO B O 1
ATOM 5617 N N . PRO B 1 263 ? -9.289 -4.184 -0.25 1 92.94 263 PRO B N 1
ATOM 5618 C CA . PRO B 1 263 ? -10.297 -3.686 -1.186 1 92.94 263 PRO B CA 1
ATOM 5619 C C . PRO B 1 263 ? -11.203 -2.625 -0.566 1 92.94 263 PRO B C 1
ATOM 5621 O O . PRO B 1 263 ? -11.523 -2.699 0.623 1 92.94 263 PRO B O 1
ATOM 5624 N N . LEU B 1 264 ? -11.531 -1.67 -1.318 1 90.56 264 LEU B N 1
ATOM 5625 C CA . LEU B 1 264 ? -12.594 -0.703 -1.06 1 90.56 264 LEU B CA 1
ATOM 5626 C C . LEU B 1 264 ? -13.688 -0.8 -2.117 1 90.56 264 LEU B C 1
ATOM 5628 O O . LEU B 1 264 ? -13.406 -0.727 -3.316 1 90.56 264 LEU B O 1
ATOM 5632 N N . VAL B 1 265 ? -14.883 -1.021 -1.654 1 90 265 VAL B N 1
ATOM 5633 C CA . VAL B 1 265 ? -15.977 -1.25 -2.594 1 90 265 VAL B CA 1
ATOM 5634 C C . VAL B 1 265 ? -16.922 -0.051 -2.592 1 90 265 VAL B C 1
ATOM 5636 O O . VAL B 1 265 ? -17.266 0.473 -1.529 1 90 265 VAL B O 1
ATOM 5639 N N . GLN B 1 266 ? -17.172 0.344 -3.766 1 85 266 GLN B N 1
ATOM 5640 C CA . GLN B 1 266 ? -18.156 1.407 -3.963 1 85 266 GLN B CA 1
ATOM 5641 C C . GLN B 1 266 ? -19.328 0.929 -4.82 1 85 266 GLN B C 1
ATOM 5643 O O . GLN B 1 266 ? -19.125 0.266 -5.84 1 85 266 GLN B O 1
ATOM 5648 N N . LEU B 1 267 ? -20.453 1.171 -4.301 1 87.69 267 LEU B N 1
ATOM 5649 C CA . LEU B 1 267 ? -21.672 0.742 -4.98 1 87.69 267 LEU B CA 1
ATOM 5650 C C . LEU B 1 267 ? -22.594 1.923 -5.223 1 87.69 267 LEU B C 1
ATOM 5652 O O . LEU B 1 267 ? -22.875 2.693 -4.305 1 87.69 267 LEU B O 1
ATOM 5656 N N . GLU B 1 268 ? -22.953 2.07 -6.445 1 81.38 268 GLU B N 1
ATOM 5657 C CA . GLU B 1 268 ? -23.938 3.094 -6.809 1 81.38 268 GLU B CA 1
ATOM 5658 C C . GLU B 1 268 ? -24.922 2.572 -7.852 1 81.38 268 GLU B C 1
ATOM 5660 O O . GLU B 1 268 ? -24.516 2.178 -8.945 1 81.38 268 GLU B O 1
ATOM 5665 N N . PRO B 1 269 ? -26.125 2.604 -7.547 1 86.12 269 PRO B N 1
ATOM 5666 C CA . PRO B 1 269 ? -26.812 2.992 -6.309 1 86.12 269 PRO B CA 1
ATOM 5667 C C . PRO B 1 269 ? -26.844 1.865 -5.277 1 86.12 269 PRO B C 1
ATOM 5669 O O . PRO B 1 269 ? -26.672 0.695 -5.633 1 86.12 269 PRO B O 1
ATOM 5672 N N . ARG B 1 270 ? -27.078 2.23 -4.078 1 87.88 270 ARG B N 1
ATOM 5673 C CA . ARG B 1 270 ? -27.156 1.242 -3.008 1 87.88 270 ARG B CA 1
ATOM 5674 C C . ARG B 1 270 ? -28.562 0.667 -2.9 1 87.88 270 ARG B C 1
ATOM 5676 O O . ARG B 1 270 ? -28.75 -0.432 -2.377 1 87.88 270 ARG B O 1
ATOM 5683 N N . ARG B 1 271 ? -29.438 1.466 -3.301 1 90.94 271 ARG B N 1
ATOM 5684 C CA . ARG B 1 271 ? -30.828 1.062 -3.303 1 90.94 271 ARG B CA 1
ATOM 5685 C C . ARG B 1 271 ? -31.5 1.418 -4.625 1 90.94 271 ARG B C 1
ATOM 5687 O O . ARG B 1 271 ? -31.219 2.467 -5.207 1 90.94 271 ARG B O 1
ATOM 5694 N N . LEU B 1 272 ? -32.25 0.401 -5.098 1 90.94 272 LEU B N 1
ATOM 5695 C CA . LEU B 1 272 ? -32.969 0.646 -6.355 1 90.94 272 LEU B CA 1
ATOM 5696 C C . LEU B 1 272 ? -34.344 0.014 -6.336 1 90.94 272 LEU B C 1
ATOM 5698 O O . LEU B 1 272 ? -34.531 -1.088 -5.809 1 90.94 272 LEU B O 1
ATOM 5702 N N . ALA B 1 273 ? -35.312 0.762 -6.746 1 91.19 273 ALA B N 1
ATOM 5703 C CA . ALA B 1 273 ? -36.656 0.249 -6.941 1 91.19 273 ALA B CA 1
ATOM 5704 C C . ALA B 1 273 ? -37.031 0.177 -8.422 1 91.19 273 ALA B C 1
ATOM 5706 O O . ALA B 1 273 ? -36.875 1.165 -9.148 1 91.19 273 ALA B O 1
ATOM 5707 N N . VAL B 1 274 ? -37.438 -1.062 -8.844 1 90.69 274 VAL B N 1
ATOM 5708 C CA . VAL B 1 274 ? -37.75 -1.234 -10.258 1 90.69 274 VAL B CA 1
ATOM 5709 C C . VAL B 1 274 ? -39.125 -1.862 -10.414 1 90.69 274 VAL B C 1
ATOM 5711 O O . VAL B 1 274 ? -39.656 -2.453 -9.469 1 90.69 274 VAL B O 1
ATOM 5714 N N . ARG B 1 275 ? -39.688 -1.676 -11.594 1 91.69 275 ARG B N 1
ATOM 5715 C CA . ARG B 1 275 ? -40.969 -2.275 -11.898 1 91.69 275 ARG B CA 1
ATOM 5716 C C . ARG B 1 275 ? -40.812 -3.711 -12.391 1 91.69 275 ARG B C 1
ATOM 5718 O O . ARG B 1 275 ? -39.75 -4.094 -12.859 1 91.69 275 ARG B O 1
ATOM 5725 N N . LEU B 1 276 ? -41.938 -4.387 -12.258 1 90.12 276 LEU B N 1
ATOM 5726 C CA . LEU B 1 276 ? -41.938 -5.773 -12.719 1 90.12 276 LEU B CA 1
ATOM 5727 C C . LEU B 1 276 ? -41.625 -5.852 -14.211 1 90.12 276 LEU B C 1
ATOM 5729 O O . LEU B 1 276 ? -42.156 -5.062 -15 1 90.12 276 LEU B O 1
ATOM 5733 N N . GLY B 1 277 ? -40.719 -6.719 -14.609 1 90.25 277 GLY B N 1
ATOM 5734 C CA . GLY B 1 277 ? -40.406 -6.949 -16.016 1 90.25 277 GLY B CA 1
ATOM 5735 C C . GLY B 1 277 ? -39.219 -6.117 -16.5 1 90.25 277 GLY B C 1
ATOM 5736 O O . GLY B 1 277 ? -38.719 -6.324 -17.609 1 90.25 277 GLY B O 1
ATOM 5737 N N . GLU B 1 278 ? -38.812 -5.211 -15.719 1 90.88 278 GLU B N 1
ATOM 5738 C CA . GLU B 1 278 ? -37.719 -4.34 -16.109 1 90.88 278 GLU B CA 1
ATOM 5739 C C . GLU B 1 278 ? -36.375 -5.027 -15.906 1 90.88 278 GLU B C 1
ATOM 5741 O O . GLU B 1 278 ? -36.312 -6.09 -15.289 1 90.88 278 GLU B O 1
ATOM 5746 N N . SER B 1 279 ? -35.375 -4.473 -16.656 1 90.81 279 SER B N 1
ATOM 5747 C CA . SER B 1 279 ? -34 -4.934 -16.469 1 90.81 279 SER B CA 1
ATOM 5748 C C . SER B 1 279 ? -33.156 -3.881 -15.758 1 90.81 279 SER B C 1
ATOM 5750 O O . SER B 1 279 ? -33.406 -2.684 -15.875 1 90.81 279 SER B O 1
ATOM 5752 N N . LEU B 1 280 ? -32.281 -4.387 -14.883 1 88.38 280 LEU B N 1
ATOM 5753 C CA . LEU B 1 280 ? -31.422 -3.439 -14.172 1 88.38 280 LEU B CA 1
ATOM 5754 C C . LEU B 1 280 ? -29.953 -3.883 -14.227 1 88.38 280 LEU B C 1
ATOM 5756 O O . LEU B 1 280 ? -29.672 -5.062 -14.43 1 88.38 280 LEU B O 1
ATOM 5760 N N . ARG B 1 281 ? -29.141 -2.9 -14.18 1 88.31 281 ARG B N 1
ATOM 5761 C CA . ARG B 1 281 ? -27.703 -3.098 -14.094 1 88.31 281 ARG B CA 1
ATOM 5762 C C . ARG B 1 281 ? -27.109 -2.299 -12.93 1 88.31 281 ARG B C 1
ATOM 5764 O O . ARG B 1 281 ? -27.375 -1.102 -12.797 1 88.31 281 ARG B O 1
ATOM 5771 N N . VAL B 1 282 ? -26.453 -3.008 -12.039 1 89.38 282 VAL B N 1
ATOM 5772 C CA . VAL B 1 282 ? -25.797 -2.363 -10.906 1 89.38 282 VAL B CA 1
ATOM 5773 C C . VAL B 1 282 ? -24.297 -2.672 -10.945 1 89.38 282 VAL B C 1
ATOM 5775 O O . VAL B 1 282 ? -23.906 -3.828 -11.102 1 89.38 282 VAL B O 1
ATOM 5778 N N . SER B 1 283 ? -23.484 -1.643 -10.828 1 88.38 283 SER B N 1
ATOM 5779 C CA . SER B 1 283 ? -22.047 -1.816 -10.906 1 88.38 283 SER B CA 1
ATOM 5780 C C . SER B 1 283 ? -21.391 -1.69 -9.531 1 88.38 283 SER B C 1
ATOM 5782 O O . SER B 1 283 ? -21.688 -0.76 -8.781 1 88.38 283 SER B O 1
ATOM 5784 N N . CYS B 1 284 ? -20.641 -2.625 -9.242 1 89.88 284 CYS B N 1
ATOM 5785 C CA . CYS B 1 284 ? -19.828 -2.645 -8.031 1 89.88 284 CYS B CA 1
ATOM 5786 C C . CYS B 1 284 ? -18.359 -2.461 -8.367 1 89.88 284 CYS B C 1
ATOM 5788 O O . CYS B 1 284 ? -17.75 -3.324 -9 1 89.88 284 CYS B O 1
ATOM 5790 N N . HIS B 1 285 ? -17.828 -1.311 -7.91 1 88.56 285 HIS B N 1
ATOM 5791 C CA . HIS B 1 285 ? -16.422 -0.996 -8.195 1 88.56 285 HIS B CA 1
ATOM 5792 C C . HIS B 1 285 ? -15.547 -1.244 -6.977 1 88.56 285 HIS B C 1
ATOM 5794 O O . HIS B 1 285 ? -15.891 -0.834 -5.863 1 88.56 285 HIS B O 1
ATOM 5800 N N . ALA B 1 286 ? -14.5 -2.025 -7.234 1 90.88 286 ALA B N 1
ATOM 5801 C CA . ALA B 1 286 ? -13.586 -2.322 -6.137 1 90.88 286 ALA B CA 1
ATOM 5802 C C . ALA B 1 286 ? -12.172 -1.85 -6.461 1 90.88 286 ALA B C 1
ATOM 5804 O O . ALA B 1 286 ? -11.711 -1.987 -7.598 1 90.88 286 ALA B O 1
ATOM 5805 N N . SER B 1 287 ? -11.578 -1.155 -5.48 1 90.44 287 SER B N 1
ATOM 5806 C CA . SER B 1 287 ? -10.188 -0.74 -5.613 1 90.44 287 SER B CA 1
ATOM 5807 C C . SER B 1 287 ? -9.305 -1.418 -4.57 1 90.44 287 SER B C 1
ATOM 5809 O O . SER B 1 287 ? -9.781 -1.8 -3.5 1 90.44 287 SER B O 1
ATOM 5811 N N . GLY B 1 288 ? -8.023 -1.706 -4.977 1 92.62 288 GLY B N 1
ATOM 5812 C CA . GLY B 1 288 ? -7.055 -2.354 -4.105 1 92.62 288 GLY B CA 1
ATOM 5813 C C . GLY B 1 288 ? -5.867 -2.928 -4.855 1 92.62 288 GLY B C 1
ATOM 5814 O O . GLY B 1 288 ? -5.812 -2.861 -6.086 1 92.62 288 GLY B O 1
ATOM 5815 N N . TYR B 1 289 ? -4.977 -3.449 -4.012 1 93 289 TYR B N 1
ATOM 5816 C CA . TYR B 1 289 ? -3.82 -4.121 -4.598 1 93 289 TYR B CA 1
ATOM 5817 C C . TYR B 1 289 ? -3.486 -5.398 -3.834 1 93 289 TYR B C 1
ATOM 5819 O O . TYR B 1 289 ? -3.303 -5.367 -2.615 1 93 289 TYR B O 1
ATOM 5827 N N . PRO B 1 290 ? -3.277 -6.469 -4.496 1 93.75 290 PRO B N 1
ATOM 5828 C CA . PRO B 1 290 ? -3.564 -6.605 -5.926 1 93.75 290 PRO B CA 1
ATOM 5829 C C . PRO B 1 290 ? -5.031 -6.34 -6.262 1 93.75 290 PRO B C 1
ATOM 5831 O O . PRO B 1 290 ? -5.855 -6.188 -5.355 1 93.75 290 PRO B O 1
ATOM 5834 N N . ARG B 1 291 ? -5.316 -6.242 -7.578 1 92.75 291 ARG B N 1
ATOM 5835 C CA . ARG B 1 291 ? -6.684 -5.965 -8 1 92.75 291 ARG B CA 1
ATOM 5836 C C . ARG B 1 291 ? -7.656 -6.977 -7.406 1 92.75 291 ARG B C 1
ATOM 5838 O O . ARG B 1 291 ? -7.488 -8.188 -7.586 1 92.75 291 ARG B O 1
ATOM 5845 N N . PRO B 1 292 ? -8.688 -6.461 -6.727 1 93 292 PRO B N 1
ATOM 5846 C CA . PRO B 1 292 ? -9.617 -7.383 -6.066 1 93 292 PRO B CA 1
ATOM 5847 C C . PRO B 1 292 ? -10.539 -8.102 -7.055 1 93 292 PRO B C 1
ATOM 5849 O O . PRO B 1 292 ? -10.852 -7.555 -8.117 1 93 292 PRO B O 1
ATOM 5852 N N . GLN B 1 293 ? -10.883 -9.312 -6.648 1 90.62 293 GLN B N 1
ATOM 5853 C CA . GLN B 1 293 ? -11.93 -10.039 -7.363 1 90.62 293 GLN B CA 1
ATOM 5854 C C . GLN B 1 293 ? -13.312 -9.719 -6.793 1 90.62 293 GLN B C 1
ATOM 5856 O O . GLN B 1 293 ? -13.492 -9.68 -5.574 1 90.62 293 GLN B O 1
ATOM 5861 N N . VAL B 1 294 ? -14.273 -9.422 -7.711 1 92.19 294 VAL B N 1
ATOM 5862 C CA . VAL B 1 294 ? -15.594 -8.977 -7.273 1 92.19 294 VAL B CA 1
ATOM 5863 C C . VAL B 1 294 ? -16.625 -10.055 -7.598 1 92.19 294 VAL B C 1
ATOM 5865 O O . VAL B 1 294 ? -16.656 -10.594 -8.711 1 92.19 294 VAL B O 1
ATOM 5868 N N . THR B 1 295 ? -17.438 -10.383 -6.609 1 89.88 295 THR B N 1
ATOM 5869 C CA . THR B 1 295 ? -18.516 -11.352 -6.793 1 89.88 295 THR B CA 1
ATOM 5870 C C . THR B 1 295 ? -19.812 -10.828 -6.188 1 89.88 295 THR B C 1
ATOM 5872 O O . THR B 1 295 ? -19.797 -9.977 -5.301 1 89.88 295 THR B O 1
ATOM 5875 N N . TRP B 1 296 ? -20.984 -11.297 -6.812 1 90.69 296 TRP B N 1
ATOM 5876 C CA . TRP B 1 296 ? -22.297 -10.938 -6.301 1 90.69 296 TRP B CA 1
ATOM 5877 C C . TRP B 1 296 ? -23 -12.156 -5.695 1 90.69 296 TRP B C 1
ATOM 5879 O O . TRP B 1 296 ? -22.891 -13.266 -6.215 1 90.69 296 TRP B O 1
ATOM 5889 N N . ARG B 1 297 ? -23.656 -11.891 -4.574 1 88.44 297 ARG B N 1
ATOM 5890 C CA . ARG B 1 297 ? -24.469 -12.938 -3.955 1 88.44 297 ARG B CA 1
ATOM 5891 C C . ARG B 1 297 ? -25.766 -12.367 -3.418 1 88.44 297 ARG B C 1
ATOM 5893 O O . ARG B 1 297 ? -25.812 -11.227 -2.951 1 88.44 297 ARG B O 1
ATOM 5900 N N . LYS B 1 298 ? -26.797 -13.109 -3.617 1 87.56 298 LYS B N 1
ATOM 5901 C CA . LYS B 1 298 ? -28.062 -12.703 -3 1 87.56 298 LYS B CA 1
ATOM 5902 C C . LYS B 1 298 ? -28.062 -13.016 -1.508 1 87.56 298 LYS B C 1
ATOM 5904 O O . LYS B 1 298 ? -27.703 -14.125 -1.099 1 87.56 298 LYS B O 1
ATOM 5909 N N . ALA B 1 299 ? -28.219 -11.953 -0.727 1 80.25 299 ALA B N 1
ATOM 5910 C CA . ALA B 1 299 ? -28.141 -12.094 0.725 1 80.25 299 ALA B CA 1
ATOM 5911 C C . ALA B 1 299 ? -29.375 -12.781 1.281 1 80.25 299 ALA B C 1
ATOM 5913 O O . ALA B 1 299 ? -30.484 -12.57 0.792 1 80.25 299 ALA B O 1
ATOM 5914 N N . SER B 1 300 ? -29.094 -13.844 1.99 1 69.81 300 SER B N 1
ATOM 5915 C CA . SER B 1 300 ? -30.25 -14.453 2.664 1 69.81 300 SER B CA 1
ATOM 5916 C C . SER B 1 300 ? -30.734 -13.578 3.809 1 69.81 300 SER B C 1
ATOM 5918 O O . SER B 1 300 ? -29.969 -12.828 4.406 1 69.81 300 SER B O 1
ATOM 5920 N N . GLN B 1 301 ? -32.094 -13.242 3.898 1 57.22 301 GLN B N 1
ATOM 5921 C CA . GLN B 1 301 ? -32.812 -12.359 4.816 1 57.22 301 GLN B CA 1
ATOM 5922 C C . GLN B 1 301 ? -32.094 -12.258 6.156 1 57.22 301 GLN B C 1
ATOM 5924 O O . GLN B 1 301 ? -32.062 -11.195 6.773 1 57.22 301 GLN B O 1
ATOM 5929 N N . GLY B 1 302 ? -31.594 -13.109 6.711 1 52.41 302 GLY B N 1
ATOM 5930 C CA . GLY B 1 302 ? -31.172 -13.016 8.094 1 52.41 302 GLY B CA 1
ATOM 5931 C C . GLY B 1 302 ? -29.766 -12.453 8.25 1 52.41 302 GLY B C 1
ATOM 5932 O O . GLY B 1 302 ? -29.359 -12.102 9.359 1 52.41 302 GLY B O 1
ATOM 5933 N N . LYS B 1 303 ? -28.938 -12.555 7.355 1 49.91 303 LYS B N 1
ATOM 5934 C CA . LYS B 1 303 ? -27.516 -12.344 7.633 1 49.91 303 LYS B CA 1
ATOM 5935 C C . LYS B 1 303 ? -27.031 -11.031 7.027 1 49.91 303 LYS B C 1
ATOM 5937 O O . LYS B 1 303 ? -25.828 -10.836 6.84 1 49.91 303 LYS B O 1
ATOM 5942 N N . VAL B 1 304 ? -27.922 -10.102 6.691 1 51.47 304 VAL B N 1
ATOM 5943 C CA . VAL B 1 304 ? -27.438 -8.945 5.949 1 51.47 304 VAL B CA 1
ATOM 5944 C C . VAL B 1 304 ? -26.859 -7.91 6.918 1 51.47 304 VAL B C 1
ATOM 5946 O O . VAL B 1 304 ? -27.562 -7.414 7.801 1 51.47 304 VAL B O 1
ATOM 5949 N N . VAL B 1 305 ? -25.672 -8 7.215 1 47.34 305 VAL B N 1
ATOM 5950 C CA . VAL B 1 305 ? -25.016 -6.918 7.945 1 47.34 305 VAL B CA 1
ATOM 5951 C C . VAL B 1 305 ? -24.781 -5.734 7.012 1 47.34 305 VAL B C 1
ATOM 5953 O O . VAL B 1 305 ? -24.125 -5.871 5.98 1 47.34 305 VAL B O 1
ATOM 5956 N N . LEU B 1 306 ? -25.703 -4.875 7.035 1 44.91 306 LEU B N 1
ATOM 5957 C CA . LEU B 1 306 ? -25.562 -3.656 6.242 1 44.91 306 LEU B CA 1
ATOM 5958 C C . LEU B 1 306 ? -24.266 -2.93 6.578 1 44.91 306 LEU B C 1
ATOM 5960 O O . LEU B 1 306 ? -24.109 -2.422 7.688 1 44.91 306 LEU B O 1
ATOM 5964 N N . ALA B 1 307 ? -23.266 -3.473 6.121 1 48.22 307 ALA B N 1
ATOM 5965 C CA . ALA B 1 307 ? -22.062 -2.672 6.352 1 48.22 307 ALA B CA 1
ATOM 5966 C C . ALA B 1 307 ? -22.141 -1.351 5.594 1 48.22 307 ALA B C 1
ATOM 5968 O O . ALA B 1 307 ? -22.484 -1.322 4.414 1 48.22 307 ALA B O 1
ATOM 5969 N N . PRO B 1 308 ? -22.469 -0.216 6.266 1 45.06 308 PRO B N 1
ATOM 5970 C CA . PRO B 1 308 ? -22.812 1.058 5.629 1 45.06 308 PRO B CA 1
ATOM 5971 C C . PRO B 1 308 ? -22.125 1.24 4.273 1 45.06 308 PRO B C 1
ATOM 5973 O O . PRO B 1 308 ? -22.766 1.687 3.316 1 45.06 308 PRO B O 1
ATOM 5976 N N . ARG B 1 309 ? -20.906 1.366 4.07 1 48.62 309 ARG B N 1
ATOM 5977 C CA . ARG B 1 309 ? -20.281 1.771 2.814 1 48.62 309 ARG B CA 1
ATOM 5978 C C . ARG B 1 309 ? -19.234 0.754 2.373 1 48.62 309 ARG B C 1
ATOM 5980 O O . ARG B 1 309 ? -18.25 1.113 1.728 1 48.62 309 ARG B O 1
ATOM 5987 N N . GLY B 1 310 ? -19.625 -0.647 2.508 1 45.38 310 GLY B N 1
ATOM 5988 C CA . GLY B 1 310 ? -18.828 -1.674 1.856 1 45.38 310 GLY B CA 1
ATOM 5989 C C . GLY B 1 310 ? -17.469 -1.87 2.5 1 45.38 310 GLY B C 1
ATOM 5990 O O . GLY B 1 310 ? -16.578 -2.506 1.919 1 45.38 310 GLY B O 1
ATOM 5991 N N . LEU B 1 311 ? -17.062 -0.979 3.469 1 49.28 311 LEU B N 1
ATOM 5992 C CA . LEU B 1 311 ? -15.688 -1.087 3.92 1 49.28 311 LEU B CA 1
ATOM 5993 C C . LEU B 1 311 ? -15.547 -2.156 4.996 1 49.28 311 LEU B C 1
ATOM 5995 O O . LEU B 1 311 ? -15.625 -1.854 6.191 1 49.28 311 LEU B O 1
ATOM 5999 N N . VAL B 1 312 ? -16.266 -3.342 4.871 1 47.28 312 VAL B N 1
ATOM 6000 C CA . VAL B 1 312 ? -16.062 -4.301 5.953 1 47.28 312 VAL B CA 1
ATOM 6001 C C . VAL B 1 312 ? -14.789 -5.109 5.703 1 47.28 312 VAL B C 1
ATOM 6003 O O . VAL B 1 312 ? -14.594 -5.645 4.609 1 47.28 312 VAL B O 1
ATOM 6006 N N . GLN B 1 313 ? -13.711 -4.773 6.223 1 47.78 313 GLN B N 1
ATOM 6007 C CA . GLN B 1 313 ? -12.562 -5.625 5.953 1 47.78 313 GLN B CA 1
ATOM 6008 C C . GLN B 1 313 ? -12.414 -6.711 7.016 1 47.78 313 GLN B C 1
ATOM 6010 O O . GLN B 1 313 ? -12.414 -6.418 8.211 1 47.78 313 GLN B O 1
ATOM 6015 N N . GLU B 1 314 ? -12.945 -7.945 6.883 1 44.12 314 GLU B N 1
ATOM 6016 C CA . GLU B 1 314 ? -12.438 -9.07 7.664 1 44.12 314 GLU B CA 1
ATOM 6017 C C . GLU B 1 314 ? -10.961 -9.312 7.387 1 44.12 314 GLU B C 1
ATOM 6019 O O . GLU B 1 314 ? -10.547 -9.398 6.23 1 44.12 314 GLU B O 1
ATOM 6024 N N . LEU B 1 315 ? -10.188 -8.945 8.344 1 37.78 315 LEU B N 1
ATOM 6025 C CA . LEU B 1 315 ? -8.766 -9.258 8.273 1 37.78 315 LEU B CA 1
ATOM 6026 C C . LEU B 1 315 ? -8.555 -10.766 8.148 1 37.78 315 LEU B C 1
ATOM 6028 O O . LEU B 1 315 ? -9.117 -11.547 8.922 1 37.78 315 LEU B O 1
ATOM 6032 N N . GLY B 1 316 ? -8.266 -11.352 7.211 1 32.34 316 GLY B N 1
ATOM 6033 C CA . GLY B 1 316 ? -7.844 -12.734 7.105 1 32.34 316 GLY B CA 1
ATOM 6034 C C . GLY B 1 316 ? -6.766 -13.109 8.109 1 32.34 316 GLY B C 1
ATOM 6035 O O . GLY B 1 316 ? -5.879 -12.305 8.398 1 32.34 316 GLY B O 1
ATOM 6036 N N . ALA B 1 317 ? -7.039 -14.047 9.227 1 31.86 317 ALA B N 1
ATOM 6037 C CA . ALA B 1 317 ? -6.301 -14.648 10.336 1 31.86 317 ALA B CA 1
ATOM 6038 C C . ALA B 1 317 ? -4.918 -15.117 9.883 1 31.86 317 ALA B C 1
ATOM 6040 O O . ALA B 1 317 ? -4.738 -16.266 9.5 1 31.86 317 ALA B O 1
ATOM 6041 N N . GLY B 1 318 ? -4.09 -14.664 9.203 1 26.45 318 GLY B N 1
ATOM 6042 C CA . GLY B 1 318 ? -2.885 -15.477 9.18 1 26.45 318 GLY B CA 1
ATOM 6043 C C . GLY B 1 318 ? -2.154 -15.492 10.508 1 26.45 318 GLY B C 1
ATOM 6044 O O . GLY B 1 318 ? -1.018 -15.969 10.594 1 26.45 318 GLY B O 1
ATOM 6045 N N . ALA B 1 319 ? -2.213 -14.531 11.516 1 24.08 319 ALA B N 1
ATOM 6046 C CA . ALA B 1 319 ? -1.124 -14.633 12.484 1 24.08 319 ALA B CA 1
ATOM 6047 C C . ALA B 1 319 ? -1.262 -15.898 13.336 1 24.08 319 ALA B C 1
ATOM 6049 O O . ALA B 1 319 ? -2.361 -16.422 13.492 1 24.08 319 ALA B O 1
ATOM 6050 N N . GLY B 1 320 ? -0.157 -16.438 14.117 1 23.27 320 GLY B N 1
ATOM 6051 C CA . GLY B 1 320 ? 0.462 -17.516 14.867 1 23.27 320 GLY B CA 1
ATOM 6052 C C . GLY B 1 320 ? -0.228 -17.797 16.188 1 23.27 320 GLY B C 1
ATOM 6053 O O . GLY B 1 320 ? 0.357 -18.422 17.078 1 23.27 320 GLY B O 1
ATOM 6054 N N . GLY B 1 321 ? -1.385 -17.266 16.609 1 22.72 321 GLY B N 1
ATOM 6055 C CA . GLY B 1 321 ? -1.551 -17.578 18.016 1 22.72 321 GLY B CA 1
ATOM 6056 C C . GLY B 1 321 ? -1.524 -19.062 18.297 1 22.72 321 GLY B C 1
ATOM 6057 O O . GLY B 1 321 ? -1.697 -19.875 17.391 1 22.72 321 GLY B O 1
ATOM 6058 N N . VAL B 1 322 ? -0.93 -19.406 19.484 1 24.88 322 VAL B N 1
ATOM 6059 C CA . VAL B 1 322 ? -0.747 -20.578 20.328 1 24.88 322 VAL B CA 1
ATOM 6060 C C . VAL B 1 322 ? -2.055 -21.359 20.422 1 24.88 322 VAL B C 1
ATOM 6062 O O . VAL B 1 322 ? -3.137 -20.797 20.234 1 24.88 322 VAL B O 1
ATOM 6065 N N . GLY B 1 323 ? -1.915 -22.719 20.453 1 20.91 323 GLY B N 1
ATOM 6066 C CA . GLY B 1 323 ? -2.637 -23.984 20.438 1 20.91 323 GLY B CA 1
ATOM 6067 C C . GLY B 1 323 ? -3.594 -24.141 21.609 1 20.91 323 GLY B C 1
ATOM 6068 O O . GLY B 1 323 ? -4.008 -25.25 21.938 1 20.91 323 GLY B O 1
ATOM 6069 N N . VAL B 1 324 ? -3.896 -23.078 22.422 1 23.41 324 VAL B N 1
ATOM 6070 C CA . VAL B 1 324 ? -4.504 -23.844 23.516 1 23.41 324 VAL B CA 1
ATOM 6071 C C . VAL B 1 324 ? -5.699 -24.625 22.984 1 23.41 324 VAL B C 1
ATOM 6073 O O . VAL B 1 324 ? -6.5 -24.109 22.203 1 23.41 324 VAL B O 1
ATOM 6076 N N . ALA B 1 325 ? -5.586 -25.938 23.188 1 23.83 325 ALA B N 1
ATOM 6077 C CA . ALA B 1 325 ? -6.445 -27.109 22.969 1 23.83 325 ALA B CA 1
ATOM 6078 C C . ALA B 1 325 ? -7.836 -26.875 23.562 1 23.83 325 ALA B C 1
ATOM 6080 O O . ALA B 1 325 ? -8.062 -27.141 24.734 1 23.83 325 ALA B O 1
ATOM 6081 N N . GLU B 1 326 ? -8.32 -25.656 23.703 1 23.92 326 GLU B N 1
ATOM 6082 C CA . GLU B 1 326 ? -9.555 -25.906 24.438 1 23.92 326 GLU B CA 1
ATOM 6083 C C . GLU B 1 326 ? -10.406 -26.969 23.75 1 23.92 326 GLU B C 1
ATOM 6085 O O . GLU B 1 326 ? -10.352 -27.109 22.516 1 23.92 326 GLU B O 1
ATOM 6090 N N . GLU B 1 327 ? -10.789 -27.953 24.531 1 24.02 327 GLU B N 1
ATOM 6091 C CA . GLU B 1 327 ? -11.617 -29.141 24.281 1 24.02 327 GLU B CA 1
ATOM 6092 C C . GLU B 1 327 ? -12.852 -28.781 23.453 1 24.02 327 GLU B C 1
ATOM 6094 O O . GLU B 1 327 ? -13.438 -27.703 23.641 1 24.02 327 GLU B O 1
ATOM 6099 N N . PRO B 1 328 ? -12.852 -29.391 22.281 1 24.62 328 PRO B N 1
ATOM 6100 C CA . PRO B 1 328 ? -13.914 -29.297 21.266 1 24.62 328 PRO B CA 1
ATOM 6101 C C . PRO B 1 328 ? -15.312 -29.469 21.859 1 24.62 328 PRO B C 1
ATOM 6103 O O . PRO B 1 328 ? -15.602 -30.516 22.469 1 24.62 328 PRO B O 1
ATOM 6106 N N . SER B 1 329 ? -15.695 -28.531 22.844 1 25.64 329 SER B N 1
ATOM 6107 C CA . SER B 1 329 ? -17.062 -28.875 23.25 1 25.64 329 SER B CA 1
ATOM 6108 C C . SER B 1 329 ? -17.922 -29.25 22.062 1 25.64 329 SER B C 1
ATOM 6110 O O . SER B 1 329 ? -17.688 -28.781 20.938 1 25.64 329 SER B O 1
ATOM 6112 N N . GLU B 1 330 ? -18.656 -30.375 22.062 1 22.2 330 GLU B N 1
ATOM 6113 C CA . GLU B 1 330 ? -19.484 -31.188 21.188 1 22.2 330 GLU B CA 1
ATOM 6114 C C . GLU B 1 330 ? -20.516 -30.328 20.453 1 22.2 330 GLU B C 1
ATOM 6116 O O . GLU B 1 330 ? -21.344 -30.859 19.703 1 22.2 330 GLU B O 1
ATOM 6121 N N . GLU B 1 331 ? -20.75 -29.094 21.047 1 24.44 331 GLU B N 1
ATOM 6122 C CA . GLU B 1 331 ? -22.141 -28.766 20.719 1 24.44 331 GLU B CA 1
ATOM 6123 C C . GLU B 1 331 ? -22.359 -28.75 19.203 1 24.44 331 GLU B C 1
ATOM 6125 O O . GLU B 1 331 ? -21.406 -28.641 18.438 1 24.44 331 GLU B O 1
ATOM 6130 N N . GLY B 1 332 ? -23.688 -28.453 18.75 1 23.62 332 GLY B N 1
ATOM 6131 C CA . GLY B 1 332 ? -24.516 -28.75 17.609 1 23.62 332 GLY B CA 1
ATOM 6132 C C . GLY B 1 332 ? -24.062 -28.062 16.344 1 23.62 332 GLY B C 1
ATOM 6133 O O . GLY B 1 332 ? -23.75 -26.875 16.344 1 23.62 332 GLY B O 1
ATOM 6134 N N . ARG B 1 333 ? -23.359 -28.75 15.453 1 25.55 333 ARG B N 1
ATOM 6135 C CA . ARG B 1 333 ? -23.047 -28.625 14.039 1 25.55 333 ARG B CA 1
ATOM 6136 C C . ARG B 1 333 ? -24.203 -27.984 13.273 1 25.55 333 ARG B C 1
ATOM 6138 O O . ARG B 1 333 ? -25.109 -28.688 12.828 1 25.55 333 ARG B O 1
ATOM 6145 N N . VAL B 1 334 ? -24.859 -26.953 13.875 1 26.08 334 VAL B N 1
ATOM 6146 C CA . VAL B 1 334 ? -25.875 -26.484 12.945 1 26.08 334 VAL B CA 1
ATOM 6147 C C . VAL B 1 334 ? -25.266 -26.25 11.57 1 26.08 334 VAL B C 1
ATOM 6149 O O . VAL B 1 334 ? -24.234 -25.578 11.445 1 26.08 334 VAL B O 1
ATOM 6152 N N . SER B 1 335 ? -25.391 -27.219 10.703 1 23.91 335 SER B N 1
ATOM 6153 C CA . SER B 1 335 ? -25.234 -27.25 9.258 1 23.91 335 SER B CA 1
ATOM 6154 C C . SER B 1 335 ? -25.75 -25.969 8.609 1 23.91 335 SER B C 1
ATOM 6156 O O . SER B 1 335 ? -26.953 -25.75 8.531 1 23.91 335 SER B O 1
ATOM 6158 N N . LEU B 1 336 ? -25.25 -24.906 9.023 1 26.66 336 LEU B N 1
ATOM 6159 C CA . LEU B 1 336 ? -25.672 -23.812 8.164 1 26.66 336 LEU B CA 1
ATOM 6160 C C . LEU B 1 336 ? -25.656 -24.219 6.699 1 26.66 336 LEU B C 1
ATOM 6162 O O . LEU B 1 336 ? -24.594 -24.5 6.137 1 26.66 336 LEU B O 1
ATOM 6166 N N . GLN B 1 337 ? -26.609 -24.969 6.297 1 25.5 337 GLN B N 1
ATOM 6167 C CA . GLN B 1 337 ? -26.984 -25.172 4.898 1 25.5 337 GLN B CA 1
ATOM 6168 C C . GLN B 1 337 ? -26.75 -23.906 4.082 1 25.5 337 GLN B C 1
ATOM 6170 O O . GLN B 1 337 ? -27.406 -22.875 4.309 1 25.5 337 GLN B O 1
ATOM 6175 N N . LYS B 1 338 ? -25.516 -23.578 3.748 1 33 338 LYS B N 1
ATOM 6176 C CA . LYS B 1 338 ? -25.234 -22.609 2.688 1 33 338 LYS B CA 1
ATOM 6177 C C . LYS B 1 338 ? -26.312 -22.656 1.608 1 33 338 LYS B C 1
ATOM 6179 O O . LYS B 1 338 ? -26.438 -23.641 0.879 1 33 338 LYS B O 1
ATOM 6184 N N . THR B 1 339 ? -27.516 -22.297 1.918 1 32.53 339 THR B N 1
ATOM 6185 C CA . THR B 1 339 ? -28.484 -22.125 0.837 1 32.53 339 THR B CA 1
ATOM 6186 C C . THR B 1 339 ? -27.781 -21.641 -0.434 1 32.53 339 THR B C 1
ATOM 6188 O O . THR B 1 339 ? -26.906 -20.781 -0.379 1 32.53 339 THR B O 1
ATOM 6191 N N . GLU B 1 340 ? -27.703 -22.484 -1.527 1 34.38 340 GLU B N 1
ATOM 6192 C CA . GLU B 1 340 ? -27.328 -22.25 -2.92 1 34.38 340 GLU B CA 1
ATOM 6193 C C . GLU B 1 340 ? -27.703 -20.828 -3.361 1 34.38 340 GLU B C 1
ATOM 6195 O O . GLU B 1 340 ? -28.828 -20.594 -3.805 1 34.38 340 GLU B O 1
ATOM 6200 N N . GLY B 1 341 ? -27.516 -19.875 -2.574 1 40.5 341 GLY B N 1
ATOM 6201 C CA . GLY B 1 341 ? -27.797 -18.609 -3.207 1 40.5 341 GLY B CA 1
ATOM 6202 C C . GLY B 1 341 ? -27.328 -18.531 -4.648 1 40.5 341 GLY B C 1
ATOM 6203 O O . GLY B 1 341 ? -26.375 -19.219 -5.031 1 40.5 341 GLY B O 1
ATOM 6204 N N . GLU B 1 342 ? -28.234 -18.344 -5.574 1 46.56 342 GLU B N 1
ATOM 6205 C CA . GLU B 1 342 ? -27.984 -18.203 -7.012 1 46.56 342 GLU B CA 1
ATOM 6206 C C . GLU B 1 342 ? -26.734 -17.375 -7.285 1 46.56 342 GLU B C 1
ATOM 6208 O O . GLU B 1 342 ? -26.688 -16.203 -6.926 1 46.56 342 GLU B O 1
ATOM 6213 N N . ARG B 1 343 ? -25.656 -18.016 -7.195 1 47.31 343 ARG B N 1
ATOM 6214 C CA . ARG B 1 343 ? -24.438 -17.359 -7.676 1 47.31 343 ARG B CA 1
ATOM 6215 C C . ARG B 1 343 ? -24.625 -16.859 -9.102 1 47.31 343 ARG B C 1
ATOM 6217 O O . ARG B 1 343 ? -25.094 -17.594 -9.977 1 47.31 343 ARG B O 1
ATOM 6224 N N . PHE B 1 344 ? -24.984 -15.664 -9.234 1 48.44 344 PHE B N 1
ATOM 6225 C CA . PHE B 1 344 ? -24.953 -15.07 -10.562 1 48.44 344 PHE B CA 1
ATOM 6226 C C . PHE B 1 344 ? -23.547 -15.156 -11.164 1 48.44 344 PHE B C 1
ATOM 6228 O O . PHE B 1 344 ? -22.562 -15.234 -10.438 1 48.44 344 PHE B O 1
ATOM 6235 N N . ASP B 1 345 ? -23.547 -15.633 -12.305 1 43.38 345 ASP B N 1
ATOM 6236 C CA . ASP B 1 345 ? -22.281 -15.758 -13.031 1 43.38 345 ASP B CA 1
ATOM 6237 C C . ASP B 1 345 ? -21.344 -14.617 -12.695 1 43.38 345 ASP B C 1
ATOM 6239 O O . ASP B 1 345 ? -21.672 -13.445 -12.883 1 43.38 345 ASP B O 1
ATOM 6243 N N . PRO B 1 346 ? -20.562 -14.836 -11.82 1 43.38 346 PRO B N 1
ATOM 6244 C CA . PRO B 1 346 ? -19.562 -13.812 -11.523 1 43.38 346 PRO B CA 1
ATOM 6245 C C . PRO B 1 346 ? -18.938 -13.219 -12.781 1 43.38 346 PRO B C 1
ATOM 6247 O O . PRO B 1 346 ? -18.344 -13.945 -13.586 1 43.38 346 PRO B O 1
ATOM 6250 N N . ASP B 1 347 ? -19.562 -12.547 -13.594 1 42.53 347 ASP B N 1
ATOM 6251 C CA . ASP B 1 347 ? -18.641 -11.867 -14.492 1 42.53 347 ASP B CA 1
ATOM 6252 C C . ASP B 1 347 ? -17.375 -11.453 -13.75 1 42.53 347 ASP B C 1
ATOM 6254 O O . ASP B 1 347 ? -17.406 -10.57 -12.891 1 42.53 347 ASP B O 1
ATOM 6258 N N . THR B 1 348 ? -16.469 -12.188 -13.469 1 44.34 348 THR B N 1
ATOM 6259 C CA . THR B 1 348 ? -15.094 -12.117 -12.984 1 44.34 348 THR B CA 1
ATOM 6260 C C . THR B 1 348 ? -14.359 -10.945 -13.633 1 44.34 348 THR B C 1
ATOM 6262 O O . THR B 1 348 ? -14.18 -10.914 -14.859 1 44.34 348 THR B O 1
ATOM 6265 N N . GLY B 1 349 ? -14.531 -9.695 -13.281 1 54.59 349 GLY B N 1
ATOM 6266 C CA . GLY B 1 349 ? -13.75 -8.539 -13.688 1 54.59 349 GLY B CA 1
ATOM 6267 C C . GLY B 1 349 ? -14.523 -7.238 -13.609 1 54.59 349 GLY B C 1
ATOM 6268 O O . GLY B 1 349 ? -13.984 -6.215 -13.188 1 54.59 349 GLY B O 1
ATOM 6269 N N . SER B 1 350 ? -15.805 -7.34 -14.086 1 62.78 350 SER B N 1
ATOM 6270 C CA . SER B 1 350 ? -16.422 -6.035 -14.273 1 62.78 350 SER B CA 1
ATOM 6271 C C . SER B 1 350 ? -17.25 -5.633 -13.047 1 62.78 350 SER B C 1
ATOM 6273 O O . SER B 1 350 ? -17.625 -4.469 -12.898 1 62.78 350 SER B O 1
ATOM 6275 N N . GLY B 1 351 ? -17.531 -6.465 -11.961 1 81.19 351 GLY B N 1
ATOM 6276 C CA . GLY B 1 351 ? -18.312 -6.148 -10.773 1 81.19 351 GLY B CA 1
ATOM 6277 C C . GLY B 1 351 ? -19.734 -5.734 -11.086 1 81.19 351 GLY B C 1
ATOM 6278 O O . GLY B 1 351 ? -20.344 -4.965 -10.336 1 81.19 351 GLY B O 1
ATOM 6279 N N . MET B 1 352 ? -20.375 -6.246 -12.234 1 86.88 352 MET B N 1
ATOM 6280 C CA . MET B 1 352 ? -21.703 -5.801 -12.641 1 86.88 352 MET B CA 1
ATOM 6281 C C . MET B 1 352 ? -22.75 -6.836 -12.273 1 86.88 352 MET B C 1
ATOM 6283 O O . MET B 1 352 ? -22.562 -8.031 -12.492 1 86.88 352 MET B O 1
ATOM 6287 N N . LEU B 1 353 ? -23.828 -6.406 -11.758 1 87.38 353 LEU B N 1
ATOM 6288 C CA . LEU B 1 353 ? -25.031 -7.203 -11.539 1 87.38 353 LEU B CA 1
ATOM 6289 C C . LEU B 1 353 ? -26.094 -6.891 -12.594 1 87.38 353 LEU B C 1
ATOM 6291 O O . LEU B 1 353 ? -26.516 -5.742 -12.734 1 87.38 353 LEU B O 1
ATOM 6295 N N . PHE B 1 354 ? -26.391 -7.871 -13.344 1 88.31 354 PHE B N 1
ATOM 6296 C CA . PHE B 1 354 ? -27.406 -7.684 -14.383 1 88.31 354 PHE B CA 1
ATOM 6297 C C . PHE B 1 354 ? -28.609 -8.578 -14.125 1 88.31 354 PHE B C 1
ATOM 6299 O O . PHE B 1 354 ? -28.469 -9.797 -14.016 1 88.31 354 PHE B O 1
ATOM 6306 N N . LEU B 1 355 ? -29.703 -7.98 -13.922 1 88.19 355 LEU B N 1
ATOM 6307 C CA . LEU B 1 355 ? -30.969 -8.703 -13.766 1 88.19 355 LEU B CA 1
ATOM 6308 C C . LEU B 1 355 ? -31.938 -8.352 -14.891 1 88.19 355 LEU B C 1
ATOM 6310 O O . LEU B 1 355 ? -32.219 -7.172 -15.133 1 88.19 355 LEU B O 1
ATOM 6314 N N . SER B 1 356 ? -32.281 -9.336 -15.555 1 88.94 356 SER B N 1
ATOM 6315 C CA . SER B 1 356 ? -33.25 -9.117 -16.641 1 88.94 356 SER B CA 1
ATOM 6316 C C . SER B 1 356 ? -34.625 -9.617 -16.25 1 88.94 356 SER B C 1
ATOM 6318 O O . SER B 1 356 ? -34.75 -10.617 -15.531 1 88.94 356 SER B O 1
ATOM 6320 N N . ASN B 1 357 ? -35.688 -8.945 -16.719 1 89.81 357 ASN B N 1
ATOM 6321 C CA . ASN B 1 357 ? -37.062 -9.32 -16.453 1 89.81 357 ASN B CA 1
ATOM 6322 C C . ASN B 1 357 ? -37.281 -9.633 -14.984 1 89.81 357 ASN B C 1
ATOM 6324 O O . ASN B 1 357 ? -37.625 -10.758 -14.633 1 89.81 357 ASN B O 1
ATOM 6328 N N . VAL B 1 358 ? -37.125 -8.617 -14.281 1 90.25 358 VAL B N 1
ATOM 6329 C CA . VAL B 1 358 ? -37.125 -8.758 -12.828 1 90.25 358 VAL B CA 1
ATOM 6330 C C . VAL B 1 358 ? -38.5 -9.219 -12.359 1 90.25 358 VAL B C 1
ATOM 6332 O O . VAL B 1 358 ? -39.531 -8.727 -12.836 1 90.25 358 VAL B O 1
ATOM 6335 N N . THR B 1 359 ? -38.531 -10.227 -11.445 1 90.31 359 THR B N 1
ATOM 6336 C CA . THR B 1 359 ? -39.75 -10.742 -10.789 1 90.31 359 THR B CA 1
ATOM 6337 C C . THR B 1 359 ? -39.719 -10.445 -9.289 1 90.31 359 THR B C 1
ATOM 6339 O O . THR B 1 359 ? -38.75 -9.867 -8.789 1 90.31 359 THR B O 1
ATOM 6342 N N . VAL B 1 360 ? -40.781 -10.82 -8.586 1 88.62 360 VAL B N 1
ATOM 6343 C CA . VAL B 1 360 ? -40.906 -10.586 -7.148 1 88.62 360 VAL B CA 1
ATOM 6344 C C . VAL B 1 360 ? -39.812 -11.352 -6.41 1 88.62 360 VAL B C 1
ATOM 6346 O O . VAL B 1 360 ? -39.344 -10.93 -5.348 1 88.62 360 VAL B O 1
ATOM 6349 N N . ALA B 1 361 ? -39.312 -12.391 -7.082 1 86.31 361 ALA B N 1
ATOM 6350 C CA . ALA B 1 361 ? -38.281 -13.227 -6.445 1 86.31 361 ALA B CA 1
ATOM 6351 C C . ALA B 1 361 ? -36.969 -12.5 -6.383 1 86.31 361 ALA B C 1
ATOM 6353 O O . ALA B 1 361 ? -36.094 -12.82 -5.543 1 86.31 361 ALA B O 1
ATOM 6354 N N . HIS B 1 362 ? -36.844 -11.555 -7.215 1 89.31 362 HIS B N 1
ATOM 6355 C CA . HIS B 1 362 ? -35.594 -10.844 -7.293 1 89.31 362 HIS B CA 1
ATOM 6356 C C . HIS B 1 362 ? -35.5 -9.766 -6.223 1 89.31 362 HIS B C 1
ATOM 6358 O O . HIS B 1 362 ? -34.406 -9.242 -5.957 1 89.31 362 HIS B O 1
ATOM 6364 N N . ALA B 1 363 ? -36.594 -9.438 -5.629 1 89.12 363 ALA B N 1
ATOM 6365 C CA . ALA B 1 363 ? -36.562 -8.422 -4.582 1 89.12 363 ALA B CA 1
ATOM 6366 C C . ALA B 1 363 ? -35.781 -8.898 -3.379 1 89.12 363 ALA B C 1
ATOM 6368 O O . ALA B 1 363 ? -35.781 -10.086 -3.049 1 89.12 363 ALA B O 1
ATOM 6369 N N . GLY B 1 364 ? -35 -8.07 -2.855 1 89.38 364 GLY B N 1
ATOM 6370 C CA . GLY B 1 364 ? -34.25 -8.43 -1.667 1 89.38 364 GLY B CA 1
ATOM 6371 C C . GLY B 1 364 ? -32.875 -7.77 -1.611 1 89.38 364 GLY B C 1
ATOM 6372 O O . GLY B 1 364 ? -32.688 -6.676 -2.145 1 89.38 364 GLY B O 1
ATOM 6373 N N . PHE B 1 365 ? -32.031 -8.469 -0.812 1 90.12 365 PHE B N 1
ATOM 6374 C CA . PHE B 1 365 ? -30.703 -7.922 -0.581 1 90.12 365 PHE B CA 1
ATOM 6375 C C . PHE B 1 365 ? -29.656 -8.711 -1.352 1 90.12 365 PHE B C 1
ATOM 6377 O O . PHE B 1 365 ? -29.719 -9.945 -1.416 1 90.12 365 PHE B O 1
ATOM 6384 N N . TYR B 1 366 ? -28.891 -7.926 -2.029 1 90.25 366 TYR B N 1
ATOM 6385 C CA . TYR B 1 366 ? -27.734 -8.492 -2.721 1 90.25 366 TYR B CA 1
ATOM 6386 C C . TYR B 1 366 ? -26.422 -7.996 -2.1 1 90.25 366 TYR B C 1
ATOM 6388 O O . TYR B 1 366 ? -26.359 -6.863 -1.616 1 90.25 366 TYR B O 1
ATOM 6396 N N . GLU B 1 367 ? -25.453 -8.82 -2.102 1 90.62 367 GLU B N 1
ATOM 6397 C CA . GLU B 1 367 ? -24.172 -8.461 -1.531 1 90.62 367 GLU B CA 1
ATOM 6398 C C . GLU B 1 367 ? -23.062 -8.508 -2.586 1 90.62 367 GLU B C 1
ATOM 6400 O O . GLU B 1 367 ? -22.922 -9.5 -3.301 1 90.62 367 GLU B O 1
ATOM 6405 N N . CYS B 1 368 ? -22.438 -7.434 -2.727 1 91.19 368 CYS B N 1
ATOM 6406 C CA . CYS B 1 368 ? -21.219 -7.371 -3.545 1 91.19 368 CYS B CA 1
ATOM 6407 C C . CYS B 1 368 ? -19.984 -7.57 -2.691 1 91.19 368 CYS B C 1
ATOM 6409 O O . CYS B 1 368 ? -19.734 -6.816 -1.747 1 91.19 368 CYS B O 1
ATOM 6411 N N . GLU B 1 369 ? -19.25 -8.578 -3.004 1 91.81 369 GLU B N 1
ATOM 6412 C CA . GLU B 1 369 ? -18.062 -8.906 -2.236 1 91.81 369 GLU B CA 1
ATOM 6413 C C . GLU B 1 369 ? -16.797 -8.781 -3.09 1 91.81 369 GLU B C 1
ATOM 6415 O O . GLU B 1 369 ? -16.734 -9.305 -4.203 1 91.81 369 GLU B O 1
ATOM 6420 N N . ALA B 1 370 ? -15.852 -7.98 -2.598 1 92 370 ALA B N 1
ATOM 6421 C CA . ALA B 1 370 ? -14.539 -7.863 -3.219 1 92 370 ALA B CA 1
ATOM 6422 C C . ALA B 1 370 ? -13.453 -8.43 -2.309 1 92 370 ALA B C 1
ATOM 6424 O O . ALA B 1 370 ? -13.469 -8.203 -1.097 1 92 370 ALA B O 1
ATOM 6425 N N . TRP B 1 371 ? -12.523 -9.219 -2.965 1 92.81 371 TRP B N 1
ATOM 6426 C CA . TRP B 1 371 ? -11.492 -9.805 -2.113 1 92.81 371 TRP B CA 1
ATOM 6427 C C . TRP B 1 371 ? -10.148 -9.828 -2.828 1 92.81 371 TRP B C 1
ATOM 6429 O O . TRP B 1 371 ? -10.094 -9.953 -4.055 1 92.81 371 TRP B O 1
ATOM 6439 N N . ASN B 1 372 ? -9.125 -9.602 -2.115 1 92.12 372 ASN B N 1
ATOM 6440 C CA . ASN B 1 372 ? -7.742 -9.82 -2.516 1 92.12 372 ASN B CA 1
ATOM 6441 C C . ASN B 1 372 ? -6.891 -10.305 -1.346 1 92.12 372 ASN B C 1
ATOM 6443 O O . ASN B 1 372 ? -7.422 -10.68 -0.297 1 92.12 372 ASN B O 1
ATOM 6447 N N . ALA B 1 373 ? -5.586 -10.383 -1.552 1 92.38 373 ALA B N 1
ATOM 6448 C CA . ALA B 1 373 ? -4.691 -10.914 -0.528 1 92.38 373 ALA B CA 1
ATOM 6449 C C . ALA B 1 373 ? -4.719 -10.047 0.728 1 92.38 373 ALA B C 1
ATOM 6451 O O . ALA B 1 373 ? -4.371 -10.516 1.817 1 92.38 373 ALA B O 1
ATOM 6452 N N . GLY B 1 374 ? -5.133 -8.797 0.506 1 91.56 374 GLY B N 1
ATOM 6453 C CA . GLY B 1 374 ? -5.129 -7.867 1.628 1 91.56 374 GLY B CA 1
ATOM 6454 C C . GLY B 1 374 ? -6.375 -7.965 2.484 1 91.56 374 GLY B C 1
ATOM 6455 O O . GLY B 1 374 ? -6.402 -7.465 3.611 1 91.56 374 GLY B O 1
ATOM 6456 N N . GLY B 1 375 ? -7.453 -8.539 1.832 1 91.56 375 GLY B N 1
ATOM 6457 C CA . GLY B 1 375 ? -8.664 -8.648 2.627 1 91.56 375 GLY B CA 1
ATOM 6458 C C . GLY B 1 375 ? -9.922 -8.734 1.784 1 91.56 375 GLY B C 1
ATOM 6459 O O . GLY B 1 375 ? -9.875 -9.141 0.622 1 91.56 375 GLY B O 1
ATOM 6460 N N . VAL B 1 376 ? -11.023 -8.484 2.588 1 92.5 376 VAL B N 1
ATOM 6461 C CA . VAL B 1 376 ? -12.336 -8.602 1.958 1 92.5 376 VAL B CA 1
ATOM 6462 C C . VAL B 1 376 ? -13.188 -7.383 2.316 1 92.5 376 VAL B C 1
ATOM 6464 O O . VAL B 1 376 ? -13.078 -6.848 3.422 1 92.5 376 VAL B O 1
ATOM 6467 N N . ALA B 1 377 ? -13.898 -6.902 1.378 1 90.75 377 ALA B N 1
ATOM 6468 C CA . ALA B 1 377 ? -14.875 -5.836 1.594 1 90.75 377 ALA B CA 1
ATOM 6469 C C . ALA B 1 377 ? -16.234 -6.203 0.999 1 90.75 377 ALA B C 1
ATOM 6471 O O . ALA B 1 377 ? -16.297 -6.855 -0.045 1 90.75 377 ALA B O 1
ATOM 6472 N N . ARG B 1 378 ? -17.25 -5.762 1.694 1 90.81 378 ARG B N 1
ATOM 6473 C CA . ARG B 1 378 ? -18.609 -6.094 1.25 1 90.81 378 ARG B CA 1
ATOM 6474 C C . ARG B 1 378 ? -19.516 -4.879 1.336 1 90.81 378 ARG B C 1
ATOM 6476 O O . ARG B 1 378 ? -19.328 -4.012 2.191 1 90.81 378 ARG B O 1
ATOM 6483 N N . VAL B 1 379 ? -20.422 -4.84 0.393 1 88.94 379 VAL B N 1
ATOM 6484 C CA . VAL B 1 379 ? -21.453 -3.811 0.408 1 88.94 379 VAL B CA 1
ATOM 6485 C C . VAL B 1 379 ? -22.797 -4.422 0.006 1 88.94 379 VAL B C 1
ATOM 6487 O O . VAL B 1 379 ? -22.844 -5.336 -0.819 1 88.94 379 VAL B O 1
ATOM 6490 N N . THR B 1 380 ? -23.812 -3.902 0.598 1 90.06 380 THR B N 1
ATOM 6491 C CA . THR B 1 380 ? -25.125 -4.473 0.351 1 90.06 380 THR B CA 1
ATOM 6492 C C . THR B 1 380 ? -25.938 -3.582 -0.594 1 90.06 380 THR B C 1
ATOM 6494 O O . THR B 1 380 ? -25.859 -2.355 -0.509 1 90.06 380 THR B O 1
ATOM 6497 N N . PHE B 1 381 ? -26.547 -4.223 -1.519 1 90.44 381 PHE B N 1
ATOM 6498 C CA . PHE B 1 381 ? -27.469 -3.604 -2.457 1 90.44 381 PHE B CA 1
ATOM 6499 C C . PHE B 1 381 ? -28.906 -4.07 -2.191 1 90.44 381 PHE B C 1
ATOM 6501 O O . PHE B 1 381 ? -29.156 -5.266 -2.025 1 90.44 381 PHE B O 1
ATOM 6508 N N . GLN B 1 382 ? -29.781 -3.043 -2.191 1 91.56 382 GLN B N 1
ATOM 6509 C CA . GLN B 1 382 ? -31.188 -3.373 -1.943 1 91.56 382 GLN B CA 1
ATOM 6510 C C . GLN B 1 382 ? -32.031 -3.135 -3.188 1 91.56 382 GLN B C 1
ATOM 6512 O O . GLN B 1 382 ? -32.031 -2.039 -3.752 1 91.56 382 GLN B O 1
ATOM 6517 N N . LEU B 1 383 ? -32.75 -4.211 -3.566 1 91.19 383 LEU B N 1
ATOM 6518 C CA . LEU B 1 383 ? -33.656 -4.113 -4.719 1 91.19 383 LEU B CA 1
ATOM 6519 C C . LEU B 1 383 ? -35.094 -4.246 -4.285 1 91.19 383 LEU B C 1
ATOM 6521 O O . LEU B 1 383 ? -35.469 -5.219 -3.623 1 91.19 383 LEU B O 1
ATOM 6525 N N . ALA B 1 384 ? -35.844 -3.234 -4.594 1 92.19 384 ALA B N 1
ATOM 6526 C CA . ALA B 1 384 ? -37.281 -3.262 -4.355 1 92.19 384 ALA B CA 1
ATOM 6527 C C . ALA B 1 384 ? -38.062 -3.297 -5.668 1 92.19 384 ALA B C 1
ATOM 6529 O O . ALA B 1 384 ? -37.625 -2.719 -6.668 1 92.19 384 ALA B O 1
ATOM 6530 N N . ILE B 1 385 ? -39.156 -4.059 -5.711 1 89.25 385 ILE B N 1
ATOM 6531 C CA . ILE B 1 385 ? -39.969 -4.168 -6.91 1 89.25 385 ILE B CA 1
ATOM 6532 C C . ILE B 1 385 ? -41.344 -3.514 -6.664 1 89.25 385 ILE B C 1
ATOM 6534 O O . ILE B 1 385 ? -42 -3.822 -5.68 1 89.25 385 ILE B O 1
ATOM 6538 N N . ASN B 1 386 ? -41.656 -2.611 -7.508 1 83.19 386 ASN B N 1
ATOM 6539 C CA . ASN B 1 386 ? -42.938 -1.942 -7.453 1 83.19 386 ASN B CA 1
ATOM 6540 C C . ASN B 1 386 ? -44 -2.68 -8.289 1 83.19 386 ASN B C 1
ATOM 6542 O O . ASN B 1 386 ? -43.781 -2.934 -9.477 1 83.19 386 ASN B O 1
ATOM 6546 N N . SER B 1 387 ? -44.906 -3.473 -7.762 1 70 387 SER B N 1
ATOM 6547 C CA . SER B 1 387 ? -46.031 -4.074 -8.484 1 70 387 SER B CA 1
ATOM 6548 C C . SER B 1 387 ? -47.031 -3.018 -8.906 1 70 387 SER B C 1
ATOM 6550 O O . SER B 1 387 ? -47.25 -2.041 -8.188 1 70 387 SER B O 1
ATOM 6552 N N . SER B 1 388 ? -47.219 -2.791 -10.125 1 54.88 388 SER B N 1
ATOM 6553 C CA . SER B 1 388 ? -48.25 -1.891 -10.641 1 54.88 388 SER B CA 1
ATOM 6554 C C . SER B 1 388 ? -49.562 -2.064 -9.898 1 54.88 388 SER B C 1
ATOM 6556 O O . SER B 1 388 ? -50.625 -1.638 -10.383 1 54.88 388 SER B O 1
ATOM 6558 N N . THR B 1 389 ? -50 -2.941 -9.055 1 46.31 389 THR B N 1
ATOM 6559 C CA . THR B 1 389 ? -51.438 -2.674 -8.938 1 46.31 389 THR B CA 1
ATOM 6560 C C . THR B 1 389 ? -51.688 -1.179 -8.773 1 46.31 389 THR B C 1
ATOM 6562 O O . THR B 1 389 ? -50.875 -0.455 -8.227 1 46.31 389 THR B O 1
ATOM 6565 N N . SER B 1 390 ? -53 -0.585 -9.227 1 38.81 390 SER B N 1
ATOM 6566 C CA . SER B 1 390 ? -53.594 0.739 -9.406 1 38.81 390 SER B CA 1
ATOM 6567 C C . SER B 1 390 ? -53.188 1.683 -8.281 1 38.81 390 SER B C 1
ATOM 6569 O O . SER B 1 390 ? -53.375 2.896 -8.383 1 38.81 390 SER B O 1
ATOM 6571 N N . SER B 1 391 ? -53.656 1.438 -6.898 1 37.28 391 SER B N 1
ATOM 6572 C CA . SER B 1 391 ? -54.031 2.664 -6.207 1 37.28 391 SER B CA 1
ATOM 6573 C C . SER B 1 391 ? -52.844 3.59 -6.012 1 37.28 391 SER B C 1
ATOM 6575 O O . SER B 1 391 ? -51.719 3.129 -5.848 1 37.28 391 SER B O 1
ATOM 6577 N N . SER B 1 392 ? -52.938 4.922 -6.305 1 37.25 392 SER B N 1
ATOM 6578 C CA . SER B 1 392 ? -52.219 6.188 -6.32 1 37.25 392 SER B CA 1
ATOM 6579 C C . SER B 1 392 ? -51.25 6.281 -5.145 1 37.25 392 SER B C 1
ATOM 6581 O O . SER B 1 392 ? -50.406 7.184 -5.094 1 37.25 392 SER B O 1
ATOM 6583 N N . SER B 1 393 ? -51.844 6.027 -3.848 1 34.34 393 SER B N 1
ATOM 6584 C CA . SER B 1 393 ? -51.344 6.887 -2.773 1 34.34 393 SER B CA 1
ATOM 6585 C C . SER B 1 393 ? -49.875 6.625 -2.479 1 34.34 393 SER B C 1
ATOM 6587 O O . SER B 1 393 ? -49.094 7.562 -2.387 1 34.34 393 SER B O 1
ATOM 6589 N N . SER B 1 394 ? -49.531 5.695 -1.355 1 33.41 394 SER B N 1
ATOM 6590 C CA . SER B 1 394 ? -48.5 5.832 -0.342 1 33.41 394 SER B CA 1
ATOM 6591 C C . SER B 1 394 ? -47.156 5.277 -0.84 1 33.41 394 SER B C 1
ATOM 6593 O O . SER B 1 394 ? -46.906 4.078 -0.735 1 33.41 394 SER B O 1
ATOM 6595 N N . SER B 1 395 ? -46.688 5.586 -1.913 1 37.34 395 SER B N 1
ATOM 6596 C CA . SER B 1 395 ? -45.375 5.266 -2.396 1 37.34 395 SER B CA 1
ATOM 6597 C C . SER B 1 395 ? -44.312 5.484 -1.31 1 37.34 395 SER B C 1
ATOM 6599 O O . SER B 1 395 ? -43.125 5.316 -1.55 1 37.34 395 SER B O 1
ATOM 6601 N N . SER B 1 396 ? -44.625 6.438 -0.267 1 37.66 396 SER B N 1
ATOM 6602 C CA . SER B 1 396 ? -43.688 6.781 0.778 1 37.66 396 SER B CA 1
ATOM 6603 C C . SER B 1 396 ? -43.375 5.582 1.669 1 37.66 396 SER B C 1
ATOM 6605 O O . SER B 1 396 ? -42.531 5.66 2.555 1 37.66 396 SER B O 1
ATOM 6607 N N . SER B 1 397 ? -44.25 4.457 1.787 1 37.88 397 SER B N 1
ATOM 6608 C CA . SER B 1 397 ? -44.406 3.523 2.9 1 37.88 397 SER B CA 1
ATOM 6609 C C . SER B 1 397 ? -43.406 2.363 2.764 1 37.88 397 SER B C 1
ATOM 6611 O O . SER B 1 397 ? -43.156 1.646 3.73 1 37.88 397 SER B O 1
ATOM 6613 N N . ILE B 1 398 ? -43.125 1.965 1.562 1 38.28 398 ILE B N 1
ATOM 6614 C CA . ILE B 1 398 ? -42.438 0.678 1.592 1 38.28 398 ILE B CA 1
ATOM 6615 C C . ILE B 1 398 ? -41.062 0.846 2.211 1 38.28 398 ILE B C 1
ATOM 6617 O O . ILE B 1 398 ? -40.562 -0.045 2.91 1 38.28 398 ILE B O 1
ATOM 6621 N N . TRP B 1 399 ? -40.438 1.919 2 1 38.97 399 TRP B N 1
ATOM 6622 C CA . TRP B 1 399 ? -39.094 2.086 2.578 1 38.97 399 TRP B CA 1
ATOM 6623 C C . TRP B 1 399 ? -39.188 2.307 4.082 1 38.97 399 TRP B C 1
ATOM 6625 O O . TRP B 1 399 ? -38.188 2.223 4.789 1 38.97 399 TRP B O 1
ATOM 6635 N N . ALA B 1 400 ? -40.438 2.775 4.742 1 37.41 400 ALA B N 1
ATOM 6636 C CA . ALA B 1 400 ? -40.562 3.041 6.172 1 37.41 400 ALA B CA 1
ATOM 6637 C C . ALA B 1 400 ? -40.5 1.748 6.98 1 37.41 400 ALA B C 1
ATOM 6639 O O . ALA B 1 400 ? -40.062 1.742 8.125 1 37.41 400 ALA B O 1
ATOM 6640 N N . SER B 1 401 ? -41.219 0.646 6.57 1 34.28 401 SER B N 1
ATOM 6641 C CA . SER B 1 401 ? -41.281 -0.518 7.445 1 34.28 401 SER B CA 1
ATOM 6642 C C . SER B 1 401 ? -39.906 -1.144 7.617 1 34.28 401 SER B C 1
ATOM 6644 O O . SER B 1 401 ? -39.656 -1.847 8.594 1 34.28 401 SER B O 1
ATOM 6646 N N . TRP B 1 402 ? -39.156 -1.173 6.617 1 33.16 402 TRP B N 1
ATOM 6647 C CA . TRP B 1 402 ? -37.906 -1.871 6.828 1 33.16 402 TRP B CA 1
ATOM 6648 C C . TRP B 1 402 ? -36.938 -1.026 7.664 1 33.16 402 TRP B C 1
ATOM 6650 O O . TRP B 1 402 ? -35.781 -1.402 7.867 1 33.16 402 TRP B O 1
ATOM 6660 N N . SER B 1 403 ? -37.438 0.244 7.988 1 34.06 403 SER B N 1
ATOM 6661 C CA . SER B 1 403 ? -36.562 1.054 8.828 1 34.06 403 SER B CA 1
ATOM 6662 C C . SER B 1 403 ? -36.5 0.51 10.25 1 34.06 403 SER B C 1
ATOM 6664 O O . SER B 1 403 ? -35.781 1.045 11.094 1 34.06 403 SER B O 1
ATOM 6666 N N . GLN B 1 404 ? -37.656 -0.221 10.703 1 29.94 404 GLN B N 1
ATOM 6667 C CA . GLN B 1 404 ? -37.75 -0.469 12.141 1 29.94 404 GLN B CA 1
ATOM 6668 C C . GLN B 1 404 ? -36.688 -1.463 12.602 1 29.94 404 GLN B C 1
ATOM 6670 O O . GLN B 1 404 ? -36.625 -1.84 13.773 1 29.94 404 GLN B O 1
ATOM 6675 N N . VAL B 1 405 ? -36.281 -2.281 11.773 1 28.88 405 VAL B N 1
ATOM 6676 C CA . VAL B 1 405 ? -35.406 -3.234 12.469 1 28.88 405 VAL B CA 1
ATOM 6677 C C . VAL B 1 405 ? -34.188 -2.512 13.031 1 28.88 405 VAL B C 1
ATOM 6679 O O . VAL B 1 405 ? -33.219 -2.254 12.312 1 28.88 405 VAL B O 1
ATOM 6682 N N . SER B 1 406 ? -34.469 -1.333 13.695 1 27.55 406 SER B N 1
ATOM 6683 C CA . SER B 1 406 ? -33.469 -0.668 14.508 1 27.55 406 SER B CA 1
ATOM 6684 C C . SER B 1 406 ? -33 -1.56 15.648 1 27.55 406 SER B C 1
ATOM 6686 O O . SER B 1 406 ? -33.75 -1.824 16.594 1 27.55 406 SER B O 1
ATOM 6688 N N . SER B 1 407 ? -32.406 -2.771 15.414 1 26.53 407 SER B N 1
ATOM 6689 C CA . SER B 1 407 ? -31.938 -3.439 16.625 1 26.53 407 SER B CA 1
ATOM 6690 C C . SER B 1 407 ? -31.219 -2.465 17.562 1 26.53 407 SER B C 1
ATOM 6692 O O . SER B 1 407 ? -30.438 -1.629 17.094 1 26.53 407 SER B O 1
ATOM 6694 N N . PRO B 1 408 ? -31.906 -2.199 18.656 1 25.59 408 PRO B N 1
ATOM 6695 C CA . PRO B 1 408 ? -31.328 -1.424 19.766 1 25.59 408 PRO B CA 1
ATOM 6696 C C . PRO B 1 408 ? -29.969 -1.936 20.188 1 25.59 408 PRO B C 1
ATOM 6698 O O . PRO B 1 408 ? -29.828 -3.102 20.578 1 25.59 408 PRO B O 1
ATOM 6701 N N . TYR B 1 409 ? -28.922 -1.606 19.438 1 23 409 TYR B N 1
ATOM 6702 C CA . TYR B 1 409 ? -27.562 -1.946 19.844 1 23 409 TYR B CA 1
ATOM 6703 C C . TYR B 1 409 ? -27.281 -1.447 21.266 1 23 409 TYR B C 1
ATOM 6705 O O . TYR B 1 409 ? -27.219 -0.239 21.5 1 23 409 TYR B O 1
ATOM 6713 N N . SER B 1 410 ? -27.953 -2.123 22.234 1 20.77 410 SER B N 1
ATOM 6714 C CA . SER B 1 410 ? -27.516 -1.848 23.609 1 20.77 410 SER B CA 1
ATOM 6715 C C . SER B 1 410 ? -26.031 -2.201 23.781 1 20.77 410 SER B C 1
ATOM 6717 O O . SER B 1 410 ? -25.641 -3.348 23.562 1 20.77 410 SER B O 1
ATOM 6719 N N . PRO B 1 411 ? -25.188 -1.265 23.578 1 21.23 411 PRO B N 1
ATOM 6720 C CA . PRO B 1 411 ? -23.75 -1.484 23.719 1 21.23 411 PRO B CA 1
ATOM 6721 C C . PRO B 1 411 ? -23.359 -2.02 25.094 1 21.23 411 PRO B C 1
ATOM 6723 O O . PRO B 1 411 ? -23.688 -1.397 26.109 1 21.23 411 PRO B O 1
ATOM 6726 N N . ALA B 1 412 ? -23.578 -3.309 25.281 1 20.97 412 ALA B N 1
ATOM 6727 C CA . ALA B 1 412 ? -23.156 -3.857 26.562 1 20.97 412 ALA B CA 1
ATOM 6728 C C . ALA B 1 412 ? -21.672 -3.615 26.812 1 20.97 412 ALA B C 1
ATOM 6730 O O . ALA B 1 412 ? -20.844 -3.941 25.969 1 20.97 412 ALA B O 1
ATOM 6731 N N . TRP B 1 413 ? -21.344 -2.584 27.547 1 19.28 413 TRP B N 1
ATOM 6732 C CA . TRP B 1 413 ? -20.062 -2.084 28.016 1 19.28 413 TRP B CA 1
ATOM 6733 C C . TRP B 1 413 ? -19.312 -3.152 28.797 1 19.28 413 TRP B C 1
ATOM 6735 O O . TRP B 1 413 ? -19.781 -3.615 29.844 1 19.28 413 TRP B O 1
ATOM 6745 N N . PRO B 1 414 ? -18.75 -4.129 28.031 1 20.14 414 PRO B N 1
ATOM 6746 C CA . PRO B 1 414 ? -18.094 -5.082 28.938 1 20.14 414 PRO B CA 1
ATOM 6747 C C . PRO B 1 414 ? -17.047 -4.422 29.812 1 20.14 414 PRO B C 1
ATOM 6749 O O . PRO B 1 414 ? -16.484 -3.387 29.453 1 20.14 414 PRO B O 1
ATOM 6752 N N . ARG B 1 415 ? -17.156 -4.586 31.062 1 19.97 415 ARG B N 1
ATOM 6753 C CA . ARG B 1 415 ? -16.328 -4.227 32.219 1 19.97 415 ARG B CA 1
ATOM 6754 C C . ARG B 1 415 ? -14.898 -4.73 32.031 1 19.97 415 ARG B C 1
ATOM 6756 O O . ARG B 1 415 ? -14.688 -5.906 31.734 1 19.97 415 ARG B O 1
ATOM 6763 N N . LEU B 1 416 ? -14.07 -3.744 31.656 1 18.61 416 LEU B N 1
ATOM 6764 C CA . LEU B 1 416 ? -12.625 -3.822 31.484 1 18.61 416 LEU B CA 1
ATOM 6765 C C . LEU B 1 416 ? -11.969 -4.547 32.656 1 18.61 416 LEU B C 1
ATOM 6767 O O . LEU B 1 416 ? -12.008 -4.066 33.781 1 18.61 416 LEU B O 1
ATOM 6771 N N . ARG B 1 417 ? -12.109 -5.914 32.625 1 20.31 417 ARG B N 1
ATOM 6772 C CA . ARG B 1 417 ? -11.391 -6.578 33.719 1 20.31 417 ARG B CA 1
ATOM 6773 C C . ARG B 1 417 ? -9.906 -6.258 33.688 1 20.31 417 ARG B C 1
ATOM 6775 O O . ARG B 1 417 ? -9.297 -6.27 32.594 1 20.31 417 ARG B O 1
ATOM 6782 N N . ASN B 1 418 ? -9.359 -5.621 34.688 1 17.92 418 ASN B N 1
ATOM 6783 C CA . ASN B 1 418 ? -8.055 -5.152 35.156 1 17.92 418 ASN B CA 1
ATOM 6784 C C . ASN B 1 418 ? -7.023 -6.277 35.156 1 17.92 418 ASN B C 1
ATOM 6786 O O . ASN B 1 418 ? -7.047 -7.145 36.031 1 17.92 418 ASN B O 1
ATOM 6790 N N . HIS B 1 419 ? -7.031 -7.109 34.031 1 18.05 419 HIS B N 1
ATOM 6791 C CA . HIS B 1 419 ? -6.121 -8.219 34.281 1 18.05 419 HIS B CA 1
ATOM 6792 C C . HIS B 1 419 ? -4.699 -7.727 34.5 1 18.05 419 HIS B C 1
ATOM 6794 O O . HIS B 1 419 ? -4.328 -6.645 34.062 1 18.05 419 HIS B O 1
ATOM 6800 N N . GLY B 1 420 ? -3.98 -8.406 35.469 1 18.38 420 GLY B N 1
ATOM 6801 C CA . GLY B 1 420 ? -2.773 -8.32 36.281 1 18.38 420 GLY B CA 1
ATOM 6802 C C . GLY B 1 420 ? -1.502 -8.344 35.438 1 18.38 420 GLY B C 1
ATOM 6803 O O . GLY B 1 420 ? -1.539 -8.633 34.25 1 18.38 420 GLY B O 1
ATOM 6804 N N . PRO B 1 421 ? -0.333 -8.219 36.031 1 19.42 421 PRO B N 1
ATOM 6805 C CA . PRO B 1 421 ? 1.029 -7.723 35.844 1 19.42 421 PRO B CA 1
ATOM 6806 C C . PRO B 1 421 ? 1.9 -8.688 35.031 1 19.42 421 PRO B C 1
ATOM 6808 O O . PRO B 1 421 ? 3.111 -8.477 34.906 1 19.42 421 PRO B O 1
ATOM 6811 N N . ALA B 1 422 ? 1.415 -9.352 33.938 1 18.89 422 ALA B N 1
ATOM 6812 C CA . ALA B 1 422 ? 2.311 -10.469 33.656 1 18.89 422 ALA B CA 1
ATOM 6813 C C . ALA B 1 422 ? 3.715 -9.977 33.312 1 18.89 422 ALA B C 1
ATOM 6815 O O . ALA B 1 422 ? 3.881 -8.891 32.75 1 18.89 422 ALA B O 1
ATOM 6816 N N . LEU B 1 423 ? 4.816 -10.727 33.719 1 17.83 423 LEU B N 1
ATOM 6817 C CA . LEU B 1 423 ? 6.25 -10.695 33.969 1 17.83 423 LEU B CA 1
ATOM 6818 C C . LEU B 1 423 ? 7.031 -10.68 32.656 1 17.83 423 LEU B C 1
ATOM 6820 O O . LEU B 1 423 ? 6.512 -11.07 31.609 1 17.83 423 LEU B O 1
ATOM 6824 N N . GLY B 1 424 ? 8.352 -10.336 32.625 1 18.22 424 GLY B N 1
ATOM 6825 C CA . GLY B 1 424 ? 9.516 -9.742 31.984 1 18.22 424 GLY B CA 1
ATOM 6826 C C . GLY B 1 424 ? 10.203 -10.664 31 1 18.22 424 GLY B C 1
ATOM 6827 O O . GLY B 1 424 ? 11.336 -10.414 30.578 1 18.22 424 GLY B O 1
ATOM 6828 N N . SER B 1 425 ? 9.438 -11.523 30.125 1 18.09 425 SER B N 1
ATOM 6829 C CA . SER B 1 425 ? 10.328 -12.555 29.609 1 18.09 425 SER B CA 1
ATOM 6830 C C . SER B 1 425 ? 11.352 -11.969 28.641 1 18.09 425 SER B C 1
ATOM 6832 O O . SER B 1 425 ? 11.07 -10.984 27.953 1 18.09 425 SER B O 1
ATOM 6834 N N . ASP B 1 426 ? 12.672 -12.375 28.688 1 18.94 426 ASP B N 1
ATOM 6835 C CA . ASP B 1 426 ? 14.07 -12.125 28.328 1 18.94 426 ASP B CA 1
ATOM 6836 C C . ASP B 1 426 ? 14.328 -12.461 26.859 1 18.94 426 ASP B C 1
ATOM 6838 O O . ASP B 1 426 ? 14.211 -13.617 26.453 1 18.94 426 ASP B O 1
ATOM 6842 N N . VAL B 1 427 ? 13.852 -11.641 25.938 1 19.14 427 VAL B N 1
ATOM 6843 C CA . VAL B 1 427 ? 13.898 -11.852 24.484 1 19.14 427 VAL B CA 1
ATOM 6844 C C . VAL B 1 427 ? 15.352 -11.969 24.031 1 19.14 427 VAL B C 1
ATOM 6846 O O . VAL B 1 427 ? 16.156 -11.055 24.25 1 19.14 427 VAL B O 1
ATOM 6849 N N . SER B 1 428 ? 15.805 -13.234 23.75 1 17.77 428 SER B N 1
ATOM 6850 C CA . SER B 1 428 ? 17.156 -13.68 23.391 1 17.77 428 SER B CA 1
ATOM 6851 C C . SER B 1 428 ? 17.562 -13.148 22.016 1 17.77 428 SER B C 1
ATOM 6853 O O . SER B 1 428 ? 16.75 -13.117 21.094 1 17.77 428 SER B O 1
ATOM 6855 N N . ARG B 1 429 ? 18.625 -12.336 21.906 1 19.12 429 ARG B N 1
ATOM 6856 C CA . ARG B 1 429 ? 19.359 -11.508 20.953 1 19.12 429 ARG B CA 1
ATOM 6857 C C . ARG B 1 429 ? 19.938 -12.352 19.812 1 19.12 429 ARG B C 1
ATOM 6859 O O . ARG B 1 429 ? 20.891 -13.102 20.031 1 19.12 429 ARG B O 1
ATOM 6866 N N . GLU B 1 430 ? 19.094 -13.023 18.891 1 17.72 430 GLU B N 1
ATOM 6867 C CA . GLU B 1 430 ? 19.734 -13.953 17.953 1 17.72 430 GLU B CA 1
ATOM 6868 C C . GLU B 1 430 ? 20.672 -13.219 17 1 17.72 430 GLU B C 1
ATOM 6870 O O . GLU B 1 430 ? 20.328 -12.148 16.5 1 17.72 430 GLU B O 1
ATOM 6875 N N . PRO B 1 431 ? 22 -13.688 16.812 1 18.5 431 PRO B N 1
ATOM 6876 C CA . PRO B 1 431 ? 23.219 -13.117 16.25 1 18.5 431 PRO B CA 1
ATOM 6877 C C . PRO B 1 431 ? 23.172 -12.977 14.727 1 18.5 431 PRO B C 1
ATOM 6879 O O . PRO B 1 431 ? 22.406 -13.688 14.07 1 18.5 431 PRO B O 1
ATOM 6882 N N . LEU B 1 432 ? 23.75 -11.93 14.109 1 18.09 432 LEU B N 1
ATOM 6883 C CA . LEU B 1 432 ? 23.922 -11.148 12.891 1 18.09 432 LEU B CA 1
ATOM 6884 C C . LEU B 1 432 ? 24.688 -11.945 11.836 1 18.09 432 LEU B C 1
ATOM 6886 O O . LEU B 1 432 ? 25.844 -12.312 12.047 1 18.09 432 LEU B O 1
ATOM 6890 N N . TYR B 1 433 ? 24.062 -12.969 11.141 1 16.83 433 TYR B N 1
ATOM 6891 C CA . TYR B 1 433 ? 24.797 -13.828 10.211 1 16.83 433 TYR B CA 1
ATOM 6892 C C . TYR B 1 433 ? 25.438 -13 9.094 1 16.83 433 TYR B C 1
ATOM 6894 O O . TYR B 1 433 ? 24.875 -11.992 8.664 1 16.83 433 TYR B O 1
ATOM 6902 N N . ALA B 1 434 ? 26.812 -13.172 8.773 1 18.11 434 ALA B N 1
ATOM 6903 C CA . ALA B 1 434 ? 27.906 -12.586 8 1 18.11 434 ALA B CA 1
ATOM 6904 C C . ALA B 1 434 ? 27.734 -12.852 6.512 1 18.11 434 ALA B C 1
ATOM 6906 O O . ALA B 1 434 ? 27.578 -14.008 6.094 1 18.11 434 ALA B O 1
ATOM 6907 N N . LEU B 1 435 ? 27.156 -11.977 5.652 1 18.09 435 LEU B N 1
ATOM 6908 C CA . LEU B 1 435 ? 26.828 -11.969 4.23 1 18.09 435 LEU B CA 1
ATOM 6909 C C . LEU B 1 435 ? 28.094 -12.117 3.391 1 18.09 435 LEU B C 1
ATOM 6911 O O . LEU B 1 435 ? 29.047 -11.336 3.537 1 18.09 435 LEU B O 1
ATOM 6915 N N . GLY B 1 436 ? 28.438 -13.359 2.93 1 17.08 436 GLY B N 1
ATOM 6916 C CA . GLY B 1 436 ? 29.547 -13.773 2.102 1 17.08 436 GLY B CA 1
ATOM 6917 C C . GLY B 1 436 ? 29.625 -13.031 0.78 1 17.08 436 GLY B C 1
ATOM 6918 O O . GLY B 1 436 ? 28.672 -12.344 0.397 1 17.08 436 GLY B O 1
ATOM 6919 N N . SER B 1 437 ? 30.672 -13.266 -0.223 1 17.88 437 SER B N 1
ATOM 6920 C CA . SER B 1 437 ? 31.672 -12.711 -1.125 1 17.88 437 SER B CA 1
ATOM 6921 C C . SER B 1 437 ? 31.172 -12.688 -2.564 1 17.88 437 SER B C 1
ATOM 6923 O O . SER B 1 437 ? 31.938 -12.383 -3.488 1 17.88 437 SER B O 1
ATOM 6925 N N . MET B 1 438 ? 29.953 -12.977 -3.037 1 16.73 438 MET B N 1
ATOM 6926 C CA . MET B 1 438 ? 29.984 -13.547 -4.379 1 16.73 438 MET B CA 1
ATOM 6927 C C . MET B 1 438 ? 30.328 -12.484 -5.418 1 16.73 438 MET B C 1
ATOM 6929 O O . MET B 1 438 ? 29.781 -11.383 -5.383 1 16.73 438 MET B O 1
ATOM 6933 N N . ALA B 1 439 ? 31.469 -12.617 -6.211 1 17.27 439 ALA B N 1
ATOM 6934 C CA . ALA B 1 439 ? 32.25 -11.906 -7.215 1 17.27 439 ALA B CA 1
ATOM 6935 C C . ALA B 1 439 ? 31.516 -11.812 -8.539 1 17.27 439 ALA B C 1
ATOM 6937 O O . ALA B 1 439 ? 31.188 -12.828 -9.156 1 17.27 439 ALA B O 1
ATOM 6938 N N . PHE B 1 440 ? 30.594 -10.961 -8.797 1 16.98 440 PHE B N 1
ATOM 6939 C CA . PHE B 1 440 ? 29.797 -10.844 -10.008 1 16.98 440 PHE B CA 1
ATOM 6940 C C . PHE B 1 440 ? 30.656 -10.453 -11.195 1 16.98 440 PHE B C 1
ATOM 6942 O O . PHE B 1 440 ? 31.25 -9.375 -11.211 1 16.98 440 PHE B O 1
ATOM 6949 N N . ARG B 1 441 ? 31.328 -11.398 -11.93 1 17.23 441 ARG B N 1
ATOM 6950 C CA . ARG B 1 441 ? 32.188 -11.172 -13.086 1 17.23 441 ARG B CA 1
ATOM 6951 C C . ARG B 1 441 ? 31.406 -10.539 -14.234 1 17.23 441 ARG B C 1
ATOM 6953 O O . ARG B 1 441 ? 30.297 -10.977 -14.539 1 17.23 441 ARG B O 1
ATOM 6960 N N . LEU B 1 442 ? 31.641 -9.305 -14.672 1 18.08 442 LEU B N 1
ATOM 6961 C CA . LEU B 1 442 ? 31.234 -8.32 -15.664 1 18.08 442 LEU B CA 1
ATOM 6962 C C . LEU B 1 442 ? 31.391 -8.875 -17.078 1 18.08 442 LEU B C 1
ATOM 6964 O O . LEU B 1 442 ? 32.5 -9.211 -17.484 1 18.08 442 LEU B O 1
ATOM 6968 N N . TRP B 1 443 ? 30.5 -9.82 -17.609 1 18.73 443 TRP B N 1
ATOM 6969 C CA . TRP B 1 443 ? 30.641 -10.383 -18.953 1 18.73 443 TRP B CA 1
ATOM 6970 C C . TRP B 1 443 ? 30.719 -9.281 -20 1 18.73 443 TRP B C 1
ATOM 6972 O O . TRP B 1 443 ? 29.938 -8.328 -19.953 1 18.73 443 TRP B O 1
ATOM 6982 N N . GLU B 1 444 ? 31.844 -9.07 -20.75 1 19.88 444 GLU B N 1
ATOM 6983 C CA . GLU B 1 444 ? 32.406 -8.219 -21.797 1 19.88 444 GLU B CA 1
ATOM 6984 C C . GLU B 1 444 ? 31.609 -8.352 -23.094 1 19.88 444 GLU B C 1
ATOM 6986 O O . GLU B 1 444 ? 31.516 -9.445 -23.656 1 19.88 444 GLU B O 1
ATOM 6991 N N . LEU B 1 445 ? 30.453 -7.742 -23.281 1 19.16 445 LEU B N 1
ATOM 6992 C CA . LEU B 1 445 ? 29.719 -7.855 -24.547 1 19.16 445 LEU B CA 1
ATOM 6993 C C . LEU B 1 445 ? 30.562 -7.379 -25.719 1 19.16 445 LEU B C 1
ATOM 6995 O O . LEU B 1 445 ? 31.109 -6.273 -25.688 1 19.16 445 LEU B O 1
ATOM 6999 N N . PRO B 1 446 ? 31.062 -8.289 -26.594 1 21.88 446 PRO B N 1
ATOM 7000 C CA . PRO B 1 446 ? 31.938 -8.016 -27.734 1 21.88 446 PRO B CA 1
ATOM 7001 C C . PRO B 1 446 ? 31.266 -7.16 -28.812 1 21.88 446 PRO B C 1
ATOM 7003 O O . PRO B 1 446 ? 30.094 -7.355 -29.109 1 21.88 446 PRO B O 1
ATOM 7006 N N . LEU B 1 447 ? 31.547 -5.902 -29.062 1 19.73 447 LEU B N 1
ATOM 7007 C CA . LEU B 1 447 ? 31.094 -4.863 -29.984 1 19.73 447 LEU B CA 1
ATOM 7008 C C . LEU B 1 447 ? 31.312 -5.293 -31.438 1 19.73 447 LEU B C 1
ATOM 7010 O O . LEU B 1 447 ? 30.75 -4.691 -32.344 1 19.73 447 LEU B O 1
ATOM 7014 N N . ARG B 1 448 ? 32.25 -6.035 -31.969 1 19.5 448 ARG B N 1
ATOM 7015 C CA . ARG B 1 448 ? 32.781 -5.539 -33.219 1 19.5 448 ARG B CA 1
ATOM 7016 C C . ARG B 1 448 ? 31.812 -5.75 -34.375 1 19.5 448 ARG B C 1
ATOM 7018 O O . ARG B 1 448 ? 31.312 -6.852 -34.562 1 19.5 448 ARG B O 1
ATOM 7025 N N . PRO B 1 449 ? 31.234 -4.648 -35.031 1 21.64 449 PRO B N 1
ATOM 7026 C CA . PRO B 1 449 ? 30.328 -4.648 -36.188 1 21.64 449 PRO B CA 1
ATOM 7027 C C . PRO B 1 449 ? 31 -5.227 -37.438 1 21.64 449 PRO B C 1
ATOM 7029 O O . PRO B 1 449 ? 32.188 -5.031 -37.656 1 21.64 449 PRO B O 1
ATOM 7032 N N . PRO B 1 450 ? 30.484 -6.371 -38.062 1 19.5 450 PRO B N 1
ATOM 7033 C CA . PRO B 1 450 ? 31.156 -7 -39.219 1 19.5 450 PRO B CA 1
ATOM 7034 C C . PRO B 1 450 ? 31.172 -6.109 -40.438 1 19.5 450 PRO B C 1
ATOM 7036 O O . PRO B 1 450 ? 30.359 -5.191 -40.562 1 19.5 450 PRO B O 1
ATOM 7039 N N . SER B 1 451 ? 32.125 -6.199 -41.5 1 20.11 451 SER B N 1
ATOM 7040 C CA . SER B 1 451 ? 32.812 -5.691 -42.688 1 20.11 451 SER B CA 1
ATOM 7041 C C . SER B 1 451 ? 31.969 -5.906 -43.938 1 20.11 451 SER B C 1
ATOM 7043 O O . SER B 1 451 ? 32.406 -5.566 -45.062 1 20.11 451 SER B O 1
ATOM 7045 N N . LEU B 1 452 ? 30.703 -6.293 -44.062 1 19.81 452 LEU B N 1
ATOM 7046 C CA . LEU B 1 452 ? 30.484 -6.898 -45.375 1 19.81 452 LEU B CA 1
ATOM 7047 C C . LEU B 1 452 ? 30.75 -5.895 -46.5 1 19.81 452 LEU B C 1
ATOM 7049 O O . LEU B 1 452 ? 30.594 -4.688 -46.281 1 19.81 452 LEU B O 1
ATOM 7053 N N . TRP B 1 453 ? 30.906 -6.43 -47.906 1 19.78 453 TRP B N 1
ATOM 7054 C CA . TRP B 1 453 ? 31.484 -6.426 -49.25 1 19.78 453 TRP B CA 1
ATOM 7055 C C . TRP B 1 453 ? 30.656 -5.531 -50.188 1 19.78 453 TRP B C 1
ATOM 7057 O O . TRP B 1 453 ? 29.438 -5.461 -50.062 1 19.78 453 TRP B O 1
ATOM 7067 N N . ALA B 1 454 ? 31.297 -4.684 -51.062 1 21.48 454 ALA B N 1
ATOM 7068 C CA . ALA B 1 454 ? 31.266 -3.684 -52.125 1 21.48 454 ALA B CA 1
ATOM 7069 C C . ALA B 1 454 ? 30.625 -4.254 -53.406 1 21.48 454 ALA B C 1
ATOM 7071 O O . ALA B 1 454 ? 30.453 -3.541 -54.406 1 21.48 454 ALA B O 1
ATOM 7072 N N . SER B 1 455 ? 30.156 -5.473 -53.656 1 21.28 455 SER B N 1
ATOM 7073 C CA . SER B 1 455 ? 30.234 -5.758 -55.094 1 21.28 455 SER B CA 1
ATOM 7074 C C . SER B 1 455 ? 29.391 -4.77 -55.875 1 21.28 455 SER B C 1
ATOM 7076 O O . SER B 1 455 ? 28.406 -4.223 -55.375 1 21.28 455 SER B O 1
ATOM 7078 N N . PRO B 1 456 ? 29.703 -4.562 -57.312 1 26.25 456 PRO B N 1
ATOM 7079 C CA . PRO B 1 456 ? 29.594 -3.752 -58.531 1 26.25 456 PRO B CA 1
ATOM 7080 C C . PRO B 1 456 ? 28.234 -3.875 -59.219 1 26.25 456 PRO B C 1
ATOM 7082 O O . PRO B 1 456 ? 27.812 -4.98 -59.562 1 26.25 456 PRO B O 1
ATOM 7085 N N . CYS B 1 457 ? 27.172 -3.791 -58.656 1 22.3 457 CYS B N 1
ATOM 7086 C CA . CYS B 1 457 ? 26.125 -4.141 -59.594 1 22.3 457 CYS B CA 1
ATOM 7087 C C . CYS B 1 457 ? 26.297 -3.395 -60.938 1 22.3 457 CYS B C 1
ATOM 7089 O O . CYS B 1 457 ? 26.375 -2.166 -60.938 1 22.3 457 CYS B O 1
ATOM 7091 N N . TRP B 1 458 ? 26.812 -4.086 -62.062 1 24.02 458 TRP B N 1
ATOM 7092 C CA . TRP B 1 458 ? 26.922 -4.074 -63.531 1 24.02 458 TRP B CA 1
ATOM 7093 C C . TRP B 1 458 ? 25.656 -3.5 -64.188 1 24.02 458 TRP B C 1
ATOM 7095 O O . TRP B 1 458 ? 25.719 -2.561 -64.938 1 24.02 458 TRP B O 1
ATOM 7105 N N . LEU B 1 459 ? 24.844 -4.41 -64.938 1 21.95 459 LEU B N 1
ATOM 7106 C CA . LEU B 1 459 ? 24.188 -4.148 -66.188 1 21.95 459 LEU B CA 1
ATOM 7107 C C . LEU B 1 459 ? 23 -3.203 -66.062 1 21.95 459 LEU B C 1
ATOM 7109 O O . LEU B 1 459 ? 22.266 -3.314 -65.062 1 21.95 459 LEU B O 1
#

Secondary structure (DSSP, 8-state):
--HHHHGGGS-----------------TTSEEETTEEE-TTS--SSPPS---TT--EEE--SS---EE-GGGSTT-TT-SEEE--SS---EE-TTTTTT-TT--EEE--SS------GGGGTT-TT--EEE--SS---EE-TTTTTT-TT--EEE--SS---EE-TTTTTT-TT--EEE--SS------GGGTTT-TT--EEE--SS-EE-SGGGHHHHHHHHTTHHHHS-TTTT--BEEESGGGTT-BGGGS-GGG---EEEEEEEE-SEEEEETT--EEEEEEEEEESPPEEEEEEEPGGG----TTS---B----S----------------------------TTT-EEEE-S--GGG-EEEEEEEEETTEEEEEEEEEEEE---S--S-TTSHHHHTT--------------------------------------------------------/--SSTTGGGS---------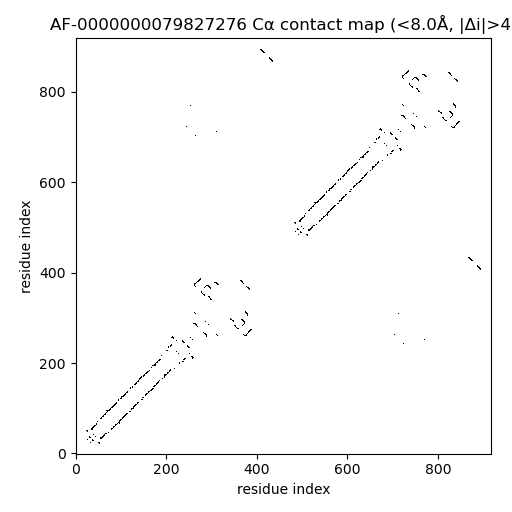--------TT-EEETTEEE-TTS--SSPPS---TT--EEE--SS---EE-GGGSTT-TT-SEEE--SS---EE-TTTTTT-TT--EEE--SS------GGGGTT-TT--EEE--SS---EE-TTTTTT-TT--EEE--SS---EE-TTTTTT-TT--EEE--SS------HHHHTT-TT--EEE--SS-EE-SGGGHHHHHHHHTTHHHHS-TTTT--BEEESGGGTT-BGGGS-GGG---EEEEEEEE-SEEEEETT--EEEEEEEEEESPPEEEEEEEPGGG----TTS---B----S-----------------------B----TTT-EEEE-S--GGG-EEEEEEEEETTEEEEEEEEEEEE---S--S-TTSHHHHTT--------------------------------------------------------

Nearest PDB structures (foldseek):
  2id5-assembly1_D  TM=6.406E-01  e=2.684E-16  Homo sapiens
  2id5-assembly1_C  TM=4.456E-01  e=3.569E-19  Homo sapiens
  2id5-assembly1_B  TM=3.599E-01  e=4.845E-19  Homo sapiens
  5z8y-assembly1_A  TM=7.162E-01  e=3.428E-10  Homo sapiens
  5a5c-assembly2_B  TM=5.027E-01  e=2.657E-10  synthetic construct

pLDDT: mean 72.99, std 29.75, range [16.69, 98.81]

Solvent-accessible surface area (backbone atoms only — not comparable to full-atom values): 50249 Å² total; per-residue (Å²): 125,71,77,69,60,63,69,70,63,62,76,68,70,74,71,70,72,62,74,68,74,72,70,76,59,57,39,89,77,42,47,73,53,95,43,34,37,44,36,48,64,57,71,34,55,52,76,72,66,63,60,53,49,74,28,26,32,42,36,47,25,50,26,50,27,40,54,45,47,43,76,66,43,61,68,36,46,50,25,32,35,44,35,42,28,41,28,45,28,45,49,63,38,68,44,28,32,49,56,25,54,52,21,31,38,44,32,48,20,38,26,43,33,41,76,67,52,41,54,49,49,36,33,30,48,48,22,28,37,42,34,46,22,38,27,50,30,38,54,39,47,64,40,29,41,41,63,28,42,48,22,27,35,41,34,46,25,45,28,46,31,50,44,74,35,55,41,20,46,31,44,24,44,44,21,27,33,42,30,51,23,39,27,42,32,38,74,69,60,71,61,38,52,61,43,37,74,45,52,47,36,49,37,63,29,68,23,57,25,41,54,23,44,65,37,48,61,55,52,53,36,41,75,56,72,28,55,71,27,27,50,83,72,44,53,53,33,42,19,51,28,50,77,93,45,40,77,35,34,49,78,69,51,42,73,76,58,32,54,49,37,32,31,40,37,46,61,63,69,44,64,46,77,43,49,70,58,39,68,49,77,42,48,40,46,65,43,42,29,59,75,43,49,32,42,53,36,53,44,60,88,82,71,67,70,72,38,88,69,5,49,40,65,58,70,72,81,76,82,78,81,78,70,81,74,70,75,78,73,80,72,82,79,73,71,73,69,74,68,79,49,68,64,51,76,53,52,76,74,71,24,57,46,76,44,69,56,34,52,80,82,65,42,42,43,31,32,41,38,27,34,38,81,44,18,30,11,33,30,55,32,38,38,42,65,48,71,73,76,79,83,82,75,75,80,76,49,70,73,53,64,71,55,61,77,58,66,78,35,65,47,47,73,52,75,80,72,81,76,77,81,82,84,81,84,82,82,78,77,68,46,64,70,56,85,83,81,86,80,81,82,82,81,79,79,84,75,80,76,86,84,84,87,74,88,90,87,84,135,124,76,78,63,70,67,64,75,70,61,77,70,70,75,74,72,72,64,75,68,76,73,68,75,60,62,36,93,76,45,46,74,52,96,43,36,36,44,38,49,63,57,70,36,54,53,75,72,62,63,58,54,47,74,27,26,34,42,36,46,26,49,24,51,26,40,54,47,46,42,76,65,42,61,66,36,47,50,25,32,35,43,35,43,27,40,27,45,28,47,46,64,38,68,44,28,32,49,55,27,54,53,22,31,35,42,32,48,20,38,26,44,34,40,77,65,52,40,54,50,47,35,33,30,49,49,22,29,35,43,34,47,24,37,28,49,30,36,54,39,45,66,40,29,40,41,63,28,42,47,22,28,34,43,34,45,26,44,28,46,30,51,44,74,34,56,40,20,47,31,44,24,44,43,22,28,34,42,32,50,22,39,28,44,31,38,73,71,60,70,59,40,53,60,42,37,75,46,51,46,37,51,35,64,28,67,22,57,25,42,54,24,44,65,37,48,62,56,50,52,37,40,75,56,72,30,54,73,27,27,50,82,73,43,53,54,34,40,18,51,27,51,76,92,46,41,78,34,33,50,79,68,50,43,73,77,58,30,55,50,38,32,31,40,38,46,61,61,69,46,63,47,76,43,49,70,57,40,66,50,76,41,47,39,47,66,44,41,30,59,76,42,50,34,39,52,37,52,43,58,87,84,72,67,69,73,38,89,67,5,48,40,65,58,71,76,81,74,79,77,80,80,72,83,72,70,74,77,72,81,72,81,78,73,72,73,70,74,69,79,48,67,65,53,77,52,52,77,76,71,24,60,44,75,43,70,56,34,52,81,81,64,41,41,42,31,31,43,39,27,35,37,81,43,17,29,11,33,31,54,32,39,39,42,66,47,71,73,75,78,85,83,74,74,80,74,49,70,72,53,65,73,57,61,77,60,69,77,40,66,48,47,75,54,78,79,73,81,75,79,81,83,80,80,84,81,81,74,75,65,41,61,69,53,86,81,78,88,78,81,80,82,82,80,80,81,71,84,79,85,80,88,85,80,84,74,91,79,132

Sequence (918 aa):
MAVMLVLLLSTLLVSIHTPGRASPSCPVSCRCYSLTVECGSTALRDIPKHVPPSTQTIFLQDNVIGQIRRQDLILLRHLHYLYLQNNTISAVEPGSFQNQGQLLELALNGNRIHLVTADMFHGLEHLRILYLAGNDITRLLDYTFRGLQRLQELHLQHNSIDMLADQALAGLTSLALLDLSRNNLHTIGPASLRPLVSLQVLRITDNPWRCDCALHWLRSWIDEAGQRLLSSAERRLVCTEPPRLSHLSLVEVPLNSLVCIPPLVQLEPRRLAVRLGESLRVSCHASGYPRPQVTWRKASQGKVVLAPRGLVQELGAGAGGVGVAEEPSEEGRVSLQKTEGERFDPDTGSGMLFLSNVTVAHAGFYECEAWNAGGVARVTFQLAINSSTSSSSSSSSIWASWSQVSSPYSPAWPRLRNHGPALGSDVSREPLYALGSMAFRLWELPLRPPSLWASPCWLMAVMLVLLLSTLLVSIHTPGRASPSCPVSCRCYSLTVECGSTALRDIPKHVPPSTQTIFLQDNVIGQIRRQDLILLRHLHYLYLQNNTISAVEPGSFQNQGQLLELALNGNRIHLVTADMFHGLEHLRILYLAGNDITRLLDYTFRGLQRLQELHLQHNSIDMLADQALAGLTSLALLDLSRNNLHTIGPASLRPLVSLQVLRITDNPWRCDCALHWLRSWIDEAGQRLLSSAERRLVCTEPPRLSHLSLVEVPLNSLVCIPPLVQLEPRRLAVRLGESLRVSCHASGYPRPQVTWRKASQGKVVLAPRGLVQELGAGAGGVGVAEEPSEEGRVSLQKTEGERFDPDTGSGMLFLSNVTVAHAGFYECEAWNAGGVARVTFQLAINSSTSSSSSSSSIWASWSQVSSPYSPAWPRLRNHGPALGSDVSREPLYALGSMAFRLWELPLRPPSLWASPCWL

InterPro domains:
  IPR000483 Cysteine-rich flanking region, C-terminal [SM00082] (207-261)
  IPR001611 Leucine-rich repeat [PF13855] (77-137)
  IPR001611 Leucine-rich repeat [PF13855] (150-207)
  IPR003591 Leucine-rich repeat, typical subtype [SM00369] (76-99)
  IPR003591 Leucine-rich repeat, typical subtype [SM00369] (101-123)
  IPR003591 Leucine-rich repeat, typical subtype [SM00369] (124-147)
  IPR003591 Leucine-rich repeat, typical subtype [SM00369] (148-171)
  IPR003591 Leucine-rich repeat, typical subtype [SM00369] (172-195)
  IPR003598 Immunoglobulin subtype 2 [SM00408] (275-375)
  IPR003599 Immunoglobulin domain subtype [SM00409] (269-386)
  IPR007110 Immunoglobulin-like domain [PS50835] (262-384)
  IPR013783 Immunoglobulin-like fold [G3DSA:2.60.40.10] (261-390)
  IPR032675 Leucine-rich repeat domain superfamily [G3DSA:3.80.10.10] (22-140)
  IPR032675 Leucine-rich repeat domain superfamily [G3DSA:3.80.10.10] (141-260)
  IPR036179 Immunoglobulin-like domain superfamily [SSF48726] (258-385)

Foldseek 3Di:
DPVVVVVVPPPPVPPPPPPPPPPQDQFPQWDDDDQEIENDPSQDQDQDPSDPLSHAYYHHEHHAHAEQDLPNCVSNLNYAYYAHAQYAHAYYDQNNQQSNLNHAEDAHANYAHADAALRSCHNPQNYAEYHHHHYAYAEQDACSPQSNLNHAEYHHAHYAHAYYDLRSCPNPQNHAYYAHDHYAHAADAPSNCVSPNNYQAYAHAHYQYAQALRCLVVLVCCVPVVVRHADPVRQQHAHCDDPVRHRHGSVPDDSVNRHKFWKFKAWPPQEDEEAAQAKDKTAIDIDIPPFWWKFKFFDDVPPDPQPPGQADWPADDDDDDDPPPPDPPPDDPPPPVPPPGPRDPRPGPGRMDIDGRDDPVNFHKMKMWIGDPRTITIHIHGYHYDYPDDDPDPPVPPVVVVVPVVPPPPVPPPDPPPDDDDDDDDPDDPDDDDDDDDDPDDPDPDPDDDDDPDDDDDD/DVVPPVPPPPDPVPPPPPVPPPPQDQFDQWDDDDQEIENDPSQDQDQTPSDPLSHAYYHHEHHAHAEQDLPNCVSNLNYAYYAHAQYAHAYYDQNNQQSPLNHAEYAHANYAHADAALRSCHNPQNYAEYHHHHYAYAEQDACSPQSNLNHAEYHHAHYAHAYYDLRSCPNPQNHAYDAHDHYAYAADAPSNCVSPNNYQAYAHAHYQYAQALRCLVVLVCCVPVVVRHADPVRQQRAHCPDPVRHRHGSVPDDSVNRHKFWKFKAWPPQEDEEAAQAKDKTAIDIDIPPFWWKFKFFDDVPPDPAPPRQADWPADPPDDDDDPCPDPPPDDPPPPVPPPGPRDPRPGPGRMDIDGRDDPVNFHKMKMWIGDPRTITIHIHGYHYDYPDDDPDPPVPPVVVVVPVPPPPPVPPPDPPPDDDDDDDDPDDPDDDDDDDDDPPDPDPDDDDDDDDDDDPDD

Organism: NCBI:txid1841481

Radius of gyration: 43.54 Å; Cα contacts (8 Å, |Δi|>4): 1958; chains: 2; bounding box: 107×221×120 Å